Protein AF-0000000070209047 (afdb_homodimer)

Secondary structure (DSSP, 8-state):
-TTHHHHHHHHHHHHHHHHHHIIIIISTTTTS---HHHHH-SHHHHHHHHHT-HHHHHHHHHHHH-SEEEEETTEEEE-SHHHHHHHHSTT-SEEE-GGGGTT-SSTT---TTT---HHHHHHHHHHHHGGG-HHHHHHHHHHHHHHHHHHHHHTT-S-B-TTSBBPPEEHHHHHHHHHHHHHHHHHH------SSSS--GGGGHHHHHHHHHHHHHHHHT-TTHHHHHHHGGGTHHHHHHHHS-HHHHHHHHHHHHHHHHHHHHHHHHHHTTPPPS---HHHHHHH-B-TTT-SBSS-HHHHHHHHHHHHHHHHHHHHHHHHHHHHHHTT-HHHHHHHHHHHHHH-SSGGGTTTSTTHHHHTHHHHHHHHHHHHHS-S--S---EEEPTT-EEETTEEE-TT-EEE--HHHHTT-HHHHSSTTS--GGGGS-SSSS-HHHHHHHHHH--TT--GGG--TTHHHHHHHHHHHHHHHHHHEEEEEPTT--TTB--GGG-TT---TTSB-EEEESEEEE---EEEEEE---/-TTHHHHHHHHHHHHHHHHHHIIIIISTTTTS---HHHHH-SHHHHHHHHHT-HHHHHHHHHHHH-SEEEEETTEEEE-SHHHHHHHHSTT-SEEE-GGGGTT-SSTT---TTT---HHHHHHHHHHHHGGG-HHHHHHHHHHHHHHHHHHHHHTT-S-B-TTSBBPPEEHHHHHHHHHHHHHHHHHH------SSSS--GGGGHHHHHHHHHHHHHHHHT-TTHHHHHHHGGGTHHHHHHHHS-HHHHHHHHHHHHHHHHHHHHHHHHHHTTPPPS---HHHHHHH-B-TTT-SBSS-HHHHHHHHHHHHHHHHHHHHHHHHHHHHHHTT-HHHHHHHHHHHHHH-SSGGGTTTSTTHHHHTHHHHHHHHHHHHHS-S--S---EEEPTT-EEETTEEE-TT-EEE--HHHHTT-HHHHSSTTS--GGGGS-SSSS-HHHHHHHHHH--TT--GGG--TTHHHHHHHHHHHHHHHHHHEEEEEPTT--TTB--GGG-TTS--TTSB-EEEESEEEE---EEEEEE---

Radius of gyration: 34.39 Å; Cα contacts (8 Å, |Δi|>4): 1690; chains: 2; bounding box: 83×115×78 Å

InterPro domains:
  IPR001128 Cytochrome P450 [PF00067] (78-489)
  IPR001128 Cytochrome P450 [PR00385] (313-330)
  IPR001128 Cytochrome P450 [PR00385] (368-379)
  IPR001128 Cytochrome P450 [PR00385] (450-459)
  IPR001128 Cytochrome P450 [PR00385] (459-470)
  IPR002401 Cytochrome P450, E-class, group I [PR00463] (302-319)
  IPR002401 Cytochrome P450, E-class, group I [PR00463] (322-348)
  IPR002401 Cytochrome P450, E-class, group I [PR00463] (367-385)
  IPR002401 Cytochrome P450, E-class, group I [PR00463] (409-433)
  IPR002401 Cytochrome P450, E-class, group I [PR00463] (449-459)
  IPR002401 Cytochrome P450, E-class, group I [PR00463] (459-482)
  IPR036396 Cytochrome P450 superfamily [G3DSA:1.10.630.10] (23-500)
  IPR036396 Cytochrome P450 superfamily [SSF48264] (22-488)
  IPR050121 Cytochrome P450 monooxygenase [PTHR24305] (8-487)

Organism: Alternaria alternata (NCBI:txid5599)

Nearest PDB structures (foldseek):
  6l8h-assembly4_D  TM=8.153E-01  e=2.450E-17  Arabidopsis thaliana
  6n6q-assembly1_A  TM=7.773E-01  e=2.872E-15  Mycobacterium phage Adler
  6n6q-assembly2_B  TM=7.918E-01  e=4.303E-15  Mycobacterium phage Adler
  6n6q-assembly4_D  TM=7.549E-01  e=2.717E-14  Mycobacterium phage Adler
  6n6q-assembly3_C  TM=7.476E-01  e=1.963E-13  Mycobacterium phage Adler

Foldseek 3Di:
DVVPVVVVVVVVVVVLVVQQVCQCPPQPCNPFAADSVQSSALVVLLVQLLVQNSLLVVLVGCVVRNQWHRRHSQEIEGQFLQQQCQCFAQPHQWWFDCLLVLLALDPLLDELLSDGDPVVNLLRVVLLLLLQDPVQLLVLLVLLLVLLVVLLVPQQHDDADPVQKGPWGFLLLSLLQSLLQSCCCQQQVDRQCLNPDDDGPCSCLSVLLVVSLSPRLSQSSDSCVVVSSVCCNVCVSVVCVVPPDPSNVVNLVVLLVSLVVRLVVLVVCVVVVHDDPDDGSNNSSSPDADPPPRHRSDDSSRSSSNSSVCSCVRRQQLSQLLQLLLLLLQVDVVLVVVQLCLLQVLDVALVRQSPDPCNCVSNVLVLLSSVLSCLQGNQFQAFSKIFRAAPFGDGPRDTDHGGRIYGYGSNSNLQPCVLPVPSNDRDSCQCDDDPVHHPVSNVSNVSSHQSQRDHSRGHSCVVSSSSSSSSSVSSSSNFKDKHQDPPFQFQAFPVVVDPPRHGRSGGDFGHSSGTHGTGDTMIIGTDDD/DVVPVVVVVVVVVVVLVVQQVCQCPPQPCNVFAADSVQSSALVVLLVQLLVQNSLLVVLVGCVVRNQWHRRHSFEIEGQFLQQQCQCQAQPHQWWFDCLLVLLALDPLLDELLSDGDPVVNLLRVVLLLLLQDPVQLLVLLVLLLVLLVVLLVPQQHDDADPVQKGPWGFLLLSLLQSLLQSCCCQQQVDRQCLNPDDDGPCSCLSVLLVVSLSPRLSQSSDRCVVVSSVCCNVCVSVVCVVPPDPSNVVNLVVLLVSLVVRLVVLVVCVVVVHDDPDDGSNNSSSPDADPVPRHRSDDSSRSSSNSSVCSCVRRQQLSQLLQLLLLLLQVDVVLVVVQLCLLQVLDVALVRQSPDPCNCVSRVLVLLSSVLSCLQRNQFQAFSKIFRAAPFGDGPRDTDHGGRIYGYGSNSNLQPCVLPVPSNDRDSCQCPDDPVHHPVSNVSNVSSHQSQRDHSRGHSCVVSSSSSSSSSVSSSSNFKDKHQDPPFQFQAAPVVVDPPRHGRSGGDFGHSSGTHGTGDTMIIGTDDD

Solvent-accessible surface area (backbone atoms only — not comparable to full-atom values): 54697 Å² total; per-residue (Å²): 121,74,72,52,50,60,50,49,50,50,52,50,50,50,48,51,50,51,47,32,49,38,31,52,70,65,35,95,54,31,85,54,52,52,55,72,63,16,28,45,31,32,56,60,48,24,51,28,34,64,73,17,46,35,50,52,52,52,36,52,48,33,55,54,60,42,61,42,34,26,51,20,54,60,32,42,37,35,42,45,48,66,43,47,50,46,63,37,34,78,80,32,53,50,35,52,28,72,49,41,51,58,74,37,71,45,94,62,43,52,23,62,84,40,40,44,51,66,68,60,27,54,54,46,45,58,52,53,48,61,30,52,35,72,66,49,45,60,64,42,44,65,58,50,50,53,49,45,52,54,45,59,65,54,66,42,53,91,54,56,50,95,89,43,35,21,53,74,31,53,40,36,62,54,35,41,26,48,30,48,26,44,46,32,34,50,48,65,68,36,83,65,60,42,69,49,90,74,95,52,82,63,57,49,42,67,57,22,51,52,51,46,31,62,57,49,39,29,54,37,53,30,73,54,34,68,58,48,62,63,34,30,88,70,51,43,32,61,50,48,62,67,67,49,51,68,57,43,51,50,43,51,49,49,47,43,49,52,38,49,53,48,50,50,50,51,51,48,31,60,75,65,72,46,78,77,90,61,86,37,34,41,45,41,45,68,62,32,55,29,87,86,77,66,40,63,59,54,51,73,55,35,46,34,28,36,47,48,48,48,52,50,61,57,20,49,37,51,27,37,40,53,27,47,37,53,45,48,37,50,72,30,64,69,60,34,53,53,44,45,49,44,46,52,70,71,30,96,46,52,75,52,58,68,70,47,95,52,44,68,72,62,33,51,66,54,52,22,39,50,52,42,31,39,33,73,43,30,37,48,26,44,30,75,54,26,25,26,31,85,90,22,44,70,45,91,89,37,80,44,58,46,72,36,31,34,31,41,29,40,40,35,39,41,47,28,45,92,78,55,60,46,37,89,56,94,55,34,61,63,66,41,67,52,98,86,31,50,60,68,57,26,51,49,50,60,74,50,51,57,87,52,49,46,56,84,67,35,51,69,54,49,68,51,50,52,51,50,51,49,38,49,53,41,36,44,49,50,50,26,45,70,40,57,24,85,93,56,65,52,31,41,24,34,72,87,69,29,60,90,34,36,52,56,84,40,71,49,63,33,44,32,62,34,44,42,70,47,32,31,36,30,24,33,25,72,52,83,127,120,75,72,51,50,60,49,50,50,50,52,49,50,51,50,50,50,51,46,31,51,37,31,52,69,66,36,94,55,32,85,54,52,52,54,72,62,16,28,44,30,32,56,59,48,24,52,28,34,65,73,17,45,36,50,52,51,52,35,51,47,34,52,56,60,41,61,41,34,24,50,19,54,60,31,43,37,37,43,44,46,66,45,46,50,46,63,36,35,78,81,32,52,50,36,51,28,72,50,39,52,58,74,37,71,46,94,63,44,51,24,61,85,40,41,43,50,66,68,62,27,54,55,45,43,58,51,52,48,60,31,50,34,72,66,47,44,60,64,42,44,65,58,50,48,52,48,42,52,52,45,60,64,54,64,42,53,92,54,58,50,94,88,42,35,21,53,75,33,53,39,36,61,54,35,41,25,47,30,47,25,44,46,32,35,52,48,63,68,35,81,64,57,43,70,47,89,73,92,52,84,63,58,49,43,66,57,24,52,52,50,46,30,61,57,48,39,28,51,37,52,32,75,54,33,69,59,48,61,62,34,31,89,71,50,42,30,60,48,49,62,66,67,47,52,67,58,42,50,50,45,51,49,50,49,42,48,52,40,48,54,48,49,50,51,52,51,50,31,58,75,65,71,45,78,76,90,60,87,38,35,42,46,41,44,68,65,32,54,29,86,88,76,66,40,64,59,53,52,72,55,34,46,34,29,35,47,49,49,48,53,51,60,56,18,50,38,52,28,38,41,54,26,47,39,53,46,47,36,48,73,31,63,70,60,36,52,54,46,44,49,43,44,54,71,71,32,96,45,52,75,52,57,69,71,48,94,50,45,68,73,59,33,51,66,54,52,23,38,48,53,43,31,39,34,71,44,31,35,46,27,45,30,75,54,27,24,26,31,87,90,22,42,67,45,90,89,37,81,43,57,46,72,36,31,35,28,42,29,41,38,36,39,41,47,27,44,92,78,56,60,47,39,87,55,94,56,34,61,64,67,40,67,50,98,87,29,49,60,66,57,27,51,49,49,59,73,47,50,56,87,53,49,45,55,82,67,34,51,70,56,49,68,51,50,51,50,50,50,51,39,48,52,43,36,45,49,51,49,26,44,71,40,56,23,86,94,54,65,51,30,40,26,34,70,88,69,30,59,90,32,36,53,55,83,39,75,49,62,33,42,33,62,34,44,42,69,48,33,31,34,29,23,33,23,73,52,83,128

pLDDT: mean 90.88, std 6.91, range [48.41, 98.62]

Sequence (1058 aa):
MIISIPITIGVAVTYFVCCAVYNLWFHPLAKQPGPFFARISGIPSFYHACIGDRHIWSWRQFQIYGDKFRATPNLLLFQTPEAYNAMFGHKANVKKSPFYEVWRRNKHDLNTLGCTDVETHARRRKALSLAFTDQSVKATVPFVARHVDRWNELLPGEIFGVEGWSGPQNLTEWTDFLLFDMFGDICFGSSNNTKEPGPNNLKRIPYNITRYLRFYNPLAKSPFRSLLLWLKPRGLDNLMKLITPKEIKEYFAFTENLAMSRVESERKNETEKRPAEREDMFHFLCTAKDPETGDFALSTENLIADANLLTVAGSDTTSATVTALFFFLTRNPKVYTKLVHEIRNNFGSAEDIGSGPDLMAKCEYLRAAVYETLRLSPAGPSELERTVLSGGIRIAGEHIPGGITIGVPKWSLGRNEALWGDYNTFRPERWIASDSNTQDEVNHLKRSFHPFSKGVGSCLGQKMAMIQLCMIVGRTLWRYDVRQAPGQCVGEGRPDLGWGRRNRGHFQLRDAYISLREGPIVQFKKRVLMIISIPITIGVAVTYFVCCAVYNLWFHPLAKQPGPFFARISGIPSFYHACIGDRHIWSWRQFQIYGDKFRATPNLLLFQTPEAYNAMFGHKANVKKSPFYEVWRRNKHDLNTLGCTDVETHARRRKALSLAFTDQSVKATVPFVARHVDRWNELLPGEIFGVEGWSGPQNLTEWTDFLLFDMFGDICFGSSNNTKEPGPNNLKRIPYNITRYLRFYNPLAKSPFRSLLLWLKPRGLDNLMKLITPKEIKEYFAFTENLAMSRVESERKNETEKRPAEREDMFHFLCTAKDPETGDFALSTENLIADANLLTVAGSDTTSATVTALFFFLTRNPKVYTKLVHEIRNNFGSAEDIGSGPDLMAKCEYLRAAVYETLRLSPAGPSELERTVLSGGIRIAGEHIPGGITIGVPKWSLGRNEALWGDYNTFRPERWIASDSNTQDEVNHLKRSFHPFSKGVGSCLGQKMAMIQLCMIVGRTLWRYDVRQAPGQCVGEGRPDLGWGRRNRGHFQLRDAYISLREGPIVQFKKRVL

Structure (mmCIF, N/CA/C/O backbone):
data_AF-0000000070209047-model_v1
#
loop_
_entity.id
_entity.type
_entity.pdbx_description
1 polymer 'Benzoate 4-monooxygenase cytochrome P450'
#
loop_
_atom_site.group_PDB
_atom_site.id
_atom_site.type_symbol
_atom_site.label_atom_id
_atom_site.label_alt_id
_atom_site.label_comp_id
_atom_site.label_asym_id
_atom_site.label_entity_id
_atom_site.label_seq_id
_atom_site.pdbx_PDB_ins_code
_atom_site.Cartn_x
_atom_site.Cartn_y
_atom_site.Cartn_z
_atom_site.occupancy
_atom_site.B_iso_or_equiv
_atom_site.auth_seq_id
_atom_site.auth_comp_id
_atom_site.auth_asym_id
_atom_site.auth_atom_id
_atom_site.pdbx_PDB_model_num
ATOM 1 N N . MET A 1 1 ? -47.219 13.898 31.875 1 48.41 1 MET A N 1
ATOM 2 C CA . MET A 1 1 ? -45.75 13.898 31.781 1 48.41 1 MET A CA 1
ATOM 3 C C . MET A 1 1 ? -45.25 12.633 31.094 1 48.41 1 MET A C 1
ATOM 5 O O . MET A 1 1 ? -44.281 12.68 30.328 1 48.41 1 MET A O 1
ATOM 9 N N . ILE A 1 2 ? -45.875 11.531 31.359 1 60.53 2 ILE A N 1
ATOM 10 C CA . ILE A 1 2 ? -45.5 10.164 31.031 1 60.53 2 ILE A CA 1
ATOM 11 C C . ILE A 1 2 ? -45.812 9.875 29.562 1 60.53 2 ILE A C 1
ATOM 13 O O . ILE A 1 2 ? -45.031 9.219 28.875 1 60.53 2 ILE A O 1
ATOM 17 N N . ILE A 1 3 ? -46.875 10.508 29.125 1 65.19 3 ILE A N 1
ATOM 18 C CA . ILE A 1 3 ? -47.375 10.273 27.766 1 65.19 3 ILE A CA 1
ATOM 19 C C . ILE A 1 3 ? -46.469 11.008 26.766 1 65.19 3 ILE A C 1
ATOM 21 O O . ILE A 1 3 ? -46.375 10.617 25.594 1 65.19 3 ILE A O 1
ATOM 25 N N . SER A 1 4 ? -45.625 11.898 27.281 1 78.12 4 SER A N 1
ATOM 26 C CA . SER A 1 4 ? -44.875 12.844 26.469 1 78.12 4 SER A CA 1
ATOM 27 C C . SER A 1 4 ? -43.531 12.242 26.016 1 78.12 4 SER A C 1
ATOM 29 O O . SER A 1 4 ? -43.094 12.508 24.906 1 78.12 4 SER A O 1
ATOM 31 N N . ILE A 1 5 ? -43.156 11.266 26.734 1 82.69 5 ILE A N 1
ATOM 32 C CA . ILE A 1 5 ? -41.844 10.719 26.422 1 82.69 5 ILE A CA 1
ATOM 33 C C . ILE A 1 5 ? -41.938 9.773 25.234 1 82.69 5 ILE A C 1
ATOM 35 O O . ILE A 1 5 ? -41.188 9.898 24.266 1 82.69 5 ILE A O 1
ATOM 39 N N . PRO A 1 6 ? -42.938 8.891 25.328 1 85.38 6 PRO A N 1
ATOM 40 C CA . PRO A 1 6 ? -43.031 7.996 24.172 1 85.38 6 PRO A CA 1
ATOM 41 C C . PRO A 1 6 ? -43.312 8.75 22.875 1 85.38 6 PRO A C 1
ATOM 43 O O . PRO A 1 6 ? -42.781 8.367 21.812 1 85.38 6 PRO A O 1
ATOM 46 N N . ILE A 1 7 ? -44.062 9.688 22.969 1 85.94 7 ILE A N 1
ATOM 47 C CA . ILE A 1 7 ? -44.375 10.477 21.781 1 85.94 7 ILE A CA 1
ATOM 48 C C . ILE A 1 7 ? -43.094 11.18 21.297 1 85.94 7 ILE A C 1
ATOM 50 O O . ILE A 1 7 ? -42.812 11.234 20.094 1 85.94 7 ILE A O 1
ATOM 54 N N . THR A 1 8 ? -42.438 11.727 22.188 1 87.19 8 THR A N 1
ATOM 55 C CA . THR A 1 8 ? -41.188 12.398 21.844 1 87.19 8 THR A CA 1
ATOM 56 C C . THR A 1 8 ? -40.188 11.422 21.203 1 87.19 8 THR A C 1
ATOM 58 O O . THR A 1 8 ? -39.531 11.75 20.219 1 87.19 8 THR A O 1
ATOM 61 N N . ILE A 1 9 ? -40.125 10.32 21.703 1 88.25 9 ILE A N 1
ATOM 62 C CA . ILE A 1 9 ? -39.25 9.297 21.156 1 88.25 9 ILE A CA 1
ATOM 63 C C . ILE A 1 9 ? -39.75 8.891 19.766 1 88.25 9 ILE A C 1
ATOM 65 O O . ILE A 1 9 ? -38.938 8.727 18.844 1 88.25 9 ILE A O 1
ATOM 69 N N . GLY A 1 10 ? -41 8.711 19.641 1 87.44 10 GLY A N 1
ATOM 70 C CA . GLY A 1 10 ? -41.562 8.375 18.344 1 87.44 10 GLY A CA 1
ATOM 71 C C . GLY A 1 10 ? -41.281 9.414 17.281 1 87.44 10 GLY A C 1
ATOM 72 O O . GLY A 1 10 ? -40.938 9.078 16.141 1 87.44 10 GLY A O 1
ATOM 73 N N . VAL A 1 11 ? -41.5 10.586 17.688 1 88.56 11 VAL A N 1
ATOM 74 C CA . VAL A 1 11 ? -41.219 11.688 16.781 1 88.56 11 VAL A CA 1
ATOM 75 C C . VAL A 1 11 ? -39.75 11.719 16.406 1 88.56 11 VAL A C 1
ATOM 77 O O . VAL A 1 11 ? -39.406 11.938 15.25 1 88.56 11 VAL A O 1
ATOM 80 N N . ALA A 1 12 ? -38.906 11.547 17.391 1 87.94 12 ALA A N 1
ATOM 81 C CA . ALA A 1 12 ? -37.469 11.531 17.156 1 87.94 12 ALA A CA 1
ATOM 82 C C . ALA A 1 12 ? -37.094 10.398 16.203 1 87.94 12 ALA A C 1
ATOM 84 O O . ALA A 1 12 ? -36.312 10.594 15.281 1 87.94 12 ALA A O 1
ATOM 85 N N . VAL A 1 13 ? -37.594 9.258 16.391 1 89.62 13 VAL A N 1
ATOM 86 C CA . VAL A 1 13 ? -37.281 8.102 15.555 1 89.62 13 VAL A CA 1
ATOM 87 C C . VAL A 1 13 ? -37.781 8.352 14.125 1 89.62 13 VAL A C 1
ATOM 89 O O . VAL A 1 13 ? -37.062 8.047 13.164 1 89.62 13 VAL A O 1
ATOM 92 N N . THR A 1 14 ? -38.969 8.844 14.039 1 90.25 14 THR A N 1
ATOM 93 C CA . THR A 1 14 ? -39.5 9.148 12.719 1 90.25 14 THR A CA 1
ATOM 94 C C . THR A 1 14 ? -38.625 10.188 12.008 1 90.25 14 THR A C 1
ATOM 96 O O . THR A 1 14 ? -38.375 10.07 10.805 1 90.25 14 THR A O 1
ATOM 99 N N . TYR A 1 15 ? -38.281 11.133 12.742 1 89.75 15 TYR A N 1
ATOM 100 C CA . TYR A 1 15 ? -37.406 12.148 12.172 1 89.75 15 TYR A CA 1
ATOM 101 C C . TYR A 1 15 ? -36.094 11.531 11.664 1 89.75 15 TYR A C 1
ATOM 103 O O . TYR A 1 15 ? -35.656 11.82 10.555 1 89.75 15 TYR A O 1
ATOM 111 N N . PHE A 1 16 ? -35.531 10.672 12.469 1 90.12 16 PHE A N 1
ATOM 112 C CA . PHE A 1 16 ? -34.25 10.047 12.102 1 90.12 16 PHE A CA 1
ATOM 113 C C . PHE A 1 16 ? -34.438 9.164 10.875 1 90.12 16 PHE A C 1
ATOM 115 O O . PHE A 1 16 ? -33.562 9.109 10.008 1 90.12 16 PHE A O 1
ATOM 122 N N . VAL A 1 17 ? -35.438 8.469 10.828 1 92.44 17 VAL A N 1
ATOM 123 C CA . VAL A 1 17 ? -35.719 7.594 9.688 1 92.44 17 VAL A CA 1
ATOM 124 C C . VAL A 1 17 ? -35.906 8.43 8.43 1 92.44 17 VAL A C 1
ATOM 126 O O . VAL A 1 17 ? -35.406 8.094 7.359 1 92.44 17 VAL A O 1
ATOM 129 N N . CYS A 1 18 ? -36.656 9.422 8.562 1 93.38 18 CYS A N 1
ATOM 130 C CA . CYS A 1 18 ? -36.875 10.297 7.422 1 93.38 18 CYS A CA 1
ATOM 131 C C . CYS A 1 18 ? -35.594 10.914 6.938 1 93.38 18 CYS A C 1
ATOM 133 O O . CYS A 1 18 ? -35.344 11.023 5.73 1 93.38 18 CYS A O 1
ATOM 135 N N . CYS A 1 19 ? -34.812 11.328 7.875 1 93.12 19 CYS A N 1
ATOM 136 C CA . CYS A 1 19 ? -33.5 11.883 7.516 1 93.12 19 CYS A CA 1
ATOM 137 C C . CYS A 1 19 ? -32.656 10.844 6.801 1 93.12 19 CYS A C 1
ATOM 139 O O . CYS A 1 19 ? -31.969 11.164 5.828 1 93.12 19 CYS A O 1
ATOM 141 N N . ALA A 1 20 ? -32.688 9.656 7.32 1 94.44 20 ALA A N 1
ATOM 142 C CA . ALA A 1 20 ? -31.906 8.578 6.711 1 94.44 20 ALA A CA 1
ATOM 143 C C . ALA A 1 20 ? -32.375 8.312 5.281 1 94.44 20 ALA A C 1
ATOM 145 O O . ALA A 1 20 ? -31.547 8.156 4.379 1 94.44 20 ALA A O 1
ATOM 146 N N . VAL A 1 21 ? -33.625 8.266 5.074 1 95.12 21 VAL A N 1
ATOM 147 C CA . VAL A 1 21 ? -34.188 8.023 3.748 1 95.12 21 VAL A CA 1
ATOM 148 C C . VAL A 1 21 ? -33.812 9.172 2.812 1 95.12 21 VAL A C 1
ATOM 150 O O . VAL A 1 21 ? -33.406 8.945 1.665 1 95.12 21 VAL A O 1
ATOM 153 N N . TYR A 1 22 ? -33.969 10.312 3.307 1 95.69 22 TYR A N 1
ATOM 154 C CA . TYR A 1 22 ? -33.625 11.461 2.492 1 95.69 22 TYR A CA 1
ATOM 155 C C . TYR A 1 22 ? -32.156 11.414 2.1 1 95.69 22 TYR A C 1
ATOM 157 O O . TYR A 1 22 ? -31.797 11.617 0.932 1 95.69 22 TYR A O 1
ATOM 165 N N . ASN A 1 23 ? -31.281 11.195 3.074 1 96 23 ASN A N 1
ATOM 166 C CA . ASN A 1 23 ? -29.844 11.203 2.842 1 96 23 ASN A CA 1
ATOM 167 C C . ASN A 1 23 ? -29.438 10.102 1.873 1 96 23 ASN A C 1
ATOM 169 O O . ASN A 1 23 ? -28.531 10.297 1.058 1 96 23 ASN A O 1
ATOM 173 N N . LEU A 1 24 ? -30.078 9.008 1.951 1 95.19 24 LEU A N 1
ATOM 174 C CA . LEU A 1 24 ? -29.672 7.863 1.151 1 95.19 24 LEU A CA 1
ATOM 175 C C . LEU A 1 24 ? -30.219 7.961 -0.267 1 95.19 24 LEU A C 1
ATOM 177 O O . LEU A 1 24 ? -29.562 7.562 -1.226 1 95.19 24 LEU A O 1
ATOM 181 N N . TRP A 1 25 ? -31.406 8.633 -0.462 1 95.44 25 TRP A N 1
ATOM 182 C CA . TRP A 1 25 ? -32.031 8.461 -1.764 1 95.44 25 TRP A CA 1
ATOM 183 C C . TRP A 1 25 ? -32.312 9.812 -2.408 1 95.44 25 TRP A C 1
ATOM 185 O O . TRP A 1 25 ? -32.469 9.906 -3.629 1 95.44 25 TRP A O 1
ATOM 195 N N . PHE A 1 26 ? -32.375 10.906 -1.637 1 95.88 26 PHE A N 1
ATOM 196 C CA . PHE A 1 26 ? -32.844 12.164 -2.213 1 95.88 26 PHE A CA 1
ATOM 197 C C . PHE A 1 26 ? -31.797 13.242 -2.117 1 95.88 26 PHE A C 1
ATOM 199 O O . PHE A 1 26 ? -31.859 14.258 -2.818 1 95.88 26 PHE A O 1
ATOM 206 N N . HIS A 1 27 ? -30.875 13.078 -1.275 1 96.06 27 HIS A N 1
ATOM 207 C CA . HIS A 1 27 ? -29.812 14.062 -1.115 1 96.06 27 HIS A CA 1
ATOM 208 C C . HIS A 1 27 ? -29.031 14.258 -2.418 1 96.06 27 HIS A C 1
ATOM 210 O O . HIS A 1 27 ? -28.891 13.32 -3.207 1 96.06 27 HIS A O 1
ATOM 216 N N . PRO A 1 28 ? -28.562 15.422 -2.684 1 95.44 28 PRO A N 1
ATOM 217 C CA . PRO A 1 28 ? -27.797 15.664 -3.91 1 95.44 28 PRO A CA 1
ATOM 218 C C . PRO A 1 28 ? -26.609 14.727 -4.066 1 95.44 28 PRO A C 1
ATOM 220 O O . PRO A 1 28 ? -26.156 14.477 -5.188 1 95.44 28 PRO A O 1
ATOM 223 N N . LEU A 1 29 ? -26.094 14.188 -2.939 1 96.62 29 LEU A N 1
ATOM 224 C CA . LEU A 1 29 ? -24.953 13.289 -2.975 1 96.62 29 LEU A CA 1
ATOM 225 C C . LEU A 1 29 ? -25.391 11.836 -2.898 1 96.62 29 LEU A C 1
ATOM 227 O O . LEU A 1 29 ? -24.594 10.945 -2.613 1 96.62 29 LEU A O 1
ATOM 231 N N . ALA A 1 30 ? -26.578 11.578 -3.186 1 96.06 30 ALA A N 1
ATOM 232 C CA . ALA A 1 30 ? -27.141 10.242 -3.018 1 96.06 30 ALA A CA 1
ATOM 233 C C . ALA A 1 30 ? -26.406 9.234 -3.908 1 96.06 30 ALA A C 1
ATOM 235 O O . ALA A 1 30 ? -26.266 8.062 -3.537 1 96.06 30 ALA A O 1
ATOM 236 N N . LYS A 1 31 ? -25.922 9.586 -5.035 1 94.12 31 LYS A N 1
ATOM 237 C CA . LYS A 1 31 ? -25.297 8.68 -5.996 1 94.12 31 LYS A CA 1
ATOM 238 C C . LYS A 1 31 ? -23.828 8.461 -5.688 1 94.12 31 LYS A C 1
ATOM 240 O O . LYS A 1 31 ? -23.188 7.562 -6.242 1 94.12 31 LYS A O 1
ATOM 245 N N . GLN A 1 32 ? -23.312 9.281 -4.809 1 95.06 32 GLN A N 1
ATOM 246 C CA . GLN A 1 32 ? -21.891 9.18 -4.496 1 95.06 32 GLN A CA 1
ATOM 247 C C . GLN A 1 32 ? -21.609 7.984 -3.586 1 95.06 32 GLN A C 1
ATOM 249 O O . GLN A 1 32 ? -22.406 7.68 -2.697 1 95.06 32 GLN A O 1
ATOM 254 N N . PRO A 1 33 ? -20.5 7.312 -3.814 1 93.19 33 PRO A N 1
ATOM 255 C CA . PRO A 1 33 ? -20.172 6.145 -2.998 1 93.19 33 PRO A CA 1
ATOM 256 C C . PRO A 1 33 ? -19.719 6.52 -1.59 1 93.19 33 PRO A C 1
ATOM 258 O O . PRO A 1 33 ? -19.297 7.652 -1.355 1 93.19 33 PRO A O 1
ATOM 261 N N . GLY A 1 34 ? -19.812 5.594 -0.622 1 93.75 34 GLY A N 1
ATOM 262 C CA . GLY A 1 34 ? -19.344 5.754 0.745 1 93.75 34 GLY A CA 1
ATOM 263 C C . GLY A 1 34 ? -19.906 4.711 1.694 1 93.75 34 GLY A C 1
ATOM 264 O O . GLY A 1 34 ? -20.797 3.949 1.328 1 93.75 34 GLY A O 1
ATOM 265 N N . PRO A 1 35 ? -19.328 4.629 2.822 1 93.94 35 PRO A N 1
ATOM 266 C CA . PRO A 1 35 ? -19.859 3.684 3.807 1 93.94 35 PRO A CA 1
ATOM 267 C C . PRO A 1 35 ? -21.328 3.936 4.141 1 93.94 35 PRO A C 1
ATOM 269 O O . PRO A 1 35 ? -21.734 5.086 4.277 1 93.94 35 PRO A O 1
ATOM 272 N N . PHE A 1 36 ? -22.031 2.91 4.305 1 93.44 36 PHE A N 1
ATOM 273 C CA . PHE A 1 36 ? -23.469 2.965 4.461 1 93.44 36 PHE A CA 1
ATOM 274 C C . PHE A 1 36 ? -23.859 3.867 5.629 1 93.44 36 PHE A C 1
ATOM 276 O O . PHE A 1 36 ? -24.672 4.777 5.473 1 93.44 36 PHE A O 1
ATOM 283 N N . PHE A 1 37 ? -23.234 3.752 6.793 1 94.31 37 PHE A N 1
ATOM 284 C CA . PHE A 1 37 ? -23.625 4.488 7.992 1 94.31 37 PHE A CA 1
ATOM 285 C C . PHE A 1 37 ? -23.125 5.93 7.922 1 94.31 37 PHE A C 1
ATOM 287 O O . PHE A 1 37 ? -23.703 6.816 8.555 1 94.31 37 PHE A O 1
ATOM 294 N N . ALA A 1 38 ? -22.062 6.191 7.176 1 95.94 38 ALA A N 1
ATOM 295 C CA . ALA A 1 38 ? -21.562 7.559 7.004 1 95.94 38 ALA A CA 1
ATOM 296 C C . ALA A 1 38 ? -22.469 8.352 6.062 1 95.94 38 ALA A C 1
ATOM 298 O O . ALA A 1 38 ? -22.609 9.562 6.207 1 95.94 38 ALA A O 1
ATOM 299 N N . ARG A 1 39 ? -23.094 7.609 5.129 1 95.62 39 ARG A N 1
ATOM 300 C CA . ARG A 1 39 ? -24.016 8.25 4.195 1 95.62 39 ARG A CA 1
ATOM 301 C C . ARG A 1 39 ? -25.312 8.633 4.887 1 95.62 39 ARG A C 1
ATOM 303 O O . ARG A 1 39 ? -25.984 9.594 4.492 1 95.62 39 ARG A O 1
ATOM 310 N N . ILE A 1 40 ? -25.609 7.887 5.938 1 95 40 ILE A N 1
ATOM 311 C CA . ILE A 1 40 ? -26.859 8.102 6.668 1 95 40 ILE A CA 1
ATOM 312 C C . ILE A 1 40 ? -26.672 9.227 7.684 1 95 40 ILE A C 1
ATOM 314 O O . ILE A 1 40 ? -27.562 10.062 7.859 1 95 40 ILE A O 1
ATOM 318 N N . SER A 1 41 ? -25.547 9.094 8.359 1 93.75 41 SER A N 1
ATOM 319 C CA . SER A 1 41 ? -25.312 10.078 9.414 1 93.75 41 SER A CA 1
ATOM 320 C C . SER A 1 41 ? -23.828 10.414 9.523 1 93.75 41 SER A C 1
ATOM 322 O O . SER A 1 41 ? -22.984 9.703 8.969 1 93.75 41 SER A O 1
ATOM 324 N N . GLY A 1 42 ? -23.578 11.594 10.172 1 93.31 42 GLY A N 1
ATOM 325 C CA . GLY A 1 42 ? -22.203 12 10.375 1 93.31 42 GLY A CA 1
ATOM 326 C C . GLY A 1 42 ? -21.562 11.344 11.586 1 93.31 42 GLY A C 1
ATOM 327 O O . GLY A 1 42 ? -20.406 11.625 11.914 1 93.31 42 GLY A O 1
ATOM 328 N N . ILE A 1 43 ? -22.156 10.305 12.164 1 94.62 43 ILE A N 1
ATOM 329 C CA . ILE A 1 43 ? -21.75 9.75 13.445 1 94.62 43 ILE A CA 1
ATOM 330 C C . ILE A 1 43 ? -20.469 8.953 13.273 1 94.62 43 ILE A C 1
ATOM 332 O O . ILE A 1 43 ? -19.531 9.07 14.086 1 94.62 43 ILE A O 1
ATOM 336 N N . PRO A 1 44 ? -20.375 8.148 12.188 1 95.62 44 PRO A N 1
ATOM 337 C CA . PRO A 1 44 ? -19.125 7.41 12.039 1 95.62 44 PRO A CA 1
ATOM 338 C C . PRO A 1 44 ? -17.906 8.328 11.883 1 95.62 44 PRO A C 1
ATOM 340 O O . PRO A 1 44 ? -16.859 8.102 12.5 1 95.62 44 PRO A O 1
ATOM 343 N N . SER A 1 45 ? -18.094 9.32 11.07 1 95.75 45 SER A N 1
ATOM 344 C CA . SER A 1 45 ? -17.031 10.289 10.891 1 95.75 45 SER A CA 1
ATOM 345 C C . SER A 1 45 ? -16.703 11 12.195 1 95.75 45 SER A C 1
ATOM 347 O O . SER A 1 45 ? -15.523 11.219 12.516 1 95.75 45 SER A O 1
ATOM 349 N N . PHE A 1 46 ? -17.719 11.344 12.93 1 96.75 46 PHE A N 1
ATOM 350 C CA . PHE A 1 46 ? -17.578 12.023 14.211 1 96.75 46 PHE A CA 1
ATOM 351 C C . PHE A 1 46 ? -16.844 11.141 15.211 1 96.75 46 PHE A C 1
ATOM 353 O O . PHE A 1 46 ? -15.992 11.617 15.961 1 96.75 46 PHE A O 1
ATOM 360 N N . TYR A 1 47 ? -17.188 9.914 15.234 1 97 47 TYR A N 1
ATOM 361 C CA . TYR A 1 47 ? -16.516 8.961 16.109 1 97 47 TYR A CA 1
ATOM 362 C C . TYR A 1 47 ? -15.008 8.977 15.898 1 97 47 TYR A C 1
ATOM 364 O O . TYR A 1 47 ? -14.242 9.039 16.859 1 97 47 TYR A O 1
ATOM 372 N N . HIS A 1 48 ? -14.586 8.953 14.695 1 96.75 48 HIS A N 1
ATOM 373 C CA . HIS A 1 48 ? -13.164 8.922 14.383 1 96.75 48 HIS A CA 1
ATOM 374 C C . HIS A 1 48 ? -12.508 10.266 14.68 1 96.75 48 HIS A C 1
ATOM 376 O O . HIS A 1 48 ? -11.312 10.328 14.984 1 96.75 48 HIS A O 1
ATOM 382 N N . ALA A 1 49 ? -13.258 11.328 14.578 1 96.62 49 ALA A N 1
ATOM 383 C CA . ALA A 1 49 ? -12.734 12.625 15 1 96.62 49 ALA A CA 1
ATOM 384 C C . ALA A 1 49 ? -12.469 12.656 16.5 1 96.62 49 ALA A C 1
ATOM 386 O O . ALA A 1 49 ? -11.492 13.25 16.953 1 96.62 49 ALA A O 1
ATOM 387 N N . CYS A 1 50 ? -13.336 12.016 17.25 1 96.25 50 CYS A N 1
ATOM 388 C CA . CYS A 1 50 ? -13.219 11.992 18.703 1 96.25 50 CYS A CA 1
ATOM 389 C C . CYS A 1 50 ? -11.992 11.195 19.141 1 96.25 50 CYS A C 1
ATOM 391 O O . CYS A 1 50 ? -11.281 11.594 20.062 1 96.25 50 CYS A O 1
ATOM 393 N N . ILE A 1 51 ? -11.789 10.141 18.422 1 95.12 51 ILE A N 1
ATOM 394 C CA . ILE A 1 51 ? -10.688 9.289 18.875 1 95.12 51 ILE A CA 1
ATOM 395 C C . ILE A 1 51 ? -9.383 9.758 18.219 1 95.12 51 ILE A C 1
ATOM 397 O O . ILE A 1 51 ? -8.297 9.344 18.625 1 95.12 51 ILE A O 1
ATOM 401 N N . GLY A 1 52 ? -9.43 10.562 17.219 1 95.94 52 GLY A N 1
ATOM 402 C CA . GLY A 1 52 ? -8.25 11.203 16.672 1 95.94 52 GLY A CA 1
ATOM 403 C C . GLY A 1 52 ? -7.621 10.422 15.531 1 95.94 52 GLY A C 1
ATOM 404 O O . GLY A 1 52 ? -6.465 10.648 15.172 1 95.94 52 GLY A O 1
ATOM 405 N N . ASP A 1 53 ? -8.344 9.43 14.93 1 96.5 53 ASP A N 1
ATOM 406 C CA . ASP A 1 53 ? -7.781 8.633 13.836 1 96.5 53 ASP A CA 1
ATOM 407 C C . ASP A 1 53 ? -8.578 8.828 12.547 1 96.5 53 ASP A C 1
ATOM 409 O O . ASP A 1 53 ? -8.703 7.898 11.75 1 96.5 53 ASP A O 1
ATOM 413 N N . ARG A 1 54 ? -9.141 10 12.422 1 97.12 54 ARG A N 1
ATOM 414 C CA . ARG A 1 54 ? -9.969 10.266 11.25 1 97.12 54 ARG A CA 1
ATOM 415 C C . ARG A 1 54 ? -9.133 10.227 9.969 1 97.12 54 ARG A C 1
ATOM 417 O O . ARG A 1 54 ? -9.633 9.828 8.914 1 97.12 54 ARG A O 1
ATOM 424 N N . HIS A 1 55 ? -7.867 10.648 10.062 1 97.25 55 HIS A N 1
ATOM 425 C CA . HIS A 1 55 ? -6.996 10.602 8.891 1 97.25 55 HIS A CA 1
ATOM 426 C C . HIS A 1 55 ? -6.797 9.164 8.414 1 97.25 55 HIS A C 1
ATOM 428 O O . HIS A 1 55 ? -6.793 8.906 7.207 1 97.25 55 HIS A O 1
ATOM 434 N N . ILE A 1 56 ? -6.746 8.219 9.312 1 96.81 56 ILE A N 1
ATOM 435 C CA . ILE A 1 56 ? -6.602 6.805 8.977 1 96.81 56 ILE A CA 1
ATOM 436 C C . ILE A 1 56 ? -7.91 6.281 8.391 1 96.81 56 ILE A C 1
ATOM 438 O O . ILE A 1 56 ? -7.91 5.57 7.379 1 96.81 56 ILE A O 1
ATOM 442 N N . TRP A 1 57 ? -8.945 6.652 9.055 1 97 57 TRP A N 1
ATOM 443 C CA . TRP A 1 57 ? -10.258 6.223 8.602 1 97 57 TRP A CA 1
ATOM 444 C C . TRP A 1 57 ? -10.516 6.688 7.168 1 97 57 TRP A C 1
ATOM 446 O O . TRP A 1 57 ? -10.977 5.906 6.332 1 97 57 TRP A O 1
ATOM 456 N N . SER A 1 58 ? -10.25 7.973 6.902 1 97.38 58 SER A N 1
ATOM 457 C CA . SER A 1 58 ? -10.445 8.492 5.551 1 97.38 58 SER A CA 1
ATOM 458 C C . SER A 1 58 ? -9.594 7.742 4.539 1 97.38 58 SER A C 1
ATOM 460 O O . SER A 1 58 ? -10.07 7.387 3.457 1 97.38 58 SER A O 1
ATOM 462 N N . TRP A 1 59 ? -8.391 7.551 4.836 1 96.31 59 TRP A N 1
ATOM 463 C CA . TRP A 1 59 ? -7.492 6.82 3.947 1 96.31 59 TRP A CA 1
ATOM 464 C C . TRP A 1 59 ? -8.023 5.418 3.67 1 96.31 59 TRP A C 1
ATOM 466 O O . TRP A 1 59 ? -7.988 4.949 2.529 1 96.31 59 TRP A O 1
ATOM 476 N N . ARG A 1 60 ? -8.508 4.754 4.703 1 94.69 60 ARG A N 1
ATOM 477 C CA . ARG A 1 60 ? -9.07 3.418 4.555 1 94.69 60 ARG A CA 1
ATOM 478 C C . ARG A 1 60 ? -10.25 3.43 3.588 1 94.69 60 ARG A C 1
ATOM 480 O O . ARG A 1 60 ? -10.398 2.525 2.762 1 94.69 60 ARG A O 1
ATOM 487 N N . GLN A 1 61 ? -11.078 4.418 3.766 1 95.94 61 GLN A N 1
ATOM 488 C CA . GLN A 1 61 ? -12.234 4.504 2.883 1 95.94 61 GLN A CA 1
ATOM 489 C C . GLN A 1 61 ? -11.812 4.727 1.435 1 95.94 61 GLN A C 1
ATOM 491 O O . GLN A 1 61 ? -12.414 4.18 0.512 1 95.94 61 GLN A O 1
ATOM 496 N N . PHE A 1 62 ? -10.797 5.488 1.227 1 95.44 62 PHE A N 1
ATOM 497 C CA . PHE A 1 62 ? -10.281 5.691 -0.124 1 95.44 62 PHE A CA 1
ATOM 498 C C . PHE A 1 62 ? -9.75 4.387 -0.703 1 95.44 62 PHE A C 1
ATOM 500 O O . PHE A 1 62 ? -9.844 4.156 -1.91 1 95.44 62 PHE A O 1
ATOM 507 N N . GLN A 1 63 ? -9.172 3.574 0.18 1 90.81 63 GLN A N 1
ATOM 508 C CA . GLN A 1 63 ? -8.711 2.275 -0.297 1 90.81 63 GLN A CA 1
ATOM 509 C C . GLN A 1 63 ? -9.883 1.424 -0.787 1 90.81 63 GLN A C 1
ATOM 511 O O . GLN A 1 63 ? -9.727 0.625 -1.713 1 90.81 63 GLN A O 1
ATOM 516 N N . ILE A 1 64 ? -10.984 1.604 -0.232 1 89.44 64 ILE A N 1
ATOM 517 C CA . ILE A 1 64 ? -12.156 0.788 -0.533 1 89.44 64 ILE A CA 1
ATOM 518 C C . ILE A 1 64 ? -12.922 1.393 -1.71 1 89.44 64 ILE A C 1
ATOM 520 O O . ILE A 1 64 ? -13.281 0.684 -2.65 1 89.44 64 ILE A O 1
ATOM 524 N N . TYR A 1 65 ? -13.094 2.744 -1.704 1 92.38 65 TYR A N 1
ATOM 525 C CA . TYR A 1 65 ? -14.055 3.359 -2.613 1 92.38 65 TYR A CA 1
ATOM 526 C C . TYR A 1 65 ? -13.344 4.074 -3.756 1 92.38 65 TYR A C 1
ATOM 528 O O . TYR A 1 65 ? -13.969 4.438 -4.754 1 92.38 65 TYR A O 1
ATOM 536 N N . GLY A 1 66 ? -12.07 4.277 -3.561 1 91.31 66 GLY A N 1
ATOM 537 C CA . GLY A 1 66 ? -11.336 4.91 -4.645 1 91.31 66 GLY A CA 1
ATOM 538 C C . GLY A 1 66 ? -11.07 6.383 -4.406 1 91.31 66 GLY A C 1
ATOM 539 O O . GLY A 1 66 ? -10.703 6.785 -3.299 1 91.31 66 GLY A O 1
ATOM 540 N N . ASP A 1 67 ? -11.273 7.234 -5.391 1 93.31 67 ASP A N 1
ATOM 541 C CA . ASP A 1 67 ? -10.758 8.602 -5.391 1 93.31 67 ASP A CA 1
ATOM 542 C C . ASP A 1 67 ? -11.695 9.539 -4.648 1 93.31 67 ASP A C 1
ATOM 544 O O . ASP A 1 67 ? -11.344 10.688 -4.359 1 93.31 67 ASP A O 1
ATOM 548 N N . LYS A 1 68 ? -12.867 9.086 -4.398 1 95.88 68 LYS A N 1
ATOM 549 C CA . LYS A 1 68 ? -13.812 9.906 -3.645 1 95.88 68 LYS A CA 1
ATOM 550 C C . LYS A 1 68 ? -14.75 9.039 -2.811 1 95.88 68 LYS A C 1
ATOM 552 O O . LYS A 1 68 ? -14.984 7.871 -3.139 1 95.88 68 LYS A O 1
ATOM 557 N N . PHE A 1 69 ? -15.203 9.555 -1.768 1 96.69 69 PHE A N 1
ATOM 558 C CA . PHE A 1 69 ? -16.25 8.891 -0.997 1 96.69 69 PHE A CA 1
ATOM 559 C C . PHE A 1 69 ? -17.031 9.906 -0.166 1 96.69 69 PHE A C 1
ATOM 561 O O . PHE A 1 69 ? -16.516 10.984 0.152 1 96.69 69 PHE A O 1
ATOM 568 N N . ARG A 1 70 ? -18.266 9.625 0.059 1 98 70 ARG A N 1
ATOM 569 C CA . ARG A 1 70 ? -19.141 10.453 0.878 1 98 70 ARG A CA 1
ATOM 570 C C . ARG A 1 70 ? -18.922 10.188 2.363 1 98 70 ARG A C 1
ATOM 572 O O . ARG A 1 70 ? -19.391 9.172 2.891 1 98 70 ARG A O 1
ATOM 579 N N . ALA A 1 71 ? -18.266 11.117 3.064 1 97.75 71 ALA A N 1
ATOM 580 C CA . ALA A 1 71 ? -17.828 10.914 4.441 1 97.75 71 ALA A CA 1
ATOM 581 C C . ALA A 1 71 ? -18.953 11.195 5.43 1 97.75 71 ALA A C 1
ATOM 583 O O . ALA A 1 71 ? -18.969 10.664 6.539 1 97.75 71 ALA A O 1
ATOM 584 N N . THR A 1 72 ? -19.781 12.094 5.168 1 97.5 72 THR A N 1
ATOM 585 C CA . THR A 1 72 ? -21.016 12.414 5.852 1 97.5 72 THR A CA 1
ATOM 586 C C . THR A 1 72 ? -22.125 12.719 4.844 1 97.5 72 THR A C 1
ATOM 588 O O . THR A 1 72 ? -21.875 12.773 3.637 1 97.5 72 THR A O 1
ATOM 591 N N . PRO A 1 73 ? -23.328 12.859 5.273 1 96.56 73 PRO A N 1
ATOM 592 C CA . PRO A 1 73 ? -24.391 13.102 4.312 1 96.56 73 PRO A CA 1
ATOM 593 C C . PRO A 1 73 ? -24.109 14.289 3.395 1 96.56 73 PRO A C 1
ATOM 595 O O . PRO A 1 73 ? -24.469 14.258 2.213 1 96.56 73 PRO A O 1
ATOM 598 N N . ASN A 1 74 ? -23.391 15.289 3.904 1 96.94 74 ASN A N 1
ATOM 599 C CA . ASN A 1 74 ? -23.188 16.5 3.119 1 96.94 74 ASN A CA 1
ATOM 600 C C . ASN A 1 74 ? -21.703 16.766 2.85 1 96.94 74 ASN A C 1
ATOM 602 O O . ASN A 1 74 ? -21.328 17.875 2.523 1 96.94 74 ASN A O 1
ATOM 606 N N . LEU A 1 75 ? -20.828 15.844 3.051 1 97.75 75 LEU A N 1
ATOM 607 C CA . LEU A 1 75 ? -19.391 16.016 2.873 1 97.75 75 LEU A CA 1
ATOM 608 C C . LEU A 1 75 ? -18.844 14.992 1.888 1 97.75 75 LEU A C 1
ATOM 610 O O . LEU A 1 75 ? -18.922 13.789 2.125 1 97.75 75 LEU A O 1
ATOM 614 N N . LEU A 1 76 ? -18.328 15.461 0.789 1 98.12 76 LEU A N 1
ATOM 615 C CA . LEU A 1 76 ? -17.688 14.625 -0.215 1 98.12 76 LEU A CA 1
ATOM 616 C C . LEU A 1 76 ? -16.172 14.852 -0.209 1 98.12 76 LEU A C 1
ATOM 618 O O . LEU A 1 76 ? -15.711 15.977 -0.404 1 98.12 76 LEU A O 1
ATOM 622 N N . LEU A 1 77 ? -15.375 13.805 0.048 1 98.12 77 LEU A N 1
ATOM 623 C CA . LEU A 1 77 ? -13.922 13.898 0.127 1 98.12 77 LEU A CA 1
ATOM 624 C C . LEU A 1 77 ? -13.266 13.312 -1.118 1 98.12 77 LEU A C 1
ATOM 626 O O . LEU A 1 77 ? -13.773 12.336 -1.685 1 98.12 77 LEU A O 1
ATOM 630 N N . PHE A 1 78 ? -12.219 13.898 -1.519 1 97.56 78 PHE A N 1
ATOM 631 C CA . PHE A 1 78 ? -11.438 13.469 -2.668 1 97.56 78 PHE A CA 1
ATOM 632 C C . PHE A 1 78 ? -9.984 13.203 -2.27 1 97.56 78 PHE A C 1
ATOM 634 O O . PHE A 1 78 ? -9.547 13.633 -1.197 1 97.56 78 PHE A O 1
ATOM 641 N N . GLN A 1 79 ? -9.203 12.492 -3.1 1 96.06 79 GLN A N 1
ATOM 642 C CA . GLN A 1 79 ? -7.793 12.273 -2.795 1 96.06 79 GLN A CA 1
ATOM 643 C C . GLN A 1 79 ? -6.934 12.398 -4.051 1 96.06 79 GLN A C 1
ATOM 645 O O . GLN A 1 79 ? -5.934 11.695 -4.195 1 96.06 79 GLN A O 1
ATOM 650 N N . THR A 1 80 ? -7.32 13.211 -5.016 1 95.69 80 THR A N 1
ATOM 651 C CA . THR A 1 80 ? -6.555 13.375 -6.246 1 95.69 80 THR A CA 1
ATOM 652 C C . THR A 1 80 ? -6.023 14.797 -6.363 1 95.69 80 THR A C 1
ATOM 654 O O . THR A 1 80 ? -6.633 15.742 -5.848 1 95.69 80 THR A O 1
ATOM 657 N N . PRO A 1 81 ? -4.875 14.898 -7.062 1 95.69 81 PRO A N 1
ATOM 658 C CA . PRO A 1 81 ? -4.359 16.25 -7.32 1 95.69 81 PRO A CA 1
ATOM 659 C C . PRO A 1 81 ? -5.328 17.109 -8.133 1 95.69 81 PRO A C 1
ATOM 661 O O . PRO A 1 81 ? -5.402 18.312 -7.922 1 95.69 81 PRO A O 1
ATOM 664 N N . GLU A 1 82 ? -6.062 16.484 -8.992 1 95 82 GLU A N 1
ATOM 665 C CA . GLU A 1 82 ? -7.035 17.203 -9.805 1 95 82 GLU A CA 1
ATOM 666 C C . GLU A 1 82 ? -8.109 17.859 -8.938 1 95 82 GLU A C 1
ATOM 668 O O . GLU A 1 82 ? -8.453 19.016 -9.141 1 95 82 GLU A O 1
ATOM 673 N N . ALA A 1 83 ? -8.562 17.078 -8.07 1 96.31 83 ALA A N 1
ATOM 674 C CA . ALA A 1 83 ? -9.562 17.625 -7.152 1 96.31 83 ALA A CA 1
ATOM 675 C C . ALA A 1 83 ? -8.969 18.734 -6.285 1 96.31 83 ALA A C 1
ATOM 677 O O . ALA A 1 83 ? -9.609 19.766 -6.062 1 96.31 83 ALA A O 1
ATOM 678 N N . TYR A 1 84 ? -7.781 18.516 -5.781 1 96.25 84 TYR A N 1
ATOM 679 C CA . TYR A 1 84 ? -7.121 19.531 -4.949 1 96.25 84 TYR A CA 1
ATOM 680 C C . TYR A 1 84 ? -6.988 20.844 -5.695 1 96.25 84 TYR A C 1
ATOM 682 O O . TYR A 1 84 ? -7.297 21.906 -5.148 1 96.25 84 TYR A O 1
ATOM 690 N N . ASN A 1 85 ? -6.566 20.797 -6.91 1 94.5 85 ASN A N 1
ATOM 691 C CA . ASN A 1 85 ? -6.367 21.984 -7.715 1 94.5 85 ASN A CA 1
ATOM 692 C C . ASN A 1 85 ? -7.684 22.703 -8 1 94.5 85 ASN A C 1
ATOM 694 O O . ASN A 1 85 ? -7.738 23.938 -8.039 1 94.5 85 ASN A O 1
ATOM 698 N N . ALA A 1 86 ? -8.695 21.938 -8.203 1 94.94 86 ALA A N 1
ATOM 699 C CA . ALA A 1 86 ? -10.008 22.516 -8.469 1 94.94 86 ALA A CA 1
ATOM 700 C C . ALA A 1 86 ? -10.539 23.25 -7.242 1 94.94 86 ALA A C 1
ATOM 702 O O . ALA A 1 86 ? -11.18 24.297 -7.371 1 94.94 86 ALA A O 1
ATOM 703 N N . MET A 1 87 ? -10.258 22.734 -6.078 1 94.88 87 MET A N 1
ATOM 704 C CA . MET A 1 87 ? -10.828 23.219 -4.832 1 94.88 87 MET A CA 1
ATOM 705 C C . MET A 1 87 ? -10.039 24.422 -4.305 1 94.88 87 MET A C 1
ATOM 707 O O . MET A 1 87 ? -10.609 25.328 -3.686 1 94.88 87 MET A O 1
ATOM 711 N N . PHE A 1 88 ? -8.758 24.375 -4.492 1 94.38 88 PHE A N 1
ATOM 712 C CA . PHE A 1 88 ? -7.926 25.344 -3.787 1 94.38 88 PHE A CA 1
ATOM 713 C C . PHE A 1 88 ? -7.27 26.312 -4.766 1 94.38 88 PHE A C 1
ATOM 715 O O . PHE A 1 88 ? -6.441 27.141 -4.371 1 94.38 88 PHE A O 1
ATOM 722 N N . GLY A 1 89 ? -7.707 26.234 -5.961 1 90.56 89 GLY A N 1
ATOM 723 C CA . GLY A 1 89 ? -7.246 27.219 -6.934 1 90.56 89 GLY A CA 1
ATOM 724 C C . GLY A 1 89 ? -7.785 28.609 -6.676 1 90.56 89 GLY A C 1
ATOM 725 O O . GLY A 1 89 ? -8.766 28.781 -5.945 1 90.56 89 GLY A O 1
ATOM 726 N N . HIS A 1 90 ? -7.215 29.641 -7.277 1 90.06 90 HIS A N 1
ATOM 727 C CA . HIS A 1 90 ? -7.559 31.031 -7.062 1 90.06 90 HIS A CA 1
ATOM 728 C C . HIS A 1 90 ? -8.969 31.344 -7.547 1 90.06 90 HIS A C 1
ATOM 730 O O . HIS A 1 90 ? -9.648 32.219 -7.004 1 90.06 90 HIS A O 1
ATOM 736 N N . LYS A 1 91 ? -9.383 30.609 -8.5 1 90.12 91 LYS A N 1
ATOM 737 C CA . LYS A 1 91 ? -10.68 30.906 -9.102 1 90.12 91 LYS A CA 1
ATOM 738 C C . LYS A 1 91 ? -11.734 29.906 -8.672 1 90.12 91 LYS A C 1
ATOM 740 O O . LYS A 1 91 ? -12.82 29.844 -9.258 1 90.12 91 LYS A O 1
ATOM 745 N N . ALA A 1 92 ? -11.438 29.156 -7.711 1 94.31 92 ALA A N 1
ATOM 746 C CA . ALA A 1 92 ? -12.367 28.125 -7.277 1 94.31 92 ALA A CA 1
ATOM 747 C C . ALA A 1 92 ? -13.633 28.734 -6.684 1 94.31 92 ALA A C 1
ATOM 749 O O . ALA A 1 92 ? -13.57 29.734 -5.957 1 94.31 92 ALA A O 1
ATOM 750 N N . ASN A 1 93 ? -14.805 28.219 -7.031 1 96.06 93 ASN A N 1
ATOM 751 C CA . ASN A 1 93 ? -16.094 28.703 -6.539 1 96.06 93 ASN A CA 1
ATOM 752 C C . ASN A 1 93 ? -16.453 28.078 -5.195 1 96.06 93 ASN A C 1
ATOM 754 O O . ASN A 1 93 ? -17.5 27.453 -5.062 1 96.06 93 ASN A O 1
ATOM 758 N N . VAL A 1 94 ? -15.625 28.281 -4.242 1 96.88 94 VAL A N 1
ATOM 759 C CA . VAL A 1 94 ? -15.805 27.719 -2.906 1 96.88 94 VAL A CA 1
ATOM 760 C C . VAL A 1 94 ? -15.438 28.766 -1.852 1 96.88 94 VAL A C 1
ATOM 762 O O . VAL A 1 94 ? -14.836 29.797 -2.17 1 96.88 94 VAL A O 1
ATOM 765 N N . LYS A 1 95 ? -15.852 28.562 -0.65 1 95.94 95 LYS A N 1
ATOM 766 C CA . LYS A 1 95 ? -15.406 29.281 0.535 1 95.94 95 LYS A CA 1
ATOM 767 C C . LYS A 1 95 ? -15.078 28.328 1.678 1 95.94 95 LYS A C 1
ATOM 769 O O . LYS A 1 95 ? -15.414 27.141 1.615 1 95.94 95 LYS A O 1
ATOM 774 N N . LYS A 1 96 ? -14.383 28.797 2.652 1 95.31 96 LYS A N 1
ATOM 775 C CA . LYS A 1 96 ? -14.117 27.969 3.826 1 95.31 96 LYS A CA 1
ATOM 776 C C . LYS A 1 96 ? -15.414 27.516 4.484 1 95.31 96 LYS A C 1
ATOM 778 O O . LYS A 1 96 ? -16.375 28.281 4.559 1 95.31 96 LYS A O 1
ATOM 783 N N . SER A 1 97 ? -15.477 26.328 4.953 1 96 97 SER A N 1
ATOM 784 C CA . SER A 1 97 ? -16.703 25.781 5.527 1 96 97 SER A CA 1
ATOM 785 C C . SER A 1 97 ? -16.938 26.297 6.941 1 96 97 SER A C 1
ATOM 787 O O . SER A 1 97 ? -16.031 26.906 7.539 1 96 97 SER A O 1
ATOM 789 N N . PRO A 1 98 ? -18.109 26 7.477 1 94.19 98 PRO A N 1
ATOM 790 C CA . PRO A 1 98 ? -18.422 26.422 8.844 1 94.19 98 PRO A CA 1
ATOM 791 C C . PRO A 1 98 ? -17.578 25.688 9.891 1 94.19 98 PRO A C 1
ATOM 793 O O . PRO A 1 98 ? -17.594 26.062 11.07 1 94.19 98 PRO A O 1
ATOM 796 N N . PHE A 1 99 ? -16.875 24.719 9.438 1 94.31 99 PHE A N 1
ATOM 797 C CA . PHE A 1 99 ? -15.898 24.047 10.289 1 94.31 99 PHE A CA 1
ATOM 798 C C . PHE A 1 99 ? -15.016 25.062 11.016 1 94.31 99 PHE A C 1
ATOM 800 O O . PHE A 1 99 ? -14.789 24.938 12.219 1 94.31 99 PHE A O 1
ATOM 807 N N . TYR A 1 100 ? -14.664 26.062 10.359 1 94 100 TYR A N 1
ATOM 808 C CA . TYR A 1 100 ? -13.695 27.031 10.859 1 94 100 TYR A CA 1
ATOM 809 C C . TYR A 1 100 ? -14.336 27.984 11.852 1 94 100 TYR A C 1
ATOM 811 O O . TYR A 1 100 ? -13.648 28.625 12.656 1 94 100 TYR A O 1
ATOM 819 N N . GLU A 1 101 ? -15.555 28.078 11.82 1 92.56 101 GLU A N 1
ATOM 820 C CA . GLU A 1 101 ? -16.266 29 12.695 1 92.56 101 GLU A CA 1
ATOM 821 C C . GLU A 1 101 ? -16.422 28.438 14.094 1 92.56 101 GLU A C 1
ATOM 823 O O . GLU A 1 101 ? -16.594 29.172 15.062 1 92.56 101 GLU A O 1
ATOM 828 N N . VAL A 1 102 ? -16.344 27.156 14.109 1 90.94 102 VAL A N 1
ATOM 829 C CA . VAL A 1 102 ? -16.547 26.5 15.398 1 90.94 102 VAL A CA 1
ATOM 830 C C . VAL A 1 102 ? -15.375 26.812 16.328 1 90.94 102 VAL A C 1
ATOM 832 O O . VAL A 1 102 ? -15.547 26.859 17.547 1 90.94 102 VAL A O 1
ATOM 835 N N . TRP A 1 103 ? -14.266 27.188 15.773 1 87.94 103 TRP A N 1
ATOM 836 C CA . TRP A 1 103 ? -13.055 27.406 16.562 1 87.94 103 TRP A CA 1
ATOM 837 C C . TRP A 1 103 ? -13.055 28.797 17.188 1 87.94 103 TRP A C 1
ATOM 839 O O . TRP A 1 103 ? -12.273 29.078 18.094 1 87.94 103 TRP A O 1
ATOM 849 N N . ARG A 1 104 ? -14.016 29.578 16.844 1 86.56 104 ARG A N 1
ATOM 850 C CA . ARG A 1 104 ? -14.086 30.938 17.391 1 86.56 104 ARG A CA 1
ATOM 851 C C . ARG A 1 104 ? -14.578 30.922 18.828 1 86.56 104 ARG A C 1
ATOM 853 O O . ARG A 1 104 ? -15.555 30.234 19.156 1 86.56 104 ARG A O 1
ATOM 860 N N . ARG A 1 105 ? -13.938 31.625 19.797 1 85.31 105 ARG A N 1
ATOM 861 C CA . ARG A 1 105 ? -14.336 31.688 21.203 1 85.31 105 ARG A CA 1
ATOM 862 C C . ARG A 1 105 ? -15.562 32.594 21.375 1 85.31 105 ARG A C 1
ATOM 864 O O . ARG A 1 105 ? -16.359 32.375 22.281 1 85.31 105 ARG A O 1
ATOM 871 N N . ASN A 1 106 ? -15.508 33.531 20.469 1 83.31 106 ASN A N 1
ATOM 872 C CA . ASN A 1 106 ? -16.594 34.5 20.469 1 83.31 106 ASN A CA 1
ATOM 873 C C . ASN A 1 106 ? -16.641 35.281 19.172 1 83.31 106 ASN A C 1
ATOM 875 O O . ASN A 1 106 ? -15.852 35.031 18.266 1 83.31 106 ASN A O 1
ATOM 879 N N . LYS A 1 107 ? -17.625 36.219 19.141 1 81.44 107 LYS A N 1
ATOM 880 C CA . LYS A 1 107 ? -17.859 36.969 17.906 1 81.44 107 LYS A CA 1
ATOM 881 C C . LYS A 1 107 ? -16.641 37.844 17.547 1 81.44 107 LYS A C 1
ATOM 883 O O . LYS A 1 107 ? -16.438 38.156 16.375 1 81.44 107 LYS A O 1
ATOM 888 N N . HIS A 1 108 ? -15.836 38.125 18.453 1 80 108 HIS A N 1
ATOM 889 C CA . HIS A 1 108 ? -14.711 39.031 18.234 1 80 108 HIS A CA 1
ATOM 890 C C . HIS A 1 108 ? -13.438 38.25 17.938 1 80 108 HIS A C 1
ATOM 892 O O . HIS A 1 108 ? -12.406 38.844 17.594 1 80 108 HIS A O 1
ATOM 898 N N . ASP A 1 109 ? -13.477 37.031 18.125 1 84.56 109 ASP A N 1
ATOM 899 C CA . ASP A 1 109 ? -12.312 36.156 17.906 1 84.56 109 ASP A CA 1
ATOM 900 C C . ASP A 1 109 ? -12.227 35.719 16.453 1 84.56 109 ASP A C 1
ATOM 902 O O . ASP A 1 109 ? -12.258 34.531 16.156 1 84.56 109 ASP A O 1
ATOM 906 N N . LEU A 1 110 ? -12.094 36.688 15.555 1 87.44 110 LEU A N 1
ATOM 907 C CA . LEU A 1 110 ? -11.984 36.406 14.125 1 87.44 110 LEU A CA 1
ATOM 908 C C . LEU A 1 110 ? -10.531 36.531 13.656 1 87.44 110 LEU A C 1
ATOM 910 O O . LEU A 1 110 ? -9.969 37.625 13.648 1 87.44 110 LEU A O 1
ATOM 914 N N . ASN A 1 111 ? -9.953 35.375 13.414 1 89 111 ASN A N 1
ATOM 915 C CA . ASN A 1 111 ? -8.609 35.375 12.852 1 89 111 ASN A CA 1
ATOM 916 C C . ASN A 1 111 ? -8.625 35.062 11.359 1 89 111 ASN A C 1
ATOM 918 O O . ASN A 1 111 ? -9.68 34.75 10.797 1 89 111 ASN A O 1
ATOM 922 N N . THR A 1 112 ? -7.555 35.156 10.719 1 88.12 112 THR A N 1
ATOM 923 C CA . THR A 1 112 ? -7.473 35 9.266 1 88.12 112 THR A CA 1
ATOM 924 C C . THR A 1 112 ? -7.82 33.562 8.859 1 88.12 112 THR A C 1
ATOM 926 O O . THR A 1 112 ? -8.477 33.375 7.84 1 88.12 112 THR A O 1
ATOM 929 N N . LEU A 1 113 ? -7.422 32.594 9.594 1 88.5 113 LEU A N 1
ATOM 930 C CA . LEU A 1 113 ? -7.688 31.203 9.281 1 88.5 113 LEU A CA 1
ATOM 931 C C . LEU A 1 113 ? -9.172 30.891 9.445 1 88.5 113 LEU A C 1
ATOM 933 O O . LEU A 1 113 ? -9.742 30.141 8.641 1 88.5 113 LEU A O 1
ATOM 937 N N . GLY A 1 114 ? -9.781 31.453 10.43 1 89.62 114 GLY A N 1
ATOM 938 C CA . GLY A 1 114 ? -11.172 31.141 10.742 1 89.62 114 GLY A CA 1
ATOM 939 C C . GLY A 1 114 ? -12.156 32 9.969 1 89.62 114 GLY A C 1
ATOM 940 O O . GLY A 1 114 ? -13.367 31.797 10.07 1 89.62 114 GLY A O 1
ATOM 941 N N . CYS A 1 115 ? -11.656 32.906 9.188 1 91.06 115 CYS A N 1
ATOM 942 C CA . CYS A 1 115 ? -12.531 33.781 8.43 1 91.06 115 CYS A CA 1
ATOM 943 C C . CYS A 1 115 ? -13.102 33.062 7.211 1 91.06 115 CYS A C 1
ATOM 945 O O . CYS A 1 115 ? -12.352 32.625 6.328 1 91.06 115 CYS A O 1
ATOM 947 N N . THR A 1 116 ? -14.453 32.969 7.125 1 93.06 116 THR A N 1
ATOM 948 C CA . THR A 1 116 ? -15.086 32.219 6.062 1 93.06 116 THR A CA 1
ATOM 949 C C . THR A 1 116 ? -15.586 33.125 4.949 1 93.06 116 THR A C 1
ATOM 951 O O . THR A 1 116 ? -15.82 32.656 3.826 1 93.06 116 THR A O 1
ATOM 954 N N . ASP A 1 117 ? -15.711 34.375 5.312 1 92.06 117 ASP A N 1
ATOM 955 C CA . ASP A 1 117 ? -16.109 35.344 4.285 1 92.06 117 ASP A CA 1
ATOM 956 C C . ASP A 1 117 ? -14.953 35.625 3.338 1 92.06 117 ASP A C 1
ATOM 958 O O . ASP A 1 117 ? -13.859 36 3.779 1 92.06 117 ASP A O 1
ATOM 962 N N . VAL A 1 118 ? -15.227 35.562 2.098 1 91.62 118 VAL A N 1
ATOM 963 C CA . VAL A 1 118 ? -14.18 35.625 1.087 1 91.62 118 VAL A CA 1
ATOM 964 C C . VAL A 1 118 ? -13.547 37 1.068 1 91.62 118 VAL A C 1
ATOM 966 O O . VAL A 1 118 ? -12.32 37.125 1.062 1 91.62 118 VAL A O 1
ATOM 969 N N . GLU A 1 119 ? -14.359 38.031 1.056 1 90.25 119 GLU A N 1
ATOM 970 C CA . GLU A 1 119 ? -13.852 39.406 0.966 1 90.25 119 GLU A CA 1
ATOM 971 C C . GLU A 1 119 ? -13.086 39.781 2.229 1 90.25 119 GLU A C 1
ATOM 973 O O . GLU A 1 119 ? -12 40.375 2.148 1 90.25 119 GLU A O 1
ATOM 978 N N . THR A 1 120 ? -13.664 39.469 3.334 1 89.56 120 THR A N 1
ATOM 979 C CA . THR A 1 120 ? -13.008 39.781 4.602 1 89.56 120 THR A CA 1
ATOM 980 C C . THR A 1 120 ? -11.688 39.031 4.719 1 89.56 120 THR A C 1
ATOM 982 O O . THR A 1 120 ? -10.695 39.562 5.195 1 89.56 120 THR A O 1
ATOM 985 N N . HIS A 1 121 ? -11.742 37.812 4.316 1 91.81 121 HIS A N 1
ATOM 986 C CA . HIS A 1 121 ? -10.523 37.031 4.352 1 91.81 121 HIS A CA 1
ATOM 987 C C . HIS A 1 121 ? -9.422 37.656 3.5 1 91.81 121 HIS A C 1
ATOM 989 O O . HIS A 1 121 ? -8.266 37.719 3.92 1 91.81 121 HIS A O 1
ATOM 995 N N . ALA A 1 122 ? -9.781 38.062 2.318 1 90.69 122 ALA A N 1
ATOM 996 C CA . ALA A 1 122 ? -8.805 38.656 1.408 1 90.69 122 ALA A CA 1
ATOM 997 C C . ALA A 1 122 ? -8.164 39.875 2.025 1 90.69 122 ALA A C 1
ATOM 999 O O . ALA A 1 122 ? -6.949 40.094 1.908 1 90.69 122 ALA A O 1
ATOM 1000 N N . ARG A 1 123 ? -8.93 40.688 2.66 1 85.75 123 ARG A N 1
ATOM 1001 C CA . ARG A 1 123 ? -8.43 41.875 3.303 1 85.75 123 ARG A CA 1
ATOM 1002 C C . ARG A 1 123 ? -7.5 41.562 4.461 1 85.75 123 ARG A C 1
ATOM 1004 O O . ARG A 1 123 ? -6.438 42.156 4.605 1 85.75 123 ARG A O 1
ATOM 1011 N N . ARG A 1 124 ? -7.891 40.656 5.215 1 86.38 124 ARG A N 1
ATOM 1012 C CA . ARG A 1 124 ? -7.094 40.281 6.371 1 86.38 124 ARG A CA 1
ATOM 1013 C C . ARG A 1 124 ? -5.781 39.625 5.941 1 86.38 124 ARG A C 1
ATOM 1015 O O . ARG A 1 124 ? -4.734 39.875 6.543 1 86.38 124 ARG A O 1
ATOM 1022 N N . ARG A 1 125 ? -5.883 38.844 4.977 1 89.69 125 ARG A N 1
ATOM 1023 C CA . ARG A 1 125 ? -4.691 38.156 4.473 1 89.69 125 ARG A CA 1
ATOM 1024 C C . ARG A 1 125 ? -3.68 39.188 3.934 1 89.69 125 ARG A C 1
ATOM 1026 O O . ARG A 1 125 ? -2.473 39 4.133 1 89.69 125 ARG A O 1
ATOM 1033 N N . LYS A 1 126 ? -4.18 40.094 3.225 1 87.44 126 LYS A N 1
ATOM 1034 C CA . LYS A 1 126 ? -3.303 41.125 2.709 1 87.44 126 LYS A CA 1
ATOM 1035 C C . LYS A 1 126 ? -2.564 41.844 3.844 1 87.44 126 LYS A C 1
ATOM 1037 O O . LYS A 1 126 ? -1.365 42.094 3.74 1 87.44 126 LYS A O 1
ATOM 1042 N N . ALA A 1 127 ? -3.24 42.094 4.84 1 82.94 127 ALA A N 1
ATOM 1043 C CA . ALA A 1 127 ? -2.629 42.75 6 1 82.94 127 ALA A CA 1
ATOM 1044 C C . ALA A 1 127 ? -1.597 41.844 6.652 1 82.94 127 ALA A C 1
ATOM 1046 O O . ALA A 1 127 ? -0.505 42.281 7.012 1 82.94 127 ALA A O 1
ATOM 1047 N N . LEU A 1 128 ? -1.973 40.656 6.781 1 85.75 128 LEU A N 1
ATOM 1048 C CA . LEU A 1 128 ? -1.098 39.688 7.43 1 85.75 128 LEU A CA 1
ATOM 1049 C C . LEU A 1 128 ? 0.153 39.438 6.598 1 85.75 128 LEU A C 1
ATOM 1051 O O . LEU A 1 128 ? 1.224 39.156 7.141 1 85.75 128 LEU A O 1
ATOM 1055 N N . SER A 1 129 ? 0.029 39.469 5.301 1 87.44 129 SER A N 1
ATOM 1056 C CA . SER A 1 129 ? 1.142 39.188 4.398 1 87.44 129 SER A CA 1
ATOM 1057 C C . SER A 1 129 ? 2.279 40.188 4.594 1 87.44 129 SER A C 1
ATOM 1059 O O . SER A 1 129 ? 3.432 39.906 4.266 1 87.44 129 SER A O 1
ATOM 1061 N N . LEU A 1 130 ? 2.014 41.281 5.188 1 80.06 130 LEU A N 1
ATOM 1062 C CA . LEU A 1 130 ? 3.018 42.312 5.445 1 80.06 130 LEU A CA 1
ATOM 1063 C C . LEU A 1 130 ? 4.008 41.844 6.512 1 80.06 130 LEU A C 1
ATOM 1065 O O . LEU A 1 130 ? 5.125 42.344 6.594 1 80.06 130 LEU A O 1
ATOM 1069 N N . ALA A 1 131 ? 3.547 40.906 7.246 1 80.06 131 ALA A N 1
ATOM 1070 C CA . ALA A 1 131 ? 4.422 40.344 8.281 1 80.06 131 ALA A CA 1
ATOM 1071 C C . ALA A 1 131 ? 5.367 39.281 7.695 1 80.06 131 ALA A C 1
ATOM 1073 O O . ALA A 1 131 ? 6.359 38.938 8.328 1 80.06 131 ALA A O 1
ATOM 1074 N N . PHE A 1 132 ? 5.16 38.906 6.449 1 87.69 132 PHE A N 1
ATOM 1075 C CA . PHE A 1 132 ? 5.922 37.781 5.898 1 87.69 132 PHE A CA 1
ATOM 1076 C C . PHE A 1 132 ? 6.621 38.188 4.605 1 87.69 132 PHE A C 1
ATOM 1078 O O . PHE A 1 132 ? 6.66 37.406 3.645 1 87.69 132 PHE A O 1
ATOM 1085 N N . THR A 1 133 ? 7.156 39.281 4.613 1 84 133 THR A N 1
ATOM 1086 C CA . THR A 1 133 ? 7.953 39.719 3.479 1 84 133 THR A CA 1
ATOM 1087 C C . THR A 1 133 ? 9.336 39.062 3.494 1 84 133 THR A C 1
ATOM 1089 O O . THR A 1 133 ? 9.75 38.5 4.516 1 84 133 THR A O 1
ATOM 1092 N N . ASP A 1 134 ? 10.008 39.125 2.398 1 85.19 134 ASP A N 1
ATOM 1093 C CA . ASP A 1 134 ? 11.352 38.562 2.322 1 85.19 134 ASP A CA 1
ATOM 1094 C C . ASP A 1 134 ? 12.281 39.219 3.34 1 85.19 134 ASP A C 1
ATOM 1096 O O . ASP A 1 134 ? 13.125 38.562 3.939 1 85.19 134 ASP A O 1
ATOM 1100 N N . GLN A 1 135 ? 12.133 40.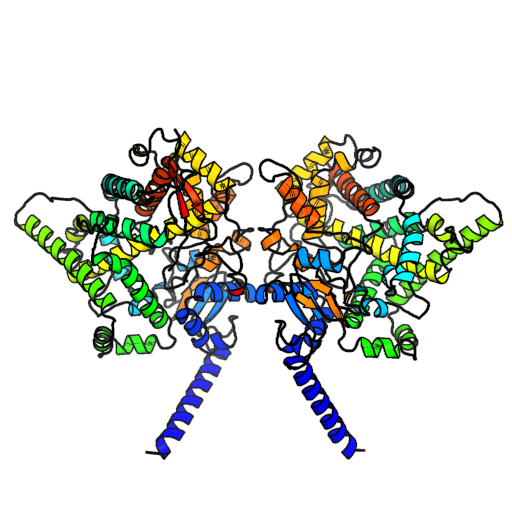406 3.438 1 81.56 135 GLN A N 1
ATOM 1101 C CA . GLN A 1 135 ? 12.953 41.156 4.379 1 81.56 135 GLN A CA 1
ATOM 1102 C C . GLN A 1 135 ? 12.664 40.719 5.82 1 81.56 135 GLN A C 1
ATOM 1104 O O . GLN A 1 135 ? 13.586 40.562 6.621 1 81.56 135 GLN A O 1
ATOM 1109 N N . SER A 1 136 ? 11.398 40.656 6.086 1 80.5 136 SER A N 1
ATOM 1110 C CA . SER A 1 136 ? 11.008 40.25 7.43 1 80.5 136 SER A CA 1
ATOM 1111 C C . SER A 1 136 ? 11.531 38.844 7.754 1 80.5 136 SER A C 1
ATOM 1113 O O . SER A 1 136 ? 11.984 38.594 8.867 1 80.5 136 SER A O 1
ATOM 1115 N N . VAL A 1 137 ? 11.469 37.969 6.848 1 86.12 137 VAL A N 1
ATOM 1116 C CA . VAL A 1 137 ? 11.914 36.594 7.035 1 86.12 137 VAL A CA 1
ATOM 1117 C C . VAL A 1 137 ? 13.422 36.562 7.262 1 86.12 137 VAL A C 1
ATOM 1119 O O . VAL A 1 137 ? 13.906 35.844 8.156 1 86.12 137 VAL A O 1
ATOM 1122 N N . LYS A 1 138 ? 14.117 37.25 6.484 1 85.25 138 LYS A N 1
ATOM 1123 C CA . LYS A 1 138 ? 15.57 37.344 6.633 1 85.25 138 LYS A CA 1
ATOM 1124 C C . LYS A 1 138 ? 15.953 37.875 8 1 85.25 138 LYS A C 1
ATOM 1126 O O . LYS A 1 138 ? 16.953 37.469 8.586 1 85.25 138 LYS A O 1
ATOM 1131 N N . ALA A 1 139 ? 15.164 38.75 8.43 1 82.06 139 ALA A N 1
ATOM 1132 C CA . ALA A 1 139 ? 15.445 39.406 9.703 1 82.06 139 ALA A CA 1
ATOM 1133 C C . ALA A 1 139 ? 15.297 38.438 10.867 1 82.06 139 ALA A C 1
ATOM 1135 O O . ALA A 1 139 ? 15.844 38.656 11.953 1 82.06 139 ALA A O 1
ATOM 1136 N N . THR A 1 140 ? 14.586 37.438 10.695 1 85.75 140 THR A N 1
ATOM 1137 C CA . THR A 1 140 ? 14.336 36.469 11.773 1 85.75 140 THR A CA 1
ATOM 1138 C C . THR A 1 140 ? 15.492 35.469 11.898 1 85.75 140 THR A C 1
ATOM 1140 O O . THR A 1 140 ? 15.625 34.812 12.922 1 85.75 140 THR A O 1
ATOM 1143 N N . VAL A 1 141 ? 16.344 35.344 10.961 1 91.19 141 VAL A N 1
ATOM 1144 C CA . VAL A 1 141 ? 17.344 34.312 10.836 1 91.19 141 VAL A CA 1
ATOM 1145 C C . VAL A 1 141 ? 18.266 34.312 12.055 1 91.19 141 VAL A C 1
ATOM 1147 O O . VAL A 1 141 ? 18.562 33.281 12.633 1 91.19 141 VAL A O 1
ATOM 1150 N N . PRO A 1 142 ? 18.734 35.531 12.469 1 90.38 142 PRO A N 1
ATOM 1151 C CA . PRO A 1 142 ? 19.594 35.531 13.648 1 90.38 142 PRO A CA 1
ATOM 1152 C C . PRO A 1 142 ? 18.906 35 14.906 1 90.38 142 PRO A C 1
ATOM 1154 O O . PRO A 1 142 ? 19.547 34.375 15.758 1 90.38 142 PRO A O 1
ATOM 1157 N N . PHE A 1 143 ? 17.672 35.312 15.008 1 89.31 143 PHE A N 1
ATOM 1158 C CA . PHE A 1 143 ? 16.906 34.812 16.156 1 89.31 143 PHE A CA 1
ATOM 1159 C C . PHE A 1 143 ? 16.812 33.281 16.094 1 89.31 143 PHE A C 1
ATOM 1161 O O . PHE A 1 143 ? 16.969 32.594 17.109 1 89.31 143 PHE A O 1
ATOM 1168 N N . VAL A 1 144 ? 16.562 32.781 14.898 1 93.69 144 VAL A N 1
ATOM 1169 C CA . VAL A 1 144 ? 16.484 31.328 14.703 1 93.69 144 VAL A CA 1
ATOM 1170 C C . VAL A 1 144 ? 17.812 30.672 15.078 1 93.69 144 VAL A C 1
ATOM 1172 O O . VAL A 1 144 ? 17.844 29.672 15.805 1 93.69 144 VAL A O 1
ATOM 1175 N N . ALA A 1 145 ? 18.844 31.25 14.633 1 96.06 145 ALA A N 1
ATOM 1176 C CA . ALA A 1 145 ? 20.172 30.719 14.898 1 96.06 145 ALA A CA 1
ATOM 1177 C C . ALA A 1 145 ? 20.438 30.641 16.406 1 96.06 145 ALA A C 1
ATOM 1179 O O . ALA A 1 145 ? 20.906 29.609 16.906 1 96.06 145 ALA A O 1
ATOM 1180 N N . ARG A 1 146 ? 20.141 31.688 17.047 1 95.12 146 ARG A N 1
ATOM 1181 C CA . ARG A 1 146 ? 20.391 31.75 18.484 1 95.12 146 ARG A CA 1
ATOM 1182 C C . ARG A 1 146 ? 19.594 30.688 19.234 1 95.12 146 ARG A C 1
ATOM 1184 O O . ARG A 1 146 ? 20.125 30.016 20.109 1 95.12 146 ARG A O 1
ATOM 1191 N N . HIS A 1 147 ? 18.375 30.594 18.938 1 95.88 147 HIS A N 1
ATOM 1192 C CA . HIS A 1 147 ? 17.516 29.641 19.609 1 95.88 147 HIS A CA 1
ATOM 1193 C C . HIS A 1 147 ? 17.938 28.203 19.297 1 95.88 147 HIS A C 1
ATOM 1195 O O . HIS A 1 147 ? 17.938 27.344 20.172 1 95.88 147 HIS A O 1
ATOM 1201 N N . VAL A 1 148 ? 18.312 27.906 18.047 1 97.69 148 VAL A N 1
ATOM 1202 C CA . VAL A 1 148 ? 18.703 26.562 17.641 1 97.69 148 VAL A CA 1
ATOM 1203 C C . VAL A 1 148 ? 20.016 26.203 18.328 1 97.69 148 VAL A C 1
ATOM 1205 O O . VAL A 1 148 ? 20.188 25.062 18.781 1 97.69 148 VAL A O 1
ATOM 1208 N N . ASP A 1 149 ? 20.938 27.125 18.375 1 97.56 149 ASP A N 1
ATOM 1209 C CA . ASP A 1 149 ? 22.219 26.859 19.016 1 97.56 149 ASP A CA 1
ATOM 1210 C C . ASP A 1 149 ? 22.047 26.547 20.5 1 97.56 149 ASP A C 1
ATOM 1212 O O . ASP A 1 149 ? 22.641 25.609 21.016 1 97.56 149 ASP A O 1
ATOM 1216 N N . ARG A 1 150 ? 21.266 27.391 21.094 1 96.5 150 ARG A N 1
ATOM 1217 C CA . ARG A 1 150 ? 21 27.141 22.5 1 96.5 150 ARG A CA 1
ATOM 1218 C C . ARG A 1 150 ? 20.297 25.797 22.703 1 96.5 150 ARG A C 1
ATOM 1220 O O . ARG A 1 150 ? 20.594 25.062 23.641 1 96.5 150 ARG A O 1
ATOM 1227 N N . TRP A 1 151 ? 19.375 25.5 21.891 1 97.44 151 TRP A N 1
ATOM 1228 C CA . TRP A 1 151 ? 18.656 24.234 21.922 1 97.44 151 TRP A CA 1
ATOM 1229 C C . TRP A 1 151 ? 19.609 23.047 21.766 1 97.44 151 TRP A C 1
ATOM 1231 O O . TRP A 1 151 ? 19.5 22.047 22.469 1 97.44 151 TRP A O 1
ATOM 1241 N N . ASN A 1 152 ? 20.562 23.141 20.828 1 97.19 152 ASN A N 1
ATOM 1242 C CA . ASN A 1 152 ? 21.562 22.109 20.594 1 97.19 152 ASN A CA 1
ATOM 1243 C C . ASN A 1 152 ? 22.453 21.906 21.828 1 97.19 152 ASN A C 1
ATOM 1245 O O . ASN A 1 152 ? 22.891 20.781 22.094 1 97.19 152 ASN A O 1
ATOM 1249 N N . GLU A 1 153 ? 22.656 22.922 22.531 1 95.94 153 GLU A N 1
ATOM 1250 C CA . GLU A 1 153 ? 23.469 22.812 23.75 1 95.94 153 GLU A CA 1
ATOM 1251 C C . GLU A 1 153 ? 22.719 22.047 24.828 1 95.94 153 GLU A C 1
ATOM 1253 O O . GLU A 1 153 ? 23.344 21.266 25.578 1 95.94 153 GLU A O 1
ATOM 1258 N N . LEU A 1 154 ? 21.453 22.203 24.906 1 95.81 154 LEU A N 1
ATOM 1259 C CA . LEU A 1 154 ? 20.672 21.688 26.016 1 95.81 154 LEU A CA 1
ATOM 1260 C C . LEU A 1 154 ? 20.141 20.297 25.703 1 95.81 154 LEU A C 1
ATOM 1262 O O . LEU A 1 154 ? 19.969 19.469 26.609 1 95.81 154 LEU A O 1
ATOM 1266 N N . LEU A 1 155 ? 19.844 20 24.5 1 92.88 155 LEU A N 1
ATOM 1267 C CA . LEU A 1 155 ? 19.094 18.859 24.016 1 92.88 155 LEU A CA 1
ATOM 1268 C C . LEU A 1 155 ? 19.75 17.547 24.469 1 92.88 155 LEU A C 1
ATOM 1270 O O . LEU A 1 155 ? 19.078 16.656 24.984 1 92.88 155 LEU A O 1
ATOM 1274 N N . PRO A 1 156 ? 21.109 17.328 24.328 1 88.75 156 PRO A N 1
ATOM 1275 C CA . PRO A 1 156 ? 21.719 16.047 24.688 1 88.75 156 PRO A CA 1
ATOM 1276 C C . PRO A 1 156 ? 21.828 15.852 26.203 1 88.75 156 PRO A C 1
ATOM 1278 O O . PRO A 1 156 ? 22.062 14.734 26.672 1 88.75 156 PRO A O 1
ATOM 1281 N N . GLY A 1 157 ? 21.625 16.922 26.922 1 84.62 157 GLY A N 1
ATOM 1282 C CA . GLY A 1 157 ? 21.844 16.812 28.359 1 84.62 157 GLY A CA 1
ATOM 1283 C C . GLY A 1 157 ? 23.297 16.859 28.734 1 84.62 157 GLY A C 1
ATOM 1284 O O . GLY A 1 157 ? 24.172 17.016 27.875 1 84.62 157 GLY A O 1
ATOM 1285 N N . GLU A 1 158 ? 23.516 16.703 29.984 1 78.38 158 GLU A N 1
ATOM 1286 C CA . GLU A 1 158 ? 24.859 16.875 30.5 1 78.38 158 GLU A CA 1
ATOM 1287 C C . GLU A 1 158 ? 25.594 15.531 30.578 1 78.38 158 GLU A C 1
ATOM 1289 O O . GLU A 1 158 ? 26.828 15.5 30.609 1 78.38 158 GLU A O 1
ATOM 1294 N N . ILE A 1 159 ? 24.875 14.5 30.406 1 76.88 159 ILE A N 1
ATOM 1295 C CA . ILE A 1 159 ? 25.484 13.203 30.688 1 76.88 159 ILE A CA 1
ATOM 1296 C C . ILE A 1 159 ? 25.562 12.383 29.406 1 76.88 159 ILE A C 1
ATOM 1298 O O . ILE A 1 159 ? 24.547 12.188 28.734 1 76.88 159 ILE A O 1
ATOM 1302 N N . PHE A 1 160 ? 26.719 11.977 29.094 1 85.19 160 PHE A N 1
ATOM 1303 C CA . PHE A 1 160 ? 26.953 11.086 27.953 1 85.19 160 PHE A CA 1
ATOM 1304 C C . PHE A 1 160 ? 27.484 9.734 28.438 1 85.19 160 PHE A C 1
ATOM 1306 O O . PHE A 1 160 ? 28.312 9.664 29.344 1 85.19 160 PHE A O 1
ATOM 1313 N N . GLY A 1 161 ? 26.922 8.688 27.969 1 82.31 161 GLY A N 1
ATOM 1314 C CA . GLY A 1 161 ? 27.312 7.34 28.344 1 82.31 161 GLY A CA 1
ATOM 1315 C C . GLY A 1 161 ? 28.672 6.93 27.781 1 82.31 161 GLY A C 1
ATOM 1316 O O . GLY A 1 161 ? 29.391 7.758 27.219 1 82.31 161 GLY A O 1
ATOM 1317 N N . VAL A 1 162 ? 28.922 5.656 28.016 1 77.69 162 VAL A N 1
ATOM 1318 C CA . VAL A 1 162 ? 30.219 5.078 27.719 1 77.69 162 VAL A CA 1
ATOM 1319 C C . VAL A 1 162 ? 30.5 5.176 26.219 1 77.69 162 VAL A C 1
ATOM 1321 O O . VAL A 1 162 ? 31.625 5.488 25.812 1 77.69 162 VAL A O 1
ATOM 1324 N N . GLU A 1 163 ? 29.531 5.012 25.391 1 86.12 163 GLU A N 1
ATOM 1325 C CA . GLU A 1 163 ? 29.75 5.066 23.938 1 86.12 163 GLU A CA 1
ATOM 1326 C C . GLU A 1 163 ? 29.562 6.48 23.406 1 86.12 163 GLU A C 1
ATOM 1328 O O . GLU A 1 163 ? 29.594 6.699 22.188 1 86.12 163 GLU A O 1
ATOM 1333 N N . GLY A 1 164 ? 29.406 7.426 24.297 1 91.94 164 GLY A N 1
ATOM 1334 C CA . GLY A 1 164 ? 29.312 8.828 23.906 1 91.94 164 GLY A CA 1
ATOM 1335 C C . GLY A 1 164 ? 27.906 9.258 23.562 1 91.94 164 GLY A C 1
ATOM 1336 O O . GLY A 1 164 ? 27.703 10.375 23.078 1 91.94 164 GLY A O 1
ATOM 1337 N N . TRP A 1 165 ? 26.969 8.383 23.734 1 94.94 165 TRP A N 1
ATOM 1338 C CA . TRP A 1 165 ? 25.578 8.719 23.422 1 94.94 165 TRP A CA 1
ATOM 1339 C C . TRP A 1 165 ? 24.906 9.375 24.625 1 94.94 165 TRP A C 1
ATOM 1341 O O . TRP A 1 165 ? 25.141 8.992 25.766 1 94.94 165 TRP A O 1
ATOM 1351 N N . SER A 1 166 ? 24.125 10.367 24.344 1 95.25 166 SER A N 1
ATOM 1352 C CA . SER A 1 166 ? 23.344 11.039 25.391 1 95.25 166 SER A CA 1
ATOM 1353 C C . SER A 1 166 ? 22.25 10.117 25.938 1 95.25 166 SER A C 1
ATOM 1355 O O . SER A 1 166 ? 22.031 9.023 25.422 1 95.25 166 SER A O 1
ATOM 1357 N N . GLY A 1 167 ? 21.562 10.539 27.047 1 93.75 167 GLY A N 1
ATOM 1358 C CA . GLY A 1 167 ? 20.344 9.859 27.469 1 93.75 167 GLY A CA 1
ATOM 1359 C C . GLY A 1 167 ? 19.219 9.984 26.469 1 93.75 167 GLY A C 1
ATOM 1360 O O . GLY A 1 167 ? 19.266 10.828 25.578 1 93.75 167 GLY A O 1
ATOM 1361 N N . PRO A 1 168 ? 18.203 9.109 26.562 1 95.31 168 PRO A N 1
ATOM 1362 C CA . PRO A 1 168 ? 17.047 9.219 25.672 1 95.31 168 PRO A CA 1
ATOM 1363 C C . PRO A 1 168 ? 16.297 10.539 25.828 1 95.31 168 PRO A C 1
ATOM 1365 O O . PRO A 1 168 ? 16.062 10.984 26.953 1 95.31 168 PRO A O 1
ATOM 1368 N N . GLN A 1 169 ? 16.062 11.164 24.734 1 95.88 169 GLN A N 1
ATOM 1369 C CA . GLN A 1 169 ? 15.359 12.438 24.734 1 95.88 169 GLN A CA 1
ATOM 1370 C C . GLN A 1 169 ? 14.07 12.352 23.922 1 95.88 169 GLN A C 1
ATOM 1372 O O . GLN A 1 169 ? 14.07 11.844 22.797 1 95.88 169 GLN A O 1
ATOM 1377 N N . ASN A 1 170 ? 12.969 12.82 24.516 1 96.44 170 ASN A N 1
ATOM 1378 C CA . ASN A 1 170 ? 11.727 12.945 23.781 1 96.44 170 ASN A CA 1
ATOM 1379 C C . ASN A 1 170 ? 11.734 14.164 22.859 1 96.44 170 ASN A C 1
ATOM 1381 O O . ASN A 1 170 ? 11.523 15.289 23.312 1 96.44 170 ASN A O 1
ATOM 1385 N N . LEU A 1 171 ? 11.867 13.977 21.641 1 97.06 171 LEU A N 1
ATOM 1386 C CA . LEU A 1 171 ? 12.109 15.07 20.719 1 97.06 171 LEU A CA 1
ATOM 1387 C C . LEU A 1 171 ? 10.867 15.945 20.578 1 97.06 171 LEU A C 1
ATOM 1389 O O . LEU A 1 171 ? 10.977 17.141 20.297 1 97.06 171 LEU A O 1
ATOM 1393 N N . THR A 1 172 ? 9.656 15.375 20.688 1 96.5 172 THR A N 1
ATOM 1394 C CA . THR A 1 172 ? 8.445 16.188 20.625 1 96.5 172 THR A CA 1
ATOM 1395 C C . THR A 1 172 ? 8.469 17.281 21.703 1 96.5 172 THR A C 1
ATOM 1397 O O . THR A 1 172 ? 8.203 18.438 21.406 1 96.5 172 THR A O 1
ATOM 1400 N N . GLU A 1 173 ? 8.812 16.922 22.828 1 95.5 173 GLU A N 1
ATOM 1401 C CA . GLU A 1 173 ? 8.867 17.875 23.938 1 95.5 173 GLU A CA 1
ATOM 1402 C C . GLU A 1 173 ? 9.93 18.938 23.672 1 95.5 173 GLU A C 1
ATOM 1404 O O . GLU A 1 173 ? 9.664 20.141 23.812 1 95.5 173 GLU A O 1
ATOM 1409 N N . TRP A 1 174 ? 11.07 18.516 23.281 1 96.56 174 TRP A N 1
ATOM 1410 C CA . TRP A 1 174 ? 12.18 19.438 23.062 1 96.56 174 TRP A CA 1
ATOM 1411 C C . TRP A 1 174 ? 11.906 20.375 21.891 1 96.56 174 TRP A C 1
ATOM 1413 O O . TRP A 1 174 ? 12.242 21.562 21.953 1 96.56 174 TRP A O 1
ATOM 1423 N N . THR A 1 175 ? 11.352 19.859 20.875 1 97.19 175 THR A N 1
ATOM 1424 C CA . THR A 1 175 ? 11.07 20.703 19.719 1 97.19 175 THR A CA 1
ATOM 1425 C C . THR A 1 175 ? 9.938 21.672 20.016 1 97.19 175 THR A C 1
ATOM 1427 O O . THR A 1 175 ? 9.922 22.797 19.516 1 97.19 175 THR A O 1
ATOM 1430 N N . ASP A 1 176 ? 8.977 21.203 20.812 1 95.5 176 ASP A N 1
ATOM 1431 C CA . ASP A 1 176 ? 7.91 22.109 21.234 1 95.5 176 ASP A CA 1
ATOM 1432 C C . ASP A 1 176 ? 8.469 23.297 22.016 1 95.5 176 ASP A C 1
ATOM 1434 O O . ASP A 1 176 ? 8.062 24.438 21.781 1 95.5 176 ASP A O 1
ATOM 1438 N N . PHE A 1 177 ? 9.383 23.016 22.875 1 95.75 177 PHE A N 1
ATOM 1439 C CA . PHE A 1 177 ? 10.008 24.078 23.641 1 95.75 177 PHE A CA 1
ATOM 1440 C C . PHE A 1 177 ? 10.781 25.031 22.734 1 95.75 177 PHE A C 1
ATOM 1442 O O . PHE A 1 177 ? 10.695 26.25 22.891 1 95.75 177 PHE A O 1
ATOM 1449 N N . LEU A 1 178 ? 11.492 24.453 21.828 1 96.75 178 LEU A N 1
ATOM 1450 C CA . LEU A 1 178 ? 12.297 25.266 20.906 1 96.75 178 LEU A CA 1
ATOM 1451 C C . LEU A 1 178 ? 11.414 26.219 20.125 1 96.75 178 LEU A C 1
ATOM 1453 O O . LEU A 1 178 ? 11.672 27.422 20.094 1 96.75 178 LEU A O 1
ATOM 1457 N N . LEU A 1 179 ? 10.414 25.688 19.531 1 94.94 179 LEU A N 1
ATOM 1458 C CA . LEU A 1 179 ? 9.609 26.5 18.609 1 94.94 179 LEU A CA 1
ATOM 1459 C C . LEU A 1 179 ? 8.719 27.469 19.375 1 94.94 179 LEU A C 1
ATOM 1461 O O . LEU A 1 179 ? 8.445 28.578 18.891 1 94.94 179 LEU A O 1
ATOM 1465 N N . PHE A 1 180 ? 8.289 27.031 20.531 1 91.75 180 PHE A N 1
ATOM 1466 C CA . PHE A 1 180 ? 7.523 27.938 21.359 1 91.75 180 PHE A CA 1
ATOM 1467 C C . PHE A 1 180 ? 8.375 29.141 21.766 1 91.75 180 PHE A C 1
ATOM 1469 O O . PHE A 1 180 ? 7.906 30.281 21.719 1 91.75 180 PHE A O 1
ATOM 1476 N N . ASP A 1 181 ? 9.578 28.922 22.172 1 92.94 181 ASP A N 1
ATOM 1477 C CA . ASP A 1 181 ? 10.5 30 22.531 1 92.94 181 ASP A CA 1
ATOM 1478 C C . ASP A 1 181 ? 10.836 30.859 21.312 1 92.94 181 ASP A C 1
ATOM 1480 O O . ASP A 1 181 ? 10.867 32.094 21.406 1 92.94 181 ASP A O 1
ATOM 1484 N N . MET A 1 182 ? 11.125 30.203 20.281 1 91.69 182 MET A N 1
ATOM 1485 C CA . MET A 1 182 ? 11.523 30.891 19.062 1 91.69 182 MET A CA 1
ATOM 1486 C C . MET A 1 182 ? 10.406 31.797 18.562 1 91.69 182 MET A C 1
ATOM 1488 O O . MET A 1 182 ? 10.648 32.969 18.234 1 91.69 182 MET A O 1
ATOM 1492 N N . PHE A 1 183 ? 9.227 31.359 18.547 1 86.06 183 PHE A N 1
ATOM 1493 C CA . PHE A 1 183 ? 8.109 32.156 18.047 1 86.06 183 PHE A CA 1
ATOM 1494 C C . PHE A 1 183 ? 7.785 33.281 19.016 1 86.06 183 PHE A C 1
ATOM 1496 O O . PHE A 1 183 ? 7.398 34.375 18.578 1 86.06 183 PHE A O 1
ATOM 1503 N N . GLY A 1 184 ? 7.828 32.969 20.266 1 84.62 184 GLY A N 1
ATOM 1504 C CA . GLY A 1 184 ? 7.66 34.031 21.234 1 84.62 184 GLY A CA 1
ATOM 1505 C C . GLY A 1 184 ? 8.633 35.188 21.031 1 84.62 184 GLY A C 1
ATOM 1506 O O . GLY A 1 184 ? 8.25 36.344 21.141 1 84.62 184 GLY A O 1
ATOM 1507 N N . ASP A 1 185 ? 9.789 34.781 20.656 1 86.06 185 ASP A N 1
ATOM 1508 C CA . ASP A 1 185 ? 10.836 35.781 20.438 1 86.06 185 ASP A CA 1
ATOM 1509 C C . ASP A 1 185 ? 10.617 36.531 19.125 1 86.06 185 ASP A C 1
ATOM 1511 O O . ASP A 1 185 ? 10.664 37.75 19.078 1 86.06 185 ASP A O 1
ATOM 1515 N N . ILE A 1 186 ? 10.352 35.844 18.109 1 81.94 186 ILE A N 1
ATOM 1516 C CA . ILE A 1 186 ? 10.266 36.406 16.75 1 81.94 186 ILE A CA 1
ATOM 1517 C C . ILE A 1 186 ? 8.984 37.219 16.625 1 81.94 186 ILE A C 1
ATOM 1519 O O . ILE A 1 186 ? 8.977 38.25 15.961 1 81.94 186 ILE A O 1
ATOM 1523 N N . CYS A 1 187 ? 7.926 36.812 17.219 1 78.25 187 CYS A N 1
ATOM 1524 C CA . CYS A 1 187 ? 6.641 37.469 16.984 1 78.25 187 CYS A CA 1
ATOM 1525 C C . CYS A 1 187 ? 6.359 38.5 18.062 1 78.25 187 CYS A C 1
ATOM 1527 O O . CYS A 1 187 ? 5.793 39.562 17.766 1 78.25 187 CYS A O 1
ATOM 1529 N N . PHE A 1 188 ? 6.863 38.219 19.328 1 78.88 188 PHE A N 1
ATOM 1530 C CA . PHE A 1 188 ? 6.406 39.062 20.406 1 78.88 188 PHE A CA 1
ATOM 1531 C C . PHE A 1 188 ? 7.586 39.688 21.156 1 78.88 188 PHE A C 1
ATOM 1533 O O . PHE A 1 188 ? 7.402 40.531 22.047 1 78.88 188 PHE A O 1
ATOM 1540 N N . GLY A 1 189 ? 8.75 39.25 20.781 1 76.25 189 GLY A N 1
ATOM 1541 C CA . GLY A 1 189 ? 9.922 39.75 21.469 1 76.25 189 GLY A CA 1
ATOM 1542 C C . GLY A 1 189 ? 10.023 39.25 22.906 1 76.25 189 GLY A C 1
ATOM 1543 O O . GLY A 1 189 ? 10.664 39.906 23.734 1 76.25 189 GLY A O 1
ATOM 1544 N N . SER A 1 190 ? 9.297 38.281 23.172 1 78.12 190 SER A N 1
ATOM 1545 C CA . SER A 1 190 ? 9.281 37.719 24.516 1 78.12 190 SER A CA 1
ATOM 1546 C C . SER A 1 190 ? 10.133 36.469 24.594 1 78.12 190 SER A C 1
ATOM 1548 O O . SER A 1 190 ? 10.078 35.625 23.688 1 78.12 190 SER A O 1
ATOM 1550 N N . SER A 1 191 ? 10.945 36.438 25.594 1 77 191 SER A N 1
ATOM 1551 C CA . SER A 1 191 ? 11.727 35.25 25.844 1 77 191 SER A CA 1
ATOM 1552 C C . SER A 1 191 ? 11 34.312 26.828 1 77 191 SER A C 1
ATOM 1554 O O . SER A 1 191 ? 11.039 34.531 28.031 1 77 191 SER A O 1
ATOM 1556 N N . ASN A 1 192 ? 10.336 33.281 26.375 1 86.06 192 ASN A N 1
ATOM 1557 C CA . ASN A 1 192 ? 9.57 32.375 27.203 1 86.06 192 ASN A CA 1
ATOM 1558 C C . ASN A 1 192 ? 10.477 31.422 27.969 1 86.06 192 ASN A C 1
ATOM 1560 O O . ASN A 1 192 ? 10.109 30.906 29.031 1 86.06 192 ASN A O 1
ATOM 1564 N N . ASN A 1 193 ? 11.633 31.078 27.484 1 92 193 ASN A N 1
ATOM 1565 C CA . ASN A 1 193 ? 12.695 30.281 28.094 1 92 193 ASN A CA 1
ATOM 1566 C C . ASN A 1 193 ? 12.188 28.906 28.531 1 92 193 ASN A C 1
ATOM 1568 O O . ASN A 1 193 ? 12.531 28.438 29.625 1 92 193 ASN A O 1
ATOM 1572 N N . THR A 1 194 ? 11.312 28.391 27.797 1 93.06 194 THR A N 1
ATOM 1573 C CA . THR A 1 194 ? 10.766 27.094 28.156 1 93.06 194 THR A CA 1
ATOM 1574 C C . THR A 1 194 ? 11.82 26 28 1 93.06 194 THR A C 1
ATOM 1576 O O . THR A 1 194 ? 11.797 25 28.719 1 93.06 194 THR A O 1
ATOM 1579 N N . LYS A 1 195 ? 12.758 26.094 27.141 1 94.19 195 LYS A N 1
ATOM 1580 C CA . LYS A 1 195 ? 13.781 25.062 26.922 1 94.19 195 LYS A CA 1
ATOM 1581 C C . LYS A 1 195 ? 14.82 25.078 28.031 1 94.19 195 LYS A C 1
ATOM 1583 O O . LYS A 1 195 ? 15.508 24.078 28.25 1 94.19 195 LYS A O 1
ATOM 1588 N N . GLU A 1 196 ? 14.914 26.172 28.75 1 94.56 196 GLU A N 1
ATOM 1589 C CA . GLU A 1 196 ? 15.922 26.312 29.797 1 94.56 196 GLU A CA 1
ATOM 1590 C C . GLU A 1 196 ? 15.609 25.406 30.984 1 94.56 196 GLU A C 1
ATOM 1592 O O . GLU A 1 196 ? 14.438 25.109 31.25 1 94.56 196 GLU A O 1
ATOM 1597 N N . PRO A 1 197 ? 16.703 24.984 31.609 1 91.44 197 PRO A N 1
ATOM 1598 C CA . PRO A 1 197 ? 16.469 24.156 32.812 1 91.44 197 PRO A CA 1
ATOM 1599 C C . PRO A 1 197 ? 15.781 24.938 33.938 1 91.44 197 PRO A C 1
ATOM 1601 O O . PRO A 1 197 ? 15.945 26.156 34.031 1 91.44 197 PRO A O 1
ATOM 1604 N N . GLY A 1 198 ? 14.984 24.172 34.781 1 89.69 198 GLY A N 1
ATOM 1605 C CA . GLY A 1 198 ? 14.336 24.797 35.938 1 89.69 198 GLY A CA 1
ATOM 1606 C C . GLY A 1 198 ? 12.828 24.875 35.812 1 89.69 198 GLY A C 1
ATOM 1607 O O . GLY A 1 198 ? 12.273 24.516 34.75 1 89.69 198 GLY A O 1
ATOM 1608 N N . PRO A 1 199 ? 12.203 25.297 36.875 1 90.12 199 PRO A N 1
ATOM 1609 C CA . PRO A 1 199 ? 10.75 25.422 36.844 1 90.12 199 PRO A CA 1
ATOM 1610 C C . PRO A 1 199 ? 10.266 26.609 36 1 90.12 199 PRO A C 1
ATOM 1612 O O . PRO A 1 199 ? 10.844 27.688 36.094 1 90.12 199 PRO A O 1
ATOM 1615 N N . ASN A 1 200 ? 9.43 26.438 35.094 1 90.12 200 ASN A N 1
ATOM 1616 C CA . ASN A 1 200 ? 8.805 27.406 34.219 1 90.12 200 ASN A CA 1
ATOM 1617 C C . ASN A 1 200 ? 7.371 27.031 33.875 1 90.12 200 ASN A C 1
ATOM 1619 O O . ASN A 1 200 ? 7.137 26 33.219 1 90.12 200 ASN A O 1
ATOM 1623 N N . ASN A 1 201 ? 6.449 27.812 34.344 1 85.38 201 ASN A N 1
ATOM 1624 C CA . ASN A 1 201 ? 5.031 27.516 34.156 1 85.38 201 ASN A CA 1
ATOM 1625 C C . ASN A 1 201 ? 4.648 27.516 32.688 1 85.38 201 ASN A C 1
ATOM 1627 O O . ASN A 1 201 ? 3.646 26.906 32.312 1 85.38 201 ASN A O 1
ATOM 1631 N N . LEU A 1 202 ? 5.43 28.156 31.922 1 88.25 202 LEU A N 1
ATOM 1632 C CA . LEU A 1 202 ? 5.117 28.25 30.5 1 88.25 202 LEU A CA 1
ATOM 1633 C C . LEU A 1 202 ? 5.422 26.953 29.781 1 88.25 202 LEU A C 1
ATOM 1635 O O . LEU A 1 202 ? 4.98 26.734 28.656 1 88.25 202 LEU A O 1
ATOM 1639 N N . LYS A 1 203 ? 6.055 26 30.406 1 91.56 203 LYS A N 1
ATOM 1640 C CA . LYS A 1 203 ? 6.387 24.703 29.828 1 91.56 203 LYS A CA 1
ATOM 1641 C C . LYS A 1 203 ? 5.133 23.875 29.562 1 91.56 203 LYS A C 1
ATOM 1643 O O . LYS A 1 203 ? 5.156 22.938 28.766 1 91.56 203 LYS A O 1
ATOM 1648 N N . ARG A 1 204 ? 4.086 24.266 30.141 1 90.38 204 ARG A N 1
ATOM 1649 C CA . ARG A 1 204 ? 2.836 23.531 29.984 1 90.38 204 ARG A CA 1
ATOM 1650 C C . ARG A 1 204 ? 2.057 24.031 28.766 1 90.38 204 ARG A C 1
ATOM 1652 O O . ARG A 1 204 ? 1.131 23.359 28.297 1 90.38 204 ARG A O 1
ATOM 1659 N N . ILE A 1 205 ? 2.428 25.125 28.219 1 86.62 205 ILE A N 1
ATOM 1660 C CA . ILE A 1 205 ? 1.628 25.797 27.203 1 86.62 205 ILE A CA 1
ATOM 1661 C C . ILE A 1 205 ? 1.534 24.906 25.969 1 86.62 205 ILE A C 1
ATOM 1663 O O . ILE A 1 205 ? 0.455 24.734 25.391 1 86.62 205 ILE A O 1
ATOM 1667 N N . PRO A 1 206 ? 2.664 24.312 25.516 1 86.88 206 PRO A N 1
ATOM 1668 C CA . PRO A 1 206 ? 2.527 23.406 24.375 1 86.88 206 PRO A CA 1
ATOM 1669 C C . PRO A 1 206 ? 1.546 22.266 24.641 1 86.88 206 PRO A C 1
ATOM 1671 O O . PRO A 1 206 ? 0.795 21.875 23.75 1 86.88 206 PRO A O 1
ATOM 1674 N N . TYR A 1 207 ? 1.564 21.797 25.781 1 86.56 207 TYR A N 1
ATOM 1675 C CA . TYR A 1 207 ? 0.615 20.766 26.188 1 86.56 207 TYR A CA 1
ATOM 1676 C C . TYR A 1 207 ? -0.812 21.297 26.172 1 86.56 207 TYR A C 1
ATOM 1678 O O . TYR A 1 207 ? -1.741 20.594 25.75 1 86.56 207 TYR A O 1
ATOM 1686 N N . ASN A 1 208 ? -0.954 22.516 26.609 1 86.81 208 ASN A N 1
ATOM 1687 C CA . ASN A 1 208 ? -2.27 23.141 26.625 1 86.81 208 ASN A CA 1
ATOM 1688 C C . ASN A 1 208 ? -2.811 23.344 25.219 1 86.81 208 ASN A C 1
ATOM 1690 O O . ASN A 1 208 ? -4.016 23.219 24.984 1 86.81 208 ASN A O 1
ATOM 1694 N N . ILE A 1 209 ? -1.953 23.641 24.328 1 85.56 209 ILE A N 1
ATOM 1695 C CA . ILE A 1 209 ? -2.338 23.781 22.922 1 85.56 209 ILE A CA 1
ATOM 1696 C C . ILE A 1 209 ? -2.902 22.469 22.406 1 85.56 209 ILE A C 1
ATOM 1698 O O . ILE A 1 209 ? -3.934 22.438 21.734 1 85.56 209 ILE A O 1
ATOM 1702 N N . THR A 1 210 ? -2.252 21.391 22.75 1 88.31 210 THR A N 1
ATOM 1703 C CA . THR A 1 210 ? -2.684 20.062 22.328 1 88.31 210 THR A CA 1
ATOM 1704 C C . THR A 1 210 ? -4.062 19.734 22.891 1 88.31 210 THR A C 1
ATOM 1706 O O . THR A 1 210 ? -4.91 19.172 22.203 1 88.31 210 THR A O 1
ATOM 1709 N N . ARG A 1 211 ? -4.254 20.109 24.078 1 87.44 211 ARG A N 1
ATOM 1710 C CA . ARG A 1 211 ? -5.539 19.859 24.719 1 87.44 211 ARG A CA 1
ATOM 1711 C C . ARG A 1 211 ? -6.648 20.672 24.078 1 87.44 211 ARG A C 1
ATOM 1713 O O . ARG A 1 211 ? -7.77 20.188 23.906 1 87.44 211 ARG A O 1
ATOM 1720 N N . TYR A 1 212 ? -6.281 21.875 23.812 1 87.5 212 TYR A N 1
ATOM 1721 C CA . TYR A 1 212 ? -7.211 22.766 23.125 1 87.5 212 TYR A CA 1
ATOM 1722 C C . TYR A 1 212 ? -7.664 22.172 21.797 1 87.5 212 TYR A C 1
ATOM 1724 O O . TYR A 1 212 ? -8.859 22.094 21.531 1 87.5 212 TYR A O 1
ATOM 1732 N N . LEU A 1 213 ? -6.777 21.688 21.047 1 90.25 213 LEU A N 1
ATOM 1733 C CA . LEU A 1 213 ? -7.074 21.141 19.719 1 90.25 213 LEU A CA 1
ATOM 1734 C C . LEU A 1 213 ? -7.855 19.844 19.828 1 90.25 213 LEU A C 1
ATOM 1736 O O . LEU A 1 213 ? -8.773 19.594 19.047 1 90.25 213 LEU A O 1
ATOM 1740 N N . ARG A 1 214 ? -7.496 19.016 20.781 1 89.81 214 ARG A N 1
ATOM 1741 C CA . ARG A 1 214 ? -8.172 17.734 21 1 89.81 214 ARG A CA 1
ATOM 1742 C C . ARG A 1 214 ? -9.625 17.953 21.391 1 89.81 214 ARG A C 1
ATOM 1744 O O . ARG A 1 214 ? -10.492 17.125 21.078 1 89.81 214 ARG A O 1
ATOM 1751 N N . PHE A 1 215 ? -9.797 19.047 21.984 1 87.81 215 PHE A N 1
ATOM 1752 C CA . PHE A 1 215 ? -11.141 19.344 22.484 1 87.81 215 PHE A CA 1
ATOM 1753 C C . PHE A 1 215 ? -12.016 19.922 21.375 1 87.81 215 PHE A C 1
ATOM 1755 O O . PHE A 1 215 ? -13.156 19.5 21.203 1 87.81 215 PHE A O 1
ATOM 1762 N N . TYR A 1 216 ? -11.523 20.812 20.625 1 89.5 216 TYR A N 1
ATOM 1763 C CA . TYR A 1 216 ? -12.352 21.578 19.719 1 89.5 216 TYR A CA 1
ATOM 1764 C C . TYR A 1 216 ? -12.5 20.875 18.375 1 89.5 216 TYR A C 1
ATOM 1766 O O . TYR A 1 216 ? -13.5 21.062 17.672 1 89.5 216 TYR A O 1
ATOM 1774 N N . ASN A 1 217 ? -11.57 20.062 18 1 93.56 217 ASN A N 1
ATOM 1775 C CA . ASN A 1 217 ? -11.625 19.438 16.688 1 93.56 217 ASN A CA 1
ATOM 1776 C C . ASN A 1 217 ? -12.852 18.547 16.547 1 93.56 217 ASN A C 1
ATOM 1778 O O . ASN A 1 217 ? -13.57 18.625 15.555 1 93.56 217 ASN A O 1
ATOM 1782 N N . PRO A 1 218 ? -13.148 17.688 17.547 1 93.88 218 PRO A N 1
ATOM 1783 C CA . PRO A 1 218 ? -14.359 16.875 17.422 1 93.88 218 PRO A CA 1
ATOM 1784 C C . PRO A 1 218 ? -15.633 17.703 17.359 1 93.88 218 PRO A C 1
ATOM 1786 O O . PRO A 1 218 ? -16.594 17.328 16.688 1 93.88 218 PRO A O 1
ATOM 1789 N N . LEU A 1 219 ? -15.641 18.797 17.984 1 92.69 219 LEU A N 1
ATOM 1790 C CA . LEU A 1 219 ? -16.812 19.672 17.938 1 92.69 219 LEU A CA 1
ATOM 1791 C C . LEU A 1 219 ? -17.016 20.234 16.531 1 92.69 219 LEU A C 1
ATOM 1793 O O . LEU A 1 219 ? -18.156 20.312 16.062 1 92.69 219 LEU A O 1
ATOM 1797 N N . ALA A 1 220 ? -15.922 20.609 15.984 1 94.38 220 ALA A N 1
ATOM 1798 C CA . ALA A 1 220 ? -15.977 21.172 14.633 1 94.38 220 ALA A CA 1
ATOM 1799 C C . ALA A 1 220 ? -16.422 20.125 13.625 1 94.38 220 ALA A C 1
ATOM 1801 O O . ALA A 1 220 ? -17.016 20.453 12.594 1 94.38 220 ALA A O 1
ATOM 1802 N N . LYS A 1 221 ? -16.203 18.859 13.922 1 95.62 221 LYS A N 1
ATOM 1803 C CA . LYS A 1 221 ? -16.531 17.766 13.016 1 95.62 221 LYS A CA 1
ATOM 1804 C C . LYS A 1 221 ? -17.844 17.094 13.414 1 95.62 221 LYS A C 1
ATOM 1806 O O . LYS A 1 221 ? -18.25 16.109 12.805 1 95.62 221 LYS A O 1
ATOM 1811 N N . SER A 1 222 ? -18.531 17.625 14.312 1 94.81 222 SER A N 1
ATOM 1812 C CA . SER A 1 222 ? -19.75 17.031 14.859 1 94.81 222 SER A CA 1
ATOM 1813 C C . SER A 1 222 ? -20.906 17.125 13.867 1 94.81 222 SER A C 1
ATOM 1815 O O . SER A 1 222 ? -21.031 18.125 13.148 1 94.81 222 SER A O 1
ATOM 1817 N N . PRO A 1 223 ? -21.734 16.078 13.883 1 92.44 223 PRO A N 1
ATOM 1818 C CA . PRO A 1 223 ? -22.938 16.172 13.062 1 92.44 223 PRO A CA 1
ATOM 1819 C C . PRO A 1 223 ? -23.875 17.281 13.531 1 92.44 223 PRO A C 1
ATOM 1821 O O . PRO A 1 223 ? -24.781 17.688 12.789 1 92.44 223 PRO A O 1
ATOM 1824 N N . PHE A 1 224 ? -23.656 17.812 14.656 1 91.44 224 PHE A N 1
ATOM 1825 C CA . PHE A 1 224 ? -24.516 18.859 15.211 1 91.44 224 PHE A CA 1
ATOM 1826 C C . PHE A 1 224 ? -23.828 20.219 15.109 1 91.44 224 PHE A C 1
ATOM 1828 O O . PHE A 1 224 ? -24.109 21.125 15.898 1 91.44 224 PHE A O 1
ATOM 1835 N N . ARG A 1 225 ? -22.938 20.281 14.273 1 93.06 225 ARG A N 1
ATOM 1836 C CA . ARG A 1 225 ? -22.141 21.5 14.102 1 93.06 225 ARG A CA 1
ATOM 1837 C C . ARG A 1 225 ? -23.047 22.703 13.859 1 93.06 225 ARG A C 1
ATOM 1839 O O . ARG A 1 225 ? -22.828 23.781 14.422 1 93.06 225 ARG A O 1
ATOM 1846 N N . SER A 1 226 ? -24.078 22.562 13.031 1 91.38 226 SER A N 1
ATOM 1847 C CA . SER A 1 226 ? -24.984 23.672 12.727 1 91.38 226 SER A CA 1
ATOM 1848 C C . SER A 1 226 ? -25.703 24.141 13.977 1 91.38 226 SER A C 1
ATOM 1850 O O . SER A 1 226 ? -25.891 25.359 14.172 1 91.38 226 SER A O 1
ATOM 1852 N N . LEU A 1 227 ? -26.109 23.219 14.742 1 90.81 227 LEU A N 1
ATOM 1853 C CA . LEU A 1 227 ? -26.766 23.578 16 1 90.81 227 LEU A CA 1
ATOM 1854 C C . LEU A 1 227 ? -25.781 24.281 16.938 1 90.81 227 LEU A C 1
ATOM 1856 O O . LEU A 1 227 ? -26.156 25.25 17.609 1 90.81 227 LEU A O 1
ATOM 1860 N N . LEU A 1 228 ? -24.656 23.797 16.953 1 92.31 228 LEU A N 1
ATOM 1861 C CA . LEU A 1 228 ? -23.625 24.391 17.797 1 92.31 228 LEU A CA 1
ATOM 1862 C C . LEU A 1 228 ? -23.375 25.844 17.391 1 92.31 228 LEU A C 1
ATOM 1864 O O . LEU A 1 228 ? -23.281 26.719 18.25 1 92.31 228 LEU A O 1
ATOM 1868 N N . LEU A 1 229 ? -23.25 26.062 16.156 1 92.69 229 LEU A N 1
ATOM 1869 C CA . LEU A 1 229 ? -22.969 27.391 15.648 1 92.69 229 LEU A CA 1
ATOM 1870 C C . LEU A 1 229 ? -24.156 28.328 15.891 1 92.69 229 LEU A C 1
ATOM 1872 O O . LEU A 1 229 ? -23.969 29.531 16.109 1 92.69 229 LEU A O 1
ATOM 1876 N N . TRP A 1 230 ? -25.312 27.75 15.836 1 92.19 230 TRP A N 1
ATOM 1877 C CA . TRP A 1 230 ? -26.5 28.547 16.109 1 92.19 230 TRP A CA 1
ATOM 1878 C C . TRP A 1 230 ? -26.562 28.938 17.594 1 92.19 230 TRP A C 1
ATOM 1880 O O . TRP A 1 230 ? -26.984 30.047 17.922 1 92.19 230 TRP A O 1
ATOM 1890 N N . LEU A 1 231 ? -26.109 28.109 18.422 1 92.06 231 LEU A N 1
ATOM 1891 C CA . LEU A 1 231 ? -26.219 28.297 19.859 1 92.06 231 LEU A CA 1
ATOM 1892 C C . LEU A 1 231 ? -25.078 29.188 20.359 1 92.06 231 LEU A C 1
ATOM 1894 O O . LEU A 1 231 ? -25.203 29.828 21.406 1 92.06 231 LEU A O 1
ATOM 1898 N N . LYS A 1 232 ? -24.031 29.219 19.719 1 91.38 232 LYS A N 1
ATOM 1899 C CA . LYS A 1 232 ? -22.828 29.891 20.188 1 91.38 232 LYS A CA 1
ATOM 1900 C C . LYS A 1 232 ? -23.109 31.359 20.516 1 91.38 232 LYS A C 1
ATOM 1902 O O . LYS A 1 232 ? -22.922 31.781 21.656 1 91.38 232 LYS A O 1
ATOM 1907 N N . PRO A 1 233 ? -23.703 32.156 19.562 1 87.06 233 PRO A N 1
ATOM 1908 C CA . PRO A 1 233 ? -23.969 33.562 19.906 1 87.06 233 PRO A CA 1
ATOM 1909 C C . PRO A 1 233 ? -25.156 33.719 20.875 1 87.06 233 PRO A C 1
ATOM 1911 O O . PRO A 1 233 ? -25.391 34.812 21.391 1 87.06 233 PRO A O 1
ATOM 1914 N N . ARG A 1 234 ? -25.797 32.656 21.219 1 92.31 234 ARG A N 1
ATOM 1915 C CA . ARG A 1 234 ? -27 32.688 22.047 1 92.31 234 ARG A CA 1
ATOM 1916 C C . ARG A 1 234 ? -26.75 32.094 23.422 1 92.31 234 ARG A C 1
ATOM 1918 O O . ARG A 1 234 ? -27.625 31.453 24 1 92.31 234 ARG A O 1
ATOM 1925 N N . GLY A 1 235 ? -25.484 32.125 23.828 1 87.56 235 GLY A N 1
ATOM 1926 C CA . GLY A 1 235 ? -25.203 31.688 25.188 1 87.56 235 GLY A CA 1
ATOM 1927 C C . GLY A 1 235 ? -24.188 30.547 25.25 1 87.56 235 GLY A C 1
ATOM 1928 O O . GLY A 1 235 ? -23.547 30.344 26.281 1 87.56 235 GLY A O 1
ATOM 1929 N N . LEU A 1 236 ? -24.109 29.797 24.266 1 89.5 236 LEU A N 1
ATOM 1930 C CA . LEU A 1 236 ? -23.203 28.656 24.281 1 89.5 236 LEU A CA 1
ATOM 1931 C C . LEU A 1 236 ? -21.75 29.109 24.422 1 89.5 236 LEU A C 1
ATOM 1933 O O . LEU A 1 236 ? -20.938 28.422 25.062 1 89.5 236 LEU A O 1
ATOM 1937 N N . ASP A 1 237 ? -21.391 30.172 23.828 1 89.12 237 ASP A N 1
ATOM 1938 C CA . ASP A 1 237 ? -20.047 30.703 23.984 1 89.12 237 ASP A CA 1
ATOM 1939 C C . ASP A 1 237 ? -19.703 30.922 25.469 1 89.12 237 ASP A C 1
ATOM 1941 O O . ASP A 1 237 ? -18.609 30.594 25.906 1 89.12 237 ASP A O 1
ATOM 1945 N N . ASN A 1 238 ? -20.641 31.438 26.141 1 87.19 238 ASN A N 1
ATOM 1946 C CA . ASN A 1 238 ? -20.438 31.688 27.562 1 87.19 238 ASN A CA 1
ATOM 1947 C C . ASN A 1 238 ? -20.328 30.375 28.344 1 87.19 238 ASN A C 1
ATOM 1949 O O . ASN A 1 238 ? -19.516 30.25 29.266 1 87.19 238 ASN A O 1
ATOM 1953 N N . LEU A 1 239 ? -21.109 29.547 27.938 1 87.5 239 LEU A N 1
ATOM 1954 C CA . LEU A 1 239 ? -21.047 28.234 28.594 1 87.5 239 LEU A CA 1
ATOM 1955 C C . LEU A 1 239 ? -19.734 27.531 28.297 1 87.5 239 LEU A C 1
ATOM 1957 O O . LEU A 1 239 ? -19.141 26.922 29.188 1 87.5 239 LEU A O 1
ATOM 1961 N N . MET A 1 240 ? -19.328 27.562 27.125 1 86.12 240 MET A N 1
ATOM 1962 C CA . MET A 1 240 ? -18.062 26.953 26.719 1 86.12 240 MET A CA 1
ATOM 1963 C C . MET A 1 240 ? -16.891 27.594 27.453 1 86.12 240 MET A C 1
ATOM 1965 O O . MET A 1 240 ? -15.945 26.906 27.828 1 86.12 240 MET A O 1
ATOM 1969 N N . LYS A 1 241 ? -16.969 28.844 27.578 1 85.38 241 LYS A N 1
ATOM 1970 C CA . LYS A 1 241 ? -15.93 29.531 28.344 1 85.38 241 LYS A CA 1
ATOM 1971 C C . LYS A 1 241 ? -15.852 29.016 29.766 1 85.38 241 LYS A C 1
ATOM 1973 O O . LYS A 1 241 ? -14.758 28.859 30.328 1 85.38 241 LYS A O 1
ATOM 1978 N N . LEU A 1 242 ? -16.969 28.703 30.219 1 84.31 242 LEU A N 1
ATOM 1979 C CA . LEU A 1 242 ? -17.047 28.234 31.609 1 84.31 242 LEU A CA 1
ATOM 1980 C C . LEU A 1 242 ? -16.516 26.812 31.734 1 84.31 242 LEU A C 1
ATOM 1982 O O . LEU A 1 242 ? -15.859 26.484 32.719 1 84.31 242 LEU A O 1
ATOM 1986 N N . ILE A 1 243 ? -16.734 26 30.734 1 83.31 243 ILE A N 1
ATOM 1987 C CA . ILE A 1 243 ? -16.406 24.594 30.875 1 83.31 243 ILE A CA 1
ATOM 1988 C C . ILE A 1 243 ? -15.016 24.328 30.312 1 83.31 243 ILE A C 1
ATOM 1990 O O . ILE A 1 243 ? -14.477 23.219 30.469 1 83.31 243 ILE A O 1
ATOM 1994 N N . THR A 1 244 ? -14.5 25.281 29.656 1 84.38 244 THR A N 1
ATOM 1995 C CA . THR A 1 244 ? -13.156 25.125 29.125 1 84.38 244 THR A CA 1
ATOM 1996 C C . THR A 1 244 ? -12.156 24.859 30.234 1 84.38 244 THR A C 1
ATOM 1998 O O . THR A 1 244 ? -12.141 25.562 31.25 1 84.38 244 THR A O 1
ATOM 2001 N N . PRO A 1 245 ? -11.445 23.844 30.078 1 83.5 245 PRO A N 1
ATOM 2002 C CA . PRO A 1 245 ? -10.453 23.5 31.094 1 83.5 245 PRO A CA 1
ATOM 2003 C C . PRO A 1 245 ? -9.5 24.656 31.406 1 83.5 245 PRO A C 1
ATOM 2005 O O . PRO A 1 245 ? -9.242 25.5 30.531 1 83.5 245 PRO A O 1
ATOM 2008 N N . LYS A 1 246 ? -8.977 24.578 32.594 1 86.25 246 LYS A N 1
ATOM 2009 C CA . LYS A 1 246 ? -8.102 25.625 33.125 1 86.25 246 LYS A CA 1
ATOM 2010 C C . LYS A 1 246 ? -6.863 25.781 32.219 1 86.25 246 LYS A C 1
ATOM 2012 O O . LYS A 1 246 ? -6.398 26.891 31.984 1 86.25 246 LYS A O 1
ATOM 2017 N N . GLU A 1 247 ? -6.379 24.688 31.781 1 83.81 247 GLU A N 1
ATOM 2018 C CA . GLU A 1 247 ? -5.172 24.688 30.953 1 83.81 247 GLU A CA 1
ATOM 2019 C C . GLU A 1 247 ? -5.375 25.484 29.672 1 83.81 247 GLU A C 1
ATOM 2021 O O . GLU A 1 247 ? -4.48 26.203 29.234 1 83.81 247 GLU A O 1
ATOM 2026 N N . ILE A 1 248 ? -6.496 25.438 29.156 1 84.75 248 ILE A N 1
ATOM 2027 C CA . ILE A 1 248 ? -6.809 26.141 27.906 1 84.75 248 ILE A CA 1
ATOM 2028 C C . ILE A 1 248 ? -7.012 27.625 28.188 1 84.75 248 ILE A C 1
ATOM 2030 O O . ILE A 1 248 ? -6.586 28.469 27.406 1 84.75 248 ILE A O 1
ATOM 2034 N N . LYS A 1 249 ? -7.625 27.891 29.281 1 86.62 249 LYS A N 1
ATOM 2035 C CA . LYS A 1 249 ? -7.805 29.281 29.672 1 86.62 249 LYS A CA 1
ATOM 2036 C C . LYS A 1 249 ? -6.461 29.969 29.891 1 86.62 249 LYS A C 1
ATOM 2038 O O . LYS A 1 249 ? -6.281 31.141 29.516 1 86.62 249 LYS A O 1
ATOM 2043 N N . GLU A 1 250 ? -5.633 29.266 30.484 1 85 250 GLU A N 1
ATOM 2044 C CA . GLU A 1 250 ? -4.297 29.797 30.719 1 85 250 GLU A CA 1
ATOM 2045 C C . GLU A 1 250 ? -3.564 30.078 29.406 1 85 250 GLU A C 1
ATOM 2047 O O . GLU A 1 250 ? -2.844 31.078 29.297 1 85 250 GLU A O 1
ATOM 2052 N N . TYR A 1 251 ? -3.744 29.281 28.547 1 83.25 251 TYR A N 1
ATOM 2053 C CA . TYR A 1 251 ? -3.146 29.469 27.234 1 83.25 251 TYR A CA 1
ATOM 2054 C C . TYR A 1 251 ? -3.66 30.75 26.578 1 83.25 251 TYR A C 1
ATOM 2056 O O . TYR A 1 251 ? -2.873 31.562 26.094 1 83.25 251 TYR A O 1
ATOM 2064 N N . PHE A 1 252 ? -4.945 30.938 26.594 1 85.44 252 PHE A N 1
ATOM 2065 C CA . PHE A 1 252 ? -5.535 32.125 25.969 1 85.44 252 PHE A CA 1
ATOM 2066 C C . PHE A 1 252 ? -5.109 33.375 26.719 1 85.44 252 PHE A C 1
ATOM 2068 O O . PHE A 1 252 ? -4.828 34.406 26.078 1 85.44 252 PHE A O 1
ATOM 2075 N N . ALA A 1 253 ? -5.098 33.25 27.938 1 85.94 253 ALA A N 1
ATOM 2076 C CA . ALA A 1 253 ? -4.684 34.406 28.734 1 85.94 253 ALA A CA 1
ATOM 2077 C C . ALA A 1 253 ? -3.242 34.812 28.422 1 85.94 253 ALA A C 1
ATOM 2079 O O . ALA A 1 253 ? -2.918 36 28.344 1 85.94 253 ALA A O 1
ATOM 2080 N N . PHE A 1 254 ? -2.479 33.906 28.344 1 83.94 254 PHE A N 1
ATOM 2081 C CA . PHE A 1 254 ? -1.072 34.156 28.047 1 83.94 254 PHE A CA 1
ATOM 2082 C C . PHE A 1 254 ? -0.92 34.844 26.703 1 83.94 254 PHE A C 1
ATOM 2084 O O . PHE A 1 254 ? -0.241 35.875 26.609 1 83.94 254 PHE A O 1
ATOM 2091 N N . THR A 1 255 ? -1.526 34.281 25.688 1 83.81 255 THR A N 1
ATOM 2092 C CA . THR A 1 255 ? -1.385 34.844 24.344 1 83.81 255 THR A CA 1
ATOM 2093 C C . THR A 1 255 ? -1.992 36.25 24.266 1 83.81 255 THR A C 1
ATOM 2095 O O . THR A 1 255 ? -1.443 37.125 23.609 1 83.81 255 THR A O 1
ATOM 2098 N N . GLU A 1 256 ? -3.115 36.344 24.891 1 86.38 256 GLU A N 1
ATOM 2099 C CA . GLU A 1 256 ? -3.779 37.656 24.906 1 86.38 256 GLU A CA 1
ATOM 2100 C C . GLU A 1 256 ? -2.914 38.719 25.594 1 86.38 256 GLU A C 1
ATOM 2102 O O . GLU A 1 256 ? -2.791 39.844 25.109 1 86.38 256 GLU A O 1
ATOM 2107 N N . ASN A 1 257 ? -2.41 38.312 26.672 1 86.44 257 ASN A N 1
ATOM 2108 C CA . ASN A 1 257 ? -1.564 39.25 27.406 1 86.44 257 ASN A CA 1
ATOM 2109 C C . ASN A 1 257 ? -0.321 39.625 26.609 1 86.44 257 ASN A C 1
ATOM 2111 O O . ASN A 1 257 ? 0.101 40.781 26.625 1 86.44 257 ASN A O 1
ATOM 2115 N N . LEU A 1 258 ? 0.223 38.719 26.047 1 82.19 258 LEU A N 1
ATOM 2116 C CA . LEU A 1 258 ? 1.402 38.969 25.234 1 82.19 258 LEU A CA 1
ATOM 2117 C C . LEU A 1 258 ? 1.072 39.906 24.078 1 82.19 258 LEU A C 1
ATOM 2119 O O . LEU A 1 258 ? 1.811 40.844 23.828 1 82.19 258 LEU A O 1
ATOM 2123 N N . ALA A 1 259 ? -0.012 39.656 23.406 1 84.12 259 ALA A N 1
ATOM 2124 C CA . ALA A 1 259 ? -0.431 40.469 22.266 1 84.12 259 ALA A CA 1
ATOM 2125 C C . ALA A 1 259 ? -0.783 41.875 22.719 1 84.12 259 ALA A C 1
ATOM 2127 O O . ALA A 1 259 ? -0.406 42.844 22.062 1 84.12 259 ALA A O 1
ATOM 2128 N N . MET A 1 260 ? -1.473 41.969 23.797 1 85.69 260 MET A N 1
ATOM 2129 C CA . MET A 1 260 ? -1.893 43.281 24.312 1 85.69 260 MET A CA 1
ATOM 2130 C C . MET A 1 260 ? -0.687 44.125 24.719 1 85.69 260 MET A C 1
ATOM 2132 O O . MET A 1 260 ? -0.635 45.312 24.422 1 85.69 260 MET A O 1
ATOM 2136 N N . SER A 1 261 ? 0.137 43.438 25.422 1 83.81 261 SER A N 1
ATOM 2137 C CA . SER A 1 261 ? 1.335 44.156 25.844 1 83.81 261 SER A CA 1
ATOM 2138 C C . SER A 1 261 ? 2.125 44.688 24.656 1 83.81 261 SER A C 1
ATOM 2140 O O . SER A 1 261 ? 2.629 45.812 24.688 1 83.81 261 SER A O 1
ATOM 2142 N N . ARG A 1 262 ? 2.229 43.938 23.688 1 83.38 262 ARG A N 1
ATOM 2143 C CA . ARG A 1 262 ? 2.973 44.344 22.5 1 83.38 262 ARG A CA 1
ATOM 2144 C C . ARG A 1 262 ? 2.256 45.469 21.75 1 83.38 262 ARG A C 1
ATOM 2146 O O . ARG A 1 262 ? 2.896 46.375 21.25 1 83.38 262 ARG A O 1
ATOM 2153 N N . VAL A 1 263 ? 0.994 45.375 21.641 1 82.69 263 VAL A N 1
ATOM 2154 C CA . VAL A 1 263 ? 0.2 46.375 20.953 1 82.69 263 VAL A CA 1
ATOM 2155 C C . VAL A 1 263 ? 0.323 47.719 21.688 1 82.69 263 VAL A C 1
ATOM 2157 O O . VAL A 1 263 ? 0.486 48.75 21.062 1 82.69 263 VAL A O 1
ATOM 2160 N N . GLU A 1 264 ? 0.227 47.594 22.922 1 83.62 264 GLU A N 1
ATOM 2161 C CA . GLU A 1 264 ? 0.325 48.812 23.719 1 83.62 264 GLU A CA 1
ATOM 2162 C C . GLU A 1 264 ? 1.7 49.469 23.578 1 83.62 264 GLU A C 1
ATOM 2164 O O . GLU A 1 264 ? 1.809 50.688 23.469 1 83.62 264 GLU A O 1
ATOM 2169 N N . SER A 1 265 ? 2.637 48.656 23.656 1 83.25 265 SER A N 1
ATOM 2170 C CA . SER A 1 265 ? 3.996 49.156 23.516 1 83.25 265 SER A CA 1
ATOM 2171 C C . SER A 1 265 ? 4.203 49.812 22.156 1 83.25 265 SER A C 1
ATOM 2173 O O . SER A 1 265 ? 4.805 50.875 22.047 1 83.25 265 SER A O 1
ATOM 2175 N N . GLU A 1 266 ? 3.732 49.219 21.109 1 82.31 266 GLU A N 1
ATOM 2176 C CA . GLU A 1 266 ? 3.883 49.719 19.75 1 82.31 266 GLU A CA 1
ATOM 2177 C C . GLU A 1 266 ? 3.105 51.031 19.562 1 82.31 266 GLU A C 1
ATOM 2179 O O . GLU A 1 266 ? 3.58 51.938 18.891 1 82.31 266 GLU A O 1
ATOM 2184 N N . ARG A 1 267 ? 2.004 51.062 20.078 1 78.94 267 ARG A N 1
ATOM 2185 C CA . ARG A 1 267 ? 1.179 52.25 19.938 1 78.94 267 ARG A CA 1
ATOM 2186 C C . ARG A 1 267 ? 1.748 53.406 20.75 1 78.94 267 ARG A C 1
ATOM 2188 O O . ARG A 1 267 ? 1.632 54.562 20.359 1 78.94 267 ARG A O 1
ATOM 2195 N N . LYS A 1 268 ? 2.256 53.062 21.844 1 84.25 268 LYS A N 1
ATOM 2196 C CA . LYS A 1 268 ? 2.938 54.094 22.641 1 84.25 268 LYS A CA 1
ATOM 2197 C C . LYS A 1 268 ? 4.152 54.625 21.906 1 84.25 268 LYS A C 1
ATOM 2199 O O . LYS A 1 268 ? 4.395 55.844 21.906 1 84.25 268 LYS A O 1
ATOM 2204 N N . ASN A 1 269 ? 4.867 53.75 21.391 1 83.5 269 ASN A N 1
ATOM 2205 C CA . ASN A 1 269 ? 6.035 54.188 20.625 1 83.5 269 ASN A CA 1
ATOM 2206 C C . ASN A 1 269 ? 5.637 55.062 19.438 1 83.5 269 ASN A C 1
ATOM 2208 O O . ASN A 1 269 ? 6.344 56.031 19.109 1 83.5 269 ASN A O 1
ATOM 2212 N N . GLU A 1 270 ? 4.625 54.75 18.766 1 78.56 270 GLU A N 1
ATOM 2213 C CA . GLU A 1 270 ? 4.137 55.531 17.641 1 78.56 270 GLU A CA 1
ATOM 2214 C C . GLU A 1 270 ? 3.701 56.938 18.094 1 78.56 270 GLU A C 1
ATOM 2216 O O . GLU A 1 270 ? 3.979 57.938 17.422 1 78.56 270 GLU A O 1
ATOM 2221 N N . THR A 1 271 ? 3.016 57 19.172 1 81.5 271 THR A N 1
ATOM 2222 C CA . THR A 1 271 ? 2.525 58.25 19.703 1 81.5 271 THR A CA 1
ATOM 2223 C C . THR A 1 271 ? 3.686 59.156 20.125 1 81.5 271 THR A C 1
ATOM 2225 O O . THR A 1 271 ? 3.648 60.375 19.938 1 81.5 271 THR A O 1
ATOM 2228 N N . GLU A 1 272 ? 4.633 58.438 20.641 1 85.44 272 GLU A N 1
ATOM 2229 C CA . GLU A 1 272 ? 5.777 59.188 21.141 1 85.44 272 GLU A CA 1
ATOM 2230 C C . GLU A 1 272 ? 6.84 59.375 20.062 1 85.44 272 GLU A C 1
ATOM 2232 O O . GLU A 1 272 ? 7.906 59.938 20.328 1 85.44 272 GLU A O 1
ATOM 2237 N N . LYS A 1 273 ? 6.719 59 18.844 1 82.25 273 LYS A N 1
ATOM 2238 C CA . LYS A 1 273 ? 7.629 59.062 17.719 1 82.25 273 LYS A CA 1
ATOM 2239 C C . LYS A 1 273 ? 8.992 58.469 18.047 1 82.25 273 LYS A C 1
ATOM 2241 O O . LYS A 1 273 ? 10.031 59.062 17.719 1 82.25 273 LYS A O 1
ATOM 2246 N N . ARG A 1 274 ? 8.969 57.469 18.875 1 81.5 274 ARG A N 1
ATOM 2247 C CA . ARG A 1 274 ? 10.188 56.75 19.219 1 81.5 274 ARG A CA 1
ATOM 2248 C C . ARG A 1 274 ? 10.477 55.656 18.172 1 81.5 274 ARG A C 1
ATOM 2250 O O . ARG A 1 274 ? 9.555 55.125 17.578 1 81.5 274 ARG A O 1
ATOM 2257 N N . PRO A 1 275 ? 11.719 55.469 17.891 1 76.62 275 PRO A N 1
ATOM 2258 C CA . PRO A 1 275 ? 12.039 54.406 16.953 1 76.62 275 PRO A CA 1
ATOM 2259 C C . PRO A 1 275 ? 11.625 53.031 17.469 1 76.62 275 PRO A C 1
ATOM 2261 O O . PRO A 1 275 ? 11.656 52.781 18.688 1 76.62 275 PRO A O 1
ATOM 2264 N N . ALA A 1 276 ? 11.062 52.281 16.484 1 70.44 276 ALA A N 1
ATOM 2265 C CA . ALA A 1 276 ? 10.68 50.906 16.859 1 70.44 276 ALA A CA 1
ATOM 2266 C C . ALA A 1 276 ? 11.875 50.156 17.438 1 70.44 276 ALA A C 1
ATOM 2268 O O . ALA A 1 276 ? 12.984 50.219 16.891 1 70.44 276 ALA A O 1
ATOM 2269 N N . GLU A 1 277 ? 11.711 49.625 18.641 1 64.62 277 GLU A N 1
ATOM 2270 C CA . GLU A 1 277 ? 12.781 48.844 19.281 1 64.62 277 GLU A CA 1
ATOM 2271 C C . GLU A 1 277 ? 13.156 47.625 18.453 1 64.62 277 GLU A C 1
ATOM 2273 O O . GLU A 1 277 ? 14.328 47.25 18.375 1 64.62 277 GLU A O 1
ATOM 2278 N N . ARG A 1 278 ? 12.102 46.906 17.906 1 71.69 278 ARG A N 1
ATOM 2279 C CA . ARG A 1 278 ? 12.289 45.719 17.094 1 71.69 278 ARG A CA 1
ATOM 2280 C C . ARG A 1 278 ? 11.328 45.688 15.914 1 71.69 278 ARG A C 1
ATOM 2282 O O . ARG A 1 278 ? 10.164 46.094 16.047 1 71.69 278 ARG A O 1
ATOM 2289 N N . GLU A 1 279 ? 11.867 45.469 14.781 1 71.19 279 GLU A N 1
ATOM 2290 C CA . GLU A 1 279 ? 11.031 45.375 13.594 1 71.19 279 GLU A CA 1
ATOM 2291 C C . GLU A 1 279 ? 10.727 43.906 13.258 1 71.19 279 GLU A C 1
ATOM 2293 O O . GLU A 1 279 ? 11.141 43.406 12.211 1 71.19 279 GLU A O 1
ATOM 2298 N N . ASP A 1 280 ? 9.992 43.406 14.211 1 73.81 280 ASP A N 1
ATOM 2299 C CA . ASP A 1 280 ? 9.617 42.031 14.008 1 73.81 280 ASP A CA 1
ATOM 2300 C C . ASP A 1 280 ? 8.258 41.906 13.32 1 73.81 280 ASP A C 1
ATOM 2302 O O . ASP A 1 280 ? 7.715 42.906 12.844 1 73.81 280 ASP A O 1
ATOM 2306 N N . MET A 1 281 ? 7.742 40.719 13.203 1 74.25 281 MET A N 1
ATOM 2307 C CA . MET A 1 281 ? 6.527 40.438 12.445 1 74.25 281 MET A CA 1
ATOM 2308 C C . MET A 1 281 ? 5.324 41.156 13.047 1 74.25 281 MET A C 1
ATOM 2310 O O . MET A 1 281 ? 4.512 41.719 12.32 1 74.25 281 MET A O 1
ATOM 2314 N N . PHE A 1 282 ? 5.266 41.156 14.336 1 76.69 282 PHE A N 1
ATOM 2315 C CA . PHE A 1 282 ? 4.109 41.781 14.977 1 76.69 282 PHE A CA 1
ATOM 2316 C C . PHE A 1 282 ? 4.152 43.312 14.844 1 76.69 282 PHE A C 1
ATOM 2318 O O . PHE A 1 282 ? 3.109 43.969 14.828 1 76.69 282 PHE A O 1
ATOM 2325 N N . HIS A 1 283 ? 5.352 43.75 14.781 1 77.31 283 HIS A N 1
ATOM 2326 C CA . HIS A 1 283 ? 5.48 45.188 14.547 1 77.31 283 HIS A CA 1
ATOM 2327 C C . HIS A 1 283 ? 4.809 45.594 13.234 1 77.31 283 HIS A C 1
ATOM 2329 O O . HIS A 1 283 ? 4.016 46.531 13.211 1 77.31 283 HIS A O 1
ATOM 2335 N N . PHE A 1 284 ? 5.082 44.781 12.273 1 74.94 284 PHE A N 1
ATOM 2336 C CA . PHE A 1 284 ? 4.516 45.125 10.969 1 74.94 284 PHE A CA 1
ATOM 2337 C C . PHE A 1 284 ? 3.006 44.906 10.977 1 74.94 284 PHE A C 1
ATOM 2339 O O . PHE A 1 284 ? 2.275 45.688 10.328 1 74.94 284 PHE A O 1
ATOM 2346 N N . LEU A 1 285 ? 2.514 44.031 11.711 1 77.94 285 LEU A N 1
ATOM 2347 C CA . LEU A 1 285 ? 1.082 43.75 11.797 1 77.94 285 LEU A CA 1
ATOM 2348 C C . LEU A 1 285 ? 0.372 44.875 12.555 1 77.94 285 LEU A C 1
ATOM 2350 O O . LEU A 1 285 ? -0.737 45.281 12.188 1 77.94 285 LEU A O 1
ATOM 2354 N N . CYS A 1 286 ? 1.037 45.312 13.531 1 78.94 286 CYS A N 1
ATOM 2355 C CA . CYS A 1 286 ? 0.451 46.344 14.406 1 78.94 286 CYS A CA 1
ATOM 2356 C C . CYS A 1 286 ? 0.462 47.719 13.75 1 78.94 286 CYS A C 1
ATOM 2358 O O . CYS A 1 286 ? -0.399 48.531 14.023 1 78.94 286 CYS A O 1
ATOM 2360 N N . THR A 1 287 ? 1.378 47.812 12.836 1 76.62 287 THR A N 1
ATOM 2361 C CA . THR A 1 287 ? 1.543 49.156 12.281 1 76.62 287 THR A CA 1
ATOM 2362 C C . THR A 1 287 ? 0.952 49.25 10.875 1 76.62 287 THR A C 1
ATOM 2364 O O . THR A 1 287 ? 0.913 50.312 10.273 1 76.62 287 THR A O 1
ATOM 2367 N N . ALA A 1 288 ? 0.503 48.094 10.461 1 77.44 288 ALA A N 1
ATOM 2368 C CA . ALA A 1 288 ? -0.09 48.094 9.125 1 77.44 288 ALA A CA 1
ATOM 2369 C C . ALA A 1 288 ? -1.313 49 9.062 1 77.44 288 ALA A C 1
ATOM 2371 O O . ALA A 1 288 ? -2.131 49 9.984 1 77.44 288 ALA A O 1
ATOM 2372 N N . LYS A 1 289 ? -1.328 49.781 7.973 1 79.12 289 LYS A N 1
ATOM 2373 C CA . LYS A 1 289 ? -2.434 50.719 7.809 1 79.12 289 LYS A CA 1
ATOM 2374 C C . LYS A 1 289 ? -3.254 50.375 6.566 1 79.12 289 LYS A C 1
ATOM 2376 O O . LYS A 1 289 ? -2.711 49.906 5.562 1 79.12 289 LYS A O 1
ATOM 2381 N N . ASP A 1 290 ? -4.57 50.469 6.672 1 75.06 290 ASP A N 1
ATOM 2382 C CA . ASP A 1 290 ? -5.445 50.375 5.512 1 75.06 290 ASP A CA 1
ATOM 2383 C C . ASP A 1 290 ? -5.199 51.5 4.52 1 75.06 290 ASP A C 1
ATOM 2385 O O . ASP A 1 290 ? -5.277 52.688 4.883 1 75.06 290 ASP A O 1
ATOM 2389 N N . PRO A 1 291 ? -4.969 51.156 3.361 1 73.69 291 PRO A N 1
ATOM 2390 C CA . PRO A 1 291 ? -4.648 52.188 2.389 1 73.69 291 PRO A CA 1
ATOM 2391 C C . PRO A 1 291 ? -5.828 53.125 2.107 1 73.69 291 PRO A C 1
ATOM 2393 O O . PRO A 1 291 ? -5.633 54.281 1.717 1 73.69 291 PRO A O 1
ATOM 2396 N N . GLU A 1 292 ? -7.02 52.656 2.225 1 74.06 292 GLU A N 1
ATOM 2397 C CA . GLU A 1 292 ? -8.195 53.438 1.883 1 74.06 292 GLU A CA 1
ATOM 2398 C C . GLU A 1 292 ? -8.594 54.344 3.031 1 74.06 292 GLU A C 1
ATOM 2400 O O . GLU A 1 292 ? -8.922 55.531 2.811 1 74.06 292 GLU A O 1
ATOM 2405 N N . THR A 1 293 ? -8.508 53.875 4.281 1 78.94 293 THR A N 1
ATOM 2406 C CA . THR A 1 293 ? -9.047 54.656 5.406 1 78.94 293 THR A CA 1
ATOM 2407 C C . THR A 1 293 ? -7.926 55.281 6.215 1 78.94 293 THR A C 1
ATOM 2409 O O . THR A 1 293 ? -8.164 56.219 6.969 1 78.94 293 THR A O 1
ATOM 2412 N N . GLY A 1 294 ? -6.727 54.812 6.051 1 77.12 294 GLY A N 1
ATOM 2413 C CA . GLY A 1 294 ? -5.602 55.281 6.832 1 77.12 294 GLY A CA 1
ATOM 2414 C C . GLY A 1 294 ? -5.578 54.75 8.25 1 77.12 294 GLY A C 1
ATOM 2415 O O . GLY A 1 294 ? -4.609 54.969 8.984 1 77.12 294 GLY A O 1
ATOM 2416 N N . ASP A 1 295 ? -6.621 54.094 8.586 1 79.69 295 ASP A N 1
ATOM 2417 C CA . ASP A 1 295 ? -6.711 53.469 9.906 1 79.69 295 ASP A CA 1
ATOM 2418 C C . ASP A 1 295 ? -5.887 52.188 9.977 1 79.69 295 ASP A C 1
ATOM 2420 O O . ASP A 1 295 ? -5.418 51.688 8.945 1 79.69 295 ASP A O 1
ATOM 2424 N N . PHE A 1 296 ? -5.699 51.844 11.32 1 79.75 296 PHE A N 1
ATOM 2425 C CA . PHE A 1 296 ? -5.027 50.562 11.477 1 79.75 296 PHE A CA 1
ATOM 2426 C C . PHE A 1 296 ? -5.777 49.469 10.719 1 79.75 296 PHE A C 1
ATOM 2428 O O . PHE A 1 296 ? -7.008 49.406 10.758 1 79.75 296 PHE A O 1
ATOM 2435 N N . ALA A 1 297 ? -5.031 48.688 10 1 75.94 297 ALA A N 1
ATOM 2436 C CA . ALA A 1 297 ? -5.617 47.656 9.148 1 75.94 297 ALA A CA 1
ATOM 2437 C C . ALA A 1 297 ? -6.355 46.625 9.992 1 75.94 297 ALA A C 1
ATOM 2439 O O . ALA A 1 297 ? -7.312 46 9.516 1 75.94 297 ALA A O 1
ATOM 2440 N N . LEU A 1 298 ? -5.898 46.406 11.227 1 81.81 298 LEU A N 1
ATOM 2441 C CA . LEU A 1 298 ? -6.508 45.438 12.125 1 81.81 298 LEU A CA 1
ATOM 2442 C C . LEU A 1 298 ? -6.793 46.031 13.492 1 81.81 298 LEU A C 1
ATOM 2444 O O . LEU A 1 298 ? -5.98 46.812 14.008 1 81.81 298 LEU A O 1
ATOM 2448 N N . SER A 1 299 ? -8.008 45.656 13.898 1 83.06 299 SER A N 1
ATOM 2449 C CA . SER A 1 299 ? -8.344 46.062 15.258 1 83.06 299 SER A CA 1
ATOM 2450 C C . SER A 1 299 ? -7.512 45.344 16.297 1 83.06 299 SER A C 1
ATOM 2452 O O . SER 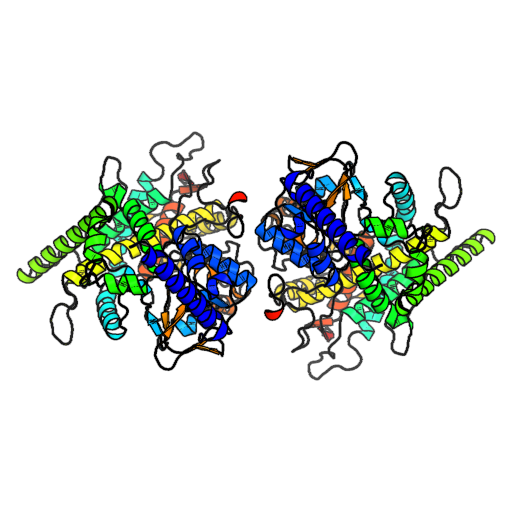A 1 299 ? -6.883 44.312 15.984 1 83.06 299 SER A O 1
ATOM 2454 N N . THR A 1 300 ? -7.508 45.906 17.484 1 83.44 300 THR A N 1
ATOM 2455 C CA . THR A 1 300 ? -6.773 45.25 18.578 1 83.44 300 THR A CA 1
ATOM 2456 C C . THR A 1 300 ? -7.281 43.844 18.797 1 83.44 300 THR A C 1
ATOM 2458 O O . THR A 1 300 ? -6.488 42.906 19.016 1 83.44 300 THR A O 1
ATOM 2461 N N . GLU A 1 301 ? -8.539 43.688 18.688 1 85.25 301 GLU A N 1
ATOM 2462 C CA . GLU A 1 301 ? -9.125 42.344 18.859 1 85.25 301 GLU A CA 1
ATOM 2463 C C . GLU A 1 301 ? -8.68 41.406 17.766 1 85.25 301 GLU A C 1
ATOM 2465 O O . GLU A 1 301 ? -8.383 40.219 18.031 1 85.25 301 GLU A O 1
ATOM 2470 N N . ASN A 1 302 ? -8.664 41.938 16.641 1 85.19 302 ASN A N 1
ATOM 2471 C CA . ASN A 1 302 ? -8.242 41.125 15.516 1 85.19 302 ASN A CA 1
ATOM 2472 C C . ASN A 1 302 ? -6.762 40.75 15.609 1 85.19 302 ASN A C 1
ATOM 2474 O O . ASN A 1 302 ? -6.352 39.688 15.211 1 85.19 302 ASN A O 1
ATOM 2478 N N . LEU A 1 303 ? -6.062 41.656 16.125 1 85 303 LEU A N 1
ATOM 2479 C CA . LEU A 1 303 ? -4.637 41.406 16.312 1 85 303 LEU A CA 1
ATOM 2480 C C . LEU A 1 303 ? -4.395 40.312 17.344 1 85 303 LEU A C 1
ATOM 2482 O O . LEU A 1 303 ? -3.52 39.469 17.156 1 85 303 LEU A O 1
ATOM 2486 N N . ILE A 1 304 ? -5.156 40.406 18.312 1 84.06 304 ILE A N 1
ATOM 2487 C CA . ILE A 1 304 ? -5.035 39.375 19.344 1 84.06 304 ILE A CA 1
ATOM 2488 C C . ILE A 1 304 ? -5.418 38.031 18.781 1 84.06 304 ILE A C 1
ATOM 2490 O O . ILE A 1 304 ? -4.746 37.031 19.062 1 84.06 304 ILE A O 1
ATOM 2494 N N . ALA A 1 305 ? -6.457 37.938 18.047 1 87.69 305 ALA A N 1
ATOM 2495 C CA . ALA A 1 305 ? -6.898 36.688 17.422 1 87.69 305 ALA A CA 1
ATOM 2496 C C . ALA A 1 305 ? -5.836 36.156 16.469 1 87.69 305 ALA A C 1
ATOM 2498 O O . ALA A 1 305 ? -5.578 34.938 16.453 1 87.69 305 ALA A O 1
ATOM 2499 N N . ASP A 1 306 ? -5.301 37 15.766 1 86.88 306 ASP A N 1
ATOM 2500 C CA . ASP A 1 306 ? -4.281 36.562 14.82 1 86.88 306 ASP A CA 1
ATOM 2501 C C . ASP A 1 306 ? -2.996 36.156 15.539 1 86.88 306 ASP A C 1
ATOM 2503 O O . ASP A 1 306 ? -2.27 35.281 15.086 1 86.88 306 ASP A O 1
ATOM 2507 N N . ALA A 1 307 ? -2.734 36.812 16.609 1 82 307 ALA A N 1
ATOM 2508 C CA . ALA A 1 307 ? -1.587 36.438 17.422 1 82 307 ALA A CA 1
ATOM 2509 C C . ALA A 1 307 ? -1.735 35 17.922 1 82 307 ALA A C 1
ATOM 2511 O O . ALA A 1 307 ? -0.765 34.219 17.938 1 82 307 ALA A O 1
ATOM 2512 N N . ASN A 1 308 ? -2.889 34.688 18.328 1 83 308 ASN A N 1
ATOM 2513 C CA . ASN A 1 308 ? -3.172 33.344 18.75 1 83 308 ASN A CA 1
ATOM 2514 C C . ASN A 1 308 ? -2.971 32.344 17.594 1 83 308 ASN A C 1
ATOM 2516 O O . ASN A 1 308 ? -2.4 31.266 17.797 1 83 308 ASN A O 1
ATOM 2520 N N . LEU A 1 309 ? -3.488 32.688 16.531 1 86.19 309 LEU A N 1
ATOM 2521 C CA . LEU A 1 309 ? -3.348 31.844 15.336 1 86.19 309 LEU A CA 1
ATOM 2522 C C . LEU A 1 309 ? -1.876 31.625 14.992 1 86.19 309 LEU A C 1
ATOM 2524 O O . LEU A 1 309 ? -1.453 30.5 14.75 1 86.19 309 LEU A O 1
ATOM 2528 N N . LEU A 1 310 ? -1.147 32.656 15 1 82.56 310 LEU A N 1
ATOM 2529 C CA . LEU A 1 310 ? 0.257 32.594 14.609 1 82.56 310 LEU A CA 1
ATOM 2530 C C . LEU A 1 310 ? 1.051 31.734 15.586 1 82.56 310 LEU A C 1
ATOM 2532 O O . LEU A 1 310 ? 1.974 31.016 15.188 1 82.56 310 LEU A O 1
ATOM 2536 N N . THR A 1 311 ? 0.717 31.844 16.797 1 79.62 311 THR A N 1
ATOM 2537 C CA . THR A 1 311 ? 1.415 31.062 17.812 1 79.62 311 THR A CA 1
ATOM 2538 C C . THR A 1 311 ? 1.229 29.562 17.562 1 79.62 311 THR A C 1
ATOM 2540 O O . THR A 1 311 ? 2.199 28.797 17.562 1 79.62 311 THR A O 1
ATOM 2543 N N . VAL A 1 312 ? 0.049 29.188 17.328 1 83 312 VAL A N 1
ATOM 2544 C CA . VAL A 1 312 ? -0.238 27.781 17.109 1 83 312 VAL A CA 1
ATOM 2545 C C . VAL A 1 312 ? 0.297 27.344 15.742 1 83 312 VAL A C 1
ATOM 2547 O O . VAL A 1 312 ? 0.987 26.328 15.633 1 83 312 VAL A O 1
ATOM 2550 N N . ALA A 1 313 ? -0 28.094 14.75 1 86.38 313 ALA A N 1
ATOM 2551 C CA . ALA A 1 313 ? 0.346 27.766 13.367 1 86.38 313 ALA A CA 1
ATOM 2552 C C . ALA A 1 313 ? 1.859 27.75 13.172 1 86.38 313 ALA A C 1
ATOM 2554 O O . ALA A 1 313 ? 2.385 26.953 12.391 1 86.38 313 ALA A O 1
ATOM 2555 N N . GLY A 1 314 ? 2.508 28.562 13.844 1 85 314 GLY A N 1
ATOM 2556 C CA . GLY A 1 314 ? 3.943 28.688 13.656 1 85 314 GLY A CA 1
ATOM 2557 C C . GLY A 1 314 ? 4.746 27.734 14.523 1 85 314 GLY A C 1
ATOM 2558 O O . GLY A 1 314 ? 5.812 27.266 14.117 1 85 314 GLY A O 1
ATOM 2559 N N . SER A 1 315 ? 4.289 27.469 15.602 1 87.5 315 SER A N 1
ATOM 2560 C CA . SER A 1 315 ? 5.082 26.672 16.531 1 87.5 315 SER A CA 1
ATOM 2561 C C . SER A 1 315 ? 4.805 25.188 16.359 1 87.5 315 SER A C 1
ATOM 2563 O O . SER A 1 315 ? 5.727 24.406 16.141 1 87.5 315 SER A O 1
ATOM 2565 N N . ASP A 1 316 ? 3.643 24.812 16.281 1 90.5 316 ASP A N 1
ATOM 2566 C CA . ASP A 1 316 ? 3.303 23.391 16.344 1 90.5 316 ASP A CA 1
ATOM 2567 C C . ASP A 1 316 ? 3.566 22.719 15.008 1 90.5 316 ASP A C 1
ATOM 2569 O O . ASP A 1 316 ? 4.039 21.578 14.961 1 90.5 316 ASP A O 1
ATOM 2573 N N . THR A 1 317 ? 3.188 23.391 13.922 1 93.38 317 THR A N 1
ATOM 2574 C CA . THR A 1 317 ? 3.328 22.766 12.609 1 93.38 317 THR A CA 1
ATOM 2575 C C . THR A 1 317 ? 4.797 22.484 12.305 1 93.38 317 THR A C 1
ATOM 2577 O O . THR A 1 317 ? 5.137 21.422 11.781 1 93.38 317 THR A O 1
ATOM 2580 N N . THR A 1 318 ? 5.633 23.422 12.609 1 95.44 318 THR A N 1
ATOM 2581 C CA . THR A 1 318 ? 7.062 23.234 12.383 1 95.44 318 THR A CA 1
ATOM 2582 C C . THR A 1 318 ? 7.621 22.172 13.328 1 95.44 318 THR A C 1
ATOM 2584 O O . THR A 1 318 ? 8.445 21.344 12.922 1 95.44 318 THR A O 1
ATOM 2587 N N . SER A 1 319 ? 7.199 22.25 14.578 1 96 319 SER A N 1
ATOM 2588 C CA . SER A 1 319 ? 7.621 21.234 15.547 1 96 319 SER A CA 1
ATOM 2589 C C . SER A 1 319 ? 7.254 19.828 15.07 1 96 319 SER A C 1
ATOM 2591 O O . SER A 1 319 ? 8.062 18.906 15.164 1 96 319 SER A O 1
ATOM 2593 N N . ALA A 1 320 ? 6.035 19.719 14.586 1 96.69 320 ALA A N 1
ATOM 2594 C CA . ALA A 1 320 ? 5.562 18.438 14.102 1 96.69 320 ALA A CA 1
ATOM 2595 C C . ALA A 1 320 ? 6.434 17.922 12.961 1 96.69 320 ALA A C 1
ATOM 2597 O O . ALA A 1 320 ? 6.75 16.734 12.891 1 96.69 320 ALA A O 1
ATOM 2598 N N . THR A 1 321 ? 6.832 18.75 12.109 1 97.75 321 THR A N 1
ATOM 2599 C CA . THR A 1 321 ? 7.633 18.359 10.953 1 97.75 321 THR A CA 1
ATOM 2600 C C . THR A 1 321 ? 9.047 17.969 11.383 1 97.75 321 THR A C 1
ATOM 2602 O O . THR A 1 321 ? 9.602 16.984 10.891 1 97.75 321 THR A O 1
ATOM 2605 N N . VAL A 1 322 ? 9.641 18.703 12.305 1 98.25 322 VAL A N 1
ATOM 2606 C CA . VAL A 1 322 ? 10.984 18.406 12.781 1 98.25 322 VAL A CA 1
ATOM 2607 C C . VAL A 1 322 ? 11 17.031 13.445 1 98.25 322 VAL A C 1
ATOM 2609 O O . VAL A 1 322 ? 11.875 16.203 13.156 1 98.25 322 VAL A O 1
ATOM 2612 N N . THR A 1 323 ? 10.039 16.797 14.273 1 98.19 323 THR A N 1
ATOM 2613 C CA . THR A 1 323 ? 9.992 15.539 15.008 1 98.19 323 THR A CA 1
ATOM 2614 C C . THR A 1 323 ? 9.789 14.367 14.047 1 98.19 323 THR A C 1
ATOM 2616 O O . THR A 1 323 ? 10.43 13.328 14.195 1 98.19 323 THR A O 1
ATOM 2619 N N . ALA A 1 324 ? 8.93 14.602 13.125 1 98.5 324 ALA A N 1
ATOM 2620 C CA . ALA A 1 324 ? 8.703 13.555 12.125 1 98.5 324 ALA A CA 1
ATOM 2621 C C . ALA A 1 324 ? 9.961 13.289 11.312 1 98.5 324 ALA A C 1
ATOM 2623 O O . ALA A 1 324 ? 10.281 12.133 11.016 1 98.5 324 ALA A O 1
ATOM 2624 N N . LEU A 1 325 ? 10.594 14.312 10.914 1 98.62 325 LEU A N 1
ATOM 2625 C CA . LEU A 1 325 ? 11.805 14.164 10.117 1 98.62 325 LEU A CA 1
ATOM 2626 C C . LEU A 1 325 ? 12.852 13.344 10.867 1 98.62 325 LEU A C 1
ATOM 2628 O O . LEU A 1 325 ? 13.453 12.438 10.297 1 98.62 325 LEU A O 1
ATOM 2632 N N . PHE A 1 326 ? 13.062 13.625 12.102 1 98.62 326 PHE A N 1
ATOM 2633 C CA . PHE A 1 326 ? 14.039 12.867 12.883 1 98.62 326 PHE A CA 1
ATOM 2634 C C . PHE A 1 326 ? 13.586 11.422 13.055 1 98.62 326 PHE A C 1
ATOM 2636 O O . PHE A 1 326 ? 14.406 10.508 13.102 1 98.62 326 PHE A O 1
ATOM 2643 N N . PHE A 1 327 ? 12.297 11.242 13.164 1 98.56 327 PHE A N 1
ATOM 2644 C CA . PHE A 1 327 ? 11.773 9.883 13.203 1 98.56 327 PHE A CA 1
ATOM 2645 C C . PHE A 1 327 ? 12.188 9.102 11.961 1 98.56 327 PHE A C 1
ATOM 2647 O O . PHE A 1 327 ? 12.719 7.996 12.062 1 98.56 327 PHE A O 1
ATOM 2654 N N . PHE A 1 328 ? 11.953 9.664 10.844 1 98.31 328 PHE A N 1
ATOM 2655 C CA . PHE A 1 328 ? 12.25 8.992 9.586 1 98.31 328 PHE A CA 1
ATOM 2656 C C . PHE A 1 328 ? 13.758 8.828 9.398 1 98.31 328 PHE A C 1
ATOM 2658 O O . PHE A 1 328 ? 14.219 7.781 8.938 1 98.31 328 PHE A O 1
ATOM 2665 N N . LEU A 1 329 ? 14.516 9.805 9.766 1 98.19 329 LEU A N 1
ATOM 2666 C CA . LEU A 1 329 ? 15.961 9.758 9.578 1 98.19 329 LEU A CA 1
ATOM 2667 C C . LEU A 1 329 ? 16.578 8.641 10.422 1 98.19 329 LEU A C 1
ATOM 2669 O O . LEU A 1 329 ? 17.469 7.93 9.961 1 98.19 329 LEU A O 1
ATOM 2673 N N . THR A 1 330 ? 16.109 8.469 11.609 1 97.5 330 THR A N 1
ATOM 2674 C CA . THR A 1 330 ? 16.703 7.496 12.516 1 97.5 330 THR A CA 1
ATOM 2675 C C . THR A 1 330 ? 16.281 6.078 12.133 1 97.5 330 THR A C 1
ATOM 2677 O O . THR A 1 330 ? 16.828 5.102 12.664 1 97.5 330 THR A O 1
ATOM 2680 N N . ARG A 1 331 ? 15.445 5.945 11.172 1 95 331 ARG A N 1
ATOM 2681 C CA . ARG A 1 331 ? 14.961 4.637 10.758 1 95 331 ARG A CA 1
ATOM 2682 C C . ARG A 1 331 ? 15.344 4.34 9.305 1 95 331 ARG A C 1
ATOM 2684 O O . ARG A 1 331 ? 15.023 3.275 8.781 1 95 331 ARG A O 1
ATOM 2691 N N . ASN A 1 332 ? 15.969 5.262 8.719 1 94.69 332 ASN A N 1
ATOM 2692 C CA . ASN A 1 332 ? 16.484 5.121 7.359 1 94.69 332 ASN A CA 1
ATOM 2693 C C . ASN A 1 332 ? 17.953 5.488 7.273 1 94.69 332 ASN A C 1
ATOM 2695 O O . ASN A 1 332 ? 18.297 6.602 6.871 1 94.69 332 ASN A O 1
ATOM 2699 N N . PRO A 1 333 ? 18.828 4.562 7.496 1 93.94 333 PRO A N 1
ATOM 2700 C CA . PRO A 1 333 ? 20.25 4.836 7.625 1 93.94 333 PRO A CA 1
ATOM 2701 C C . PRO A 1 333 ? 20.875 5.398 6.344 1 93.94 333 PRO A C 1
ATOM 2703 O O . PRO A 1 333 ? 21.766 6.242 6.402 1 93.94 333 PRO A O 1
ATOM 2706 N N . LYS A 1 334 ? 20.438 4.891 5.215 1 91.62 334 LYS A N 1
ATOM 2707 C CA . LYS A 1 334 ? 21 5.379 3.951 1 91.62 334 LYS A CA 1
ATOM 2708 C C . LYS A 1 334 ? 20.656 6.852 3.738 1 91.62 334 LYS A C 1
ATOM 2710 O O . LYS A 1 334 ? 21.516 7.629 3.307 1 91.62 334 LYS A O 1
ATOM 2715 N N . VAL A 1 335 ? 19.453 7.18 4.023 1 96.19 335 VAL A N 1
ATOM 2716 C CA . VAL A 1 335 ? 19.016 8.57 3.91 1 96.19 335 VAL A CA 1
ATOM 2717 C C . VAL A 1 335 ? 19.781 9.43 4.918 1 96.19 335 VAL A C 1
ATOM 2719 O O . VAL A 1 335 ? 20.25 10.523 4.586 1 96.19 335 VAL A O 1
ATOM 2722 N N . TYR A 1 336 ? 19.906 8.875 6.121 1 97.69 336 TYR A N 1
ATOM 2723 C CA . TYR A 1 336 ? 20.609 9.57 7.188 1 97.69 336 TYR A CA 1
ATOM 2724 C C . TYR A 1 336 ? 22.047 9.867 6.773 1 97.69 336 TYR A C 1
ATOM 2726 O O . TYR A 1 336 ? 22.516 11 6.898 1 97.69 336 TYR A O 1
ATOM 2734 N N . THR A 1 337 ? 22.719 8.875 6.254 1 96.5 337 THR A N 1
ATOM 2735 C CA . THR A 1 337 ? 24.125 9.016 5.871 1 96.5 337 THR A CA 1
ATOM 2736 C C . THR A 1 337 ? 24.281 10.039 4.746 1 96.5 337 THR A C 1
ATOM 2738 O O . THR A 1 337 ? 25.172 10.875 4.785 1 96.5 337 THR A O 1
ATOM 2741 N N . LYS A 1 338 ? 23.453 9.969 3.787 1 96.44 338 LYS A N 1
ATOM 2742 C CA . LYS A 1 338 ? 23.5 10.906 2.668 1 96.44 338 LYS A CA 1
ATOM 2743 C C . LYS A 1 338 ? 23.25 12.336 3.139 1 96.44 338 LYS A C 1
ATOM 2745 O O . LYS A 1 338 ? 23.906 13.273 2.678 1 96.44 338 LYS A O 1
ATOM 2750 N N . LEU A 1 339 ? 22.297 12.508 4.023 1 98.25 339 LEU A N 1
ATOM 2751 C CA . LEU A 1 339 ? 21.953 13.828 4.527 1 98.25 339 LEU A CA 1
ATOM 2752 C C . LEU A 1 339 ? 23.094 14.422 5.352 1 98.25 339 LEU A C 1
ATOM 2754 O O . LEU A 1 339 ? 23.438 15.594 5.191 1 98.25 339 LEU A O 1
ATOM 2758 N N . VAL A 1 340 ? 23.641 13.609 6.227 1 97.88 340 VAL A N 1
ATOM 2759 C CA . VAL A 1 340 ? 24.75 14.055 7.055 1 97.88 340 VAL A CA 1
ATOM 2760 C C . VAL A 1 340 ? 25.938 14.445 6.164 1 97.88 340 VAL A C 1
ATOM 2762 O O . VAL A 1 340 ? 26.594 15.461 6.41 1 97.88 340 VAL A O 1
ATOM 2765 N N . HIS A 1 341 ? 26.156 13.641 5.156 1 97.38 341 HIS A N 1
ATOM 2766 C CA . HIS A 1 341 ? 27.234 13.938 4.215 1 97.38 341 HIS A CA 1
ATOM 2767 C C . HIS A 1 341 ? 27 15.281 3.523 1 97.38 341 HIS A C 1
ATOM 2769 O O . HIS A 1 341 ? 27.922 16.094 3.402 1 97.38 341 HIS A O 1
ATOM 2775 N N . GLU A 1 342 ? 25.812 15.562 3.084 1 97.75 342 GLU A N 1
ATOM 2776 C CA . GLU A 1 342 ? 25.5 16.844 2.451 1 97.75 342 GLU A CA 1
ATOM 2777 C C . GLU A 1 342 ? 25.766 18 3.393 1 97.75 342 GLU A C 1
ATOM 2779 O O . GLU A 1 342 ? 26.438 18.969 3.012 1 97.75 342 GLU A O 1
ATOM 2784 N N . ILE A 1 343 ? 25.266 17.906 4.598 1 97.62 343 ILE A N 1
ATOM 2785 C CA . ILE A 1 343 ? 25.344 19 5.562 1 97.62 343 ILE A CA 1
ATOM 2786 C C . ILE A 1 343 ? 26.812 19.234 5.941 1 97.62 343 ILE A C 1
ATOM 2788 O O . ILE A 1 343 ? 27.281 20.375 5.895 1 97.62 343 ILE A O 1
ATOM 2792 N N . ARG A 1 344 ? 27.547 18.25 6.262 1 97.44 344 ARG A N 1
ATOM 2793 C CA . ARG A 1 344 ? 28.891 18.391 6.809 1 97.44 344 ARG A CA 1
ATOM 2794 C C . ARG A 1 344 ? 29.891 18.688 5.703 1 97.44 344 ARG A C 1
ATOM 2796 O O . ARG A 1 344 ? 30.953 19.25 5.961 1 97.44 344 ARG A O 1
ATOM 2803 N N . ASN A 1 345 ? 29.562 18.359 4.461 1 96.81 345 ASN A N 1
ATOM 2804 C CA . ASN A 1 345 ? 30.453 18.672 3.352 1 96.81 345 ASN A CA 1
ATOM 2805 C C . ASN A 1 345 ? 30.203 20.078 2.816 1 96.81 345 ASN A C 1
ATOM 2807 O O . ASN A 1 345 ? 31.125 20.734 2.324 1 96.81 345 ASN A O 1
ATOM 2811 N N . ASN A 1 346 ? 29.016 20.547 2.889 1 96.12 346 ASN A N 1
ATOM 2812 C CA . ASN A 1 346 ? 28.656 21.828 2.287 1 96.12 346 ASN A CA 1
ATOM 2813 C C . ASN A 1 346 ? 28.906 23 3.248 1 96.12 346 ASN A C 1
ATOM 2815 O O . ASN A 1 346 ? 28.984 24.156 2.826 1 96.12 346 ASN A O 1
ATOM 2819 N N . PHE A 1 347 ? 28.984 22.656 4.531 1 96.19 347 PHE A N 1
ATOM 2820 C CA . PHE A 1 347 ? 29.156 23.719 5.516 1 96.19 347 PHE A CA 1
ATOM 2821 C C . PHE A 1 347 ? 30.375 23.469 6.391 1 96.19 347 PHE A C 1
ATOM 2823 O O . PHE A 1 347 ? 30.5 22.391 6.98 1 96.19 347 PHE A O 1
ATOM 2830 N N . GLY A 1 348 ? 31.219 24.438 6.48 1 94.12 348 GLY A N 1
ATOM 2831 C CA . GLY A 1 348 ? 32.438 24.297 7.27 1 94.12 348 GLY A CA 1
ATOM 2832 C C . GLY A 1 348 ? 32.188 24.328 8.766 1 94.12 348 GLY A C 1
ATOM 2833 O O . GLY A 1 348 ? 32.969 23.797 9.547 1 94.12 348 GLY A O 1
ATOM 2834 N N . SER A 1 349 ? 31.141 25.031 9.203 1 95 349 SER A N 1
ATOM 2835 C CA . SER A 1 349 ? 30.734 25.094 10.602 1 95 349 SER A CA 1
ATOM 2836 C C . SER A 1 349 ? 29.219 25.141 10.719 1 95 349 SER A C 1
ATOM 2838 O O . SER A 1 349 ? 28.516 25.438 9.75 1 95 349 SER A O 1
ATOM 2840 N N . ALA A 1 350 ? 28.734 24.828 11.945 1 94.81 350 ALA A N 1
ATOM 2841 C CA . ALA A 1 350 ? 27.297 24.906 12.188 1 94.81 350 ALA A CA 1
ATOM 2842 C C . ALA A 1 350 ? 26.797 26.344 12.008 1 94.81 350 ALA A C 1
ATOM 2844 O O . ALA A 1 350 ? 25.672 26.562 11.555 1 94.81 350 ALA A O 1
ATOM 2845 N N . GLU A 1 351 ? 27.625 27.297 12.281 1 93.12 351 GLU A N 1
ATOM 2846 C CA . GLU A 1 351 ? 27.266 28.719 12.219 1 93.12 351 GLU A CA 1
ATOM 2847 C C . GLU A 1 351 ? 27.109 29.188 10.773 1 93.12 351 GLU A C 1
ATOM 2849 O O . GLU A 1 351 ? 26.406 30.156 10.508 1 93.12 351 GLU A O 1
ATOM 2854 N N . ASP A 1 352 ? 27.656 28.438 9.906 1 94.12 352 ASP A N 1
ATOM 2855 C CA . ASP A 1 352 ? 27.547 28.781 8.492 1 94.12 352 ASP A CA 1
ATOM 2856 C C . ASP A 1 352 ? 26.141 28.484 7.965 1 94.12 352 ASP A C 1
ATOM 2858 O O . ASP A 1 352 ? 25.734 29.031 6.934 1 94.12 352 ASP A O 1
ATOM 2862 N N . ILE A 1 353 ? 25.5 27.656 8.641 1 95.56 353 ILE A N 1
ATOM 2863 C CA . ILE A 1 353 ? 24.156 27.297 8.219 1 95.56 353 ILE A CA 1
ATOM 2864 C C . ILE A 1 353 ? 23.188 28.406 8.586 1 95.56 353 ILE A C 1
ATOM 2866 O O . ILE A 1 353 ? 22.844 28.578 9.758 1 95.56 353 ILE A O 1
ATOM 2870 N N . GLY A 1 354 ? 22.672 29.141 7.617 1 91.56 354 GLY A N 1
ATOM 2871 C CA . GLY A 1 354 ? 21.75 30.25 7.832 1 91.56 354 GLY A CA 1
ATOM 2872 C C . GLY A 1 354 ? 22.422 31.609 7.656 1 91.56 354 GLY A C 1
ATOM 2873 O O . GLY A 1 354 ? 21.734 32.625 7.562 1 91.56 354 GLY A O 1
ATOM 2874 N N . SER A 1 355 ? 23.734 31.688 7.535 1 84.19 355 SER A N 1
ATOM 2875 C CA . SER A 1 355 ? 24.438 32.969 7.434 1 84.19 355 SER A CA 1
ATOM 2876 C C . SER A 1 355 ? 24.594 33.406 5.977 1 84.19 355 SER A C 1
ATOM 2878 O O . SER A 1 355 ? 24.625 34.594 5.684 1 84.19 355 SER A O 1
ATOM 2880 N N . GLY A 1 356 ? 24.562 32.406 5.164 1 79.38 356 GLY A N 1
ATOM 2881 C CA . GLY A 1 356 ? 24.766 32.719 3.762 1 79.38 356 GLY A CA 1
ATOM 2882 C C . GLY A 1 356 ? 23.484 32.719 2.955 1 79.38 356 GLY A C 1
ATOM 2883 O O . GLY A 1 356 ? 22.453 32.188 3.398 1 79.38 356 GLY A O 1
ATOM 2884 N N . PRO A 1 357 ? 23.531 33.469 1.841 1 79.88 357 PRO A N 1
ATOM 2885 C CA . PRO A 1 357 ? 22.344 33.562 0.975 1 79.88 357 PRO A CA 1
ATOM 2886 C C . PRO A 1 357 ? 22.031 32.219 0.275 1 79.88 357 PRO A C 1
ATOM 2888 O O . PRO A 1 357 ? 20.938 32.062 -0.261 1 79.88 357 PRO A O 1
ATOM 2891 N N . ASP A 1 358 ? 22.906 31.297 0.428 1 87.06 358 ASP A N 1
ATOM 2892 C CA . ASP A 1 358 ? 22.766 30.094 -0.386 1 87.06 358 ASP A CA 1
ATOM 2893 C C . ASP A 1 358 ? 22.312 28.906 0.462 1 87.06 358 ASP A C 1
ATOM 2895 O O . ASP A 1 358 ? 22.625 27.75 0.144 1 87.06 358 ASP A O 1
ATOM 2899 N N . LEU A 1 359 ? 21.672 29.172 1.478 1 88.88 359 LEU A N 1
ATOM 2900 C CA . LEU A 1 359 ? 21.281 28.109 2.395 1 88.88 359 LEU A CA 1
ATOM 2901 C C . LEU A 1 359 ? 20.422 27.062 1.679 1 88.88 359 LEU A C 1
ATOM 2903 O O . LEU A 1 359 ? 20.75 25.875 1.705 1 88.88 359 LEU A O 1
ATOM 2907 N N . MET A 1 360 ? 19.469 27.5 0.961 1 90.69 360 MET A N 1
ATOM 2908 C CA . MET A 1 360 ? 18.531 26.594 0.318 1 90.69 360 MET A CA 1
ATOM 2909 C C . MET A 1 360 ? 19.203 25.797 -0.796 1 90.69 360 MET A C 1
ATOM 2911 O O . MET A 1 360 ? 18.891 24.625 -1.005 1 90.69 360 MET A O 1
ATOM 2915 N N . ALA A 1 361 ? 20.094 26.453 -1.44 1 92.38 361 ALA A N 1
ATOM 2916 C CA . ALA A 1 361 ? 20.812 25.781 -2.523 1 92.38 361 ALA A CA 1
ATOM 2917 C C . ALA A 1 361 ? 21.734 24.703 -1.981 1 92.38 361 ALA A C 1
ATOM 2919 O O . ALA A 1 361 ? 21.922 23.656 -2.611 1 92.38 361 ALA A O 1
ATOM 2920 N N . LYS A 1 362 ? 22.281 24.891 -0.875 1 94.25 362 LYS A N 1
ATOM 2921 C CA . LYS A 1 362 ? 23.25 23.984 -0.284 1 94.25 362 LYS A CA 1
ATOM 2922 C C . LYS A 1 362 ? 22.562 22.844 0.455 1 94.25 362 LYS A C 1
ATOM 2924 O O . LYS A 1 362 ? 23.188 21.844 0.791 1 94.25 362 LYS A O 1
ATOM 2929 N N . CYS A 1 363 ? 21.266 22.984 0.678 1 96.19 363 CYS A N 1
ATOM 2930 C CA . CYS A 1 363 ? 20.5 21.984 1.414 1 96.19 363 CYS A CA 1
ATOM 2931 C C . CYS A 1 363 ? 19.5 21.281 0.503 1 96.19 363 CYS A C 1
ATOM 2933 O O . CYS A 1 363 ? 18.328 21.125 0.862 1 96.19 363 CYS A O 1
ATOM 2935 N N . GLU A 1 364 ? 19.969 20.906 -0.641 1 96.62 364 GLU A N 1
ATOM 2936 C CA . GLU A 1 364 ? 19.047 20.328 -1.617 1 96.62 364 GLU A CA 1
ATOM 2937 C C . GLU A 1 364 ? 18.438 19.031 -1.085 1 96.62 364 GLU A C 1
ATOM 2939 O O . GLU A 1 364 ? 17.219 18.859 -1.138 1 96.62 364 GLU A O 1
ATOM 2944 N N . TYR A 1 365 ? 19.266 18.109 -0.635 1 98.06 365 TYR A N 1
ATOM 2945 C CA . TYR A 1 365 ? 18.781 16.828 -0.142 1 98.06 365 TYR A CA 1
ATOM 2946 C C . TYR A 1 365 ? 17.953 17.016 1.128 1 98.06 365 TYR A C 1
ATOM 2948 O O . TYR A 1 365 ? 16.969 16.297 1.349 1 98.06 365 TYR A O 1
ATOM 2956 N N . LEU A 1 366 ? 18.375 17.953 1.959 1 98.44 366 LEU A N 1
ATOM 2957 C CA . LEU A 1 366 ? 17.609 18.234 3.166 1 98.44 366 LEU A CA 1
ATOM 2958 C C . LEU A 1 366 ? 16.203 18.734 2.816 1 98.44 366 LEU A C 1
ATOM 2960 O O . LEU A 1 366 ? 15.219 18.328 3.432 1 98.44 366 LEU A O 1
ATOM 2964 N N . ARG A 1 367 ? 16.125 19.656 1.902 1 97.81 367 ARG A N 1
ATOM 2965 C CA . ARG A 1 367 ? 14.82 20.141 1.464 1 97.81 367 ARG A CA 1
ATOM 2966 C C . ARG A 1 367 ? 13.953 19 0.938 1 97.81 367 ARG A C 1
ATOM 2968 O O . ARG A 1 367 ? 12.75 18.969 1.203 1 97.81 367 ARG A O 1
ATOM 2975 N N . ALA A 1 368 ? 14.586 18.109 0.197 1 98.12 368 ALA A N 1
ATOM 2976 C CA . ALA A 1 368 ? 13.875 16.938 -0.307 1 98.12 368 ALA A CA 1
ATOM 2977 C C . ALA A 1 368 ? 13.359 16.078 0.84 1 98.12 368 ALA A C 1
ATOM 2979 O O . ALA A 1 368 ? 12.227 15.578 0.795 1 98.12 368 ALA A O 1
ATOM 2980 N N . ALA A 1 369 ? 14.203 15.906 1.83 1 98.62 369 ALA A N 1
ATOM 2981 C CA . ALA A 1 369 ? 13.805 15.133 3.002 1 98.62 369 ALA A CA 1
ATOM 2982 C C . ALA A 1 369 ? 12.648 15.797 3.736 1 98.62 369 ALA A C 1
ATOM 2984 O O . ALA A 1 369 ? 11.758 15.109 4.246 1 98.62 369 ALA A O 1
ATOM 2985 N N . VAL A 1 370 ? 12.664 17.094 3.795 1 98.31 370 VAL A N 1
ATOM 2986 C CA . VAL A 1 370 ? 11.586 17.844 4.434 1 98.31 370 VAL A CA 1
ATOM 2987 C C . VAL A 1 370 ? 10.289 17.625 3.666 1 98.31 370 VAL A C 1
ATOM 2989 O O . VAL A 1 370 ? 9.25 17.328 4.262 1 98.31 370 VAL A O 1
ATOM 2992 N N . TYR A 1 371 ? 10.328 17.734 2.389 1 97.75 371 TYR A N 1
ATOM 2993 C CA . TYR A 1 371 ? 9.133 17.547 1.574 1 97.75 371 TYR A CA 1
ATOM 2994 C C . TYR A 1 371 ? 8.578 16.125 1.732 1 97.75 371 TYR A C 1
ATOM 2996 O O . TYR A 1 371 ? 7.367 15.938 1.82 1 97.75 371 TYR A O 1
ATOM 3004 N N . GLU A 1 372 ? 9.508 15.203 1.713 1 98.19 372 GLU A N 1
ATOM 3005 C CA . GLU A 1 372 ? 9.086 13.82 1.901 1 98.19 372 GLU A CA 1
ATOM 3006 C C . GLU A 1 372 ? 8.453 13.617 3.271 1 98.19 372 GLU A C 1
ATOM 3008 O O . GLU A 1 372 ? 7.496 12.844 3.412 1 98.19 372 GLU A O 1
ATOM 3013 N N . THR A 1 373 ? 8.984 14.297 4.254 1 98.44 373 THR A N 1
ATOM 3014 C CA . THR A 1 373 ? 8.43 14.242 5.602 1 98.44 373 THR A CA 1
ATOM 3015 C C . THR A 1 373 ? 7.023 14.836 5.629 1 98.44 373 THR A C 1
ATOM 3017 O O . THR A 1 373 ? 6.105 14.258 6.207 1 98.44 373 THR A O 1
ATOM 3020 N N . LEU A 1 374 ? 6.879 15.961 4.988 1 97.81 374 LEU A N 1
ATOM 3021 C CA . LEU A 1 374 ? 5.586 16.641 4.938 1 97.81 374 LEU A CA 1
ATOM 3022 C C . LEU A 1 374 ? 4.562 15.797 4.188 1 97.81 374 LEU A C 1
ATOM 3024 O O . LEU A 1 374 ? 3.361 15.875 4.465 1 97.81 374 LEU A O 1
ATOM 3028 N N . ARG A 1 375 ? 5.027 15.008 3.283 1 97.62 375 ARG A N 1
ATOM 3029 C CA . ARG A 1 375 ? 4.137 14.102 2.57 1 97.62 375 ARG A CA 1
ATOM 3030 C C . ARG A 1 375 ? 3.658 12.977 3.482 1 97.62 375 ARG A C 1
ATOM 3032 O O . ARG A 1 375 ? 2.457 12.719 3.578 1 97.62 375 ARG A O 1
ATOM 3039 N N . LEU A 1 376 ? 4.57 12.328 4.176 1 97.5 376 LEU A N 1
ATOM 3040 C CA . LEU A 1 376 ? 4.285 11.125 4.961 1 97.5 376 LEU A CA 1
ATOM 3041 C C . LEU A 1 376 ? 3.668 11.492 6.305 1 97.5 376 LEU A C 1
ATOM 3043 O O . LEU A 1 376 ? 2.906 10.703 6.875 1 97.5 376 LEU A O 1
ATOM 3047 N N . SER A 1 377 ? 4.062 12.609 6.832 1 97.5 377 SER A N 1
ATOM 3048 C CA . SER A 1 377 ? 3.574 13.109 8.109 1 97.5 377 SER A CA 1
ATOM 3049 C C . SER A 1 377 ? 3.236 14.602 8.023 1 97.5 377 SER A C 1
ATOM 3051 O O . SER A 1 377 ? 3.928 15.43 8.617 1 97.5 377 SER A O 1
ATOM 3053 N N . PRO A 1 378 ? 2.094 14.82 7.395 1 96.75 378 PRO A N 1
ATOM 3054 C CA . PRO A 1 378 ? 1.721 16.234 7.254 1 96.75 378 PRO A CA 1
ATOM 3055 C C . PRO A 1 378 ? 1.442 16.906 8.594 1 96.75 378 PRO A C 1
ATOM 3057 O O . PRO A 1 378 ? 0.911 16.266 9.508 1 96.75 378 PRO A O 1
ATOM 3060 N N . ALA A 1 379 ? 1.759 18.188 8.656 1 94.06 379 ALA A N 1
ATOM 3061 C CA . ALA A 1 379 ? 1.465 18.953 9.859 1 94.06 379 ALA A CA 1
ATOM 3062 C C . ALA A 1 379 ? -0.04 19.125 10.055 1 94.06 379 ALA A C 1
ATOM 3064 O O . ALA A 1 379 ? -0.521 19.219 11.188 1 94.06 379 ALA A O 1
ATOM 3065 N N . GLY A 1 380 ? -0.716 19.203 9.047 1 94.31 380 GLY A N 1
ATOM 3066 C CA . GLY A 1 380 ? -2.17 19.219 9.008 1 94.31 380 GLY A CA 1
ATOM 3067 C C . GLY A 1 380 ? -2.756 18.094 8.18 1 94.31 380 GLY A C 1
ATOM 3068 O O . GLY A 1 380 ? -2.947 18.234 6.973 1 94.31 380 GLY A O 1
ATOM 3069 N N . PRO A 1 381 ? -3.186 17 8.781 1 94.94 381 PRO A N 1
ATOM 3070 C CA . PRO A 1 381 ? -3.588 15.797 8.062 1 94.94 381 PRO A CA 1
ATOM 3071 C C . PRO A 1 381 ? -5.027 15.859 7.559 1 94.94 381 PRO A C 1
ATOM 3073 O O . PRO A 1 381 ? -5.441 15.023 6.75 1 94.94 381 PRO A O 1
ATOM 3076 N N . SER A 1 382 ? -5.781 16.844 7.871 1 93.69 382 SER A N 1
ATOM 3077 C CA . SER A 1 382 ? -7.219 16.906 7.641 1 93.69 382 SER A CA 1
ATOM 3078 C C . SER A 1 382 ? -7.535 17.391 6.23 1 93.69 382 SER A C 1
ATOM 3080 O O . SER A 1 382 ? -6.629 17.609 5.426 1 93.69 382 SER A O 1
ATOM 3082 N N . GLU A 1 383 ? -8.812 17.438 5.773 1 93.94 383 GLU A N 1
ATOM 3083 C CA . GLU A 1 383 ? -9.258 17.703 4.41 1 93.94 383 GLU A CA 1
ATOM 3084 C C . GLU A 1 383 ? -9.469 19.188 4.18 1 93.94 383 GLU A C 1
ATOM 3086 O O . GLU A 1 383 ? -9.875 19.609 3.09 1 93.94 383 GLU A O 1
ATOM 3091 N N . LEU A 1 384 ? -9.141 20.141 4.902 1 92.12 384 LEU A N 1
ATOM 3092 C CA . LEU A 1 384 ? -9.352 21.578 4.703 1 92.12 384 LEU A CA 1
ATOM 3093 C C . LEU A 1 384 ? -10.711 21.844 4.059 1 92.12 384 LEU A C 1
ATOM 3095 O O . LEU A 1 384 ? -10.781 22.266 2.906 1 92.12 384 LEU A O 1
ATOM 3099 N N . GLU A 1 385 ? -11.727 21.797 4.727 1 96.25 385 GLU A N 1
ATOM 3100 C CA . GLU A 1 385 ? -13.102 21.766 4.238 1 96.25 385 GLU A CA 1
ATOM 3101 C C . GLU A 1 385 ? -13.453 23.078 3.539 1 96.25 385 GLU A C 1
ATOM 3103 O O . GLU A 1 385 ? -13.117 24.156 4.027 1 96.25 385 GLU A O 1
ATOM 3108 N N . ARG A 1 386 ? -14.133 22.906 2.4 1 97.25 386 ARG A N 1
ATOM 3109 C CA . ARG A 1 386 ? -14.703 24.016 1.651 1 97.25 386 ARG A CA 1
ATOM 3110 C C . ARG A 1 386 ? -16.188 23.781 1.384 1 97.25 386 ARG A C 1
ATOM 3112 O O . ARG A 1 386 ? -16.641 22.641 1.266 1 97.25 386 ARG A O 1
ATOM 3119 N N . THR A 1 387 ? -16.922 24.891 1.371 1 97.81 387 THR A N 1
ATOM 3120 C CA . THR A 1 387 ? -18.312 24.859 0.948 1 97.81 387 THR A CA 1
ATOM 3121 C C . THR A 1 387 ? -18.469 25.359 -0.483 1 97.81 387 THR A C 1
ATOM 3123 O O . THR A 1 387 ? -17.969 26.438 -0.819 1 97.81 387 THR A O 1
ATOM 3126 N N . VAL A 1 388 ? -19.109 24.531 -1.258 1 98.38 388 VAL A N 1
ATOM 3127 C CA . VAL A 1 388 ? -19.359 24.922 -2.643 1 98.38 388 VAL A CA 1
ATOM 3128 C C . VAL A 1 388 ? -20.375 26.062 -2.686 1 98.38 388 VAL A C 1
ATOM 3130 O O . VAL A 1 388 ? -21.422 26 -2.025 1 98.38 388 VAL A O 1
ATOM 3133 N N . LEU A 1 389 ? -20.062 27.094 -3.418 1 97.5 389 LEU A N 1
ATOM 3134 C CA . LEU A 1 389 ? -20.938 28.266 -3.521 1 97.5 389 LEU A CA 1
ATOM 3135 C C . LEU A 1 389 ? -21.984 28.047 -4.605 1 97.5 389 LEU A C 1
ATOM 3137 O O . LEU A 1 389 ? -21.984 27.031 -5.301 1 97.5 389 LEU A O 1
ATOM 3141 N N . SER A 1 390 ? -22.922 29.031 -4.648 1 96.81 390 SER A N 1
ATOM 3142 C CA . SER A 1 390 ? -24 28.969 -5.645 1 96.81 390 SER A CA 1
ATOM 3143 C C . SER A 1 390 ? -23.422 28.828 -7.051 1 96.81 390 SER A C 1
ATOM 3145 O O . SER A 1 390 ? -22.438 29.484 -7.398 1 96.81 390 SER A O 1
ATOM 3147 N N . GLY A 1 391 ? -23.984 28 -7.91 1 96 391 GLY A N 1
ATOM 3148 C CA . GLY A 1 391 ? -23.516 27.719 -9.25 1 96 391 GLY A CA 1
ATOM 3149 C C . GLY A 1 391 ? -22.781 26.406 -9.367 1 96 391 GLY A C 1
ATOM 3150 O O . GLY A 1 391 ? -22.672 25.828 -10.453 1 96 391 GLY A O 1
ATOM 3151 N N . GLY A 1 392 ? -22.25 26.047 -8.227 1 97.31 392 GLY A N 1
ATOM 3152 C CA . GLY A 1 392 ? -21.594 24.75 -8.203 1 97.31 392 GLY A CA 1
ATOM 3153 C C . GLY A 1 392 ? -20.141 24.797 -8.648 1 97.31 392 GLY A C 1
ATOM 3154 O O . GLY A 1 392 ? -19.609 25.891 -8.891 1 97.31 392 GLY A O 1
ATOM 3155 N N . ILE A 1 393 ? -19.484 23.688 -8.609 1 97.25 393 ILE A N 1
ATOM 3156 C CA . ILE A 1 393 ? -18.109 23.547 -9.039 1 97.25 393 ILE A CA 1
ATOM 3157 C C . ILE A 1 393 ? -17.922 22.234 -9.797 1 97.25 393 ILE A C 1
ATOM 3159 O O . ILE A 1 393 ? -18.703 21.297 -9.617 1 97.25 393 ILE A O 1
ATOM 3163 N N . ARG A 1 394 ? -17.062 22.188 -10.734 1 96.25 394 ARG A N 1
ATOM 3164 C CA . ARG A 1 394 ? -16.75 20.969 -11.469 1 96.25 394 ARG A CA 1
ATOM 3165 C C . ARG A 1 394 ? -15.453 20.344 -10.969 1 96.25 394 ARG A C 1
ATOM 3167 O O . ARG A 1 394 ? -14.414 21 -10.93 1 96.25 394 ARG A O 1
ATOM 3174 N N . ILE A 1 395 ? -15.523 19.141 -10.523 1 95.12 395 ILE A N 1
ATOM 3175 C CA . ILE A 1 395 ? -14.359 18.375 -10.078 1 95.12 395 ILE A CA 1
ATOM 3176 C C . ILE A 1 395 ? -14.297 17.047 -10.82 1 95.12 395 ILE A C 1
ATOM 3178 O O . ILE A 1 395 ? -15.242 16.25 -10.766 1 95.12 395 ILE A O 1
ATOM 3182 N N . ALA A 1 396 ? -13.18 16.781 -11.469 1 87.06 396 ALA A N 1
ATOM 3183 C CA . ALA A 1 396 ? -12.953 15.539 -12.203 1 87.06 396 ALA A CA 1
ATOM 3184 C C . ALA A 1 396 ? -14.141 15.219 -13.109 1 87.06 396 ALA A C 1
ATOM 3186 O O . ALA A 1 396 ? -14.656 14.094 -13.086 1 87.06 396 ALA A O 1
ATOM 3187 N N . GLY A 1 397 ? -14.703 16.172 -13.727 1 87.56 397 GLY A N 1
ATOM 3188 C CA . GLY A 1 397 ? -15.75 15.992 -14.719 1 87.56 397 GLY A CA 1
ATOM 3189 C C . GLY A 1 397 ? -17.141 15.922 -14.117 1 87.56 397 GLY A C 1
ATOM 3190 O O . GLY A 1 397 ? -18.125 15.781 -14.844 1 87.56 397 GLY A O 1
ATOM 3191 N N . GLU A 1 398 ? -17.219 16.031 -12.891 1 93.69 398 GLU A N 1
ATOM 3192 C CA . GLU A 1 398 ? -18.516 15.953 -12.227 1 93.69 398 GLU A CA 1
ATOM 3193 C C . GLU A 1 398 ? -18.922 17.297 -11.633 1 93.69 398 GLU A C 1
ATOM 3195 O O . GLU A 1 398 ? -18.078 18 -11.07 1 93.69 398 GLU A O 1
ATOM 3200 N N . HIS A 1 399 ? -20.188 17.594 -11.789 1 96.44 399 HIS A N 1
ATOM 3201 C CA . HIS A 1 399 ? -20.719 18.812 -11.195 1 96.44 399 HIS A CA 1
ATOM 3202 C C . HIS A 1 399 ? -21.172 18.594 -9.758 1 96.44 399 HIS A C 1
ATOM 3204 O O . HIS A 1 399 ? -21.969 17.688 -9.492 1 96.44 399 HIS A O 1
ATOM 3210 N N . ILE A 1 400 ? -20.688 19.375 -8.859 1 97.69 400 ILE A N 1
ATOM 3211 C CA . ILE A 1 400 ? -21.094 19.359 -7.457 1 97.69 400 ILE A CA 1
ATOM 3212 C C . ILE A 1 400 ? -21.906 20.609 -7.145 1 97.69 400 ILE A C 1
ATOM 3214 O O . ILE A 1 400 ? -21.422 21.734 -7.309 1 97.69 400 ILE A O 1
ATOM 3218 N N . PRO A 1 401 ? -23.094 20.469 -6.734 1 97 401 PRO A N 1
ATOM 3219 C CA . PRO A 1 401 ? -23.969 21.641 -6.551 1 97 401 PRO A CA 1
ATOM 3220 C C . PRO A 1 401 ? -23.578 22.484 -5.336 1 97 401 PRO A C 1
ATOM 3222 O O . PRO A 1 401 ? -22.844 22 -4.465 1 97 401 PRO A O 1
ATOM 3225 N N . GLY A 1 402 ? -24.109 23.75 -5.32 1 97.62 402 GLY A N 1
ATOM 3226 C CA . GLY A 1 402 ? -23.922 24.641 -4.184 1 97.62 402 GLY A CA 1
ATOM 3227 C C . GLY A 1 402 ? -24.469 24.078 -2.889 1 97.62 402 GLY A C 1
ATOM 3228 O O . GLY A 1 402 ? -25.516 23.422 -2.883 1 97.62 402 GLY A O 1
ATOM 3229 N N . GLY A 1 403 ? -23.641 24.438 -1.83 1 97.12 403 GLY A N 1
ATOM 3230 C CA . GLY A 1 403 ? -24.094 24.016 -0.514 1 97.12 403 GLY A CA 1
ATOM 3231 C C . GLY A 1 403 ? -23.406 22.766 -0.01 1 97.12 403 GLY A C 1
ATOM 3232 O O . GLY A 1 403 ? -23.406 22.484 1.191 1 97.12 403 GLY A O 1
ATOM 3233 N N . ILE A 1 404 ? -22.797 22.031 -0.923 1 97.81 404 ILE A N 1
ATOM 3234 C CA . ILE A 1 404 ? -22.094 20.797 -0.556 1 97.81 404 ILE A CA 1
ATOM 3235 C C . ILE A 1 404 ? -20.719 21.141 0.016 1 97.81 404 ILE A C 1
ATOM 3237 O O . ILE A 1 404 ? -20.047 22.047 -0.481 1 97.81 404 ILE A O 1
ATOM 3241 N N . THR A 1 405 ? -20.344 20.469 1.103 1 97.88 405 THR A N 1
ATOM 3242 C CA . THR A 1 405 ? -18.984 20.578 1.64 1 97.88 405 THR A CA 1
ATOM 3243 C C . THR A 1 405 ? -18.062 19.578 0.964 1 97.88 405 THR A C 1
ATOM 3245 O O . THR A 1 405 ? -18.438 18.422 0.743 1 97.88 405 THR A O 1
ATOM 3248 N N . ILE A 1 406 ? -16.906 20.031 0.562 1 98.19 406 ILE A N 1
ATOM 3249 C CA . ILE A 1 406 ? -15.914 19.188 -0.1 1 98.19 406 ILE A CA 1
ATOM 3250 C C . ILE A 1 406 ? -14.555 19.344 0.581 1 98.19 406 ILE A C 1
ATOM 3252 O O . ILE A 1 406 ? -14.352 20.297 1.34 1 98.19 406 ILE A O 1
ATOM 3256 N N . GLY A 1 407 ? -13.656 18.422 0.416 1 97.62 407 GLY A N 1
ATOM 3257 C CA . GLY A 1 407 ? -12.328 18.5 1.004 1 97.62 407 GLY A CA 1
ATOM 3258 C C . GLY A 1 407 ? -11.375 17.438 0.466 1 97.62 407 GLY A C 1
ATOM 3259 O O . GLY A 1 407 ? -11.797 16.531 -0.25 1 97.62 407 GLY A O 1
ATOM 3260 N N . VAL A 1 408 ? -10.125 17.625 0.68 1 97.44 408 VAL A N 1
ATOM 3261 C CA . VAL A 1 408 ? -9.062 16.688 0.336 1 97.44 408 VAL A CA 1
ATOM 3262 C C . VAL A 1 408 ? -8.156 16.469 1.546 1 97.44 408 VAL A C 1
ATOM 3264 O O . VAL A 1 408 ? -7.301 17.297 1.852 1 97.44 408 VAL A O 1
ATOM 3267 N N . PRO A 1 409 ? -8.336 15.32 2.234 1 97.38 409 PRO A N 1
ATOM 3268 C CA . PRO A 1 409 ? -7.41 15.062 3.336 1 97.38 409 PRO A CA 1
ATOM 3269 C C . PRO A 1 409 ? -5.961 14.922 2.867 1 97.38 409 PRO A C 1
ATOM 3271 O O . PRO A 1 409 ? -5.645 14.039 2.072 1 97.38 409 PRO A O 1
ATOM 3274 N N . LYS A 1 410 ? -5.109 15.742 3.41 1 96.12 410 LYS A N 1
ATOM 3275 C CA . LYS A 1 410 ? -3.715 15.789 2.979 1 96.12 410 LYS A CA 1
ATOM 3276 C C . LYS A 1 410 ? -3.004 14.469 3.281 1 96.12 410 LYS A C 1
ATOM 3278 O O . LYS A 1 410 ? -2.146 14.031 2.51 1 96.12 410 LYS A O 1
ATOM 3283 N N . TRP A 1 411 ? -3.301 13.883 4.391 1 97.25 411 TRP A N 1
ATOM 3284 C CA . TRP A 1 411 ? -2.684 12.617 4.773 1 97.25 411 TRP A CA 1
ATOM 3285 C C . TRP A 1 411 ? -2.943 11.539 3.721 1 97.25 411 TRP A C 1
ATOM 3287 O O . TRP A 1 411 ? -2.029 10.812 3.328 1 97.25 411 TRP A O 1
ATOM 3297 N N . SER A 1 412 ? -4.188 11.461 3.26 1 97.12 412 SER A N 1
ATOM 3298 C CA . SER A 1 412 ? -4.559 10.477 2.25 1 97.12 412 SER A CA 1
ATOM 3299 C C . SER A 1 412 ? -3.951 10.812 0.894 1 97.12 412 SER A C 1
ATOM 3301 O O . SER A 1 412 ? -3.525 9.922 0.157 1 97.12 412 SER A O 1
ATOM 3303 N N . LEU A 1 413 ? -3.963 12.109 0.573 1 97.19 413 LEU A N 1
ATOM 3304 C CA . LEU A 1 413 ? -3.381 12.531 -0.697 1 97.19 413 LEU A CA 1
ATOM 3305 C C . LEU A 1 413 ? -1.904 12.148 -0.769 1 97.19 413 LEU A C 1
ATOM 3307 O O . LEU A 1 413 ? -1.415 11.742 -1.823 1 97.19 413 LEU A O 1
ATOM 3311 N N . GLY A 1 414 ? -1.217 12.32 0.332 1 96.81 414 GLY A N 1
ATOM 3312 C CA . GLY A 1 414 ? 0.194 11.977 0.405 1 96.81 414 GLY A CA 1
ATOM 3313 C C . GLY A 1 414 ? 0.45 10.484 0.293 1 96.81 414 GLY A C 1
ATOM 3314 O O . GLY A 1 414 ? 1.595 10.055 0.129 1 96.81 414 GLY A O 1
ATOM 3315 N N . ARG A 1 415 ? -0.621 9.719 0.278 1 95.25 415 ARG A N 1
ATOM 3316 C CA . ARG A 1 415 ? -0.508 8.266 0.215 1 95.25 415 ARG A CA 1
ATOM 3317 C C . ARG A 1 415 ? -1.261 7.711 -0.989 1 95.25 415 ARG A C 1
ATOM 3319 O O . ARG A 1 415 ? -1.577 6.52 -1.034 1 95.25 415 ARG A O 1
ATOM 3326 N N . ASN A 1 416 ? -1.564 8.594 -1.894 1 94.62 416 ASN A N 1
ATOM 3327 C CA . ASN A 1 416 ? -2.191 8.164 -3.139 1 94.62 416 ASN A CA 1
ATOM 3328 C C . ASN A 1 416 ? -1.23 7.352 -4 1 94.62 416 ASN A C 1
ATOM 3330 O O . ASN A 1 416 ? -0.287 7.902 -4.57 1 94.62 416 ASN A O 1
ATOM 3334 N N . GLU A 1 417 ? -1.491 6.109 -4.125 1 91 417 GLU A N 1
ATOM 3335 C CA . GLU A 1 417 ? -0.579 5.199 -4.809 1 91 417 GLU A CA 1
ATOM 3336 C C . GLU A 1 417 ? -0.398 5.59 -6.273 1 91 417 GLU A C 1
ATOM 3338 O O . GLU A 1 417 ? 0.688 5.43 -6.832 1 91 417 GLU A O 1
ATOM 3343 N N . ALA A 1 418 ? -1.437 6.027 -6.891 1 88.5 418 ALA A N 1
ATOM 3344 C CA . ALA A 1 418 ? -1.375 6.402 -8.297 1 88.5 418 ALA A CA 1
ATOM 3345 C C . ALA A 1 418 ? -0.4 7.555 -8.516 1 88.5 418 ALA A C 1
ATOM 3347 O O . ALA A 1 418 ? 0.197 7.68 -9.594 1 88.5 418 ALA A O 1
ATOM 3348 N N . LEU A 1 419 ? -0.236 8.273 -7.508 1 92.06 419 LEU A N 1
ATOM 3349 C CA . LEU A 1 419 ? 0.621 9.453 -7.613 1 92.06 419 LEU A CA 1
ATOM 3350 C C . LEU A 1 419 ? 2.053 9.117 -7.207 1 92.06 419 LEU A C 1
ATOM 3352 O O . LEU A 1 419 ? 3.004 9.516 -7.887 1 92.06 419 LEU A O 1
ATOM 3356 N N . TRP A 1 420 ? 2.158 8.344 -6.168 1 93.75 420 TRP A N 1
ATOM 3357 C CA . TRP A 1 420 ? 3.467 8.242 -5.527 1 93.75 420 TRP A CA 1
ATOM 3358 C C . TRP A 1 420 ? 4.121 6.898 -5.82 1 93.75 420 TRP A C 1
ATOM 3360 O O . TRP A 1 420 ? 5.332 6.742 -5.66 1 93.75 420 TRP A O 1
ATOM 3370 N N . GLY A 1 421 ? 3.375 5.91 -6.219 1 89 421 GLY A N 1
ATOM 3371 C CA . GLY A 1 421 ? 3.898 4.562 -6.355 1 89 421 GLY A CA 1
ATOM 3372 C C . GLY A 1 421 ? 4.18 3.895 -5.023 1 89 421 GLY A C 1
ATOM 3373 O O . GLY A 1 421 ? 3.273 3.35 -4.391 1 89 421 GLY A O 1
ATOM 3374 N N . ASP A 1 422 ? 5.453 4.062 -4.582 1 90.38 422 ASP A N 1
ATOM 3375 C CA . ASP A 1 422 ? 5.836 3.562 -3.264 1 90.38 422 ASP A CA 1
ATOM 3376 C C . ASP A 1 422 ? 5.484 4.57 -2.172 1 90.38 422 ASP A C 1
ATOM 3378 O O . ASP A 1 422 ? 6.367 5.051 -1.458 1 90.38 422 ASP A O 1
ATOM 3382 N N . TYR A 1 423 ? 4.18 4.68 -1.901 1 93 423 TYR A N 1
ATOM 3383 C CA . TYR A 1 423 ? 3.668 5.801 -1.123 1 93 423 TYR A CA 1
ATOM 3384 C C . TYR A 1 423 ? 4.027 5.652 0.35 1 93 423 TYR A C 1
ATOM 3386 O O . TYR A 1 423 ? 4.043 6.637 1.094 1 93 423 TYR A O 1
ATOM 3394 N N . ASN A 1 424 ? 4.418 4.449 0.821 1 92.81 424 ASN A N 1
ATOM 3395 C CA . ASN A 1 424 ? 4.715 4.238 2.234 1 92.81 424 ASN A CA 1
ATOM 3396 C C . ASN A 1 424 ? 6.211 4.324 2.512 1 92.81 424 ASN A C 1
ATOM 3398 O O . ASN A 1 424 ? 6.641 4.234 3.664 1 92.81 424 ASN A O 1
ATOM 3402 N N . THR A 1 425 ? 6.965 4.551 1.485 1 92.56 425 THR A N 1
ATOM 3403 C CA . THR A 1 425 ? 8.422 4.543 1.625 1 92.56 425 THR A CA 1
ATOM 3404 C C . THR A 1 425 ? 8.953 5.961 1.782 1 92.56 425 THR A C 1
ATOM 3406 O O . THR A 1 425 ? 8.539 6.871 1.06 1 92.56 425 THR A O 1
ATOM 3409 N N . PHE A 1 426 ? 9.852 6.102 2.795 1 96.5 426 PHE A N 1
ATOM 3410 C CA . PHE A 1 426 ? 10.555 7.375 2.941 1 96.5 426 PHE A CA 1
ATOM 3411 C C . PHE A 1 426 ? 11.703 7.48 1.945 1 96.5 426 PHE A C 1
ATOM 3413 O O . PHE A 1 426 ? 12.773 6.922 2.168 1 96.5 426 PHE A O 1
ATOM 3420 N N . ARG A 1 427 ? 11.422 8.312 0.852 1 94.81 427 ARG A N 1
ATOM 3421 C CA . ARG A 1 427 ? 12.367 8.422 -0.251 1 94.81 427 ARG A CA 1
ATOM 3422 C C . ARG A 1 427 ? 12.508 9.867 -0.715 1 94.81 427 ARG A C 1
ATOM 3424 O O . ARG A 1 427 ? 11.906 10.266 -1.714 1 94.81 427 ARG A O 1
ATOM 3431 N N . PRO A 1 428 ? 13.438 10.602 -0.092 1 97.12 428 PRO A N 1
ATOM 3432 C CA . PRO A 1 428 ? 13.656 12 -0.472 1 97.12 428 PRO A CA 1
ATOM 3433 C C . PRO A 1 428 ? 14.078 12.156 -1.933 1 97.12 428 PRO A C 1
ATOM 3435 O O . PRO A 1 428 ? 13.797 13.188 -2.553 1 97.12 428 PRO A O 1
ATOM 3438 N N . GLU A 1 429 ? 14.633 11.164 -2.533 1 94.69 429 GLU A N 1
ATOM 3439 C CA . GLU A 1 429 ? 15.195 11.219 -3.881 1 94.69 429 GLU A CA 1
ATOM 3440 C C . GLU A 1 429 ? 14.117 11.562 -4.91 1 94.69 429 GLU A C 1
ATOM 3442 O O . GLU A 1 429 ? 14.422 12.094 -5.98 1 94.69 429 GLU A O 1
ATOM 3447 N N . ARG A 1 430 ? 12.906 11.328 -4.645 1 95.06 430 ARG A N 1
ATOM 3448 C CA . ARG A 1 430 ? 11.859 11.523 -5.637 1 95.06 430 ARG A CA 1
ATOM 3449 C C . ARG A 1 430 ? 11.656 13 -5.945 1 95.06 430 ARG A C 1
ATOM 3451 O O . ARG A 1 430 ? 11.062 13.352 -6.961 1 95.06 430 ARG A O 1
ATOM 3458 N N . TRP A 1 431 ? 12.172 13.82 -5.047 1 96.81 431 TRP A N 1
ATOM 3459 C CA . TRP A 1 431 ? 12 15.266 -5.207 1 96.81 431 TRP A CA 1
ATOM 3460 C C . TRP A 1 431 ? 13.18 15.875 -5.953 1 96.81 431 TRP A C 1
ATOM 3462 O O . TRP A 1 431 ? 13.25 17.094 -6.125 1 96.81 431 TRP A O 1
ATOM 3472 N N . ILE A 1 432 ? 14.109 15.086 -6.324 1 96.56 432 ILE A N 1
ATOM 3473 C CA . ILE A 1 432 ? 15.328 15.578 -6.953 1 96.56 432 ILE A CA 1
ATOM 3474 C C . ILE A 1 432 ? 15.508 14.914 -8.32 1 96.56 432 ILE A C 1
ATOM 3476 O O . ILE A 1 432 ? 15.438 13.695 -8.438 1 96.56 432 ILE A O 1
ATOM 3480 N N . ALA A 1 433 ? 15.766 15.742 -9.344 1 94.06 433 ALA A N 1
ATOM 3481 C CA . ALA A 1 433 ? 16.062 15.188 -10.664 1 94.06 433 ALA A CA 1
ATOM 3482 C C . ALA A 1 433 ? 17.375 14.406 -10.656 1 94.06 433 ALA A C 1
ATOM 3484 O O . ALA A 1 433 ? 18.344 14.836 -10.047 1 94.06 433 ALA A O 1
ATOM 3485 N N . SER A 1 434 ? 17.344 13.203 -11.133 1 88.12 434 SER A N 1
ATOM 3486 C CA . SER A 1 434 ? 18.5 12.312 -11.203 1 88.12 434 SER A CA 1
ATOM 3487 C C . SER A 1 434 ? 18.344 11.289 -12.328 1 88.12 434 SER A C 1
ATOM 3489 O O . SER A 1 434 ? 17.5 11.461 -13.211 1 88.12 434 SER A O 1
ATOM 3491 N N . ASP A 1 435 ? 19.188 10.273 -12.352 1 76.75 435 ASP A N 1
ATOM 3492 C CA . ASP A 1 435 ? 19.109 9.203 -13.336 1 76.75 435 ASP A CA 1
ATOM 3493 C C . ASP A 1 435 ? 17.828 8.375 -13.141 1 76.75 435 ASP A C 1
ATOM 3495 O O . ASP A 1 435 ? 17.312 7.801 -14.094 1 76.75 435 ASP A O 1
ATOM 3499 N N . SER A 1 436 ? 17.391 8.492 -11.977 1 75.69 436 SER A N 1
ATOM 3500 C CA . SER A 1 436 ? 16.219 7.68 -11.656 1 75.69 436 SER A CA 1
ATOM 3501 C C . SER A 1 436 ? 14.93 8.484 -11.781 1 75.69 436 SER A C 1
ATOM 3503 O O . SER A 1 436 ? 13.852 7.914 -11.969 1 75.69 436 SER A O 1
ATOM 3505 N N . ASN A 1 437 ? 15 9.789 -11.625 1 86 437 ASN A N 1
ATOM 3506 C CA . ASN A 1 437 ? 13.852 10.688 -11.695 1 86 437 ASN A CA 1
ATOM 3507 C C . ASN A 1 437 ? 14.086 11.82 -12.688 1 86 437 ASN A C 1
ATOM 3509 O O . ASN A 1 437 ? 14.891 12.711 -12.445 1 86 437 ASN A O 1
ATOM 3513 N N . THR A 1 438 ? 13.273 11.875 -13.719 1 90.38 438 THR A N 1
ATOM 3514 C CA . THR A 1 438 ? 13.406 12.953 -14.695 1 90.38 438 THR A CA 1
ATOM 3515 C C . THR A 1 438 ? 12.914 14.273 -14.109 1 90.38 438 THR A C 1
ATOM 3517 O O . THR A 1 438 ? 12.148 14.289 -13.141 1 90.38 438 THR A O 1
ATOM 3520 N N . GLN A 1 439 ? 13.336 15.328 -14.641 1 94.06 439 GLN A N 1
ATOM 3521 C CA . GLN A 1 439 ? 12.891 16.641 -14.211 1 94.06 439 GLN A CA 1
ATOM 3522 C C . GLN A 1 439 ? 11.375 16.797 -14.352 1 94.06 439 GLN A C 1
ATOM 3524 O O . GLN A 1 439 ? 10.727 17.406 -13.5 1 94.06 439 GLN A O 1
ATOM 3529 N N . ASP A 1 440 ? 10.875 16.219 -15.383 1 93.19 440 ASP A N 1
ATOM 3530 C CA . ASP A 1 440 ? 9.438 16.297 -15.617 1 93.19 440 ASP A CA 1
ATOM 3531 C C . ASP A 1 440 ? 8.664 15.562 -14.523 1 93.19 440 ASP A C 1
ATOM 3533 O O . ASP A 1 440 ? 7.594 16.016 -14.102 1 93.19 440 ASP A O 1
ATOM 3537 N N . GLU A 1 441 ? 9.156 14.461 -14.109 1 91.56 441 GLU A N 1
ATOM 3538 C CA . GLU A 1 441 ? 8.523 13.703 -13.031 1 91.56 441 GLU A CA 1
ATOM 3539 C C . GLU A 1 441 ? 8.555 14.484 -11.719 1 91.56 441 GLU A C 1
ATOM 3541 O O . GLU A 1 441 ? 7.57 14.508 -10.984 1 91.56 441 GLU A O 1
ATOM 3546 N N . VAL A 1 442 ? 9.664 15.109 -11.469 1 95.69 442 VAL A N 1
ATOM 3547 C CA . VAL A 1 442 ? 9.82 15.906 -10.258 1 95.69 442 VAL A CA 1
ATOM 3548 C C . VAL A 1 442 ? 8.844 17.078 -10.297 1 95.69 442 VAL A C 1
ATOM 3550 O O . VAL A 1 442 ? 8.172 17.375 -9.297 1 95.69 442 VAL A O 1
ATOM 3553 N N . ASN A 1 443 ? 8.773 17.719 -11.414 1 95.44 443 ASN A N 1
ATOM 3554 C CA . ASN A 1 443 ? 7.852 18.844 -11.562 1 95.44 443 ASN A CA 1
ATOM 3555 C C . ASN A 1 443 ? 6.402 18.406 -11.391 1 95.44 443 ASN A C 1
ATOM 3557 O O . ASN A 1 443 ? 5.59 19.141 -10.828 1 95.44 443 ASN A O 1
ATOM 3561 N N . HIS A 1 444 ? 6.137 17.266 -11.906 1 94.44 444 HIS A N 1
ATOM 3562 C CA . HIS A 1 444 ? 4.789 16.719 -11.758 1 94.44 444 HIS A CA 1
ATOM 3563 C C . HIS A 1 444 ? 4.434 16.531 -10.281 1 94.44 444 HIS A C 1
ATOM 3565 O O . HIS A 1 444 ? 3.324 16.859 -9.859 1 94.44 444 HIS A O 1
ATOM 3571 N N . LEU A 1 445 ? 5.324 15.969 -9.57 1 94.69 445 LEU A N 1
ATOM 3572 C CA . LEU A 1 445 ? 5.09 15.766 -8.148 1 94.69 445 LEU A CA 1
ATOM 3573 C C . LEU A 1 445 ? 4.895 17.094 -7.434 1 94.69 445 LEU A C 1
ATOM 3575 O O . LEU A 1 445 ? 3.984 17.25 -6.617 1 94.69 445 LEU A O 1
ATOM 3579 N N . LYS A 1 446 ? 5.668 18.094 -7.738 1 94.38 446 LYS A N 1
ATOM 3580 C CA . LYS A 1 446 ? 5.602 19.391 -7.102 1 94.38 446 LYS A CA 1
ATOM 3581 C C . LYS A 1 446 ? 4.281 20.094 -7.41 1 94.38 446 LYS A C 1
ATOM 3583 O O . LYS A 1 446 ? 3.752 20.828 -6.574 1 94.38 446 LYS A O 1
ATOM 3588 N N . ARG A 1 447 ? 3.725 19.812 -8.539 1 93.44 447 ARG A N 1
ATOM 3589 C CA . ARG A 1 447 ? 2.457 20.422 -8.93 1 93.44 447 ARG A CA 1
ATOM 3590 C C . ARG A 1 447 ? 1.278 19.672 -8.312 1 93.44 447 ARG A C 1
ATOM 3592 O O . ARG A 1 447 ? 0.168 20.203 -8.242 1 93.44 447 ARG A O 1
ATOM 3599 N N . SER A 1 448 ? 1.562 18.453 -7.906 1 94.75 448 SER A N 1
ATOM 3600 C CA . SER A 1 448 ? 0.477 17.562 -7.48 1 94.75 448 SER A CA 1
ATOM 3601 C C . SER A 1 448 ? 0.338 17.562 -5.961 1 94.75 448 SER A C 1
ATOM 3603 O O . SER A 1 448 ? -0.685 17.125 -5.43 1 94.75 448 SER A O 1
ATOM 3605 N N . PHE A 1 449 ? 1.256 18.047 -5.305 1 93.75 449 PHE A N 1
ATOM 3606 C CA . PHE A 1 449 ? 1.233 17.969 -3.85 1 93.75 449 PHE A CA 1
ATOM 3607 C C . PHE A 1 449 ? 1.719 19.266 -3.232 1 93.75 449 PHE A C 1
ATOM 3609 O O . PHE A 1 449 ? 2.852 19.703 -3.473 1 93.75 449 PHE A O 1
ATOM 3616 N N . HIS A 1 450 ? 0.854 19.875 -2.395 1 94.12 450 HIS A N 1
ATOM 3617 C CA . HIS A 1 450 ? 1.101 21.188 -1.816 1 94.12 450 HIS A CA 1
ATOM 3618 C C . HIS A 1 450 ? 1.071 21.141 -0.292 1 94.12 450 HIS A C 1
ATOM 3620 O O . HIS A 1 450 ? 0.046 21.438 0.324 1 94.12 450 HIS A O 1
ATOM 3626 N N . PRO A 1 451 ? 2.229 20.828 0.262 1 93.75 451 PRO A N 1
ATOM 3627 C CA . PRO A 1 451 ? 2.24 20.719 1.722 1 93.75 451 PRO A CA 1
ATOM 3628 C C . PRO A 1 451 ? 1.831 22 2.426 1 93.75 451 PRO A C 1
ATOM 3630 O O . PRO A 1 451 ? 1.295 21.969 3.537 1 93.75 451 PRO A O 1
ATOM 3633 N N . PHE A 1 452 ? 2.031 23.156 1.811 1 95.06 452 PHE A N 1
ATOM 3634 C CA . PHE A 1 452 ? 1.726 24.453 2.41 1 95.06 452 PHE A CA 1
ATOM 3635 C C . PHE A 1 452 ? 0.502 25.078 1.752 1 95.06 452 PHE A C 1
ATOM 3637 O O . PHE A 1 452 ? 0.386 26.312 1.685 1 95.06 452 PHE A O 1
ATOM 3644 N N . SER A 1 453 ? -0.338 24.203 1.266 1 92.88 453 SER A N 1
ATOM 3645 C CA . SER A 1 453 ? -1.555 24.609 0.568 1 92.88 453 SER A CA 1
ATOM 3646 C C . SER A 1 453 ? -1.232 25.438 -0.669 1 92.88 453 SER A C 1
ATOM 3648 O O . SER A 1 453 ? -0.069 25.547 -1.06 1 92.88 453 SER A O 1
ATOM 3650 N N . LYS A 1 454 ? -2.262 25.875 -1.365 1 92.31 454 LYS A N 1
ATOM 3651 C CA . LYS A 1 454 ? -2.096 26.625 -2.607 1 92.31 454 LYS A CA 1
ATOM 3652 C C . LYS A 1 454 ? -3.209 27.656 -2.779 1 92.31 454 LYS A C 1
ATOM 3654 O O . LYS A 1 454 ? -4.203 27.641 -2.049 1 92.31 454 LYS A O 1
ATOM 3659 N N . GLY A 1 455 ? -2.938 28.641 -3.633 1 91.06 455 GLY A N 1
ATOM 3660 C CA . GLY A 1 455 ? -3.961 29.625 -3.959 1 91.06 455 GLY A CA 1
ATOM 3661 C C . GLY A 1 455 ? -4.203 30.625 -2.848 1 91.06 455 GLY A C 1
ATOM 3662 O O . GLY A 1 455 ? -3.258 31.094 -2.211 1 91.06 455 GLY A O 1
ATOM 3663 N N . VAL A 1 456 ? -5.477 30.891 -2.59 1 88.69 456 VAL A N 1
ATOM 3664 C CA . VAL A 1 456 ? -5.871 31.953 -1.68 1 88.69 456 VAL A CA 1
ATOM 3665 C C . VAL A 1 456 ? -5.551 31.547 -0.241 1 88.69 456 VAL A C 1
ATOM 3667 O O . VAL A 1 456 ? -5.359 32.406 0.622 1 88.69 456 VAL A O 1
ATOM 3670 N N . GLY A 1 457 ? -5.457 30.281 -0.099 1 88.88 457 GLY A N 1
ATOM 3671 C CA . GLY A 1 457 ? -5.211 29.812 1.256 1 88.88 457 GLY A CA 1
ATOM 3672 C C . GLY A 1 457 ? -3.793 29.328 1.469 1 88.88 457 GLY A C 1
ATOM 3673 O O . GLY A 1 457 ? -3.512 28.641 2.455 1 88.88 457 GLY A O 1
ATOM 3674 N N . SER A 1 458 ? -2.869 29.703 0.598 1 93.06 458 SER A N 1
ATOM 3675 C CA . SER A 1 458 ? -1.484 29.25 0.707 1 93.06 458 SER A CA 1
ATOM 3676 C C . SER A 1 458 ? -0.822 29.812 1.965 1 93.06 458 SER A C 1
ATOM 3678 O O . SER A 1 458 ? -1.093 30.938 2.373 1 93.06 458 SER A O 1
ATOM 3680 N N . CYS A 1 459 ? -0.013 29.031 2.543 1 93.56 459 CYS A N 1
ATOM 3681 C CA . CYS A 1 459 ? 0.639 29.391 3.797 1 93.56 459 CYS A CA 1
ATOM 3682 C C . CYS A 1 459 ? 1.568 30.594 3.604 1 93.56 459 CYS A C 1
ATOM 3684 O O . CYS A 1 459 ? 2.523 30.516 2.828 1 93.56 459 CYS A O 1
ATOM 3686 N N . LEU A 1 460 ? 1.366 31.609 4.324 1 90.88 460 LEU A N 1
ATOM 3687 C CA . LEU A 1 460 ? 2.176 32.812 4.246 1 90.88 460 LEU A CA 1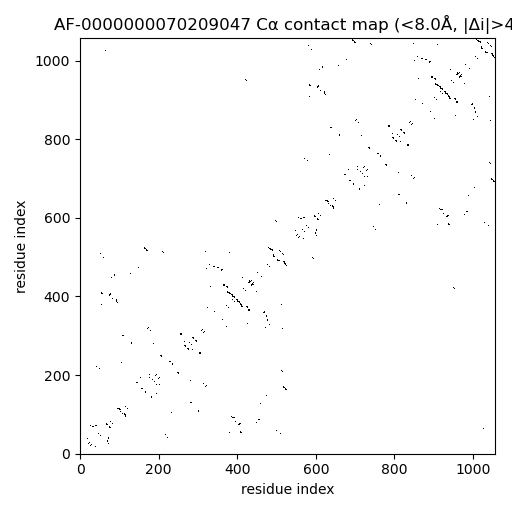
ATOM 3688 C C . LEU A 1 460 ? 3.557 32.594 4.852 1 90.88 460 LEU A C 1
ATOM 3690 O O . LEU A 1 460 ? 4.535 33.219 4.434 1 90.88 460 LEU A O 1
ATOM 3694 N N . GLY A 1 461 ? 3.637 31.719 5.793 1 91.31 461 GLY A N 1
ATOM 3695 C CA . GLY A 1 461 ? 4.875 31.5 6.527 1 91.31 461 GLY A CA 1
ATOM 3696 C C . GLY A 1 461 ? 5.738 30.406 5.934 1 91.31 461 GLY A C 1
ATOM 3697 O O . GLY A 1 461 ? 6.703 29.969 6.559 1 91.31 461 GLY A O 1
ATOM 3698 N N . GLN A 1 462 ? 5.473 29.938 4.758 1 94.38 462 GLN A N 1
ATOM 3699 C CA . GLN A 1 462 ? 6.137 28.781 4.168 1 94.38 462 GLN A CA 1
ATOM 3700 C C . GLN A 1 462 ? 7.641 29 4.051 1 94.38 462 GLN A C 1
ATOM 3702 O O . GLN A 1 462 ? 8.438 28.125 4.375 1 94.38 462 GLN A O 1
ATOM 3707 N N . LYS A 1 463 ? 8.078 30.188 3.59 1 92.75 463 LYS A N 1
ATOM 3708 C CA . LYS A 1 463 ? 9.5 30.469 3.434 1 92.75 463 LYS A CA 1
ATOM 3709 C C . LYS A 1 463 ? 10.219 30.453 4.781 1 92.75 463 LYS A C 1
ATOM 3711 O O . LYS A 1 463 ? 11.32 29.906 4.902 1 92.75 463 LYS A O 1
ATOM 3716 N N . MET A 1 464 ? 9.586 31.062 5.711 1 91.81 464 MET A N 1
ATOM 3717 C CA . MET A 1 464 ? 10.148 31.078 7.055 1 91.81 464 MET A CA 1
ATOM 3718 C C . MET A 1 464 ? 10.242 29.672 7.625 1 91.81 464 MET A C 1
ATOM 3720 O O . MET A 1 464 ? 11.25 29.312 8.234 1 91.81 464 MET A O 1
ATOM 3724 N N . ALA A 1 465 ? 9.188 28.938 7.434 1 94.88 465 ALA A N 1
ATOM 3725 C CA . ALA A 1 465 ? 9.164 27.562 7.922 1 94.88 465 ALA A CA 1
ATOM 3726 C C . ALA A 1 465 ? 10.305 26.734 7.328 1 94.88 465 ALA A C 1
ATOM 3728 O O . ALA A 1 465 ? 10.969 25.984 8.039 1 94.88 465 ALA A O 1
ATOM 3729 N N . MET A 1 466 ? 10.562 26.906 6.078 1 95.5 466 MET A N 1
ATOM 3730 C CA . MET A 1 466 ? 11.602 26.141 5.398 1 95.5 466 MET A CA 1
ATOM 3731 C C . MET A 1 466 ? 12.984 26.516 5.918 1 95.5 466 MET A C 1
ATOM 3733 O O . MET A 1 466 ? 13.844 25.656 6.098 1 95.5 466 MET A O 1
ATOM 3737 N N . ILE A 1 467 ? 13.18 27.75 6.148 1 94.81 467 ILE A N 1
ATOM 3738 C CA . ILE A 1 467 ? 14.453 28.219 6.695 1 94.81 467 ILE A CA 1
ATOM 3739 C C . ILE A 1 467 ? 14.656 27.641 8.094 1 94.81 467 ILE A C 1
ATOM 3741 O O . ILE A 1 467 ? 15.734 27.141 8.422 1 94.81 467 ILE A O 1
ATOM 3745 N N . GLN A 1 468 ? 13.617 27.75 8.844 1 96 468 GLN A N 1
ATOM 3746 C CA . GLN A 1 468 ? 13.688 27.219 10.203 1 96 468 GLN A CA 1
ATOM 3747 C C . GLN A 1 468 ? 14.016 25.719 10.188 1 96 468 GLN A C 1
AT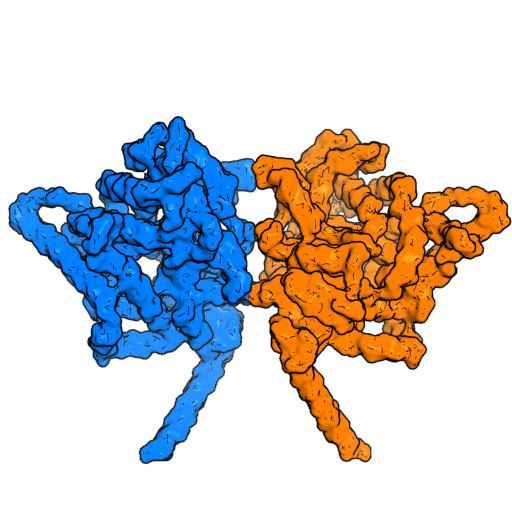OM 3749 O O . GLN A 1 468 ? 14.883 25.266 10.938 1 96 468 GLN A O 1
ATOM 3754 N N . LEU A 1 469 ? 13.344 25 9.352 1 97.44 469 LEU A N 1
ATOM 3755 C CA . LEU A 1 469 ? 13.539 23.562 9.273 1 97.44 469 LEU A CA 1
ATOM 3756 C C . LEU A 1 469 ? 14.977 23.234 8.875 1 97.44 469 LEU A C 1
ATOM 3758 O O . LEU A 1 469 ? 15.609 22.375 9.484 1 97.44 469 LEU A O 1
ATOM 3762 N N . CYS A 1 470 ? 15.477 23.906 7.891 1 97.06 470 CYS A N 1
ATOM 3763 C CA . CYS A 1 470 ? 16.828 23.641 7.414 1 97.06 470 CYS A CA 1
ATOM 3764 C C . CYS A 1 470 ? 17.859 23.984 8.484 1 97.06 470 CYS A C 1
ATOM 3766 O O . CYS A 1 470 ? 18.844 23.266 8.664 1 97.06 470 CYS A O 1
ATOM 3768 N N . MET A 1 471 ? 17.594 25.016 9.164 1 97.62 471 MET A N 1
ATOM 3769 C CA . MET A 1 471 ? 18.562 25.438 10.18 1 97.62 471 MET A CA 1
ATOM 3770 C C . MET A 1 471 ? 18.516 24.531 11.391 1 97.62 471 MET A C 1
ATOM 3772 O O . MET A 1 471 ? 19.547 24.156 11.945 1 97.62 471 MET A O 1
ATOM 3776 N N . ILE A 1 472 ? 17.359 24.156 11.828 1 98.19 472 ILE A N 1
ATOM 3777 C CA . ILE A 1 472 ? 17.203 23.281 12.992 1 98.19 472 ILE A CA 1
ATOM 3778 C C . ILE A 1 472 ? 17.875 21.938 12.711 1 98.19 472 ILE A C 1
ATOM 3780 O O . ILE A 1 472 ? 18.734 21.5 13.484 1 98.19 472 ILE A O 1
ATOM 3784 N N . VAL A 1 473 ? 17.516 21.359 11.633 1 98.38 473 VAL A N 1
ATOM 3785 C CA . VAL A 1 473 ? 18 20.031 11.297 1 98.38 473 VAL A CA 1
ATOM 3786 C C . VAL A 1 473 ? 19.469 20.109 10.891 1 98.38 473 VAL A C 1
ATOM 3788 O O . VAL A 1 473 ? 20.281 19.281 11.32 1 98.38 473 VAL A O 1
ATOM 3791 N N . GLY A 1 474 ? 19.797 21.078 10.078 1 98.06 474 GLY A N 1
ATOM 3792 C CA . GLY A 1 474 ? 21.156 21.234 9.602 1 98.06 474 GLY A CA 1
ATOM 3793 C C . GLY A 1 474 ? 22.156 21.438 10.719 1 98.06 474 GLY A C 1
ATOM 3794 O O . GLY A 1 474 ? 23.172 20.734 10.781 1 98.06 474 GLY A O 1
ATOM 3795 N N . ARG A 1 475 ? 21.891 22.406 11.578 1 98 475 ARG A N 1
ATOM 3796 C CA . ARG A 1 475 ? 22.828 22.703 12.656 1 98 475 ARG A CA 1
ATOM 3797 C C . ARG A 1 475 ? 22.906 21.547 13.648 1 98 475 ARG A C 1
ATOM 3799 O O . ARG A 1 475 ? 23.984 21.266 14.188 1 98 475 ARG A O 1
ATOM 3806 N N . THR A 1 476 ? 21.844 20.891 13.891 1 98.25 476 THR A N 1
ATOM 3807 C CA . THR A 1 476 ? 21.828 19.75 14.805 1 98.25 476 THR A CA 1
ATOM 3808 C C . THR A 1 476 ? 22.672 18.609 14.25 1 98.25 476 THR A C 1
ATOM 3810 O O . THR A 1 476 ? 23.516 18.047 14.961 1 98.25 476 THR A O 1
ATOM 3813 N N . LEU A 1 477 ? 22.5 18.266 12.977 1 98.12 477 LEU A N 1
ATOM 3814 C CA . LEU A 1 477 ? 23.203 17.141 12.383 1 98.12 477 LEU A CA 1
ATOM 3815 C C . LEU A 1 477 ? 24.656 17.484 12.086 1 98.12 477 LEU A C 1
ATOM 3817 O O . LEU A 1 477 ? 25.484 16.594 11.93 1 98.12 477 LEU A O 1
ATOM 3821 N N . TRP A 1 478 ? 24.906 18.781 11.914 1 97.94 478 TRP A N 1
ATOM 3822 C CA . TRP A 1 478 ? 26.312 19.172 11.805 1 97.94 478 TRP A CA 1
ATOM 3823 C C . TRP A 1 478 ? 27.062 18.891 13.102 1 97.94 478 TRP A C 1
ATOM 3825 O O . TRP A 1 478 ? 28.219 18.469 13.078 1 97.94 478 TRP A O 1
ATOM 3835 N N . ARG A 1 479 ? 26.438 19.078 14.234 1 97.12 479 ARG A N 1
ATOM 3836 C CA . ARG A 1 479 ? 27.078 19 15.539 1 97.12 479 ARG A CA 1
ATOM 3837 C C . ARG A 1 479 ? 27.031 17.594 16.094 1 97.12 479 ARG A C 1
ATOM 3839 O O . ARG A 1 479 ? 27.906 17.172 16.859 1 97.12 479 ARG A O 1
ATOM 3846 N N . TYR A 1 480 ? 25.922 16.859 15.727 1 97.38 480 TYR A N 1
ATOM 3847 C CA . TYR A 1 480 ? 25.688 15.617 16.453 1 97.38 480 TYR A CA 1
ATOM 3848 C C . TYR A 1 480 ? 25.328 14.492 15.484 1 97.38 480 TYR A C 1
ATOM 3850 O O . TYR A 1 480 ? 24.781 14.734 14.406 1 97.38 480 TYR A O 1
ATOM 3858 N N . ASP A 1 481 ? 25.672 13.273 15.883 1 96.88 481 ASP A N 1
ATOM 3859 C CA . ASP A 1 481 ? 25.016 12.078 15.359 1 96.88 481 ASP A CA 1
ATOM 3860 C C . ASP A 1 481 ? 23.734 11.766 16.141 1 96.88 481 ASP A C 1
ATOM 3862 O O . ASP A 1 481 ? 23.641 12.078 17.328 1 96.88 481 ASP A O 1
ATOM 3866 N N . VAL A 1 482 ? 22.797 11.258 15.461 1 97.38 482 VAL A N 1
ATOM 3867 C CA . VAL A 1 482 ? 21.516 10.992 16.094 1 97.38 482 VAL A CA 1
ATOM 3868 C C . VAL A 1 482 ? 21.078 9.562 15.797 1 97.38 482 VAL A C 1
ATOM 3870 O O . VAL A 1 482 ? 21.266 9.07 14.68 1 97.38 482 VAL A O 1
ATOM 3873 N N . ARG A 1 483 ? 20.562 8.844 16.766 1 96.88 483 ARG A N 1
ATOM 3874 C CA . ARG A 1 483 ? 19.984 7.516 16.578 1 96.88 483 ARG A CA 1
ATOM 3875 C C . ARG A 1 483 ? 18.734 7.328 17.406 1 96.88 483 ARG A C 1
ATOM 3877 O O . ARG A 1 483 ? 18.469 8.102 18.344 1 96.88 483 ARG A O 1
ATOM 3884 N N . GLN A 1 484 ? 17.891 6.41 17 1 97.06 484 GLN A N 1
ATOM 3885 C CA . GLN A 1 484 ? 16.797 5.98 17.844 1 97.06 484 GLN A CA 1
ATOM 3886 C C . GLN A 1 484 ? 17.312 5.398 19.156 1 97.06 484 GLN A C 1
ATOM 3888 O O . GLN A 1 484 ? 18.25 4.598 19.156 1 97.06 484 GLN A O 1
ATOM 3893 N N . ALA A 1 485 ? 16.781 5.859 20.25 1 96.06 485 ALA A N 1
ATOM 3894 C CA . ALA A 1 485 ? 17.172 5.277 21.531 1 96.06 485 ALA A CA 1
ATOM 3895 C C . ALA A 1 485 ? 16.828 3.787 21.578 1 96.06 485 ALA A C 1
ATOM 3897 O O . ALA A 1 485 ? 15.695 3.389 21.297 1 96.06 485 ALA A O 1
ATOM 3898 N N . PRO A 1 486 ? 17.797 3.006 21.922 1 93.88 486 PRO A N 1
ATOM 3899 C CA . PRO A 1 486 ? 17.547 1.562 21.953 1 93.88 486 PRO A CA 1
ATOM 3900 C C . PRO A 1 486 ? 16.344 1.178 22.812 1 93.88 486 PRO A C 1
ATOM 3902 O O . PRO A 1 486 ? 16.188 1.688 23.922 1 93.88 486 PRO A O 1
ATOM 3905 N N . GLY A 1 487 ? 15.531 0.355 22.281 1 92.19 487 GLY A N 1
ATOM 3906 C CA . GLY A 1 487 ? 14.391 -0.177 23 1 92.19 487 GLY A CA 1
ATOM 3907 C C . GLY A 1 487 ? 13.203 0.767 23.031 1 92.19 487 GLY A C 1
ATOM 3908 O O . GLY A 1 487 ? 12.141 0.42 23.547 1 92.19 487 GLY A O 1
ATOM 3909 N N . GLN A 1 488 ? 13.375 1.968 22.5 1 91.25 488 GLN A N 1
ATOM 3910 C CA . GLN A 1 488 ? 12.297 2.955 22.5 1 91.25 488 GLN A CA 1
ATOM 3911 C C . GLN A 1 488 ? 11.516 2.926 21.188 1 91.25 488 GLN A C 1
ATOM 3913 O O . GLN A 1 488 ? 12.109 3.012 20.109 1 91.25 488 GLN A O 1
ATOM 3918 N N . CYS A 1 489 ? 10.156 2.809 21.328 1 92.5 489 CYS A N 1
ATOM 3919 C CA . CYS A 1 489 ? 9.352 2.676 20.109 1 92.5 489 CYS A CA 1
ATOM 3920 C C . CYS A 1 489 ? 8.219 3.693 20.109 1 92.5 489 CYS A C 1
ATOM 3922 O O . CYS A 1 489 ? 7.195 3.486 19.438 1 92.5 489 CYS A O 1
ATOM 3924 N N . VAL A 1 490 ? 8.445 4.773 20.797 1 95.25 490 VAL A N 1
ATOM 3925 C CA . VAL A 1 490 ? 7.387 5.77 20.891 1 95.25 490 VAL A CA 1
ATOM 3926 C C . VAL A 1 490 ? 7.164 6.422 19.531 1 95.25 490 VAL A C 1
ATOM 3928 O O . VAL A 1 490 ? 8.117 6.859 18.891 1 95.25 490 VAL A O 1
ATOM 3931 N N . GLY A 1 491 ? 5.941 6.465 19.141 1 95.44 491 GLY A N 1
ATOM 3932 C CA . GLY A 1 491 ? 5.57 7.145 17.906 1 95.44 491 GLY A CA 1
ATOM 3933 C C . GLY A 1 491 ? 5.531 6.227 16.703 1 95.44 491 GLY A C 1
ATOM 3934 O O . GLY A 1 491 ? 5.055 6.609 15.641 1 95.44 491 GLY A O 1
ATOM 3935 N N . GLU A 1 492 ? 6.004 5.027 16.812 1 96.19 492 GLU A N 1
ATOM 3936 C CA . GLU A 1 492 ? 6.051 4.137 15.656 1 96.19 492 GLU A CA 1
ATOM 3937 C C . GLU A 1 492 ? 4.758 3.338 15.516 1 96.19 492 GLU A C 1
ATOM 3939 O O . GLU A 1 492 ? 3.988 3.225 16.469 1 96.19 492 GLU A O 1
ATOM 3944 N N . GLY A 1 493 ? 4.488 2.859 14.32 1 93.62 493 GLY A N 1
ATOM 3945 C CA . GLY A 1 493 ? 3.395 1.92 14.125 1 93.62 493 GLY A CA 1
ATOM 3946 C C . GLY A 1 493 ? 3.613 0.595 14.828 1 93.62 493 GLY A C 1
ATOM 3947 O O . GLY A 1 493 ? 4.738 0.273 15.219 1 93.62 493 GLY A O 1
ATOM 3948 N N . ARG A 1 494 ? 2.486 -0.068 15.016 1 90.88 494 ARG A N 1
ATOM 3949 C CA . ARG A 1 494 ? 2.514 -1.369 15.68 1 90.88 494 ARG A CA 1
ATOM 3950 C C . ARG A 1 494 ? 1.411 -2.277 15.148 1 90.88 494 ARG A C 1
ATOM 3952 O O . ARG A 1 494 ? 0.327 -1.807 14.797 1 90.88 494 ARG A O 1
ATOM 3959 N N . PRO A 1 495 ? 1.683 -3.523 15.148 1 81.5 495 PRO A N 1
ATOM 3960 C CA . PRO A 1 495 ? 0.681 -4.469 14.648 1 81.5 495 PRO A CA 1
ATOM 3961 C C . PRO A 1 495 ? -0.658 -4.348 15.367 1 81.5 495 PRO A C 1
ATOM 3963 O O . PRO A 1 495 ? -1.714 -4.52 14.758 1 81.5 495 PRO A O 1
ATOM 3966 N N . ASP A 1 496 ? -0.644 -3.996 16.609 1 84.25 496 ASP A N 1
ATOM 3967 C CA . ASP A 1 496 ? -1.859 -3.984 17.422 1 84.25 496 ASP A CA 1
ATOM 3968 C C . ASP A 1 496 ? -2.697 -2.738 17.141 1 84.25 496 ASP A C 1
ATOM 3970 O O . ASP A 1 496 ? -3.871 -2.676 17.5 1 84.25 496 ASP A O 1
ATOM 3974 N N . LEU A 1 497 ? -2.143 -1.765 16.5 1 88.69 497 LEU A N 1
ATOM 3975 C CA . LEU A 1 497 ? -2.867 -0.53 16.219 1 88.69 497 LEU A CA 1
ATOM 3976 C C . LEU A 1 497 ? -3.838 -0.721 15.062 1 88.69 497 LEU A C 1
ATOM 3978 O O . LEU A 1 497 ? -4.758 0.078 14.875 1 88.69 497 LEU A O 1
ATOM 3982 N N . GLY A 1 498 ? -3.609 -1.812 14.273 1 86.94 498 GLY A N 1
ATOM 3983 C CA . GLY A 1 498 ? -4.598 -2.162 13.266 1 86.94 498 GLY A CA 1
ATOM 3984 C C . GLY A 1 498 ? -4.273 -1.603 11.898 1 86.94 498 GLY A C 1
ATOM 3985 O O . GLY A 1 498 ? -3.158 -1.143 11.656 1 86.94 498 GLY A O 1
ATOM 3986 N N . TRP A 1 499 ? -5.332 -1.646 10.977 1 88.12 499 TRP A N 1
ATOM 3987 C CA . TRP A 1 499 ? -5.191 -1.315 9.555 1 88.12 499 TRP A CA 1
ATOM 3988 C C . TRP A 1 499 ? -4.789 0.144 9.375 1 88.12 499 TRP A C 1
ATOM 3990 O O . TRP A 1 499 ? -5.438 1.045 9.914 1 88.12 499 TRP A O 1
ATOM 4000 N N . GLY A 1 500 ? -3.707 0.337 8.719 1 90.06 500 GLY A N 1
ATOM 4001 C CA . GLY A 1 500 ? -3.219 1.675 8.422 1 90.06 500 GLY A CA 1
ATOM 4002 C C . GLY A 1 500 ? -2.182 2.164 9.414 1 90.06 500 GLY A C 1
ATOM 4003 O O . GLY A 1 500 ? -1.563 3.211 9.211 1 90.06 500 GLY A O 1
ATOM 4004 N N . ARG A 1 501 ? -1.914 1.404 10.5 1 93.88 501 ARG A N 1
ATOM 4005 C CA . ARG A 1 501 ? -1.015 1.894 11.539 1 93.88 501 ARG A CA 1
ATOM 4006 C C . ARG A 1 501 ? -0.036 0.806 11.977 1 93.88 501 ARG A C 1
ATOM 4008 O O . ARG A 1 501 ? 0.581 0.907 13.039 1 93.88 501 ARG A O 1
ATOM 4015 N N . ARG A 1 502 ? 0.123 -0.167 11.188 1 90.81 502 ARG A N 1
ATOM 4016 C CA . ARG A 1 502 ? 0.898 -1.333 11.602 1 90.81 502 ARG A CA 1
ATOM 4017 C C . ARG A 1 502 ? 2.377 -1.15 11.281 1 90.81 502 ARG A C 1
ATOM 4019 O O . ARG A 1 502 ? 3.238 -1.759 11.914 1 90.81 502 ARG A O 1
ATOM 4026 N N . ASN A 1 503 ? 2.67 -0.332 10.297 1 91.12 503 ASN A N 1
ATOM 4027 C CA . ASN A 1 503 ? 4.035 -0.17 9.805 1 91.12 503 ASN A CA 1
ATOM 4028 C C . ASN A 1 503 ? 4.914 0.558 10.82 1 91.12 503 ASN A C 1
ATOM 4030 O O . ASN A 1 503 ? 4.691 1.735 11.109 1 91.12 503 ASN A O 1
ATOM 4034 N N . ARG A 1 504 ? 5.922 -0.045 11.32 1 91.06 504 ARG A N 1
ATOM 4035 C CA . ARG A 1 504 ? 6.805 0.509 12.344 1 91.06 504 ARG A CA 1
ATOM 4036 C C . ARG A 1 504 ? 7.621 1.672 11.789 1 91.06 504 ARG A C 1
ATOM 4038 O O . ARG A 1 504 ? 8.109 2.51 12.555 1 91.06 504 ARG A O 1
ATOM 4045 N N . GLY A 1 505 ? 7.734 1.749 10.539 1 92.88 505 GLY A N 1
ATOM 4046 C CA . GLY A 1 505 ? 8.492 2.816 9.906 1 92.88 505 GLY A CA 1
ATOM 4047 C C . GLY A 1 505 ? 7.684 4.078 9.688 1 92.88 505 GLY A C 1
ATOM 4048 O O . GLY A 1 505 ? 8.203 5.078 9.188 1 92.88 505 GLY A O 1
ATOM 4049 N N . HIS A 1 506 ? 6.453 4.043 10.086 1 95 506 HIS A N 1
ATOM 4050 C CA . HIS A 1 506 ? 5.594 5.207 9.922 1 95 506 HIS A CA 1
ATOM 4051 C C . HIS A 1 506 ? 5.383 5.93 11.242 1 95 506 HIS A C 1
ATOM 4053 O O . HIS A 1 506 ? 5.215 5.293 12.289 1 95 506 HIS A O 1
ATOM 4059 N N . PHE A 1 507 ? 5.484 7.234 11.172 1 97.5 507 PHE A N 1
ATOM 4060 C CA . PHE A 1 507 ? 5.266 8.055 12.359 1 97.5 507 PHE A CA 1
ATOM 4061 C C . PHE A 1 507 ? 3.775 8.219 12.641 1 97.5 507 PHE A C 1
ATOM 4063 O O . PHE A 1 507 ? 3.033 8.719 11.797 1 97.5 507 PHE A O 1
ATOM 4070 N N . GLN A 1 508 ? 3.33 7.758 13.812 1 97.12 508 GLN A N 1
ATOM 4071 C CA . GLN A 1 508 ? 1.91 7.805 14.148 1 97.12 508 GLN A CA 1
ATOM 4072 C C . GLN A 1 508 ? 1.518 9.18 14.688 1 97.12 508 GLN A C 1
ATOM 4074 O O . GLN A 1 508 ? 2.248 9.766 15.484 1 97.12 508 GLN A O 1
ATOM 4079 N N . LEU A 1 509 ? 0.407 9.711 14.133 1 96.5 509 LEU A N 1
ATOM 4080 C CA . LEU A 1 509 ? -0.104 11 14.586 1 96.5 509 LEU A CA 1
ATOM 4081 C C . LEU A 1 509 ? -1.576 10.898 14.969 1 96.5 509 LEU A C 1
ATOM 4083 O O . LEU A 1 509 ? -2.236 9.906 14.656 1 96.5 509 LEU A O 1
ATOM 4087 N N . ARG A 1 510 ? -2.008 11.828 15.75 1 96 510 ARG A N 1
ATOM 4088 C CA . ARG A 1 510 ? -3.422 12.023 16.047 1 96 510 ARG A CA 1
ATOM 4089 C C . ARG A 1 510 ? -3.969 13.25 15.328 1 96 510 ARG A C 1
ATOM 4091 O O . ARG A 1 510 ? -3.402 14.344 15.438 1 96 510 ARG A O 1
ATOM 4098 N N . ASP A 1 511 ? -5.031 13.031 14.664 1 96.25 511 ASP A N 1
ATOM 4099 C CA . ASP A 1 511 ? -5.629 14.109 13.875 1 96.25 511 ASP A CA 1
ATOM 4100 C C . ASP A 1 511 ? -6.461 15.039 14.758 1 96.25 511 ASP A C 1
ATOM 4102 O O . ASP A 1 511 ? -7.484 14.633 15.305 1 96.25 511 ASP A O 1
ATOM 4106 N N . ALA A 1 512 ? -6.051 16.203 14.93 1 95.44 512 ALA A N 1
ATOM 4107 C CA . ALA A 1 512 ? -6.766 17.297 15.594 1 95.44 512 ALA A CA 1
ATOM 4108 C C . ALA A 1 512 ? -6.668 18.578 14.789 1 95.44 512 ALA A C 1
ATOM 4110 O O . ALA A 1 512 ? -6.34 19.641 15.336 1 95.44 512 ALA A O 1
ATOM 4111 N N . TYR A 1 513 ? -6.914 18.406 13.5 1 92.69 513 TYR A N 1
ATOM 4112 C CA . TYR A 1 513 ? -6.691 19.469 12.531 1 92.69 513 TYR A CA 1
ATOM 4113 C C . TYR A 1 513 ? -5.203 19.672 12.281 1 92.69 513 TYR A C 1
ATOM 4115 O O . TYR A 1 513 ? -4.77 19.781 11.125 1 92.69 513 TYR A O 1
ATOM 4123 N N . ILE A 1 514 ? -4.469 19.672 13.266 1 93.75 514 ILE A N 1
ATOM 4124 C CA . ILE A 1 514 ? -3.018 19.562 13.18 1 93.75 514 ILE A CA 1
ATOM 4125 C C . ILE A 1 514 ? -2.57 18.203 13.719 1 93.75 514 ILE A C 1
ATOM 4127 O O . ILE A 1 514 ? -3.363 17.469 14.312 1 93.75 514 ILE A O 1
ATOM 4131 N N . SER A 1 515 ? -1.326 17.906 13.477 1 95.88 515 SER A N 1
ATOM 4132 C CA . SER A 1 515 ? -0.815 16.594 13.836 1 95.88 515 SER A CA 1
ATOM 4133 C C . SER A 1 515 ? -0.278 16.578 15.266 1 95.88 515 SER A C 1
ATOM 4135 O O . SER A 1 515 ? 0.766 17.172 15.547 1 95.88 515 SER A O 1
ATOM 4137 N N . LEU A 1 516 ? -1.021 15.953 16.125 1 96 516 LEU A N 1
ATOM 4138 C CA . LEU A 1 516 ? -0.487 15.68 17.453 1 96 516 LEU A CA 1
ATOM 4139 C C . LEU A 1 516 ? 0.393 14.438 17.453 1 96 516 LEU A C 1
ATOM 4141 O O . LEU A 1 516 ? 0.122 13.484 16.719 1 96 516 LEU A O 1
ATOM 4145 N N . ARG A 1 517 ? 1.392 14.492 18.219 1 95.69 517 ARG A N 1
ATOM 4146 C CA . ARG A 1 517 ? 2.355 13.398 18.141 1 95.69 517 ARG A CA 1
ATOM 4147 C C . ARG A 1 517 ? 3.088 13.211 19.453 1 95.69 517 ARG A C 1
ATOM 4149 O O . ARG A 1 517 ? 3.059 14.094 20.312 1 95.69 517 ARG A O 1
ATOM 4156 N N . GLU A 1 518 ? 3.596 12.062 19.547 1 94.44 518 GLU A N 1
ATOM 4157 C CA . GLU A 1 518 ? 4.488 11.695 20.641 1 94.44 518 GLU A CA 1
ATOM 4158 C C . GLU A 1 518 ? 5.77 11.055 20.125 1 94.44 518 GLU A C 1
ATOM 4160 O O . GLU A 1 518 ? 5.734 10.273 19.172 1 94.44 518 GLU A O 1
ATOM 4165 N N . GLY A 1 519 ? 6.883 11.453 20.797 1 94.69 519 GLY A N 1
ATOM 4166 C CA . GLY A 1 519 ? 8.156 10.953 20.312 1 94.69 519 GLY A CA 1
ATOM 4167 C C . GLY A 1 519 ? 8.609 11.609 19.031 1 94.69 519 GLY A C 1
ATOM 4168 O O . GLY A 1 519 ? 8.086 12.648 18.641 1 94.69 519 GLY A O 1
ATOM 4169 N N . PRO A 1 520 ? 9.625 11.055 18.516 1 97.12 520 PRO A N 1
ATOM 4170 C CA . PRO A 1 520 ? 10.398 9.867 18.891 1 97.12 520 PRO A CA 1
ATOM 4171 C C . PRO A 1 520 ? 11.344 10.109 20.047 1 97.12 520 PRO A C 1
ATOM 4173 O O . PRO A 1 520 ? 11.516 11.258 20.484 1 97.12 520 PRO A O 1
ATOM 4176 N N . ILE A 1 521 ? 11.75 9.023 20.594 1 98 521 ILE A N 1
ATOM 4177 C CA . ILE A 1 521 ? 12.789 9.07 21.625 1 98 521 ILE A CA 1
ATOM 4178 C C . ILE A 1 521 ? 14.148 8.773 20.984 1 98 521 ILE A C 1
ATOM 4180 O O . ILE A 1 521 ? 14.367 7.688 20.453 1 98 521 ILE A O 1
ATOM 4184 N N . VAL A 1 522 ? 15.086 9.773 21.047 1 97.38 522 VAL A N 1
ATOM 4185 C CA . VAL A 1 522 ? 16.344 9.656 20.312 1 97.38 522 VAL A CA 1
ATOM 4186 C C . VAL A 1 522 ? 17.516 9.953 21.25 1 97.38 522 VAL A C 1
ATOM 4188 O O . VAL A 1 522 ? 17.312 10.406 22.391 1 97.38 522 VAL A O 1
ATOM 4191 N N . GLN A 1 523 ? 18.688 9.555 20.812 1 97.25 523 GLN A N 1
ATOM 4192 C CA . GLN A 1 523 ? 19.953 9.852 21.484 1 97.25 523 GLN A CA 1
ATOM 4193 C C . GLN A 1 523 ? 20.906 10.602 20.562 1 97.25 523 GLN A C 1
ATOM 4195 O O . GLN A 1 523 ? 20.812 10.477 19.328 1 97.25 523 GLN A O 1
ATOM 4200 N N . PHE A 1 524 ? 21.734 11.391 21.156 1 97 524 PHE A N 1
ATOM 4201 C CA . PHE A 1 524 ? 22.688 12.211 20.406 1 97 524 PHE A CA 1
ATOM 4202 C C . PHE A 1 524 ? 24.109 11.883 20.812 1 97 524 PHE A C 1
ATOM 4204 O O . PHE A 1 524 ? 24.375 11.523 21.969 1 97 524 PHE A O 1
ATOM 4211 N N . LYS A 1 525 ? 25.016 11.953 19.891 1 96.75 525 LYS A N 1
ATOM 4212 C CA . LYS A 1 525 ? 26.453 11.82 20.094 1 96.75 525 LYS A CA 1
ATOM 4213 C C . LYS A 1 525 ? 27.203 12.945 19.391 1 96.75 525 LYS A C 1
ATOM 4215 O O . LYS A 1 525 ? 26.953 13.234 18.219 1 96.75 525 LYS A O 1
ATOM 4220 N N . LYS A 1 526 ? 28.078 13.594 20.141 1 94.5 526 LYS A N 1
ATOM 4221 C CA . LYS A 1 526 ? 28.828 14.703 19.578 1 94.5 526 LYS A CA 1
ATOM 4222 C C . LYS A 1 526 ? 29.672 14.25 18.391 1 94.5 526 LYS A C 1
ATOM 4224 O O . LYS A 1 526 ? 30.281 13.172 18.422 1 94.5 526 LYS A O 1
ATOM 4229 N N . ARG A 1 527 ? 29.578 15.031 17.375 1 91.44 527 ARG A N 1
ATOM 4230 C CA . ARG A 1 527 ? 30.375 14.75 16.188 1 91.44 527 ARG A CA 1
ATOM 4231 C C . ARG A 1 527 ? 31.875 14.766 16.531 1 91.44 527 ARG A C 1
ATOM 4233 O O . ARG A 1 527 ? 32.344 15.641 17.266 1 91.44 527 ARG A O 1
ATOM 4240 N N . VAL A 1 528 ? 32.594 13.641 16.094 1 79 528 VAL A N 1
ATOM 4241 C CA . VAL A 1 528 ? 34.062 13.641 16.281 1 79 528 VAL A CA 1
ATOM 4242 C C . VAL A 1 528 ? 34.719 14.281 15.07 1 79 528 VAL A C 1
ATOM 4244 O O . VAL A 1 528 ? 34.531 13.844 13.938 1 79 528 VAL A O 1
ATOM 4247 N N . LEU A 1 529 ? 35.125 15.531 15.211 1 64.81 529 LEU A N 1
ATOM 4248 C CA . LEU A 1 529 ? 35.844 16.219 14.133 1 64.81 529 LEU A CA 1
ATOM 4249 C C . LEU A 1 529 ? 37.156 15.508 13.82 1 64.81 529 LEU A C 1
ATOM 4251 O O . LEU A 1 529 ? 37.812 14.984 14.719 1 64.81 529 LEU A O 1
ATOM 4255 N N . MET B 1 1 ? -46.531 -35.531 4.598 1 49.47 1 MET B N 1
ATOM 4256 C CA . MET B 1 1 ? -45.5 -34.969 3.715 1 49.47 1 MET B CA 1
ATOM 4257 C C . MET B 1 1 ? -45.219 -33.531 4.078 1 49.47 1 MET B C 1
ATOM 4259 O O . MET B 1 1 ? -44.062 -33.094 4.043 1 49.47 1 MET B O 1
ATOM 4263 N N . ILE B 1 2 ? -46.219 -32.812 4.449 1 61.78 2 ILE B N 1
ATOM 4264 C CA . ILE B 1 2 ? -46.281 -31.359 4.648 1 61.78 2 ILE B CA 1
ATOM 4265 C C . ILE B 1 2 ? -45.656 -31.016 5.996 1 61.78 2 ILE B C 1
ATOM 4267 O O . ILE B 1 2 ? -44.938 -30.016 6.113 1 61.78 2 ILE B O 1
ATOM 4271 N N . ILE B 1 3 ? -45.844 -31.938 6.906 1 65.69 3 ILE B N 1
ATOM 4272 C CA . ILE B 1 3 ? -45.375 -31.703 8.266 1 65.69 3 ILE B CA 1
ATOM 4273 C C . ILE B 1 3 ? -43.844 -31.906 8.32 1 65.69 3 ILE B C 1
ATOM 4275 O O . ILE B 1 3 ? -43.188 -31.359 9.203 1 65.69 3 ILE B O 1
ATOM 4279 N N . SER B 1 4 ? -43.281 -32.469 7.277 1 78.19 4 SER B N 1
ATOM 4280 C CA . SER B 1 4 ? -41.906 -32.938 7.258 1 78.19 4 SER B CA 1
ATOM 4281 C C . SER B 1 4 ? -40.969 -31.828 6.832 1 78.19 4 SER B C 1
ATOM 4283 O O . SER B 1 4 ? -39.844 -31.734 7.324 1 78.19 4 SER B O 1
ATOM 4285 N N . ILE B 1 5 ? -41.531 -30.891 6.188 1 82.56 5 ILE B N 1
ATOM 4286 C CA . ILE B 1 5 ? -40.656 -29.844 5.648 1 82.56 5 ILE B CA 1
ATOM 4287 C C . ILE B 1 5 ? -40.312 -28.844 6.746 1 82.56 5 ILE B C 1
ATOM 4289 O O . ILE B 1 5 ? -39.125 -28.531 6.969 1 82.56 5 ILE B O 1
ATOM 4293 N N . PRO B 1 6 ? -41.344 -28.438 7.438 1 85.44 6 PRO B N 1
ATOM 4294 C CA . PRO B 1 6 ? -41 -27.484 8.508 1 85.44 6 PRO B CA 1
ATOM 4295 C C . PRO B 1 6 ? -40.062 -28.094 9.547 1 85.44 6 PRO B C 1
ATOM 4297 O O . PRO B 1 6 ? -39.188 -27.391 10.07 1 85.44 6 PRO B O 1
ATOM 4300 N N . ILE B 1 7 ? -40.281 -29.25 9.828 1 85.94 7 ILE B N 1
ATOM 4301 C CA . ILE B 1 7 ? -39.438 -29.922 10.797 1 85.94 7 ILE B CA 1
ATOM 4302 C C . ILE B 1 7 ? -38 -30.016 10.234 1 85.94 7 ILE B C 1
ATOM 4304 O O . ILE B 1 7 ? -37.031 -29.781 10.961 1 85.94 7 ILE B O 1
ATOM 4308 N N . THR B 1 8 ? -37.938 -30.375 9.055 1 87.19 8 THR B N 1
ATOM 4309 C CA . THR B 1 8 ? -36.625 -30.469 8.414 1 87.19 8 THR B CA 1
ATOM 4310 C C . THR B 1 8 ? -35.938 -29.109 8.414 1 87.19 8 THR B C 1
ATOM 4312 O O . THR B 1 8 ? -34.719 -29.016 8.672 1 87.19 8 THR B O 1
ATOM 4315 N N . ILE B 1 9 ? -36.625 -28.141 8.156 1 88.12 9 ILE B N 1
ATOM 4316 C CA . ILE B 1 9 ? -36.094 -26.797 8.156 1 88.12 9 ILE B CA 1
ATOM 4317 C C . ILE B 1 9 ? -35.656 -26.406 9.57 1 88.12 9 ILE B C 1
ATOM 4319 O O . ILE B 1 9 ? -34.594 -25.812 9.773 1 88.12 9 ILE B O 1
ATOM 4323 N N . GLY B 1 10 ? -36.469 -26.703 10.492 1 87.25 10 GLY B N 1
ATOM 4324 C CA . GLY B 1 10 ? -36.156 -26.422 11.883 1 87.25 10 GLY B CA 1
ATOM 4325 C C . GLY B 1 10 ? -34.875 -27.109 12.344 1 87.25 10 GLY B C 1
ATOM 4326 O O . GLY B 1 10 ? -34.062 -26.5 13.023 1 87.25 10 GLY B O 1
ATOM 4327 N N . VAL B 1 11 ? -34.875 -28.328 12 1 88.62 11 VAL B N 1
ATOM 4328 C CA . VAL B 1 11 ? -33.688 -29.109 12.367 1 88.62 11 VAL B CA 1
ATOM 4329 C C . VAL B 1 11 ? -32.438 -28.516 11.68 1 88.62 11 VAL B C 1
ATOM 4331 O O . VAL B 1 11 ? -31.375 -28.406 12.297 1 88.62 11 VAL B O 1
ATOM 4334 N N . ALA B 1 12 ? -32.594 -28.188 10.445 1 88 12 ALA B N 1
ATOM 4335 C CA . ALA B 1 12 ? -31.484 -27.594 9.703 1 88 12 ALA B CA 1
ATOM 4336 C C . ALA B 1 12 ? -31.047 -26.266 10.328 1 88 12 ALA B C 1
ATOM 4338 O O . ALA B 1 12 ? -29.844 -26.016 10.492 1 88 12 ALA B O 1
ATOM 4339 N N . VAL B 1 13 ? -31.922 -25.453 10.68 1 89.44 13 VAL B N 1
ATOM 4340 C CA . VAL B 1 13 ? -31.625 -24.156 11.289 1 89.44 13 VAL B CA 1
ATOM 4341 C C . VAL B 1 13 ? -30.922 -24.359 12.633 1 89.44 13 VAL B C 1
ATOM 4343 O O . VAL B 1 13 ? -29.938 -23.688 12.938 1 89.44 13 VAL B O 1
ATOM 4346 N N . THR B 1 14 ? -31.469 -25.25 13.383 1 90.19 14 THR B N 1
ATOM 4347 C CA . THR B 1 14 ? -30.859 -25.547 14.672 1 90.19 14 THR B CA 1
ATOM 4348 C C . THR B 1 14 ? -29.422 -26.062 14.492 1 90.19 14 THR B C 1
ATOM 4350 O O . THR B 1 14 ? -28.531 -25.688 15.25 1 90.19 14 THR B O 1
ATOM 4353 N N . TYR B 1 15 ? -29.312 -26.906 13.578 1 89.75 15 TYR B N 1
ATOM 4354 C CA . TYR B 1 15 ? -27.969 -27.422 13.289 1 89.75 15 TYR B CA 1
ATOM 4355 C C . TYR B 1 15 ? -27.016 -26.281 12.93 1 89.75 15 TYR B C 1
ATOM 4357 O O . TYR B 1 15 ? -25.906 -26.219 13.445 1 89.75 15 TYR B O 1
ATOM 4365 N N . PHE B 1 16 ? -27.484 -25.391 12.086 1 89.94 16 PHE B N 1
ATOM 4366 C CA . PHE B 1 16 ? -26.625 -24.297 11.641 1 89.94 16 PHE B CA 1
ATOM 4367 C C . PHE B 1 16 ? -26.297 -23.359 12.805 1 89.94 16 PHE B C 1
ATOM 4369 O O . PHE B 1 16 ? -25.188 -22.859 12.898 1 89.94 16 PHE B O 1
ATOM 4376 N N . VAL B 1 17 ? -27.203 -23.109 13.594 1 92.19 17 VAL B N 1
ATOM 4377 C CA . VAL B 1 17 ? -26.969 -22.25 14.742 1 92.19 17 VAL B CA 1
ATOM 4378 C C . VAL B 1 17 ? -25.984 -22.906 15.703 1 92.19 17 VAL B C 1
ATOM 4380 O O . VAL B 1 17 ? -25.078 -22.25 16.219 1 92.19 17 VAL B O 1
ATOM 4383 N N . CYS B 1 18 ? -26.188 -24.125 15.945 1 93.25 18 CYS B N 1
ATOM 4384 C CA . CYS B 1 18 ? -25.281 -24.844 16.812 1 93.25 18 CYS B CA 1
ATOM 4385 C C . CYS B 1 18 ? -23.859 -24.844 16.25 1 93.25 18 CYS B C 1
ATOM 4387 O O . CYS B 1 18 ? -22.891 -24.672 17 1 93.25 18 CYS B O 1
ATOM 4389 N N . CYS B 1 19 ? -23.797 -25.062 15 1 93 19 CYS B N 1
ATOM 4390 C CA . CYS B 1 19 ? -22.5 -25.031 14.352 1 93 19 CYS B CA 1
ATOM 4391 C C . CYS B 1 19 ? -21.859 -23.641 14.492 1 93 19 CYS B C 1
ATOM 4393 O O . CYS B 1 19 ? -20.656 -23.531 14.75 1 93 19 CYS B O 1
ATOM 4395 N N . ALA B 1 20 ? -22.656 -22.641 14.289 1 94.19 20 ALA B N 1
ATOM 4396 C CA . ALA B 1 20 ? -22.156 -21.281 14.414 1 94.19 20 ALA B CA 1
ATOM 4397 C C . ALA B 1 20 ? -21.641 -21 15.82 1 94.19 20 ALA B C 1
ATOM 4399 O O . ALA B 1 20 ? -20.578 -20.422 16 1 94.19 20 ALA B O 1
ATOM 4400 N N . VAL B 1 21 ? -22.359 -21.406 16.781 1 94.94 21 VAL B N 1
ATOM 4401 C CA . VAL B 1 21 ? -21.969 -21.203 18.172 1 94.94 21 VAL B CA 1
ATOM 4402 C C . VAL B 1 21 ? -20.688 -21.984 18.469 1 94.94 21 VAL B C 1
ATOM 4404 O O . VAL B 1 21 ? -19.781 -21.453 19.109 1 94.94 21 VAL B O 1
ATOM 4407 N N . TYR B 1 22 ? -20.688 -23.156 18.047 1 95.56 22 TYR B N 1
ATOM 4408 C CA . TYR B 1 22 ? -19.484 -23.953 18.25 1 95.56 22 TYR B CA 1
ATOM 4409 C C . TYR B 1 22 ? -18.281 -23.297 17.609 1 95.56 22 TYR B C 1
ATOM 4411 O O . TYR B 1 22 ? -17.219 -23.172 18.25 1 95.56 22 TYR B O 1
ATOM 4419 N N . ASN B 1 23 ? -18.406 -22.906 16.359 1 95.88 23 ASN B N 1
ATOM 4420 C CA . ASN B 1 23 ? -17.297 -22.344 15.609 1 95.88 23 ASN B CA 1
ATOM 4421 C C . ASN B 1 23 ? -16.812 -21.031 16.234 1 95.88 23 ASN B C 1
ATOM 4423 O O . ASN B 1 23 ? -15.617 -20.75 16.25 1 95.88 23 ASN B O 1
ATOM 4427 N N . LEU B 1 24 ? -17.719 -20.297 16.75 1 95 24 LEU B N 1
ATOM 4428 C CA . LEU B 1 24 ? -17.359 -18.969 17.266 1 95 24 LEU B CA 1
ATOM 4429 C C . LEU B 1 24 ? -16.781 -19.062 18.672 1 95 24 LEU B C 1
ATOM 4431 O O . LEU B 1 24 ? -15.867 -18.297 19.016 1 95 24 LEU B O 1
ATOM 4435 N N . TRP B 1 25 ? -17.188 -20.094 19.469 1 95.44 25 TRP B N 1
ATOM 4436 C CA . TRP B 1 25 ? -16.828 -20 20.891 1 95.44 25 TRP B CA 1
ATOM 4437 C C . TRP B 1 25 ? -16.094 -21.25 21.359 1 95.44 25 TRP B C 1
ATOM 4439 O O . TRP B 1 25 ? -15.375 -21.203 22.359 1 95.44 25 TRP B O 1
ATOM 4449 N N . PHE B 1 26 ? -16.203 -22.391 20.641 1 95.81 26 PHE B N 1
ATOM 4450 C CA . PHE B 1 26 ? -15.68 -23.625 21.203 1 95.81 26 PHE B CA 1
ATOM 4451 C C . PHE B 1 26 ? -14.625 -24.219 20.281 1 95.81 26 PHE B C 1
ATOM 4453 O O . PHE B 1 26 ? -13.836 -25.062 20.703 1 95.81 26 PHE B O 1
ATOM 4460 N N . HIS B 1 27 ? -14.625 -23.844 19.094 1 95.94 27 HIS B N 1
ATOM 4461 C CA . HIS B 1 27 ? -13.648 -24.359 18.125 1 95.94 27 HIS B CA 1
ATOM 4462 C C . HIS B 1 27 ? -12.219 -24.062 18.578 1 95.94 27 HIS B C 1
ATOM 4464 O O . HIS B 1 27 ? -11.977 -23.031 19.219 1 95.94 27 HIS B O 1
ATOM 4470 N N . PRO B 1 28 ? -11.297 -24.891 18.297 1 95.25 28 PRO B N 1
ATOM 4471 C CA . PRO B 1 28 ? -9.906 -24.656 18.703 1 95.25 28 PRO B CA 1
ATOM 4472 C C . PRO B 1 28 ? -9.375 -23.312 18.188 1 95.25 28 PRO B C 1
ATOM 4474 O O . PRO B 1 28 ? -8.445 -22.75 18.766 1 95.25 28 PRO B O 1
ATOM 4477 N N . LEU B 1 29 ? -9.969 -22.797 17.094 1 96.56 29 LEU B N 1
ATOM 4478 C CA . LEU B 1 29 ? -9.523 -21.531 16.516 1 96.56 29 LEU B CA 1
ATOM 4479 C C . LEU B 1 29 ? -10.422 -20.391 16.953 1 96.56 29 LEU B C 1
ATOM 4481 O O . LEU B 1 29 ? -10.406 -19.312 16.344 1 96.56 29 LEU B O 1
ATOM 4485 N N . ALA B 1 30 ? -11.125 -20.562 17.969 1 95.94 30 ALA B N 1
ATOM 4486 C CA . ALA B 1 30 ? -12.109 -19.578 18.391 1 95.94 30 ALA B CA 1
ATOM 4487 C C . ALA B 1 30 ? -11.438 -18.25 18.75 1 95.94 30 ALA B C 1
ATOM 4489 O O . ALA B 1 30 ? -12.008 -17.188 18.547 1 95.94 30 ALA B O 1
ATOM 4490 N N . LYS B 1 31 ? -10.242 -18.234 19.219 1 94.06 31 LYS B N 1
ATOM 4491 C CA . LYS B 1 31 ? -9.562 -17.031 19.672 1 94.06 31 LYS B CA 1
ATOM 4492 C C . LYS B 1 31 ? -8.867 -16.312 18.516 1 94.06 31 LYS B C 1
ATOM 4494 O O . LYS B 1 31 ? -8.43 -15.172 18.656 1 94.06 31 LYS B O 1
ATOM 4499 N N . GLN B 1 32 ? -8.766 -16.984 17.406 1 95 32 GLN B N 1
ATOM 4500 C CA . GLN B 1 32 ? -8.07 -16.406 16.266 1 95 32 GLN B CA 1
ATOM 4501 C C . GLN B 1 32 ? -8.922 -15.344 15.586 1 95 32 GLN B C 1
ATOM 4503 O O . GLN B 1 32 ? -10.141 -15.5 15.477 1 95 32 GLN B O 1
ATOM 4508 N N . PRO B 1 33 ? -8.312 -14.266 15.148 1 93.06 33 PRO B N 1
ATOM 4509 C CA . PRO B 1 33 ? -9.062 -13.195 14.5 1 93.06 33 PRO B CA 1
ATOM 4510 C C . PRO B 1 33 ? -9.523 -13.562 13.094 1 93.06 33 PRO B C 1
ATOM 4512 O O . PRO B 1 33 ? -8.961 -14.477 12.477 1 93.06 33 PRO B O 1
ATOM 4515 N N . GLY B 1 34 ? -10.562 -12.906 12.555 1 93.75 34 GLY B N 1
ATOM 4516 C CA . GLY B 1 34 ? -11.07 -13.078 11.203 1 93.75 34 GLY B CA 1
ATOM 4517 C C . GLY B 1 34 ? -12.453 -12.477 11.008 1 93.75 34 GLY B C 1
ATOM 4518 O O . GLY B 1 34 ? -13.102 -12.062 11.969 1 93.75 34 GLY B O 1
ATOM 4519 N N . PRO B 1 35 ? -12.82 -12.344 9.805 1 93.88 35 PRO B N 1
ATOM 4520 C CA . PRO B 1 35 ? -14.164 -11.828 9.539 1 93.88 35 PRO B CA 1
ATOM 4521 C C . PRO B 1 35 ? -15.258 -12.664 10.195 1 93.88 35 PRO B C 1
ATOM 4523 O O . PRO B 1 35 ? -15.188 -13.898 10.188 1 93.88 35 PRO B O 1
ATOM 4526 N N . PHE B 1 36 ? -16.219 -12.008 10.68 1 93.25 36 PHE B N 1
ATOM 4527 C CA . PHE B 1 36 ? -17.266 -12.633 11.484 1 93.25 36 PHE B CA 1
ATOM 4528 C C . PHE B 1 36 ? -17.938 -13.773 10.727 1 93.25 36 PHE B C 1
ATOM 4530 O O . PHE B 1 36 ? -18.031 -14.891 11.234 1 93.25 36 PHE B O 1
ATOM 4537 N N . PHE B 1 37 ? -18.312 -13.609 9.469 1 94.12 37 PHE B N 1
ATOM 4538 C CA . PHE B 1 37 ? -19.062 -14.602 8.703 1 94.12 37 PHE B CA 1
ATOM 4539 C C . PHE B 1 37 ? -18.141 -15.719 8.227 1 94.12 37 PHE B C 1
ATOM 4541 O O . PHE B 1 37 ? -18.594 -16.844 7.984 1 94.12 37 PHE B O 1
ATOM 4548 N N . ALA B 1 38 ? -16.859 -15.445 8.055 1 95.81 38 ALA B N 1
ATOM 4549 C CA . ALA B 1 38 ? -15.906 -16.484 7.668 1 95.81 38 ALA B CA 1
ATOM 4550 C C . ALA B 1 38 ? -15.602 -17.406 8.836 1 95.81 38 ALA B C 1
ATOM 4552 O O . ALA B 1 38 ? -15.344 -18.594 8.641 1 95.81 38 ALA B O 1
ATOM 4553 N N . ARG B 1 39 ? -15.672 -16.828 10.047 1 95.38 39 ARG B N 1
ATOM 4554 C CA . ARG B 1 39 ? -15.438 -17.625 11.25 1 95.38 39 ARG B CA 1
ATOM 4555 C C . ARG B 1 39 ? -16.609 -18.562 11.516 1 95.38 39 ARG B C 1
ATOM 4557 O O . ARG B 1 39 ? -16.422 -19.641 12.086 1 95.38 39 ARG B O 1
ATOM 4564 N N . ILE B 1 40 ? -17.766 -18.125 11.039 1 94.69 40 ILE B N 1
ATOM 4565 C CA . ILE B 1 40 ? -18.984 -18.906 11.266 1 94.69 40 ILE B CA 1
ATOM 4566 C C . ILE B 1 40 ? -19.094 -20.016 10.219 1 94.69 40 ILE B C 1
ATOM 4568 O O . ILE B 1 40 ? -19.469 -21.141 10.539 1 94.69 40 ILE B O 1
ATOM 4572 N N . SER B 1 41 ? -18.812 -19.562 9.031 1 93.12 41 SER B N 1
ATOM 4573 C CA . SER B 1 41 ? -18.953 -20.516 7.938 1 93.12 41 SER B CA 1
ATOM 4574 C C . SER B 1 41 ? -17.891 -20.297 6.859 1 93.12 41 SER B C 1
ATOM 4576 O O . SER B 1 41 ? -17.219 -19.266 6.855 1 93.12 41 SER B O 1
ATOM 4578 N N . GLY B 1 42 ? -17.734 -21.391 6.004 1 92.31 42 GLY B N 1
ATOM 4579 C CA . GLY B 1 42 ? -16.797 -21.266 4.902 1 92.31 42 GLY B CA 1
ATOM 4580 C C . GLY B 1 42 ? -17.391 -20.609 3.674 1 92.31 42 GLY B C 1
ATOM 4581 O O . GLY B 1 42 ? -16.734 -20.484 2.645 1 92.31 42 GLY B O 1
ATOM 4582 N N . ILE B 1 43 ? -18.547 -19.922 3.807 1 94.38 43 ILE B N 1
ATOM 4583 C CA . ILE B 1 43 ? -19.312 -19.453 2.66 1 94.38 43 ILE B CA 1
ATOM 4584 C C . ILE B 1 43 ? -18.641 -18.203 2.07 1 94.38 43 ILE B C 1
ATOM 4586 O O . ILE B 1 43 ? -18.5 -18.094 0.85 1 94.38 43 ILE B O 1
ATOM 4590 N N . PRO B 1 44 ? -18.188 -17.266 2.939 1 95.56 44 PRO B N 1
ATOM 4591 C CA . PRO B 1 44 ? -17.531 -16.109 2.342 1 95.56 44 PRO B CA 1
ATOM 4592 C C . PRO B 1 44 ? -16.281 -16.469 1.552 1 95.56 44 PRO B C 1
ATOM 4594 O O . PRO B 1 44 ? -16.062 -15.969 0.446 1 95.56 44 PRO B O 1
ATOM 4597 N N . SER B 1 45 ? -15.516 -17.328 2.143 1 95.69 45 SER B N 1
ATOM 4598 C CA . SER B 1 45 ? -14.32 -17.781 1.448 1 95.69 45 SER B CA 1
ATOM 4599 C C . SER B 1 45 ? -14.672 -18.516 0.154 1 95.69 45 SER B C 1
ATOM 4601 O O . SER B 1 45 ? -14.016 -18.312 -0.873 1 95.69 45 SER B O 1
ATOM 4603 N N . PHE B 1 46 ? -15.703 -19.328 0.219 1 96.69 46 PHE B N 1
ATOM 4604 C CA . PHE B 1 46 ? -16.172 -20.078 -0.934 1 96.69 46 PHE B CA 1
ATOM 4605 C C . PHE B 1 46 ? -16.672 -19.141 -2.029 1 96.69 46 PHE B C 1
ATOM 4607 O O . PHE B 1 46 ? -16.406 -19.359 -3.211 1 96.69 46 PHE B O 1
ATOM 4614 N N . TYR B 1 47 ? -17.375 -18.156 -1.65 1 96.94 47 TYR B N 1
ATOM 4615 C CA . TYR B 1 47 ? -17.875 -17.156 -2.6 1 96.94 47 TYR B CA 1
ATOM 4616 C C . TYR B 1 47 ? -16.719 -16.562 -3.416 1 96.94 47 TYR B C 1
ATOM 4618 O O . TYR B 1 47 ? -16.812 -16.484 -4.645 1 96.94 47 TYR B O 1
ATOM 4626 N N . HIS B 1 48 ? -15.672 -16.219 -2.777 1 96.75 48 HIS B N 1
ATOM 4627 C CA . HIS B 1 48 ? -14.539 -15.594 -3.459 1 96.75 48 HIS B CA 1
ATOM 4628 C C . HIS B 1 48 ? -13.781 -16.609 -4.301 1 96.75 48 HIS B C 1
ATOM 4630 O O . HIS B 1 48 ? -13.164 -16.266 -5.309 1 96.75 48 HIS B O 1
ATOM 4636 N N . ALA B 1 49 ? -13.82 -17.859 -3.904 1 96.62 49 ALA B N 1
ATOM 4637 C CA . ALA B 1 49 ? -13.25 -18.906 -4.746 1 96.62 49 ALA B CA 1
ATOM 4638 C C . ALA B 1 49 ? -14.031 -19.047 -6.047 1 96.62 49 ALA B C 1
ATOM 4640 O O . ALA B 1 49 ? -13.453 -19.281 -7.109 1 96.62 49 ALA B O 1
ATOM 4641 N N . CYS B 1 50 ? -15.336 -18.906 -5.953 1 96.19 50 CYS B N 1
ATOM 4642 C CA . CYS B 1 50 ? -16.203 -19.047 -7.117 1 96.19 50 CYS B CA 1
ATOM 4643 C C . CYS B 1 50 ? -15.977 -17.922 -8.117 1 96.19 50 CYS B C 1
ATOM 4645 O O . CYS B 1 50 ? -15.961 -18.156 -9.328 1 96.19 50 CYS B O 1
ATOM 4647 N N . ILE B 1 51 ? -15.781 -16.781 -7.555 1 95.06 51 ILE B N 1
ATOM 4648 C CA . ILE B 1 51 ? -15.656 -15.648 -8.469 1 95.06 51 ILE B CA 1
ATOM 4649 C C . ILE B 1 51 ? -14.203 -15.492 -8.898 1 95.06 51 ILE B C 1
ATOM 4651 O O . ILE B 1 51 ? -13.898 -14.758 -9.844 1 95.06 51 ILE B O 1
ATOM 4655 N N . GLY B 1 52 ? -13.273 -16.094 -8.242 1 95.94 52 GLY B N 1
ATOM 4656 C CA . GLY B 1 52 ? -11.891 -16.141 -8.68 1 95.94 52 GLY B CA 1
ATOM 4657 C C . GLY B 1 52 ? -11.031 -15.031 -8.117 1 95.94 52 GLY B C 1
ATOM 4658 O O . GLY B 1 52 ? -9.953 -14.75 -8.633 1 95.94 52 GLY B O 1
ATOM 4659 N N . ASP B 1 53 ? -11.5 -14.32 -7.066 1 96.5 53 ASP B N 1
ATOM 4660 C CA . ASP B 1 53 ? -10.727 -13.219 -6.496 1 96.5 53 ASP B CA 1
ATOM 4661 C C . ASP B 1 53 ? -10.352 -13.508 -5.043 1 96.5 53 ASP B C 1
ATOM 4663 O O . ASP B 1 53 ? -10.258 -12.594 -4.227 1 96.5 53 ASP B O 1
ATOM 4667 N N . ARG B 1 54 ? -10.203 -14.766 -4.746 1 97.12 54 ARG B N 1
ATOM 4668 C CA . ARG B 1 54 ? -9.891 -15.148 -3.373 1 97.12 54 ARG B CA 1
ATOM 4669 C C . ARG B 1 54 ? -8.531 -14.609 -2.947 1 97.12 54 ARG B C 1
ATOM 4671 O O . ARG B 1 54 ? -8.328 -14.281 -1.776 1 97.12 54 ARG B O 1
ATOM 4678 N N . HIS B 1 55 ? -7.59 -14.523 -3.891 1 97.25 55 HIS B N 1
ATOM 4679 C CA . HIS B 1 55 ? -6.277 -13.977 -3.57 1 97.25 55 HIS B CA 1
ATOM 4680 C C . HIS B 1 55 ? -6.383 -12.523 -3.125 1 97.25 55 HIS B C 1
ATOM 4682 O O . HIS B 1 55 ? -5.695 -12.109 -2.188 1 97.25 55 HIS B O 1
ATOM 4688 N N . ILE B 1 56 ? -7.293 -11.773 -3.689 1 96.81 56 ILE B N 1
ATOM 4689 C CA . ILE B 1 56 ? -7.516 -10.383 -3.314 1 96.81 56 ILE B CA 1
ATOM 4690 C C . ILE B 1 56 ? -8.203 -10.32 -1.954 1 96.81 56 ILE B C 1
ATOM 4692 O O . ILE B 1 56 ? -7.82 -9.523 -1.095 1 96.81 56 ILE B O 1
ATOM 4696 N N . TRP B 1 57 ? -9.172 -11.156 -1.841 1 96.94 57 TRP B N 1
ATOM 4697 C CA . TRP B 1 57 ? -9.914 -11.203 -0.584 1 96.94 57 TRP B CA 1
ATOM 4698 C C . TRP B 1 57 ? -8.984 -11.508 0.585 1 96.94 57 TRP B C 1
ATOM 4700 O O . TRP B 1 57 ? -9.039 -10.852 1.625 1 96.94 57 TRP B O 1
ATOM 4710 N N . SER B 1 58 ? -8.141 -12.539 0.413 1 97.31 58 SER B N 1
ATOM 4711 C CA . SER B 1 58 ? -7.203 -12.898 1.477 1 97.31 58 SER B CA 1
ATOM 4712 C C . SER B 1 58 ? -6.27 -11.734 1.798 1 97.31 58 SER B C 1
ATOM 4714 O O . SER B 1 58 ? -6.02 -11.438 2.969 1 97.31 58 SER B O 1
ATOM 4716 N N . TRP B 1 59 ? -5.738 -11.133 0.823 1 96.31 59 TRP B N 1
ATOM 4717 C CA . TRP B 1 59 ? -4.848 -10 1.021 1 96.31 59 TRP B CA 1
ATOM 4718 C C . TRP B 1 59 ? -5.555 -8.883 1.779 1 96.31 59 TRP B C 1
ATOM 4720 O O . TRP B 1 59 ? -4.977 -8.273 2.684 1 96.31 59 TRP B O 1
ATOM 4730 N N . ARG B 1 60 ? -6.793 -8.609 1.426 1 94.5 60 ARG B N 1
ATOM 4731 C CA . ARG B 1 60 ? -7.582 -7.59 2.102 1 94.5 60 ARG B CA 1
ATOM 4732 C C . ARG B 1 60 ? -7.742 -7.906 3.584 1 94.5 60 ARG B C 1
ATOM 4734 O O . ARG B 1 60 ? -7.645 -7.016 4.43 1 94.5 60 ARG B O 1
ATOM 4741 N N . GLN B 1 61 ? -8.023 -9.141 3.834 1 95.88 61 GLN B N 1
ATOM 4742 C CA . GLN B 1 61 ? -8.195 -9.539 5.227 1 95.88 61 GLN B CA 1
ATOM 4743 C C . GLN B 1 61 ? -6.891 -9.367 6.008 1 95.88 61 GLN B C 1
ATOM 4745 O O . GLN B 1 61 ? -6.906 -8.969 7.172 1 95.88 61 GLN B O 1
ATOM 4750 N N . PHE B 1 62 ? -5.789 -9.648 5.391 1 95.38 62 PHE B N 1
ATOM 4751 C CA . PHE B 1 62 ? -4.504 -9.445 6.043 1 95.38 62 PHE B CA 1
ATOM 4752 C C . PHE B 1 62 ? -4.27 -7.965 6.332 1 95.38 62 PHE B C 1
ATOM 4754 O O . PHE B 1 62 ? -3.645 -7.609 7.332 1 95.38 62 PHE B O 1
ATOM 4761 N N . GLN B 1 63 ? -4.766 -7.129 5.418 1 90.69 63 GLN B N 1
ATOM 4762 C CA . GLN B 1 63 ? -4.648 -5.699 5.676 1 90.69 63 GLN B CA 1
ATOM 4763 C C . GLN B 1 63 ? -5.434 -5.297 6.922 1 90.69 63 GLN B C 1
ATOM 4765 O O . GLN B 1 63 ? -5.031 -4.379 7.641 1 90.69 63 GLN B O 1
ATOM 4770 N N . ILE B 1 64 ? -6.457 -5.965 7.184 1 89.44 64 ILE B N 1
ATOM 4771 C CA . ILE B 1 64 ? -7.352 -5.621 8.281 1 89.44 64 ILE B CA 1
ATOM 4772 C C . ILE B 1 64 ? -6.871 -6.293 9.57 1 89.44 64 ILE B C 1
ATOM 4774 O O . ILE B 1 64 ? -6.777 -5.645 10.617 1 89.44 64 ILE B O 1
ATOM 4778 N N . TYR B 1 65 ? -6.473 -7.59 9.477 1 92.38 65 TYR B N 1
ATOM 4779 C CA . TYR B 1 65 ? -6.289 -8.383 10.688 1 92.38 65 TYR B CA 1
ATOM 4780 C C . TYR B 1 65 ? -4.812 -8.602 10.984 1 92.38 65 TYR B C 1
ATOM 4782 O O . TYR B 1 65 ? -4.445 -9.016 12.086 1 92.38 65 TYR B O 1
ATOM 4790 N N . GLY B 1 66 ? -4.016 -8.328 9.984 1 91.31 66 GLY B N 1
ATOM 4791 C CA . GLY B 1 66 ? -2.588 -8.469 10.234 1 91.31 66 GLY B CA 1
ATOM 4792 C C . GLY B 1 66 ? -2.004 -9.742 9.664 1 91.31 66 GLY B C 1
ATOM 4793 O O . GLY B 1 66 ? -2.322 -10.133 8.539 1 91.31 66 GLY B O 1
ATOM 4794 N N . ASP B 1 67 ? -1.175 -10.445 10.398 1 93.31 67 ASP B N 1
ATOM 4795 C CA . ASP B 1 67 ? -0.315 -11.5 9.867 1 93.31 67 ASP B CA 1
ATOM 4796 C C . ASP B 1 67 ? -1.065 -12.82 9.773 1 93.31 67 ASP B C 1
ATOM 4798 O O . ASP B 1 67 ? -0.578 -13.773 9.164 1 93.31 67 ASP B O 1
ATOM 4802 N N . LYS B 1 68 ? -2.176 -12.891 10.406 1 95.88 68 LYS B N 1
ATOM 4803 C CA . LYS B 1 68 ? -2.977 -14.109 10.328 1 95.88 68 LYS B CA 1
ATOM 4804 C C . LYS B 1 68 ? -4.465 -13.789 10.438 1 95.88 68 LYS B C 1
ATOM 4806 O O . LYS B 1 68 ? -4.852 -12.766 11 1 95.88 68 LYS B O 1
ATOM 4811 N N . PHE B 1 69 ? -5.246 -14.594 9.875 1 96.62 69 PHE B N 1
ATOM 4812 C CA . PHE B 1 69 ? -6.688 -14.508 10.07 1 96.62 69 PHE B CA 1
ATOM 4813 C C . PHE B 1 69 ? -7.355 -15.852 9.797 1 96.62 69 PHE B C 1
ATOM 4815 O O . PHE B 1 69 ? -6.809 -16.688 9.07 1 96.62 69 PHE B O 1
ATOM 4822 N N . ARG B 1 70 ? -8.43 -16.094 10.461 1 97.94 70 ARG B N 1
ATOM 4823 C CA . ARG B 1 70 ? -9.227 -17.312 10.289 1 97.94 70 ARG B CA 1
ATOM 4824 C C . ARG B 1 70 ? -10.141 -17.203 9.07 1 97.94 70 ARG B C 1
ATOM 4826 O O . ARG B 1 70 ? -11.164 -16.516 9.125 1 97.94 70 ARG B O 1
ATOM 4833 N N . ALA B 1 71 ? -9.812 -17.906 7.988 1 97.69 71 ALA B N 1
ATOM 4834 C CA . ALA B 1 71 ? -10.484 -17.75 6.699 1 97.69 71 ALA B CA 1
ATOM 4835 C C . ALA B 1 71 ? -11.766 -18.578 6.645 1 97.69 71 ALA B C 1
ATOM 4837 O O . ALA B 1 71 ? -12.688 -18.266 5.891 1 97.69 71 ALA B O 1
ATOM 4838 N N . THR B 1 72 ? -11.789 -19.672 7.23 1 97.44 72 THR B N 1
ATOM 4839 C CA . THR B 1 72 ? -12.938 -20.531 7.477 1 97.44 72 THR B CA 1
ATOM 4840 C C . THR B 1 72 ? -12.906 -21.078 8.898 1 97.44 72 THR B C 1
ATOM 4842 O O . THR B 1 72 ? -11.938 -20.875 9.633 1 97.44 72 THR B O 1
ATOM 4845 N N . PRO B 1 73 ? -13.93 -21.734 9.328 1 96.44 73 PRO B N 1
ATOM 4846 C CA . PRO B 1 73 ? -13.93 -22.219 10.703 1 96.44 73 PRO B CA 1
ATOM 4847 C C . PRO B 1 73 ? -12.703 -23.062 11.039 1 96.44 73 PRO B C 1
ATOM 4849 O O . PRO B 1 73 ? -12.18 -23 12.156 1 96.44 73 PRO B O 1
ATOM 4852 N N . ASN B 1 74 ? -12.164 -23.781 10.039 1 96.88 74 ASN B N 1
ATOM 4853 C CA . ASN B 1 74 ? -11.062 -24.703 10.32 1 96.88 74 ASN B CA 1
ATOM 4854 C C . ASN B 1 74 ? -9.805 -24.328 9.539 1 96.88 74 ASN B C 1
ATOM 4856 O O . ASN B 1 74 ? -8.906 -25.156 9.383 1 96.88 74 ASN B O 1
ATOM 4860 N N . LEU B 1 75 ? -9.695 -23.188 8.961 1 97.69 75 LEU B N 1
ATOM 4861 C CA . LEU B 1 75 ? -8.562 -22.781 8.141 1 97.69 75 LEU B CA 1
ATOM 4862 C C . LEU B 1 75 ? -7.949 -21.484 8.68 1 97.69 75 LEU B C 1
ATOM 4864 O O . LEU B 1 75 ? -8.625 -20.453 8.742 1 97.69 75 LEU B O 1
ATOM 4868 N N . LEU B 1 76 ? -6.734 -21.562 9.109 1 98.12 76 LEU B N 1
ATOM 4869 C CA . LEU B 1 76 ? -5.969 -20.406 9.562 1 98.12 76 LEU B CA 1
ATOM 4870 C C . LEU B 1 76 ? -4.887 -20.047 8.555 1 98.12 76 LEU B C 1
ATOM 4872 O O . LEU B 1 76 ? -4.027 -20.875 8.234 1 98.12 76 LEU B O 1
ATOM 4876 N N . LEU B 1 77 ? -4.922 -18.828 8 1 98.12 77 LEU B N 1
ATOM 4877 C CA . LEU B 1 77 ? -3.973 -18.359 6.992 1 98.12 77 LEU B CA 1
ATOM 4878 C C . LEU B 1 77 ? -2.961 -17.391 7.594 1 98.12 77 LEU B C 1
ATOM 4880 O O . LEU B 1 77 ? -3.297 -16.625 8.492 1 98.12 77 LEU B O 1
ATOM 4884 N N . PHE B 1 78 ? -1.781 -17.484 7.125 1 97.56 78 PHE B N 1
ATOM 4885 C CA . PHE B 1 78 ? -0.684 -16.609 7.547 1 97.56 78 PHE B CA 1
ATOM 4886 C C . PHE B 1 78 ? -0.082 -15.883 6.355 1 97.56 78 PHE B C 1
ATOM 4888 O O . PHE B 1 78 ? -0.323 -16.25 5.203 1 97.56 78 PHE B O 1
ATOM 4895 N N . GLN B 1 79 ? 0.702 -14.805 6.586 1 96.06 79 GLN B N 1
ATOM 4896 C CA . GLN B 1 79 ? 1.363 -14.117 5.484 1 96.06 79 GLN B CA 1
ATOM 4897 C C . GLN B 1 79 ? 2.787 -13.719 5.863 1 96.06 79 GLN B C 1
ATOM 4899 O O . GLN B 1 79 ? 3.275 -12.664 5.441 1 96.06 79 GLN B O 1
ATOM 4904 N N . THR B 1 80 ? 3.463 -14.469 6.703 1 95.69 80 THR B N 1
ATOM 4905 C CA . THR B 1 80 ? 4.828 -14.148 7.109 1 95.69 80 THR B CA 1
ATOM 4906 C C . THR B 1 80 ? 5.797 -15.234 6.641 1 95.69 80 THR B C 1
ATOM 4908 O O . THR B 1 80 ? 5.414 -16.406 6.508 1 95.69 80 THR B O 1
ATOM 4911 N N . PRO B 1 81 ? 7.047 -14.797 6.406 1 95.62 81 PRO B N 1
ATOM 4912 C CA . PRO B 1 81 ? 8.062 -15.797 6.066 1 95.62 81 PRO B CA 1
ATOM 4913 C C . PRO B 1 81 ? 8.266 -16.828 7.168 1 95.62 81 PRO B C 1
ATOM 4915 O O . PRO B 1 81 ? 8.547 -18 6.883 1 95.62 81 PRO B O 1
ATOM 4918 N N . GLU B 1 82 ? 8.109 -16.406 8.375 1 94.94 82 GLU B N 1
ATOM 4919 C CA . GLU B 1 82 ? 8.266 -17.312 9.508 1 94.94 82 GLU B CA 1
ATOM 4920 C C . GLU B 1 82 ? 7.238 -18.438 9.453 1 94.94 82 GLU B C 1
ATOM 4922 O O . GLU B 1 82 ? 7.578 -19.609 9.656 1 94.94 82 GLU B O 1
ATOM 4927 N N . ALA B 1 83 ? 6.082 -18.047 9.211 1 96.31 83 ALA B N 1
ATOM 4928 C CA . ALA B 1 83 ? 5.031 -19.062 9.094 1 96.31 83 ALA B CA 1
ATOM 4929 C C . ALA B 1 83 ? 5.285 -19.969 7.898 1 96.31 83 ALA B C 1
ATOM 4931 O O . ALA B 1 83 ? 5.113 -21.188 7.992 1 96.31 83 ALA B O 1
ATOM 4932 N N . TYR B 1 84 ? 5.66 -19.391 6.773 1 96.31 84 TYR B N 1
ATOM 4933 C CA . TYR B 1 84 ? 5.941 -20.188 5.578 1 96.31 84 TYR B CA 1
ATOM 4934 C C . TYR B 1 84 ? 7.012 -21.234 5.855 1 96.31 84 TYR B C 1
ATOM 4936 O O . TYR B 1 84 ? 6.855 -22.406 5.496 1 96.31 84 TYR B O 1
ATOM 4944 N N . ASN B 1 85 ? 8.062 -20.844 6.496 1 94.56 85 ASN B N 1
ATOM 4945 C CA . ASN B 1 85 ? 9.18 -21.734 6.789 1 94.56 85 ASN B CA 1
ATOM 4946 C C . ASN B 1 85 ? 8.766 -22.844 7.758 1 94.56 85 ASN B C 1
ATOM 4948 O O . ASN B 1 85 ? 9.219 -23.984 7.641 1 94.56 85 ASN B O 1
ATOM 4952 N N . ALA B 1 86 ? 7.93 -22.5 8.672 1 94.94 86 ALA B N 1
ATOM 4953 C CA . ALA B 1 86 ? 7.453 -23.484 9.641 1 94.94 86 ALA B CA 1
ATOM 4954 C C . ALA B 1 86 ? 6.59 -24.547 8.953 1 94.94 86 ALA B C 1
ATOM 4956 O O . ALA B 1 86 ? 6.648 -25.719 9.305 1 94.94 86 ALA B O 1
ATOM 4957 N N . MET B 1 87 ? 5.816 -24.125 7.973 1 94.94 87 MET B N 1
ATOM 4958 C CA . MET B 1 87 ? 4.82 -24.984 7.34 1 94.94 87 MET B CA 1
ATOM 4959 C C . MET B 1 87 ? 5.457 -25.859 6.262 1 94.94 87 MET B C 1
ATOM 4961 O O . MET B 1 87 ? 5.027 -26.984 6.035 1 94.94 87 MET B O 1
ATOM 4965 N N . PHE B 1 88 ? 6.414 -25.312 5.574 1 94.44 88 PHE B N 1
ATOM 4966 C CA . PHE B 1 88 ? 6.871 -25.984 4.367 1 94.44 88 PHE B CA 1
ATOM 4967 C C . PHE B 1 88 ? 8.305 -26.484 4.539 1 94.44 88 PHE B C 1
ATOM 4969 O O . PHE B 1 88 ? 8.906 -26.984 3.59 1 94.44 88 PHE B O 1
ATOM 4976 N N . GLY B 1 89 ? 8.766 -26.391 5.738 1 90.88 89 GLY B N 1
ATOM 4977 C CA . GLY B 1 89 ? 10.07 -26.969 6.02 1 90.88 89 GLY B CA 1
ATOM 4978 C C . GLY B 1 89 ? 10.078 -28.484 5.973 1 90.88 89 GLY B C 1
ATOM 4979 O O . GLY B 1 89 ? 9.016 -29.109 6.031 1 90.88 89 GLY B O 1
ATOM 4980 N N . HIS B 1 90 ? 11.227 -29.109 5.895 1 90.25 90 HIS B N 1
ATOM 4981 C CA . HIS B 1 90 ? 11.391 -30.562 5.746 1 90.25 90 HIS B CA 1
ATOM 4982 C C . HIS B 1 90 ? 10.883 -31.297 6.977 1 90.25 90 HIS B C 1
ATOM 4984 O O . HIS B 1 90 ? 10.422 -32.438 6.875 1 90.25 90 HIS B O 1
ATOM 4990 N N . LYS B 1 91 ? 10.938 -30.641 8.07 1 90.31 91 LYS B N 1
ATOM 4991 C CA . LYS B 1 91 ? 10.586 -31.328 9.312 1 90.31 91 LYS B CA 1
ATOM 4992 C C . LYS B 1 91 ? 9.219 -30.859 9.82 1 90.31 91 LYS B C 1
ATOM 4994 O O . LYS B 1 91 ? 8.859 -31.125 10.969 1 90.31 91 LYS B O 1
ATOM 4999 N N . ALA B 1 92 ? 8.523 -30.219 9.016 1 94.44 92 ALA B N 1
ATOM 5000 C CA . ALA B 1 92 ? 7.234 -29.688 9.445 1 94.44 92 ALA B CA 1
ATOM 5001 C C . ALA B 1 92 ? 6.246 -30.812 9.727 1 94.44 92 ALA B C 1
ATOM 5003 O O . ALA B 1 92 ? 6.195 -31.797 8.992 1 94.44 92 ALA B O 1
ATOM 5004 N N . ASN B 1 93 ? 5.492 -30.734 10.812 1 96.12 93 ASN B N 1
ATOM 5005 C CA . ASN B 1 93 ? 4.5 -31.734 11.203 1 96.12 93 ASN B CA 1
ATOM 5006 C C . ASN B 1 93 ? 3.158 -31.484 10.523 1 96.12 93 ASN B C 1
ATOM 5008 O O . ASN B 1 93 ? 2.139 -31.312 11.195 1 96.12 93 ASN B O 1
ATOM 5012 N N . VAL B 1 94 ? 3.164 -31.516 9.25 1 97 94 VAL B N 1
ATOM 5013 C CA . VAL B 1 94 ? 1.971 -31.266 8.453 1 97 94 VAL B CA 1
ATOM 5014 C C . VAL B 1 94 ? 1.931 -32.219 7.266 1 97 94 VAL B C 1
ATOM 5016 O O . VAL B 1 94 ? 2.926 -32.875 6.965 1 97 94 VAL B O 1
ATOM 5019 N N . LYS B 1 95 ? 0.8 -32.375 6.66 1 96.06 95 LYS B N 1
ATOM 5020 C CA . LYS B 1 95 ? 0.609 -33.062 5.375 1 96.06 95 LYS B CA 1
ATOM 5021 C C . LYS B 1 95 ? -0.276 -32.219 4.449 1 96.06 95 LYS B C 1
ATOM 5023 O O . LYS B 1 95 ? -0.907 -31.25 4.883 1 96.06 95 LYS B O 1
ATOM 5028 N N . LYS B 1 96 ? -0.265 -32.531 3.193 1 95.38 96 LYS B N 1
ATOM 5029 C CA . LYS B 1 96 ? -1.16 -31.844 2.266 1 95.38 96 LYS B CA 1
ATOM 5030 C C . LYS B 1 96 ? -2.619 -32.031 2.676 1 95.38 96 LYS B C 1
ATOM 5032 O O . LYS B 1 96 ? -3.014 -33.094 3.129 1 95.38 96 LYS B O 1
ATOM 5037 N N . SER B 1 97 ? -3.414 -31.031 2.541 1 96.12 97 SER B N 1
ATOM 5038 C CA . SER B 1 97 ? -4.805 -31.062 2.98 1 96.12 97 SER B CA 1
ATOM 5039 C C . SER B 1 97 ? -5.676 -31.844 1.994 1 96.12 97 SER B C 1
ATOM 5041 O O . SER B 1 97 ? -5.242 -32.125 0.88 1 96.12 97 SER B O 1
ATOM 5043 N N . PRO B 1 98 ? -6.91 -32.062 2.391 1 94.25 98 PRO B N 1
ATOM 5044 C CA . PRO B 1 98 ? -7.844 -32.781 1.505 1 94.25 98 PRO B CA 1
ATOM 5045 C C . PRO B 1 98 ? -8.234 -31.938 0.285 1 94.25 98 PRO B C 1
ATOM 5047 O O . PRO B 1 98 ? -8.859 -32.469 -0.645 1 94.25 98 PRO B O 1
ATOM 5050 N N . PHE B 1 99 ? -7.82 -30.734 0.305 1 94.44 99 PHE B N 1
ATOM 5051 C CA . PHE B 1 99 ? -7.984 -29.875 -0.861 1 94.44 99 PHE B CA 1
ATOM 5052 C C . PHE B 1 99 ? -7.488 -30.562 -2.123 1 94.44 99 PHE B C 1
ATOM 5054 O O . PHE B 1 99 ? -8.156 -30.531 -3.158 1 94.44 99 PHE B O 1
ATOM 5061 N N . TYR B 1 100 ? -6.449 -31.266 -2.012 1 94 100 TYR B N 1
ATOM 5062 C CA . TYR B 1 100 ? -5.762 -31.859 -3.154 1 94 100 TYR B CA 1
ATOM 5063 C C . TYR B 1 100 ? -6.473 -33.125 -3.619 1 94 100 TYR B C 1
ATOM 5065 O O . TYR B 1 100 ? -6.285 -33.562 -4.754 1 94 100 TYR B O 1
ATOM 5073 N N . GLU B 1 101 ? -7.227 -33.656 -2.822 1 92.56 101 GLU B N 1
ATOM 5074 C CA . GLU B 1 101 ? -7.914 -34.906 -3.15 1 92.56 101 GLU B CA 1
ATOM 5075 C C . GLU B 1 101 ? -9.141 -34.625 -4.016 1 92.56 101 GLU B C 1
ATOM 5077 O O . GLU B 1 101 ? -9.602 -35.531 -4.734 1 92.56 101 GLU B O 1
ATOM 5082 N N . VAL B 1 102 ? -9.578 -33.438 -3.904 1 90.75 102 VAL B N 1
ATOM 5083 C CA . VAL B 1 102 ? -10.789 -33.094 -4.637 1 90.75 102 VAL B CA 1
ATOM 5084 C C . VAL B 1 102 ? -10.508 -33.094 -6.137 1 90.75 102 VAL B C 1
ATOM 5086 O O . VAL B 1 102 ? -11.398 -33.375 -6.941 1 90.75 102 VAL B O 1
ATOM 5089 N N . TRP B 1 103 ? -9.266 -32.906 -6.488 1 87.75 103 TRP B N 1
ATOM 5090 C CA . TRP B 1 103 ? -8.891 -32.781 -7.891 1 87.75 103 TRP B CA 1
ATOM 5091 C C . TRP B 1 103 ? -8.781 -34.156 -8.562 1 87.75 103 TRP B C 1
ATOM 5093 O O . TRP B 1 103 ? -8.742 -34.219 -9.797 1 87.75 103 TRP B O 1
ATOM 5103 N N . ARG B 1 104 ? -8.875 -35.188 -7.82 1 86.44 104 ARG B N 1
ATOM 5104 C CA . ARG B 1 104 ? -8.758 -36.531 -8.383 1 86.44 104 ARG B CA 1
ATOM 5105 C C . ARG B 1 104 ? -10.016 -36.906 -9.148 1 86.44 104 ARG B C 1
ATOM 5107 O O . ARG B 1 104 ? -11.133 -36.719 -8.664 1 86.44 104 ARG B O 1
ATOM 5114 N N . ARG B 1 105 ? -9.961 -37.469 -10.375 1 84.94 105 ARG B N 1
ATOM 5115 C CA . ARG B 1 105 ? -11.094 -37.906 -11.18 1 84.94 105 ARG B CA 1
ATOM 5116 C C . ARG B 1 105 ? -11.688 -39.188 -10.648 1 84.94 105 ARG B C 1
ATOM 5118 O O . ARG B 1 105 ? -12.891 -39.438 -10.773 1 84.94 105 ARG B O 1
ATOM 5125 N N . ASN B 1 106 ? -10.703 -39.906 -10.141 1 83.25 106 ASN B N 1
ATOM 5126 C CA . ASN B 1 106 ? -11.055 -41.219 -9.57 1 83.25 106 ASN B CA 1
ATOM 5127 C C . ASN B 1 106 ? -9.945 -41.75 -8.672 1 83.25 106 ASN B C 1
ATOM 5129 O O . ASN B 1 106 ? -8.93 -41.094 -8.469 1 83.25 106 ASN B O 1
ATOM 5133 N N . LYS B 1 107 ? -10.227 -42.969 -8.141 1 81.31 107 LYS B N 1
ATOM 5134 C CA . LYS B 1 107 ? -9.305 -43.531 -7.176 1 81.31 107 LYS B CA 1
ATOM 5135 C C . LYS B 1 107 ? -7.941 -43.812 -7.809 1 81.31 107 LYS B C 1
ATOM 5137 O O . LYS B 1 107 ? -6.926 -43.844 -7.109 1 81.31 107 LYS B O 1
ATOM 5142 N N . HIS B 1 108 ? -7.887 -43.938 -9.055 1 79.69 108 HIS B N 1
ATOM 5143 C CA . HIS B 1 108 ? -6.656 -44.281 -9.75 1 79.69 108 HIS B CA 1
ATOM 5144 C C . HIS B 1 108 ? -5.914 -43.062 -10.25 1 79.69 108 HIS B C 1
ATOM 5146 O O . HIS B 1 108 ? -4.781 -43.156 -10.719 1 79.69 108 HIS B O 1
ATOM 5152 N N . ASP B 1 109 ? -6.527 -41.969 -10.195 1 84.38 109 ASP B N 1
ATOM 5153 C CA . ASP B 1 109 ? -5.938 -40.719 -10.664 1 84.38 109 ASP B CA 1
ATOM 5154 C C . ASP B 1 109 ? -5.105 -40.062 -9.562 1 84.38 109 ASP B C 1
ATOM 5156 O O . ASP B 1 109 ? -5.398 -38.938 -9.141 1 84.38 109 ASP B O 1
ATOM 5160 N N . LEU B 1 110 ? -4.062 -40.781 -9.125 1 87.25 110 LEU B N 1
ATOM 5161 C CA . LEU B 1 110 ? -3.178 -40.281 -8.086 1 87.25 110 LEU B CA 1
ATOM 5162 C C . LEU B 1 110 ? -1.874 -39.75 -8.688 1 87.25 110 LEU B C 1
ATOM 5164 O O . LEU B 1 110 ? -1.078 -40.531 -9.211 1 87.25 110 LEU B O 1
ATOM 5168 N N . ASN B 1 111 ? -1.75 -38.469 -8.711 1 88.94 111 ASN B N 1
ATOM 5169 C CA . ASN B 1 111 ? -0.492 -37.875 -9.156 1 88.94 111 ASN B CA 1
ATOM 5170 C C . ASN B 1 111 ? 0.329 -37.344 -7.98 1 88.94 111 ASN B C 1
ATOM 5172 O O . ASN B 1 111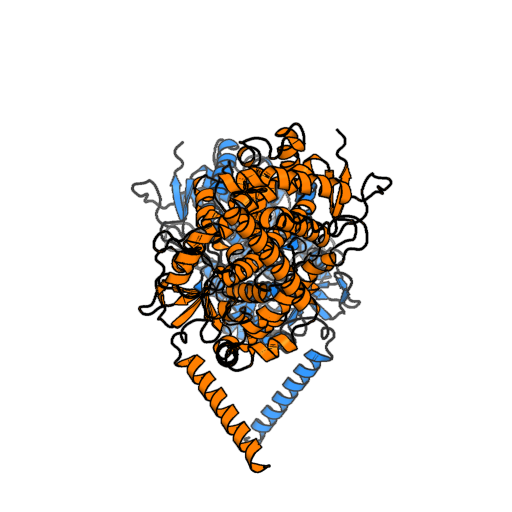 ? -0.132 -37.375 -6.836 1 88.94 111 ASN B O 1
ATOM 5176 N N . THR B 1 112 ? 1.496 -36.938 -8.203 1 88.12 112 THR B N 1
ATOM 5177 C CA . THR B 1 112 ? 2.424 -36.562 -7.148 1 88.12 112 THR B CA 1
ATOM 5178 C C . THR B 1 112 ? 1.913 -35.312 -6.414 1 88.12 112 THR B C 1
ATOM 5180 O O . THR B 1 112 ? 2.053 -35.219 -5.191 1 88.12 112 THR B O 1
ATOM 5183 N N . LEU B 1 113 ? 1.332 -34.406 -7.078 1 88.5 113 LEU B N 1
ATOM 5184 C CA . LEU B 1 113 ? 0.83 -33.188 -6.465 1 88.5 113 LEU B CA 1
ATOM 5185 C C . LEU B 1 113 ? -0.381 -33.469 -5.582 1 88.5 113 LEU B C 1
ATOM 5187 O O . LEU B 1 113 ? -0.526 -32.875 -4.508 1 88.5 113 LEU B O 1
ATOM 5191 N N . GLY B 1 114 ? -1.209 -34.375 -5.996 1 89.5 114 GLY B N 1
ATOM 5192 C CA . GLY B 1 114 ? -2.449 -34.656 -5.293 1 89.5 114 GLY B CA 1
ATOM 5193 C C . GLY B 1 114 ? -2.291 -35.688 -4.199 1 89.5 114 GLY B C 1
ATOM 5194 O O . GLY B 1 114 ? -3.238 -36 -3.471 1 89.5 114 GLY B O 1
ATOM 5195 N N . CYS B 1 115 ? -1.121 -36.219 -4.074 1 91.19 115 CYS B N 1
ATOM 5196 C CA . CYS B 1 115 ? -0.878 -37.219 -3.066 1 91.19 115 CYS B CA 1
ATOM 5197 C C . CYS B 1 115 ? -0.741 -36.594 -1.681 1 91.19 115 CYS B C 1
ATOM 5199 O O . CYS B 1 115 ? 0.159 -35.812 -1.445 1 91.19 115 CYS B O 1
ATOM 5201 N N . THR B 1 116 ? -1.606 -37.031 -0.724 1 93.06 116 THR B N 1
ATOM 5202 C CA . THR B 1 116 ? -1.632 -36.406 0.593 1 93.06 116 THR B CA 1
ATOM 5203 C C . THR B 1 116 ? -0.894 -37.281 1.615 1 93.06 116 THR B C 1
ATOM 5205 O O . THR B 1 116 ? -0.492 -36.781 2.672 1 93.06 116 THR B O 1
ATOM 5208 N N . ASP B 1 117 ? -0.742 -38.531 1.242 1 92.25 117 ASP B N 1
ATOM 5209 C CA . ASP B 1 117 ? 0.021 -39.406 2.131 1 92.25 117 ASP B CA 1
ATOM 5210 C C . ASP B 1 117 ? 1.515 -39.094 2.049 1 92.25 117 ASP B C 1
ATOM 5212 O O . ASP B 1 117 ? 2.092 -39.094 0.96 1 92.25 117 ASP B O 1
ATOM 5216 N N . VAL B 1 118 ? 2.109 -38.969 3.168 1 91.88 118 VAL B N 1
ATOM 5217 C CA . VAL B 1 118 ? 3.477 -38.438 3.238 1 91.88 118 VAL B CA 1
ATOM 5218 C C . VAL B 1 118 ? 4.438 -39.469 2.641 1 91.88 118 VAL B C 1
ATOM 5220 O O . VAL B 1 118 ? 5.297 -39.125 1.828 1 91.88 118 VAL B O 1
ATOM 5223 N N . GLU B 1 119 ? 4.293 -40.719 3.02 1 90.5 119 GLU B N 1
ATOM 5224 C CA . GLU B 1 119 ? 5.207 -41.75 2.559 1 90.5 119 GLU B CA 1
ATOM 5225 C C . GLU B 1 119 ? 5.047 -42 1.062 1 90.5 119 GLU B C 1
ATOM 5227 O O . GLU B 1 119 ? 6.035 -42.125 0.336 1 90.5 119 GLU B O 1
ATOM 5232 N N . THR B 1 120 ? 3.824 -42.125 0.659 1 89.56 120 THR B N 1
ATOM 5233 C CA . THR B 1 120 ? 3.559 -42.344 -0.759 1 89.56 120 THR B CA 1
ATOM 5234 C C . THR B 1 120 ? 4.07 -41.188 -1.589 1 89.56 120 THR B C 1
ATOM 5236 O O . THR B 1 120 ? 4.629 -41.375 -2.67 1 89.56 120 THR B O 1
ATOM 5239 N N . HIS B 1 121 ? 3.838 -40.031 -1.082 1 91.88 121 HIS B N 1
ATOM 5240 C CA . HIS B 1 121 ? 4.316 -38.844 -1.777 1 91.88 121 HIS B CA 1
ATOM 5241 C C . HIS B 1 121 ? 5.832 -38.875 -1.942 1 91.88 121 HIS B C 1
ATOM 5243 O O . HIS B 1 121 ? 6.352 -38.562 -3.016 1 91.88 121 HIS B O 1
ATOM 5249 N N . ALA B 1 122 ? 6.516 -39.188 -0.886 1 90.88 122 ALA B N 1
ATOM 5250 C CA . ALA B 1 122 ? 7.977 -39.219 -0.921 1 90.88 122 ALA B CA 1
ATOM 5251 C C . ALA B 1 122 ? 8.477 -40.219 -1.979 1 90.88 122 ALA B C 1
ATOM 5253 O O . ALA B 1 122 ? 9.43 -39.906 -2.705 1 90.88 122 ALA B O 1
ATOM 5254 N N . ARG B 1 123 ? 7.852 -41.312 -2.082 1 85.75 123 ARG B N 1
ATOM 5255 C CA . ARG B 1 123 ? 8.227 -42.344 -3.059 1 85.75 123 ARG B CA 1
ATOM 5256 C C . ARG B 1 123 ? 7.969 -41.844 -4.48 1 85.75 123 ARG B C 1
ATOM 5258 O O . ARG B 1 123 ? 8.812 -42.031 -5.367 1 85.75 123 ARG B O 1
ATOM 5265 N N . ARG B 1 124 ? 6.883 -41.281 -4.656 1 86.25 124 ARG B N 1
ATOM 5266 C CA . ARG B 1 124 ? 6.516 -40.812 -5.984 1 86.25 124 ARG B CA 1
ATOM 5267 C C . ARG B 1 124 ? 7.414 -39.656 -6.414 1 86.25 124 ARG B C 1
ATOM 5269 O O . ARG B 1 124 ? 7.812 -39.562 -7.578 1 86.25 124 ARG B O 1
ATOM 5276 N N . ARG B 1 125 ? 7.684 -38.844 -5.508 1 89.69 125 ARG B N 1
ATOM 5277 C CA . ARG B 1 125 ? 8.539 -37.688 -5.805 1 89.69 125 ARG B CA 1
ATOM 5278 C C . ARG B 1 125 ? 9.938 -38.156 -6.203 1 89.69 125 ARG B C 1
ATOM 5280 O O . ARG B 1 125 ? 10.547 -37.562 -7.105 1 89.69 125 ARG B O 1
ATOM 5287 N N . LYS B 1 126 ? 10.406 -39.062 -5.48 1 87.31 126 LYS B N 1
ATOM 5288 C CA . LYS B 1 126 ? 11.719 -39.625 -5.816 1 87.31 126 LYS B CA 1
ATOM 5289 C C . LYS B 1 126 ? 11.742 -40.156 -7.246 1 87.31 126 LYS B C 1
ATOM 5291 O O . LYS B 1 126 ? 12.703 -39.938 -7.98 1 87.31 126 LYS B O 1
ATOM 5296 N N . ALA B 1 127 ? 10.758 -40.812 -7.598 1 82.69 127 ALA B N 1
ATOM 5297 C CA . ALA B 1 127 ? 10.656 -41.312 -8.953 1 82.69 127 ALA B CA 1
ATOM 5298 C C . ALA B 1 127 ? 10.57 -40.188 -9.977 1 82.69 127 ALA B C 1
ATOM 5300 O O . ALA B 1 127 ? 11.234 -40.25 -11.016 1 82.69 127 ALA B O 1
ATOM 5301 N N . LEU B 1 128 ? 9.789 -39.281 -9.656 1 85.81 128 LEU B N 1
ATOM 5302 C CA . LEU B 1 128 ? 9.578 -38.156 -10.57 1 85.81 128 LEU B CA 1
ATOM 5303 C C . LEU B 1 128 ? 10.852 -37.344 -10.719 1 85.81 128 LEU B C 1
ATOM 5305 O O . LEU B 1 128 ? 11.102 -36.75 -11.781 1 85.81 128 LEU B O 1
ATOM 5309 N N . SER B 1 129 ? 11.633 -37.219 -9.672 1 87.38 129 SER B N 1
ATOM 5310 C CA . SER B 1 129 ? 12.844 -36.406 -9.68 1 87.38 129 SER B CA 1
ATOM 5311 C C . SER B 1 129 ? 13.844 -36.938 -10.703 1 87.38 129 SER B C 1
ATOM 5313 O O . SER B 1 129 ? 14.711 -36.188 -11.156 1 87.38 129 SER B O 1
ATOM 5315 N N . LEU B 1 130 ? 13.688 -38.094 -11.141 1 79.94 130 LEU B N 1
ATOM 5316 C CA . LEU B 1 130 ? 14.57 -38.688 -12.133 1 79.94 130 LEU B CA 1
ATOM 5317 C C . LEU B 1 130 ? 14.367 -38.062 -13.5 1 79.94 130 LEU B C 1
ATOM 5319 O O . LEU B 1 130 ? 15.242 -38.125 -14.367 1 79.94 130 LEU B O 1
ATOM 5323 N N . ALA B 1 131 ? 13.227 -37.469 -13.617 1 79.94 131 ALA B N 1
ATOM 5324 C CA . ALA B 1 131 ? 12.93 -36.781 -14.875 1 79.94 131 ALA B CA 1
ATOM 5325 C C . ALA B 1 131 ? 13.547 -35.406 -14.898 1 79.94 131 ALA B C 1
ATOM 5327 O O . ALA B 1 131 ? 13.656 -34.781 -15.953 1 79.94 131 ALA B O 1
ATOM 5328 N N . PHE B 1 132 ? 14.062 -34.938 -13.766 1 87.62 132 PHE B N 1
ATOM 5329 C CA . PHE B 1 132 ? 14.5 -33.531 -13.68 1 8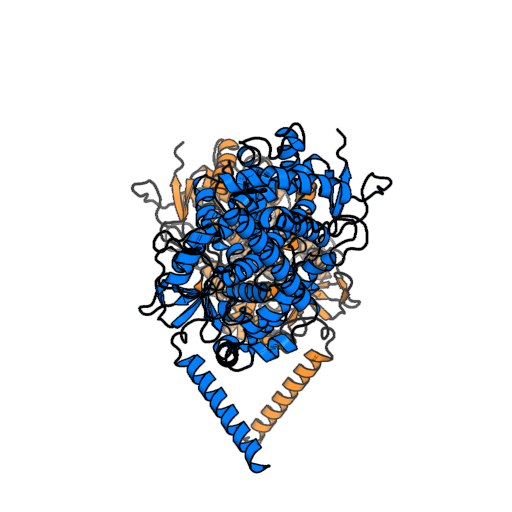7.62 132 PHE B CA 1
ATOM 5330 C C . PHE B 1 132 ? 15.953 -33.469 -13.227 1 87.62 132 PHE B C 1
ATOM 5332 O O . PHE B 1 132 ? 16.312 -32.594 -12.438 1 87.62 132 PHE B O 1
ATOM 5339 N N . THR B 1 133 ? 16.719 -34.25 -13.727 1 83.88 133 THR B N 1
ATOM 5340 C CA . THR B 1 133 ? 18.141 -34.188 -13.453 1 83.88 133 THR B CA 1
ATOM 5341 C C . THR B 1 133 ? 18.797 -33.094 -14.258 1 83.88 133 THR B C 1
ATOM 5343 O O . THR B 1 133 ? 18.219 -32.562 -15.211 1 83.88 133 THR B O 1
ATOM 5346 N N . ASP B 1 134 ? 19.984 -32.719 -13.883 1 85.25 134 ASP B N 1
ATOM 5347 C CA . ASP B 1 134 ? 20.719 -31.688 -14.609 1 85.25 134 ASP B CA 1
ATOM 5348 C C . ASP B 1 134 ? 20.922 -32.094 -16.062 1 85.25 134 ASP B C 1
ATOM 5350 O O . ASP B 1 134 ? 20.844 -31.25 -16.969 1 85.25 134 ASP B O 1
ATOM 5354 N N . GLN B 1 135 ? 21.203 -33.25 -16.219 1 81.62 135 GLN B N 1
ATOM 5355 C CA . GLN B 1 135 ? 21.422 -33.75 -17.578 1 81.62 135 GLN B CA 1
ATOM 5356 C C . GLN B 1 135 ? 20.141 -33.688 -18.406 1 81.62 135 GLN B C 1
ATOM 5358 O O . GLN B 1 135 ? 20.172 -33.312 -19.562 1 81.62 135 GLN B O 1
ATOM 5363 N N . SER B 1 136 ? 19.094 -34.125 -17.766 1 80.44 136 SER B N 1
ATOM 5364 C CA . SER B 1 136 ? 17.812 -34.094 -18.469 1 80.44 136 SER B CA 1
ATOM 5365 C C . SER B 1 136 ? 17.438 -32.656 -18.844 1 80.44 136 SER B C 1
ATOM 5367 O O . SER B 1 136 ? 16.922 -32.438 -19.938 1 80.44 136 SER B O 1
ATOM 5369 N N . VAL B 1 137 ? 17.641 -31.75 -18 1 86.06 137 VAL B N 1
ATOM 5370 C CA . VAL B 1 137 ? 17.297 -30.359 -18.219 1 86.06 137 VAL B CA 1
ATOM 5371 C C . VAL B 1 137 ? 18.141 -29.797 -19.359 1 86.06 137 VAL B C 1
ATOM 5373 O O . VAL B 1 137 ? 17.625 -29.094 -20.25 1 86.06 137 VAL B O 1
ATOM 5376 N N . LYS B 1 138 ? 19.375 -30.062 -19.344 1 85.38 138 LYS B N 1
ATOM 5377 C CA . LYS B 1 138 ? 20.266 -29.609 -20.406 1 85.38 138 LYS B CA 1
ATOM 5378 C C . LYS B 1 138 ? 19.844 -30.156 -21.75 1 85.38 138 LYS B C 1
ATOM 5380 O O . LYS B 1 138 ? 19.969 -29.484 -22.781 1 85.38 138 LYS B O 1
ATOM 5385 N N . ALA B 1 139 ? 19.375 -31.328 -21.688 1 81.88 139 ALA B N 1
ATOM 5386 C CA . ALA B 1 139 ? 18.984 -32 -22.922 1 81.88 139 ALA B CA 1
ATOM 5387 C C . ALA B 1 139 ? 17.766 -31.344 -23.547 1 81.88 139 ALA B C 1
ATOM 5389 O O . ALA B 1 139 ? 17.516 -31.5 -24.75 1 81.88 139 ALA B O 1
ATOM 5390 N N . THR B 1 140 ? 17.031 -30.656 -22.797 1 85.62 140 THR B N 1
ATOM 5391 C CA . THR B 1 140 ? 15.805 -30.047 -23.312 1 85.62 140 THR B CA 1
ATOM 5392 C C . THR B 1 140 ? 16.109 -28.719 -24 1 85.62 140 THR B C 1
ATOM 5394 O O . THR B 1 140 ? 15.281 -28.203 -24.75 1 85.62 140 THR B O 1
ATOM 5397 N N . VAL B 1 141 ? 17.234 -28.141 -23.844 1 91.19 141 VAL B N 1
ATOM 5398 C CA . VAL B 1 141 ? 17.578 -26.781 -24.234 1 91.19 141 VAL B CA 1
ATOM 5399 C C . VAL B 1 141 ? 17.422 -26.625 -25.75 1 91.19 141 VAL B C 1
ATOM 5401 O O . VAL B 1 141 ? 16.844 -25.641 -26.219 1 91.19 141 VAL B O 1
ATOM 5404 N N . PRO B 1 142 ? 17.906 -27.609 -26.531 1 90.38 142 PRO B N 1
ATOM 5405 C CA . PRO B 1 142 ? 17.734 -27.469 -27.984 1 90.38 142 PRO B CA 1
ATOM 5406 C C . PRO B 1 142 ? 16.25 -27.422 -28.391 1 90.38 142 PRO B C 1
ATOM 5408 O O . PRO B 1 142 ? 15.891 -26.734 -29.344 1 90.38 142 PRO B O 1
ATOM 5411 N N . PHE B 1 143 ? 15.484 -28.188 -27.719 1 89.31 143 PHE B N 1
ATOM 5412 C CA . PHE B 1 143 ? 14.055 -28.172 -28.016 1 89.31 143 PHE B CA 1
ATOM 5413 C C . PHE B 1 143 ? 13.445 -26.812 -27.672 1 89.31 143 PHE B C 1
ATOM 5415 O O . PHE B 1 143 ? 12.648 -26.281 -28.438 1 89.31 143 PHE B O 1
ATOM 5422 N N . VAL B 1 144 ? 13.875 -26.266 -26.547 1 93.75 144 VAL B N 1
ATOM 5423 C CA . VAL B 1 144 ? 13.398 -24.938 -26.141 1 93.75 144 VAL B CA 1
ATOM 5424 C C . VAL B 1 144 ? 13.797 -23.906 -27.188 1 93.75 144 VAL B C 1
ATOM 5426 O O . VAL B 1 144 ? 12.969 -23.078 -27.594 1 93.75 144 VAL B O 1
ATOM 5429 N N . ALA B 1 145 ? 14.977 -23.969 -27.609 1 96.06 145 ALA B N 1
ATOM 5430 C CA . ALA B 1 145 ? 15.492 -23.031 -28.594 1 96.06 145 ALA B CA 1
ATOM 5431 C C . ALA B 1 145 ? 14.664 -23.078 -29.875 1 96.06 145 ALA B C 1
ATOM 5433 O O . ALA B 1 145 ? 14.258 -22.031 -30.391 1 96.06 145 ALA B O 1
ATOM 5434 N N . ARG B 1 146 ? 14.445 -24.25 -30.312 1 95.12 146 ARG B N 1
ATOM 5435 C CA . ARG B 1 146 ? 13.711 -24.406 -31.562 1 95.12 146 ARG B CA 1
ATOM 5436 C C . ARG B 1 146 ? 12.297 -23.859 -31.453 1 95.12 146 ARG B C 1
ATOM 5438 O O . ARG B 1 146 ? 11.82 -23.172 -32.344 1 95.12 146 ARG B O 1
ATOM 5445 N N . HIS B 1 147 ? 11.641 -24.188 -30.422 1 95.75 147 HIS B N 1
ATOM 5446 C CA . HIS B 1 147 ? 10.266 -23.734 -30.234 1 95.75 147 HIS B CA 1
ATOM 5447 C C . HIS B 1 147 ? 10.211 -22.219 -30.062 1 95.75 147 HIS B C 1
ATOM 5449 O O . HIS B 1 147 ? 9.312 -21.562 -30.594 1 95.75 147 HIS B O 1
ATOM 5455 N N . VAL B 1 148 ? 11.148 -21.625 -29.328 1 97.81 148 VAL B N 1
ATOM 5456 C CA . VAL B 1 148 ? 11.172 -20.188 -29.078 1 97.81 148 VAL B CA 1
ATOM 5457 C C . VAL B 1 148 ? 11.469 -19.453 -30.375 1 97.81 148 VAL B C 1
ATOM 5459 O O . VAL B 1 148 ? 10.852 -18.422 -30.672 1 97.81 148 VAL B O 1
ATOM 5462 N N . ASP B 1 149 ? 12.383 -19.969 -31.141 1 97.62 149 ASP B N 1
ATOM 5463 C CA . ASP B 1 149 ? 12.734 -19.344 -32.406 1 97.62 149 ASP B CA 1
ATOM 5464 C C . ASP B 1 149 ? 11.539 -19.328 -33.375 1 97.62 149 ASP B C 1
ATOM 5466 O O . ASP B 1 149 ? 11.242 -18.312 -34 1 97.62 149 ASP B O 1
ATOM 5470 N N . ARG B 1 150 ? 10.945 -20.469 -33.438 1 96.62 150 ARG B N 1
ATOM 5471 C CA . ARG B 1 150 ? 9.758 -20.547 -34.281 1 96.62 150 ARG B CA 1
ATOM 5472 C C . ARG B 1 150 ? 8.664 -19.609 -33.781 1 96.62 150 ARG B C 1
ATOM 5474 O O . ARG B 1 150 ? 7.977 -18.969 -34.562 1 96.62 150 ARG B O 1
ATOM 5481 N N . TRP B 1 151 ? 8.469 -19.562 -32.531 1 97.5 151 TRP B N 1
ATOM 5482 C CA . TRP B 1 151 ? 7.492 -18.688 -31.906 1 97.5 151 TRP B CA 1
ATOM 5483 C C . TRP B 1 151 ? 7.785 -17.234 -32.25 1 97.5 151 TRP B C 1
ATOM 5485 O O . TRP B 1 151 ? 6.867 -16.453 -32.531 1 97.5 151 TRP B O 1
ATOM 5495 N N . ASN B 1 152 ? 9.062 -16.828 -32.156 1 97.19 152 ASN B N 1
ATOM 5496 C CA . ASN B 1 152 ? 9.477 -15.461 -32.5 1 97.19 152 ASN B CA 1
ATOM 5497 C C . ASN B 1 152 ? 9.195 -15.117 -33.938 1 97.19 152 ASN B C 1
ATOM 5499 O O . ASN B 1 152 ? 8.898 -13.969 -34.281 1 97.19 152 ASN B O 1
ATOM 5503 N N . GLU B 1 153 ? 9.266 -16.062 -34.75 1 96.06 153 GLU B N 1
ATOM 5504 C CA . GLU B 1 153 ? 8.984 -15.852 -36.188 1 96.06 153 GLU B CA 1
ATOM 5505 C C . GLU B 1 153 ? 7.496 -15.578 -36.406 1 96.06 153 GLU B C 1
ATOM 5507 O O . GLU B 1 153 ? 7.137 -14.742 -37.25 1 96.06 153 GLU B O 1
ATOM 5512 N N . LEU B 1 154 ? 6.668 -16.219 -35.656 1 95.94 154 LEU B N 1
ATOM 5513 C CA . LEU B 1 154 ? 5.234 -16.188 -35.906 1 95.94 154 LEU B CA 1
ATOM 5514 C C . LEU B 1 154 ? 4.562 -15.062 -35.125 1 95.94 154 LEU B C 1
ATOM 5516 O O . LEU B 1 154 ? 3.559 -14.508 -35.594 1 95.94 154 LEU B O 1
ATOM 5520 N N . LEU B 1 155 ? 5.043 -14.742 -34 1 93.25 155 LEU B N 1
ATOM 5521 C CA . LEU B 1 155 ? 4.422 -13.898 -33 1 93.25 155 LEU B CA 1
ATOM 5522 C C . LEU B 1 155 ? 4.086 -12.523 -33.562 1 93.25 155 LEU B C 1
ATOM 5524 O O . LEU B 1 155 ? 2.963 -12.039 -33.406 1 93.25 155 LEU B O 1
ATOM 5528 N N . PRO B 1 156 ? 4.992 -11.797 -34.312 1 89.69 156 PRO B N 1
ATOM 5529 C CA . PRO B 1 156 ? 4.691 -10.453 -34.781 1 89.69 156 PRO B CA 1
ATOM 5530 C C . PRO B 1 156 ? 3.725 -10.445 -35.969 1 89.69 156 PRO B C 1
ATOM 5532 O O . PRO B 1 156 ? 3.17 -9.398 -36.312 1 89.69 156 PRO B O 1
ATOM 5535 N N . GLY B 1 157 ? 3.531 -11.617 -36.531 1 85.31 157 GLY B N 1
ATOM 5536 C CA . GLY B 1 157 ? 2.719 -11.648 -37.719 1 85.31 157 GLY B CA 1
ATOM 5537 C C . GLY B 1 157 ? 3.475 -11.203 -38.969 1 85.31 157 GLY B C 1
ATOM 5538 O O . GLY B 1 157 ? 4.668 -10.891 -38.906 1 85.31 157 GLY B O 1
ATOM 5539 N N . GLU B 1 158 ? 2.758 -11.133 -40 1 79 158 GLU B N 1
ATOM 5540 C CA . GLU B 1 158 ? 3.398 -10.859 -41.312 1 79 158 GLU B CA 1
ATOM 5541 C C . GLU B 1 158 ? 3.334 -9.375 -41.656 1 79 158 GLU B C 1
ATOM 5543 O O . GLU B 1 158 ? 4.117 -8.891 -42.469 1 79 158 GLU B O 1
ATOM 5548 N N . ILE B 1 159 ? 2.564 -8.68 -40.906 1 78.19 159 ILE B N 1
ATOM 5549 C CA . ILE B 1 159 ? 2.307 -7.305 -41.312 1 78.19 159 ILE B CA 1
ATOM 5550 C C . ILE B 1 159 ? 2.844 -6.336 -40.281 1 78.19 159 ILE B C 1
ATOM 5552 O O . ILE B 1 159 ? 2.5 -6.438 -39.094 1 78.19 159 ILE B O 1
ATOM 5556 N N . PHE B 1 160 ? 3.668 -5.477 -40.719 1 85.75 160 PHE B N 1
ATOM 5557 C CA . PHE B 1 160 ? 4.199 -4.41 -39.875 1 85.75 160 PHE B CA 1
ATOM 5558 C C . PHE B 1 160 ? 3.727 -3.045 -40.344 1 85.75 160 PHE B C 1
ATOM 5560 O O . PHE B 1 160 ? 3.678 -2.799 -41.562 1 85.75 160 PHE B O 1
ATOM 5567 N N . GLY B 1 161 ? 3.238 -2.23 -39.5 1 83.44 161 GLY B N 1
ATOM 5568 C CA . GLY B 1 161 ? 2.746 -0.905 -39.844 1 83.44 161 GLY B CA 1
ATOM 5569 C C . GLY B 1 161 ? 3.852 0.062 -40.219 1 83.44 161 GLY B C 1
ATOM 5570 O O . GLY B 1 161 ? 5.004 -0.339 -40.375 1 83.44 161 GLY B O 1
ATOM 5571 N N . VAL B 1 162 ? 3.373 1.29 -40.375 1 78.31 162 VAL B N 1
ATOM 5572 C CA . VAL B 1 162 ? 4.219 2.354 -40.906 1 78.31 162 VAL B CA 1
ATOM 5573 C C . VAL B 1 162 ? 5.402 2.59 -39.969 1 78.31 162 VAL B C 1
ATOM 5575 O O . VAL B 1 162 ? 6.531 2.789 -40.438 1 78.31 162 VAL B O 1
ATOM 5578 N N . GLU B 1 163 ? 5.223 2.498 -38.688 1 86.75 163 GLU B N 1
ATOM 5579 C CA . GLU B 1 163 ? 6.316 2.746 -37.75 1 86.75 163 GLU B CA 1
ATOM 5580 C C . GLU B 1 163 ? 7.07 1.46 -37.438 1 86.75 163 GLU B C 1
ATOM 5582 O O . GLU B 1 163 ? 7.953 1.449 -36.594 1 86.75 163 GLU B O 1
ATOM 5587 N N . GLY B 1 164 ? 6.742 0.406 -38.125 1 92.19 164 GLY B N 1
ATOM 5588 C CA . GLY B 1 164 ? 7.461 -0.852 -38 1 92.19 164 GLY B CA 1
ATOM 5589 C C . GLY B 1 164 ? 6.918 -1.732 -36.875 1 92.19 164 GLY B C 1
ATOM 5590 O O . GLY B 1 164 ? 7.52 -2.752 -36.562 1 92.19 164 GLY B O 1
ATOM 5591 N N . TRP B 1 165 ? 5.859 -1.312 -36.281 1 95.12 165 TRP B N 1
ATOM 5592 C CA . TRP B 1 165 ? 5.262 -2.102 -35.219 1 95.12 165 TRP B CA 1
ATOM 5593 C C . TRP B 1 165 ? 4.293 -3.137 -35.781 1 95.12 165 TRP B C 1
ATOM 5595 O O . TRP B 1 165 ? 3.564 -2.863 -36.719 1 95.12 165 TRP B O 1
ATOM 5605 N N . SER B 1 166 ? 4.328 -4.301 -35.219 1 95.38 166 SER B N 1
ATOM 5606 C CA . SER B 1 166 ? 3.393 -5.355 -35.594 1 95.38 166 SER B CA 1
ATOM 5607 C C . SER B 1 166 ? 1.969 -5.008 -35.156 1 95.38 166 SER B C 1
ATOM 5609 O O . SER B 1 166 ? 1.746 -4.012 -34.469 1 95.38 166 SER B O 1
ATOM 5611 N N . GLY B 1 167 ? 0.957 -5.828 -35.625 1 93.88 167 GLY B N 1
ATOM 5612 C CA . GLY B 1 167 ? -0.379 -5.727 -35.031 1 93.88 167 GLY B CA 1
ATOM 5613 C C . GLY B 1 167 ? -0.438 -6.125 -33.594 1 93.88 167 GLY B C 1
ATOM 5614 O O . GLY B 1 167 ? 0.495 -6.738 -33.062 1 93.88 167 GLY B O 1
ATOM 5615 N N . PRO B 1 168 ? -1.514 -5.723 -32.875 1 95.38 168 PRO B N 1
ATOM 5616 C CA . PRO B 1 168 ? -1.661 -6.125 -31.484 1 95.38 168 PRO B CA 1
ATOM 5617 C C . PRO B 1 168 ? -1.759 -7.637 -31.312 1 95.38 168 PRO B C 1
ATOM 5619 O O . PRO B 1 168 ? -2.465 -8.305 -32.062 1 95.38 168 PRO B O 1
ATOM 5622 N N . GLN B 1 169 ? -0.98 -8.133 -30.422 1 95.94 169 GLN B N 1
ATOM 5623 C CA . GLN B 1 169 ? -0.961 -9.562 -30.156 1 95.94 169 GLN B CA 1
ATOM 5624 C C . GLN B 1 169 ? -1.329 -9.844 -28.703 1 95.94 169 GLN B C 1
ATOM 5626 O O . GLN B 1 169 ? -0.797 -9.219 -27.781 1 95.94 169 GLN B O 1
ATOM 5631 N N . ASN B 1 170 ? -2.268 -10.789 -28.516 1 96.44 170 ASN B N 1
ATOM 5632 C CA . ASN B 1 170 ? -2.566 -11.266 -27.172 1 96.44 170 ASN B CA 1
ATOM 5633 C C . ASN B 1 170 ? -1.504 -12.234 -26.672 1 96.44 170 ASN B C 1
ATOM 5635 O O . ASN B 1 170 ? -1.516 -13.414 -27.031 1 96.44 170 ASN B O 1
ATOM 5639 N N . LEU B 1 171 ? -0.706 -11.828 -25.812 1 97.12 171 LEU B N 1
ATOM 5640 C CA . LEU B 1 171 ? 0.474 -12.594 -25.438 1 97.12 171 LEU B CA 1
ATOM 5641 C C . LEU B 1 171 ? 0.079 -13.852 -24.656 1 97.12 171 LEU B C 1
ATOM 5643 O O . LEU B 1 171 ? 0.782 -14.867 -24.703 1 97.12 171 LEU B O 1
ATOM 5647 N N . THR B 1 172 ? -1.015 -13.812 -23.891 1 96.5 172 THR B N 1
ATOM 5648 C CA . THR B 1 172 ? -1.471 -15 -23.172 1 96.5 172 THR B CA 1
ATOM 5649 C C . THR B 1 172 ? -1.739 -16.141 -24.156 1 96.5 172 THR B C 1
ATOM 5651 O O . THR B 1 172 ? -1.286 -17.266 -23.938 1 96.5 172 THR B O 1
ATOM 5654 N N . GLU B 1 173 ? -2.391 -15.852 -25.156 1 95.5 173 GLU B N 1
ATOM 5655 C CA . GLU B 1 173 ? -2.695 -16.875 -26.156 1 95.5 173 GLU B CA 1
ATOM 5656 C C . GLU B 1 173 ? -1.422 -17.406 -26.812 1 95.5 173 GLU B C 1
ATOM 5658 O O . GLU B 1 173 ? -1.237 -18.625 -26.922 1 95.5 173 GLU B O 1
ATOM 5663 N N . TRP B 1 174 ? -0.572 -16.531 -27.188 1 96.56 174 TRP B N 1
ATOM 5664 C CA . TRP B 1 174 ? 0.649 -16.922 -27.891 1 96.56 174 TRP B CA 1
ATOM 5665 C C . TRP B 1 174 ? 1.571 -17.719 -26.969 1 96.56 174 TRP B C 1
ATOM 5667 O O . TRP B 1 174 ? 2.205 -18.672 -27.391 1 96.56 174 TRP B O 1
ATOM 5677 N N . THR B 1 175 ? 1.677 -17.297 -25.766 1 97.25 175 THR B N 1
ATOM 5678 C CA . THR B 1 175 ? 2.555 -18 -24.844 1 97.25 175 THR B CA 1
ATOM 5679 C C . THR B 1 175 ? 1.968 -19.359 -24.484 1 97.25 175 THR B C 1
ATOM 5681 O O . THR B 1 175 ? 2.707 -20.328 -24.25 1 97.25 175 THR B O 1
ATOM 5684 N N . ASP B 1 176 ? 0.64 -19.422 -24.375 1 95.38 176 ASP B N 1
ATOM 5685 C CA . ASP B 1 176 ? 0.002 -20.719 -24.141 1 95.38 176 ASP B CA 1
ATOM 5686 C C . ASP B 1 176 ? 0.319 -21.703 -25.25 1 95.38 176 ASP B C 1
ATOM 5688 O O . ASP B 1 176 ? 0.624 -22.875 -24.984 1 95.38 176 ASP B O 1
ATOM 5692 N N . PHE B 1 177 ? 0.27 -21.219 -26.438 1 95.62 177 PHE B N 1
ATOM 5693 C CA . PHE B 1 177 ? 0.584 -22.078 -27.578 1 95.62 177 PHE B CA 1
ATOM 5694 C C . PHE B 1 177 ? 2.043 -22.516 -27.547 1 95.62 177 PHE B C 1
ATOM 5696 O O . PHE B 1 177 ? 2.352 -23.688 -27.781 1 95.62 177 PHE B O 1
ATOM 5703 N N . LEU B 1 178 ? 2.887 -21.578 -27.25 1 96.75 178 LEU B N 1
ATOM 5704 C CA . LEU B 1 178 ? 4.312 -21.891 -27.203 1 96.75 178 LEU B CA 1
ATOM 5705 C C . LEU B 1 178 ? 4.605 -22.984 -26.172 1 96.75 178 LEU B C 1
ATOM 5707 O O . LEU B 1 178 ? 5.246 -23.984 -26.5 1 96.75 178 LEU B O 1
ATOM 5711 N N . LEU B 1 179 ? 4.121 -22.797 -25 1 94.88 179 LEU B N 1
ATOM 5712 C CA . LEU B 1 179 ? 4.488 -23.703 -23.922 1 94.88 179 LEU B CA 1
ATOM 5713 C C . LEU B 1 179 ? 3.775 -25.031 -24.047 1 94.88 179 LEU B C 1
ATOM 5715 O O . LEU B 1 179 ? 4.32 -26.078 -23.672 1 94.88 179 LEU B O 1
ATOM 5719 N N . PHE B 1 180 ? 2.57 -24.969 -24.578 1 91.38 180 PHE B N 1
ATOM 5720 C CA . PHE B 1 180 ? 1.874 -26.219 -24.828 1 91.38 180 PHE B CA 1
ATOM 5721 C C . PHE B 1 180 ? 2.625 -27.047 -25.859 1 91.38 180 PHE B C 1
ATOM 5723 O O . PHE B 1 180 ? 2.785 -28.266 -25.688 1 91.38 180 PHE B O 1
ATOM 5730 N N . ASP B 1 181 ? 3.084 -26.438 -26.922 1 92.62 181 ASP B N 1
ATOM 5731 C CA . ASP B 1 181 ? 3.869 -27.125 -27.938 1 92.62 181 ASP B CA 1
ATOM 5732 C C . ASP B 1 181 ? 5.203 -27.609 -27.375 1 92.62 181 ASP B C 1
ATOM 5734 O O . ASP B 1 181 ? 5.621 -28.75 -27.641 1 92.62 181 ASP B O 1
ATOM 5738 N N . MET B 1 182 ? 5.812 -26.766 -26.688 1 91.5 182 MET B N 1
ATOM 5739 C CA . MET B 1 182 ? 7.129 -27.062 -26.141 1 91.5 182 MET B CA 1
ATOM 5740 C C . MET B 1 182 ? 7.059 -28.234 -25.172 1 91.5 182 MET B C 1
ATOM 5742 O O . MET B 1 182 ? 7.867 -29.156 -25.266 1 91.5 182 MET B O 1
ATOM 5746 N N . PHE B 1 183 ? 6.109 -28.281 -24.312 1 86 183 PHE B N 1
ATOM 5747 C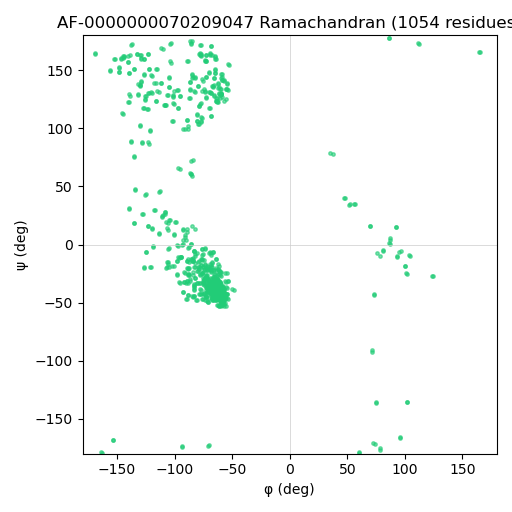 CA . PHE B 1 183 ? 5.992 -29.359 -23.344 1 86 183 PHE B CA 1
ATOM 5748 C C . PHE B 1 183 ? 5.57 -30.656 -24.016 1 86 183 PHE B C 1
ATOM 5750 O O . PHE B 1 183 ? 5.992 -31.75 -23.609 1 86 183 PHE B O 1
ATOM 5757 N N . GLY B 1 184 ? 4.68 -30.516 -24.953 1 84.19 184 GLY B N 1
ATOM 5758 C CA . GLY B 1 184 ? 4.344 -31.703 -25.719 1 84.19 184 GLY B CA 1
ATOM 5759 C C . GLY B 1 184 ? 5.551 -32.375 -26.375 1 84.19 184 GLY B C 1
ATOM 5760 O O . GLY B 1 184 ? 5.668 -33.594 -26.375 1 84.19 184 GLY B O 1
ATOM 5761 N N . ASP B 1 185 ? 6.418 -31.5 -26.781 1 85.56 185 ASP B N 1
ATOM 5762 C CA . ASP B 1 185 ? 7.625 -31.984 -27.438 1 85.56 185 ASP B CA 1
ATOM 5763 C C . ASP B 1 185 ? 8.617 -32.562 -26.422 1 85.56 185 ASP B C 1
ATOM 5765 O O . ASP B 1 185 ? 9.133 -33.656 -26.609 1 85.56 185 ASP B O 1
ATOM 5769 N N . ILE B 1 186 ? 8.844 -31.891 -25.391 1 81.56 186 ILE B N 1
ATOM 5770 C CA . ILE B 1 186 ? 9.859 -32.219 -24.406 1 81.56 186 ILE B CA 1
ATOM 5771 C C . ILE B 1 186 ? 9.406 -33.438 -23.594 1 81.56 186 ILE B C 1
ATOM 5773 O O . ILE B 1 186 ? 10.227 -34.312 -23.266 1 81.56 186 ILE B O 1
ATOM 5777 N N . CYS B 1 187 ? 8.156 -33.562 -23.312 1 78.12 187 CYS B N 1
ATOM 5778 C CA . CYS B 1 187 ? 7.691 -34.625 -22.422 1 78.12 187 CYS B CA 1
ATOM 5779 C C . CYS B 1 187 ? 7.219 -35.844 -23.203 1 78.12 187 CYS B C 1
ATOM 5781 O O . CYS B 1 187 ? 7.43 -36.969 -22.781 1 78.12 187 CYS B O 1
ATOM 5783 N N . PHE B 1 188 ? 6.625 -35.562 -24.438 1 78.69 188 PHE B N 1
ATOM 5784 C CA . PHE B 1 188 ? 5.953 -36.688 -25.094 1 78.69 188 PHE B CA 1
ATOM 5785 C C . PHE B 1 188 ? 6.492 -36.906 -26.5 1 78.69 188 PHE B C 1
ATOM 5787 O O . PHE B 1 188 ? 6.102 -37.844 -27.188 1 78.69 188 PHE B O 1
ATOM 5794 N N . GLY B 1 189 ? 7.332 -36 -26.906 1 76.06 189 GLY B N 1
ATOM 5795 C CA . GLY B 1 189 ? 7.859 -36.094 -28.25 1 76.06 189 GLY B CA 1
ATOM 5796 C C . GLY B 1 189 ? 6.824 -35.812 -29.328 1 76.06 189 GLY B C 1
ATOM 5797 O O . GLY B 1 189 ? 6.949 -36.25 -30.469 1 76.06 189 GLY B O 1
ATOM 5798 N N . SER B 1 190 ? 5.801 -35.25 -28.922 1 77.31 190 SER B N 1
ATOM 5799 C CA . SER B 1 190 ? 4.715 -34.906 -29.844 1 77.31 190 SER B CA 1
ATOM 5800 C C . SER B 1 190 ? 4.742 -33.438 -30.203 1 77.31 190 SER B C 1
ATOM 5802 O O . SER B 1 190 ? 4.898 -32.562 -29.328 1 77.31 190 SER B O 1
ATOM 5804 N N . SER B 1 191 ? 4.703 -33.219 -31.5 1 76.38 191 SER B N 1
ATOM 5805 C CA . SER B 1 191 ? 4.59 -31.828 -31.938 1 76.38 191 SER B CA 1
ATOM 5806 C C . SER B 1 191 ? 3.129 -31.422 -32.094 1 76.38 191 SER B C 1
ATOM 5808 O O . SER B 1 191 ? 2.477 -31.781 -33.062 1 76.38 191 SER B O 1
ATOM 5810 N N . ASN B 1 192 ? 2.545 -30.75 -31.156 1 85.25 192 ASN B N 1
ATOM 5811 C CA . ASN B 1 192 ? 1.145 -30.344 -31.172 1 85.25 192 ASN B CA 1
ATOM 5812 C C . ASN B 1 192 ? 0.891 -29.234 -32.188 1 85.25 192 ASN B C 1
ATOM 5814 O O . ASN B 1 192 ? -0.232 -29.062 -32.656 1 85.25 192 ASN B O 1
ATOM 5818 N N . ASN B 1 193 ? 1.835 -28.422 -32.531 1 91.75 193 ASN B N 1
ATOM 5819 C CA . ASN B 1 193 ? 1.844 -27.375 -33.562 1 91.75 193 ASN B CA 1
ATOM 5820 C C . ASN B 1 193 ? 0.703 -26.391 -33.344 1 91.75 193 ASN B C 1
ATOM 5822 O O . ASN B 1 193 ? 0.05 -25.984 -34.312 1 91.75 193 ASN B O 1
ATOM 5826 N N . THR B 1 194 ? 0.404 -26.141 -32.156 1 92.69 194 THR B N 1
ATOM 5827 C CA . THR B 1 194 ? -0.679 -25.203 -31.891 1 92.69 194 THR B CA 1
ATOM 5828 C C . THR B 1 194 ? -0.289 -23.781 -32.281 1 92.69 194 THR B C 1
ATOM 5830 O O . THR B 1 194 ? -1.148 -22.969 -32.656 1 92.69 194 THR B O 1
ATOM 5833 N N . LYS B 1 195 ? 0.919 -23.391 -32.25 1 94.06 195 LYS B N 1
ATOM 5834 C CA . LYS B 1 195 ? 1.35 -22.031 -32.594 1 94.06 195 LYS B CA 1
ATOM 5835 C C . LYS B 1 195 ? 1.329 -21.812 -34.125 1 94.06 195 LYS B C 1
ATOM 5837 O O . LYS B 1 195 ? 1.273 -20.672 -34.594 1 94.06 195 LYS B O 1
ATOM 5842 N N . GLU B 1 196 ? 1.338 -22.891 -34.875 1 94.56 196 GLU B N 1
ATOM 5843 C CA . GLU B 1 196 ? 1.385 -22.797 -36.344 1 94.56 196 GLU B CA 1
ATOM 5844 C C . GLU B 1 196 ? 0.07 -22.266 -36.906 1 94.56 196 GLU B C 1
ATOM 5846 O O . GLU B 1 196 ? -0.992 -22.469 -36.312 1 94.56 196 GLU B O 1
ATOM 5851 N N . PRO B 1 197 ? 0.238 -21.547 -38 1 91.44 197 PRO B N 1
ATOM 5852 C CA . PRO B 1 197 ? -0.995 -21.062 -38.625 1 91.44 197 PRO B CA 1
ATOM 5853 C C . PRO B 1 197 ? -1.876 -22.203 -39.156 1 91.44 197 PRO B C 1
ATOM 5855 O O . PRO B 1 197 ? -1.369 -23.266 -39.5 1 91.44 197 PRO B O 1
ATOM 5858 N N . GLY B 1 198 ? -3.248 -21.938 -39.156 1 89.75 198 GLY B N 1
ATOM 5859 C CA . GLY B 1 198 ? -4.172 -22.922 -39.688 1 89.75 198 GLY B CA 1
ATOM 5860 C C . GLY B 1 198 ? -5.059 -23.547 -38.625 1 89.75 198 GLY B C 1
ATOM 5861 O O . GLY B 1 198 ? -4.898 -23.266 -37.438 1 89.75 198 GLY B O 1
ATOM 5862 N N . PRO B 1 199 ? -6.008 -24.328 -39.094 1 90 199 PRO B N 1
ATOM 5863 C CA . PRO B 1 199 ? -6.918 -24.984 -38.156 1 90 199 PRO B CA 1
ATOM 5864 C C . PRO B 1 199 ? -6.258 -26.125 -37.375 1 90 199 PRO B C 1
ATOM 5866 O O . PRO B 1 199 ? -5.508 -26.906 -37.969 1 90 199 PRO B O 1
ATOM 5869 N N . ASN B 1 200 ? -6.289 -26.141 -36.156 1 89.5 200 ASN B N 1
ATOM 5870 C CA . ASN B 1 200 ? -5.77 -27.141 -35.219 1 89.5 200 ASN B CA 1
ATOM 5871 C C . ASN B 1 200 ? -6.652 -27.281 -34 1 89.5 200 ASN B C 1
ATOM 5873 O O . ASN B 1 200 ? -6.773 -26.344 -33.188 1 89.5 200 ASN B O 1
ATOM 5877 N N . ASN B 1 201 ? -7.277 -28.406 -33.875 1 84.62 201 ASN B N 1
ATOM 5878 C CA . ASN B 1 201 ? -8.211 -28.656 -32.781 1 84.62 201 ASN B CA 1
ATOM 5879 C C . ASN B 1 201 ? -7.523 -28.578 -31.406 1 84.62 201 ASN B C 1
ATOM 5881 O O . ASN B 1 201 ? -8.172 -28.344 -30.391 1 84.62 201 ASN B O 1
ATOM 5885 N N . LEU B 1 202 ? -6.266 -28.75 -31.422 1 87.56 202 LEU B N 1
ATOM 5886 C CA . LEU B 1 202 ? -5.523 -28.75 -30.172 1 87.56 202 LEU B CA 1
ATOM 5887 C C . LEU B 1 202 ? -5.352 -27.328 -29.641 1 87.56 202 LEU B C 1
ATOM 5889 O O . LEU B 1 202 ? -4.996 -27.141 -28.469 1 87.56 202 LEU B O 1
ATOM 5893 N N . LYS B 1 203 ? -5.684 -26.312 -30.375 1 91 203 LYS B N 1
ATOM 5894 C CA . LYS B 1 203 ? -5.578 -24.906 -29.969 1 91 203 LYS B CA 1
ATOM 5895 C C . LYS B 1 203 ? -6.555 -24.578 -28.844 1 91 203 LYS B C 1
ATOM 5897 O O . LYS B 1 203 ? -6.387 -23.594 -28.141 1 91 203 LYS B O 1
ATOM 5902 N N . ARG B 1 204 ? -7.469 -25.422 -28.641 1 89.44 204 ARG B N 1
ATOM 5903 C CA . ARG B 1 204 ? -8.477 -25.188 -27.609 1 89.44 204 ARG B CA 1
ATOM 5904 C C . ARG B 1 204 ? -8.023 -25.75 -26.266 1 89.44 204 ARG B C 1
ATOM 5906 O O . ARG B 1 204 ? -8.602 -25.422 -25.219 1 89.44 204 ARG B O 1
ATOM 5913 N N . ILE B 1 205 ? -7.023 -26.562 -26.266 1 85.31 205 ILE B N 1
ATOM 5914 C CA . ILE B 1 205 ? -6.641 -27.312 -25.078 1 85.31 205 ILE B CA 1
ATOM 5915 C C . ILE B 1 205 ? -6.246 -26.344 -23.953 1 85.31 205 ILE B C 1
ATOM 5917 O O . ILE B 1 205 ? -6.664 -26.5 -22.812 1 85.31 205 ILE B O 1
ATOM 5921 N N . PRO B 1 206 ? -5.43 -25.312 -24.281 1 86 206 PRO B N 1
ATOM 5922 C CA . PRO B 1 206 ? -5.129 -24.359 -23.203 1 86 206 PRO B CA 1
ATOM 5923 C C . PRO B 1 206 ? -6.383 -23.719 -22.609 1 86 206 PRO B C 1
ATOM 5925 O O . PRO B 1 206 ? -6.453 -23.516 -21.391 1 86 206 PRO B O 1
ATOM 5928 N N . TYR B 1 207 ? -7.289 -23.469 -23.391 1 85.56 207 TYR B N 1
ATOM 5929 C CA . TYR B 1 207 ? -8.57 -22.938 -22.938 1 85.56 207 TYR B CA 1
ATOM 5930 C C . TYR B 1 207 ? -9.305 -23.953 -22.078 1 85.56 207 TYR B C 1
ATOM 5932 O O . TYR B 1 207 ? -9.93 -23.594 -21.078 1 85.56 207 TYR B O 1
ATOM 5940 N N . ASN B 1 208 ? -9.219 -25.188 -22.484 1 85.62 208 ASN B N 1
ATOM 5941 C CA . ASN B 1 208 ? -9.867 -26.266 -21.734 1 85.62 208 ASN B CA 1
ATOM 5942 C C . ASN B 1 208 ? -9.242 -26.438 -20.359 1 85.62 208 ASN B C 1
ATOM 5944 O O . ASN B 1 208 ? -9.938 -26.75 -19.391 1 85.62 208 ASN B O 1
ATOM 5948 N N . ILE B 1 209 ? -7.98 -26.266 -20.297 1 84.75 209 ILE B N 1
ATOM 5949 C CA . ILE B 1 209 ? -7.281 -26.328 -19.016 1 84.75 209 ILE B CA 1
ATOM 5950 C C . ILE B 1 209 ? -7.824 -25.266 -18.078 1 84.75 209 ILE B C 1
ATOM 5952 O O . ILE B 1 209 ? -8.094 -25.531 -16.891 1 84.75 209 ILE B O 1
ATOM 5956 N N . THR B 1 210 ? -8.023 -24.078 -18.594 1 87.69 210 THR B N 1
ATOM 5957 C CA . THR B 1 210 ? -8.539 -22.953 -17.812 1 87.69 210 THR B CA 1
ATOM 5958 C C . THR B 1 210 ? -9.945 -23.266 -17.297 1 87.69 210 THR B C 1
ATOM 5960 O O . THR B 1 210 ? -10.266 -22.969 -16.141 1 87.69 210 THR B O 1
ATOM 5963 N N . ARG B 1 211 ? -10.688 -23.859 -18.125 1 86.62 211 ARG B N 1
ATOM 5964 C CA . ARG B 1 211 ? -12.055 -24.188 -17.734 1 86.62 211 ARG B CA 1
ATOM 5965 C C . ARG B 1 211 ? -12.062 -25.266 -16.641 1 86.62 211 ARG B C 1
ATOM 5967 O O . ARG B 1 211 ? -12.891 -25.219 -15.734 1 86.62 211 ARG B O 1
ATOM 5974 N N . TYR B 1 212 ? -11.203 -26.188 -16.859 1 86.62 212 TYR B N 1
ATOM 5975 C CA . TYR B 1 212 ? -11.055 -27.25 -15.875 1 86.62 212 TYR B CA 1
ATOM 5976 C C . TYR B 1 212 ? -10.719 -26.688 -14.5 1 86.62 212 TYR B C 1
ATOM 5978 O O . TYR B 1 212 ? -11.367 -27.031 -13.508 1 86.62 212 TYR B O 1
ATOM 5986 N N . LEU B 1 213 ? -9.82 -25.812 -14.445 1 89.62 213 LEU B N 1
ATOM 5987 C CA . LEU B 1 213 ? -9.367 -25.25 -13.18 1 89.62 213 LEU B CA 1
ATOM 5988 C C . LEU B 1 213 ? -10.445 -24.359 -12.562 1 89.62 213 LEU B C 1
ATOM 5990 O O . LEU B 1 213 ? -10.641 -24.359 -11.344 1 89.62 213 LEU B O 1
ATOM 5994 N N . ARG B 1 214 ? -11.133 -23.609 -13.398 1 89.06 214 ARG B N 1
ATOM 5995 C CA . ARG B 1 214 ? -12.195 -22.719 -12.93 1 89.06 214 ARG B CA 1
ATOM 5996 C C . ARG B 1 214 ? -13.344 -23.516 -12.312 1 89.06 214 ARG B C 1
ATOM 5998 O O . ARG B 1 214 ? -14.016 -23.031 -11.398 1 89.06 214 ARG B O 1
ATOM 6005 N N . PHE B 1 215 ? -13.414 -24.672 -12.789 1 87.25 215 PHE B N 1
ATOM 6006 C CA . PHE B 1 215 ? -14.516 -25.516 -12.328 1 87.25 215 PHE B CA 1
ATOM 6007 C C . PHE B 1 215 ? -14.156 -26.219 -11.031 1 87.25 215 PHE B C 1
ATOM 6009 O O . PHE B 1 215 ? -14.953 -26.234 -10.086 1 87.25 215 PHE B O 1
ATOM 6016 N N . TYR B 1 216 ? -13.023 -26.75 -10.922 1 89.12 216 TYR B N 1
ATOM 6017 C CA . TYR B 1 216 ? -12.68 -27.641 -9.828 1 89.12 216 TYR B CA 1
ATOM 6018 C C . TYR B 1 216 ? -12.164 -26.859 -8.625 1 89.12 216 TYR B C 1
ATOM 6020 O O . TYR B 1 216 ? -12.305 -27.297 -7.48 1 89.12 216 TYR B O 1
ATOM 6028 N N . ASN B 1 217 ? -11.609 -25.703 -8.836 1 93.44 217 ASN B N 1
ATOM 6029 C CA . ASN B 1 217 ? -11.031 -24.953 -7.723 1 93.44 217 ASN B CA 1
ATOM 6030 C C . ASN B 1 217 ? -12.086 -24.578 -6.688 1 93.44 217 ASN B C 1
ATOM 6032 O O . ASN B 1 217 ? -11.891 -24.797 -5.488 1 93.44 217 ASN B O 1
ATOM 6036 N N . PRO B 1 218 ? -13.258 -24.062 -7.121 1 93.69 218 PRO B N 1
ATOM 6037 C CA . PRO B 1 218 ? -14.297 -23.75 -6.129 1 93.69 218 PRO B CA 1
ATOM 6038 C C . PRO B 1 218 ? -14.781 -25 -5.383 1 93.69 218 PRO B C 1
ATOM 6040 O O . PRO B 1 218 ? -15.117 -24.922 -4.199 1 93.69 218 PRO B O 1
ATOM 6043 N N . LEU B 1 219 ? -14.781 -26.078 -6.004 1 92.5 219 LEU B N 1
ATOM 6044 C CA . LEU B 1 219 ? -15.195 -27.312 -5.348 1 92.5 219 LEU B CA 1
ATOM 6045 C C . LEU B 1 219 ? -14.219 -27.703 -4.246 1 92.5 219 LEU B C 1
ATOM 6047 O O . LEU B 1 219 ? -14.625 -28.125 -3.166 1 92.5 219 LEU B O 1
ATOM 6051 N N . ALA B 1 220 ? -12.992 -27.562 -4.598 1 94.38 220 ALA B N 1
ATOM 6052 C CA . ALA B 1 220 ? -11.945 -27.906 -3.633 1 94.38 220 ALA B CA 1
ATOM 6053 C C . ALA B 1 220 ? -11.984 -26.969 -2.43 1 94.38 220 ALA B C 1
ATOM 6055 O O . ALA B 1 220 ? -11.578 -27.344 -1.329 1 94.38 220 ALA B O 1
AT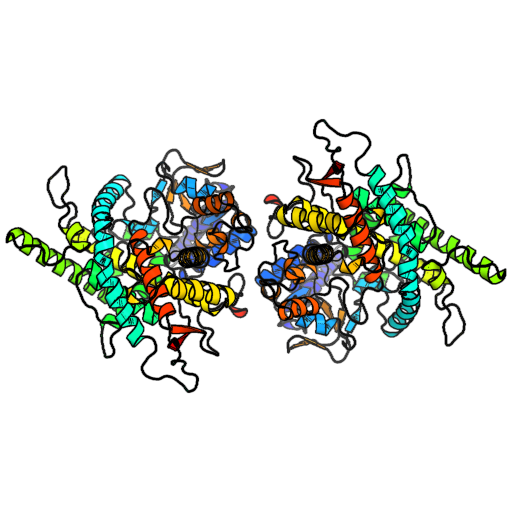OM 6056 N N . LYS B 1 221 ? -12.508 -25.766 -2.611 1 95.62 221 LYS B N 1
ATOM 6057 C CA . LYS B 1 221 ? -12.555 -24.766 -1.553 1 95.62 221 LYS B CA 1
ATOM 6058 C C . LYS B 1 221 ? -13.938 -24.703 -0.907 1 95.62 221 LYS B C 1
ATOM 6060 O O . LYS B 1 221 ? -14.18 -23.859 -0.037 1 95.62 221 LYS B O 1
ATOM 6065 N N . SER B 1 222 ? -14.766 -25.578 -1.213 1 94.75 222 SER B N 1
ATOM 6066 C CA . SER B 1 222 ? -16.141 -25.578 -0.752 1 94.75 222 SER B CA 1
ATOM 6067 C C . SER B 1 222 ? -16.25 -25.953 0.721 1 94.75 222 SER B C 1
ATOM 6069 O O . SER B 1 222 ? -15.492 -26.797 1.197 1 94.75 222 SER B O 1
ATOM 6071 N N . PRO B 1 223 ? -17.203 -25.312 1.395 1 92.31 223 PRO B N 1
ATOM 6072 C CA . PRO B 1 223 ? -17.438 -25.734 2.775 1 92.31 223 PRO B CA 1
ATOM 6073 C C . PRO B 1 223 ? -17.953 -27.172 2.871 1 92.31 223 PRO B C 1
ATOM 6075 O O . PRO B 1 223 ? -17.906 -27.766 3.947 1 92.31 223 PRO B O 1
ATOM 6078 N N . PHE B 1 224 ? -18.344 -27.734 1.803 1 91.31 224 PHE B N 1
ATOM 6079 C CA . PHE B 1 224 ? -18.859 -29.094 1.783 1 91.31 224 PHE B CA 1
ATOM 6080 C C . PHE B 1 224 ? -17.828 -30.062 1.217 1 91.31 224 PHE B C 1
ATOM 6082 O O . PHE B 1 224 ? -18.172 -31.109 0.672 1 91.31 224 PHE B O 1
ATOM 6089 N N . ARG B 1 225 ? -16.656 -29.672 1.259 1 93 225 ARG B N 1
ATOM 6090 C CA . ARG B 1 225 ? -15.57 -30.469 0.701 1 93 225 ARG B CA 1
ATOM 6091 C C . ARG B 1 225 ? -15.555 -31.875 1.284 1 93 225 ARG B C 1
ATOM 6093 O O . ARG B 1 225 ? -15.359 -32.844 0.558 1 93 225 ARG B O 1
ATOM 6100 N N . SER B 1 226 ? -15.758 -32 2.596 1 91.44 226 SER B N 1
ATOM 6101 C CA . SER B 1 226 ? -15.75 -33.312 3.24 1 91.44 226 SER B CA 1
ATOM 6102 C C . SER B 1 226 ? -16.859 -34.219 2.693 1 91.44 226 SER B C 1
ATOM 6104 O O . SER B 1 226 ? -16.656 -35.406 2.488 1 91.44 226 SER B O 1
ATOM 6106 N N . LEU B 1 227 ? -17.969 -33.625 2.504 1 90.81 227 LEU B N 1
ATOM 6107 C CA . LEU B 1 227 ? -19.078 -34.375 1.929 1 90.81 227 LEU B CA 1
ATOM 6108 C C . LEU B 1 227 ? -18.766 -34.781 0.493 1 90.81 227 LEU B C 1
ATOM 6110 O O . LEU B 1 227 ? -19.078 -35.906 0.086 1 90.81 227 LEU B O 1
ATOM 6114 N N . LEU B 1 228 ? -18.203 -33.906 -0.178 1 92.31 228 LEU B N 1
ATOM 6115 C CA . LEU B 1 228 ? -17.828 -34.219 -1.561 1 92.31 228 LEU B CA 1
ATOM 6116 C C . LEU B 1 228 ? -16.844 -35.375 -1.632 1 92.31 228 LEU B C 1
ATOM 6118 O O . LEU B 1 228 ? -17.016 -36.281 -2.453 1 92.31 228 LEU B O 1
ATOM 6122 N N . LEU B 1 229 ? -15.891 -35.344 -0.814 1 92.75 229 LEU B N 1
ATOM 6123 C CA . LEU B 1 229 ? -14.875 -36.406 -0.803 1 92.75 229 LEU B CA 1
ATOM 6124 C C . LEU B 1 229 ? -15.469 -37.719 -0.359 1 92.75 229 LEU B C 1
ATOM 6126 O O . LEU B 1 229 ? -15.023 -38.781 -0.81 1 92.75 229 LEU B O 1
ATOM 6130 N N . TRP B 1 230 ? -16.422 -37.625 0.509 1 92.25 230 TRP B N 1
ATOM 6131 C CA . TRP B 1 230 ? -17.109 -38.844 0.951 1 92.25 230 TRP B CA 1
ATOM 6132 C C . TRP B 1 230 ? -17.938 -39.438 -0.175 1 92.25 230 TRP B C 1
ATOM 6134 O O . TRP B 1 230 ? -18.016 -40.656 -0.323 1 92.25 230 TRP B O 1
ATOM 6144 N N . LEU B 1 231 ? -18.484 -38.625 -0.967 1 92.06 231 LEU B N 1
ATOM 6145 C CA . LEU B 1 231 ? -19.391 -39.062 -2.02 1 92.06 231 LEU B CA 1
ATOM 6146 C C . LEU B 1 231 ? -18.625 -39.5 -3.258 1 92.06 231 LEU B C 1
ATOM 6148 O O . LEU B 1 231 ? -19.141 -40.312 -4.055 1 92.06 231 LEU B O 1
ATOM 6152 N N . LYS B 1 232 ? -17.5 -39.062 -3.449 1 91.38 232 LYS B N 1
ATOM 6153 C CA . LYS B 1 232 ? -16.75 -39.281 -4.676 1 91.38 232 LYS B CA 1
ATOM 6154 C C . LYS B 1 232 ? -16.594 -40.781 -4.957 1 91.38 232 LYS B C 1
ATOM 6156 O O . LYS B 1 232 ? -17.047 -41.281 -5.996 1 91.38 232 LYS B O 1
ATOM 6161 N N . PRO B 1 233 ? -16.078 -41.594 -3.977 1 87.19 233 PRO B N 1
ATOM 6162 C CA . PRO B 1 233 ? -15.953 -43.031 -4.258 1 87.19 233 PRO B CA 1
ATOM 6163 C C . PRO B 1 233 ? -17.297 -43.75 -4.246 1 87.19 233 PRO B C 1
ATOM 6165 O O . PRO B 1 233 ? -17.375 -44.906 -4.633 1 87.19 233 PRO B O 1
ATOM 6168 N N . ARG B 1 234 ? -18.344 -43.094 -3.932 1 92.25 234 ARG B N 1
ATOM 6169 C CA . ARG B 1 234 ? -19.656 -43.688 -3.777 1 92.25 234 ARG B CA 1
ATOM 6170 C C . ARG B 1 234 ? -20.609 -43.25 -4.891 1 92.25 234 ARG B C 1
ATOM 6172 O O . ARG B 1 234 ? -21.812 -43.094 -4.664 1 92.25 234 ARG B O 1
ATOM 6179 N N . GLY B 1 235 ? -20.031 -42.844 -6.023 1 87.44 235 GLY B N 1
ATOM 6180 C CA . GLY B 1 235 ? -20.891 -42.531 -7.16 1 87.44 235 GLY B CA 1
ATOM 6181 C C . GLY B 1 235 ? -20.688 -41.125 -7.699 1 87.44 235 GLY B C 1
ATOM 6182 O O . GLY B 1 235 ? -21 -40.844 -8.852 1 87.44 235 GLY B O 1
ATOM 6183 N N . LEU B 1 236 ? -20.266 -40.25 -6.898 1 89.44 236 LEU B N 1
ATOM 6184 C CA . LEU B 1 236 ? -20.094 -38.875 -7.328 1 89.44 236 LEU B CA 1
ATOM 6185 C C . LEU B 1 236 ? -19.062 -38.781 -8.445 1 89.44 236 LEU B C 1
ATOM 6187 O O . LEU B 1 236 ? -19.203 -37.938 -9.352 1 89.44 236 LEU B O 1
ATOM 6191 N N . ASP B 1 237 ? -18.047 -39.531 -8.391 1 89 237 ASP B N 1
ATOM 6192 C CA . ASP B 1 237 ? -17.047 -39.531 -9.453 1 89 237 ASP B CA 1
ATOM 6193 C C . ASP B 1 237 ? -17.688 -39.812 -10.805 1 89 237 ASP B C 1
ATOM 6195 O O . ASP B 1 237 ? -17.375 -39.156 -11.805 1 89 237 ASP B O 1
ATOM 6199 N N . ASN B 1 238 ? -18.562 -40.75 -10.789 1 86.81 238 ASN B N 1
ATOM 6200 C CA . ASN B 1 238 ? -19.25 -41.094 -12.023 1 86.81 238 ASN B CA 1
ATOM 6201 C C . ASN B 1 238 ? -20.172 -39.969 -12.484 1 86.81 238 ASN B C 1
ATOM 6203 O O . ASN B 1 238 ? -20.266 -39.688 -13.688 1 86.81 238 ASN B O 1
ATOM 6207 N N . LEU B 1 239 ? -20.734 -39.438 -11.555 1 87.25 239 LEU B N 1
ATOM 6208 C CA . LEU B 1 239 ? -21.609 -38.312 -11.891 1 87.25 239 LEU B CA 1
ATOM 6209 C C . LEU B 1 239 ? -20.812 -37.156 -12.422 1 87.25 239 LEU B C 1
ATOM 6211 O O . LEU B 1 239 ? -21.219 -36.5 -13.391 1 87.25 239 LEU B O 1
ATOM 6215 N N . MET B 1 240 ? -19.781 -36.844 -11.812 1 85.81 240 MET B N 1
ATOM 6216 C CA . MET B 1 240 ? -18.906 -35.75 -12.234 1 85.81 240 MET B CA 1
ATOM 6217 C C . MET B 1 240 ? -18.359 -36 -13.633 1 85.81 240 MET B C 1
ATOM 6219 O O . MET B 1 240 ? -18.234 -35.062 -14.438 1 85.81 240 MET B O 1
ATOM 6223 N N . LYS B 1 241 ? -18.031 -37.219 -13.867 1 84.94 241 LYS B N 1
ATOM 6224 C CA . LYS B 1 241 ? -17.562 -37.562 -15.203 1 84.94 241 LYS B CA 1
ATOM 6225 C C . LYS B 1 241 ? -18.641 -37.281 -16.25 1 84.94 241 LYS B C 1
ATOM 6227 O O . LYS B 1 241 ? -18.328 -36.812 -17.344 1 84.94 241 LYS B O 1
ATOM 6232 N N . LEU B 1 242 ? -19.797 -37.469 -15.828 1 83.69 242 LEU B N 1
ATOM 6233 C CA . LEU B 1 242 ? -20.906 -37.281 -16.75 1 83.69 242 LEU B CA 1
ATOM 6234 C C . LEU B 1 242 ? -21.172 -35.812 -16.984 1 83.69 242 LEU B C 1
ATOM 6236 O O . LEU B 1 242 ? -21.5 -35.406 -18.109 1 83.69 242 LEU B O 1
ATOM 6240 N N . ILE B 1 243 ? -20.969 -35 -15.977 1 82.38 243 ILE B N 1
ATOM 6241 C CA . ILE B 1 243 ? -21.359 -33.594 -16.094 1 82.38 243 ILE B CA 1
ATOM 6242 C C . ILE B 1 243 ? -20.172 -32.75 -16.547 1 82.38 243 ILE B C 1
ATOM 6244 O O . ILE B 1 243 ? -20.328 -31.562 -16.844 1 82.38 243 ILE B O 1
ATOM 6248 N N . THR B 1 244 ? -19.047 -33.375 -16.531 1 83.06 244 THR B N 1
ATOM 6249 C CA . THR B 1 244 ? -17.859 -32.656 -16.984 1 83.06 244 THR B CA 1
ATOM 6250 C C . THR B 1 244 ? -18.016 -32.219 -18.422 1 83.06 244 THR B C 1
ATOM 6252 O O . THR B 1 244 ? -18.406 -33 -19.281 1 83.06 244 THR B O 1
ATOM 6255 N N . PRO B 1 245 ? -17.828 -30.969 -18.609 1 82.12 245 PRO B N 1
ATOM 6256 C CA . PRO B 1 245 ? -17.953 -30.438 -19.969 1 82.12 245 PRO B CA 1
ATOM 6257 C C . PRO B 1 245 ? -17.094 -31.203 -20.984 1 82.12 245 PRO B C 1
ATOM 6259 O O . PRO B 1 245 ? -16.047 -31.734 -20.609 1 82.12 245 PRO B O 1
ATOM 6262 N N . LYS B 1 246 ? -17.562 -31.125 -22.203 1 84.56 246 LYS B N 1
ATOM 6263 C CA . LYS B 1 246 ? -16.906 -31.844 -23.297 1 84.56 246 LYS B CA 1
ATOM 6264 C C . LYS B 1 246 ? -15.461 -31.391 -23.469 1 84.56 246 LYS B C 1
ATOM 6266 O O . LYS B 1 246 ? -14.578 -32.188 -23.75 1 84.56 246 LYS B O 1
ATOM 6271 N N . GLU B 1 247 ? -15.258 -30.141 -23.297 1 81.69 247 GLU B N 1
ATOM 6272 C CA . GLU B 1 247 ? -13.93 -29.562 -23.484 1 81.69 247 GLU B CA 1
ATOM 6273 C C . GLU B 1 247 ? -12.93 -30.156 -22.5 1 81.69 247 GLU B C 1
ATOM 6275 O O . GLU B 1 247 ? -11.781 -30.422 -22.844 1 81.69 247 GLU B O 1
ATOM 6280 N N . ILE B 1 248 ? -13.352 -30.453 -21.375 1 82.75 248 ILE B N 1
ATOM 6281 C CA . ILE B 1 248 ? -12.492 -31.016 -20.344 1 82.75 248 ILE B CA 1
ATOM 6282 C C . ILE B 1 248 ? -12.242 -32.5 -20.625 1 82.75 248 ILE B C 1
ATOM 6284 O O . ILE B 1 248 ? -11.125 -33 -20.438 1 82.75 248 ILE B O 1
ATOM 6288 N N . LYS B 1 249 ? -13.242 -33.125 -21.062 1 85.69 249 LYS B N 1
ATOM 6289 C CA . LYS B 1 249 ? -13.086 -34.531 -21.438 1 85.69 249 LYS B CA 1
ATOM 6290 C C . LYS B 1 249 ? -12.07 -34.688 -22.562 1 85.69 249 LYS B C 1
ATOM 6292 O O . LYS B 1 249 ? -11.273 -35.656 -22.562 1 85.69 249 LYS B O 1
ATOM 6297 N N . GLU B 1 250 ? -12.188 -33.844 -23.438 1 83.06 250 GLU B N 1
ATOM 6298 C CA . GLU B 1 250 ? -11.258 -33.875 -24.562 1 83.06 250 GLU B CA 1
ATOM 6299 C C . GLU B 1 250 ? -9.82 -33.656 -24.094 1 83.06 250 GLU B C 1
ATOM 6301 O O . GLU B 1 250 ? -8.891 -34.281 -24.625 1 83.06 250 GLU B O 1
ATOM 6306 N N . TYR B 1 251 ? -9.688 -32.844 -23.234 1 81.56 251 TYR B N 1
ATOM 6307 C CA . TYR B 1 251 ? -8.367 -32.594 -22.656 1 81.56 251 TYR B CA 1
ATOM 6308 C C . TYR B 1 251 ? -7.801 -33.875 -22.016 1 81.56 251 TYR B C 1
ATOM 6310 O O . TYR B 1 251 ? -6.652 -34.25 -22.281 1 81.56 251 TYR B O 1
ATOM 6318 N N . PHE B 1 252 ? -8.586 -34.5 -21.234 1 83.88 252 PHE B N 1
ATOM 6319 C CA . PHE B 1 252 ? -8.125 -35.719 -20.547 1 83.88 252 PHE B CA 1
ATOM 6320 C C . PHE B 1 252 ? -7.836 -36.844 -21.547 1 83.88 252 PHE B C 1
ATOM 6322 O O . PHE B 1 252 ? -6.859 -37.562 -21.406 1 83.88 252 PHE B O 1
ATOM 6329 N N . ALA B 1 253 ? -8.672 -36.906 -22.453 1 84.62 253 ALA B N 1
ATOM 6330 C CA . ALA B 1 253 ? -8.477 -37.906 -23.484 1 84.62 253 ALA B CA 1
ATOM 6331 C C . ALA B 1 253 ? -7.172 -37.688 -24.234 1 84.62 253 ALA B C 1
ATOM 6333 O O . ALA B 1 253 ? -6.453 -38.625 -24.562 1 84.62 253 ALA B O 1
ATOM 6334 N N . PHE B 1 254 ? -6.961 -36.562 -24.562 1 82.81 254 PHE B N 1
ATOM 6335 C CA . PHE B 1 254 ? -5.746 -36.219 -25.281 1 82.81 254 PHE B CA 1
ATOM 6336 C C . PHE B 1 254 ? -4.508 -36.594 -24.484 1 82.81 254 PHE B C 1
ATOM 6338 O O . PHE B 1 254 ? -3.609 -37.25 -25 1 82.81 254 PHE B O 1
ATOM 6345 N N . THR B 1 255 ? -4.465 -36.156 -23.25 1 82.88 255 THR B N 1
ATOM 6346 C CA . THR B 1 255 ? -3.291 -36.375 -22.422 1 82.88 255 THR B CA 1
ATOM 6347 C C . THR B 1 255 ? -3.109 -37.875 -22.156 1 82.88 255 THR B C 1
ATOM 6349 O O . THR B 1 255 ? -1.983 -38.375 -22.141 1 82.88 255 THR B O 1
ATOM 6352 N N . GLU B 1 256 ? -4.219 -38.5 -21.906 1 85.5 256 GLU B N 1
ATOM 6353 C CA . GLU B 1 256 ? -4.176 -39.938 -21.672 1 85.5 256 GLU B CA 1
ATOM 6354 C C . GLU B 1 256 ? -3.641 -40.688 -22.906 1 85.5 256 GLU B C 1
ATOM 6356 O O . GLU B 1 256 ? -2.812 -41.594 -22.766 1 85.5 256 GLU B O 1
ATOM 6361 N N . ASN B 1 257 ? -4.137 -40.281 -23.984 1 85.44 257 ASN B N 1
ATOM 6362 C CA . ASN B 1 257 ? -3.697 -40.938 -25.203 1 85.44 257 ASN B CA 1
ATOM 6363 C C . ASN B 1 257 ? -2.215 -40.688 -25.469 1 85.44 257 ASN B C 1
ATOM 6365 O O . ASN B 1 257 ? -1.504 -41.594 -25.922 1 85.44 257 ASN B O 1
ATOM 6369 N N . LEU B 1 258 ? -1.846 -39.562 -25.281 1 81.19 258 LEU B N 1
ATOM 6370 C CA . LEU B 1 258 ? -0.439 -39.219 -25.453 1 81.19 258 LEU B CA 1
ATOM 6371 C C . LEU B 1 258 ? 0.444 -40.031 -24.516 1 81.19 258 LEU B C 1
ATOM 6373 O O . LEU B 1 258 ? 1.466 -40.594 -24.938 1 81.19 258 LEU B O 1
ATOM 6377 N N . ALA B 1 259 ? 0.05 -40.125 -23.266 1 83.69 259 ALA B N 1
ATOM 6378 C CA . ALA B 1 259 ? 0.814 -40.844 -22.266 1 83.69 259 ALA B CA 1
ATOM 6379 C C . ALA B 1 259 ? 0.832 -42.344 -22.594 1 83.69 259 ALA B C 1
ATOM 6381 O O . ALA B 1 259 ? 1.874 -43 -22.484 1 83.69 259 ALA B O 1
ATOM 6382 N N . MET B 1 260 ? -0.282 -42.844 -22.969 1 85.12 260 MET B N 1
ATOM 6383 C CA . MET B 1 260 ? -0.389 -44.281 -23.266 1 85.12 260 MET B CA 1
ATOM 6384 C C . MET B 1 260 ? 0.471 -44.625 -24.469 1 85.12 260 MET B C 1
ATOM 6386 O O . MET B 1 260 ? 1.145 -45.656 -24.469 1 85.12 260 MET B O 1
ATOM 6390 N N . SER B 1 261 ? 0.31 -43.812 -25.438 1 83.56 261 SER B N 1
ATOM 6391 C CA . SER B 1 261 ? 1.099 -44.062 -26.641 1 83.56 261 SER B CA 1
ATOM 6392 C C . SER B 1 261 ? 2.592 -44.062 -26.328 1 83.56 261 SER B C 1
ATOM 6394 O O . SER B 1 261 ? 3.336 -44.906 -26.844 1 83.56 261 SER B O 1
ATOM 6396 N N . ARG B 1 262 ? 2.998 -43.219 -25.562 1 82.81 262 ARG B N 1
ATOM 6397 C CA . ARG B 1 262 ? 4.406 -43.125 -25.203 1 82.81 262 ARG B CA 1
ATOM 6398 C C . ARG B 1 262 ? 4.844 -44.312 -24.359 1 82.81 262 ARG B C 1
ATOM 6400 O O . ARG B 1 262 ? 5.941 -44.844 -24.531 1 82.81 262 ARG B O 1
ATOM 6407 N N . VAL B 1 263 ? 4.035 -44.688 -23.453 1 82.19 263 VAL B N 1
ATOM 6408 C CA . VAL B 1 263 ? 4.336 -45.812 -22.578 1 82.19 263 VAL B CA 1
ATOM 6409 C C . VAL B 1 263 ? 4.453 -47.094 -23.406 1 82.19 263 VAL B C 1
ATOM 6411 O O . VAL B 1 263 ? 5.367 -47.906 -23.203 1 82.19 263 VAL B O 1
ATOM 6414 N N . GLU B 1 264 ? 3.562 -47.219 -24.266 1 83.44 264 GLU B N 1
ATOM 6415 C CA . GLU B 1 264 ? 3.576 -48.406 -25.109 1 83.44 264 GLU B CA 1
ATOM 6416 C C . GLU B 1 264 ? 4.828 -48.438 -25.984 1 83.44 264 GLU B C 1
ATOM 6418 O O . GLU B 1 264 ? 5.438 -49.5 -26.156 1 83.44 264 GLU B O 1
ATOM 6423 N N . SER B 1 265 ? 5.078 -47.344 -26.516 1 83 265 SER B N 1
ATOM 6424 C CA . SER B 1 265 ? 6.266 -47.281 -27.359 1 83 265 SER B CA 1
ATOM 6425 C C . SER B 1 265 ? 7.531 -47.594 -26.562 1 83 265 SER B C 1
ATOM 6427 O O . SER B 1 265 ? 8.406 -48.312 -27.047 1 83 265 SER B O 1
ATOM 6429 N N . GLU B 1 266 ? 7.66 -47.062 -25.391 1 82 266 GLU B N 1
ATOM 6430 C CA . GLU B 1 266 ? 8.828 -47.281 -24.547 1 82 266 GLU B CA 1
ATOM 6431 C C . GLU B 1 266 ? 8.93 -48.719 -24.109 1 82 266 GLU B C 1
ATOM 6433 O O . GLU B 1 266 ? 10.023 -49.312 -24.062 1 82 266 GLU B O 1
ATOM 6438 N N . ARG B 1 267 ? 7.867 -49.281 -23.797 1 78.94 267 ARG B N 1
ATOM 6439 C CA . ARG B 1 267 ? 7.867 -50.656 -23.344 1 78.94 267 ARG B CA 1
ATOM 6440 C C . ARG B 1 267 ? 8.172 -51.594 -24.5 1 78.94 267 ARG B C 1
ATOM 6442 O O . ARG B 1 267 ? 8.797 -52.656 -24.297 1 78.94 267 ARG B O 1
ATOM 6449 N N . LYS B 1 268 ? 7.684 -51.281 -25.594 1 84.31 268 LYS B N 1
ATOM 6450 C CA . LYS B 1 268 ? 8.016 -52.031 -26.781 1 84.31 268 LYS B CA 1
ATOM 6451 C C . LYS B 1 268 ? 9.508 -51.969 -27.094 1 84.31 268 LYS B C 1
ATOM 6453 O O . LYS B 1 268 ? 10.125 -52.969 -27.422 1 84.31 268 LYS B O 1
ATOM 6458 N N . ASN B 1 269 ? 9.977 -50.812 -27.031 1 83.31 269 ASN B N 1
ATOM 6459 C CA . ASN B 1 269 ? 11.406 -50.625 -27.266 1 83.31 269 ASN B CA 1
ATOM 6460 C C . ASN B 1 269 ? 12.234 -51.406 -26.266 1 83.31 269 ASN B C 1
ATOM 6462 O O . ASN B 1 269 ? 13.281 -51.969 -26.609 1 83.31 269 ASN B O 1
ATOM 6466 N N . GLU B 1 270 ? 11.883 -51.406 -25.047 1 78.69 270 GLU B N 1
ATOM 6467 C CA . GLU B 1 270 ? 12.586 -52.188 -24.016 1 78.69 270 GLU B CA 1
ATOM 6468 C C . GLU B 1 270 ? 12.539 -53.656 -24.297 1 78.69 270 GLU B C 1
ATOM 6470 O O . GLU B 1 270 ? 13.539 -54.375 -24.125 1 78.69 270 GLU B O 1
ATOM 6475 N N . THR B 1 271 ? 11.398 -54.156 -24.688 1 81.62 271 THR B N 1
ATOM 6476 C CA . THR B 1 271 ? 11.227 -55.562 -24.969 1 81.62 271 THR B CA 1
ATOM 6477 C C . THR B 1 271 ? 12.062 -56 -26.172 1 81.62 271 THR B C 1
ATOM 6479 O O . THR B 1 271 ? 12.625 -57.094 -26.188 1 81.62 271 THR B O 1
ATOM 6482 N N . GLU B 1 272 ? 12.125 -55.062 -27.047 1 85.81 272 GLU B N 1
ATOM 6483 C CA . GLU B 1 272 ? 12.844 -55.375 -28.281 1 85.81 272 GLU B CA 1
ATOM 6484 C C . GLU B 1 272 ? 14.312 -54.969 -28.172 1 85.81 272 GLU B C 1
ATOM 6486 O O . GLU B 1 272 ? 15.062 -55.094 -29.141 1 85.81 272 GLU B O 1
ATOM 6491 N N . LYS B 1 273 ? 14.82 -54.5 -27.094 1 83.81 273 LYS B N 1
ATOM 6492 C CA . LYS B 1 273 ? 16.188 -54.062 -26.828 1 83.81 273 LYS B CA 1
ATOM 6493 C C . LYS B 1 273 ? 16.641 -53.062 -27.875 1 83.81 273 LYS B C 1
ATOM 6495 O O . LYS B 1 273 ? 17.766 -53.125 -28.375 1 83.81 273 LYS B O 1
ATOM 6500 N N . ARG B 1 274 ? 15.734 -52.25 -28.344 1 81.69 274 ARG B N 1
ATOM 6501 C CA . ARG B 1 274 ? 16.047 -51.156 -29.25 1 81.69 274 ARG B CA 1
ATOM 6502 C C . ARG B 1 274 ? 16.5 -49.938 -28.5 1 81.69 274 ARG B C 1
ATOM 6504 O O . ARG B 1 274 ? 16.062 -49.688 -27.359 1 81.69 274 ARG B O 1
ATOM 6511 N N . PRO B 1 275 ? 17.422 -49.219 -29.047 1 76.75 275 PRO B N 1
ATOM 6512 C CA . PRO B 1 275 ? 17.828 -47.969 -28.375 1 76.75 275 PRO B CA 1
ATOM 6513 C C . PRO B 1 275 ? 16.688 -46.969 -28.281 1 76.75 275 PRO B C 1
ATOM 6515 O O . PRO B 1 275 ? 15.836 -46.906 -29.188 1 76.75 275 PRO B O 1
ATOM 6518 N N . ALA B 1 276 ? 16.672 -46.344 -27.078 1 70.81 276 ALA B N 1
ATOM 6519 C CA . ALA B 1 276 ? 15.656 -45.312 -26.906 1 70.81 276 ALA B CA 1
ATOM 6520 C C . ALA B 1 276 ? 15.773 -44.219 -27.984 1 70.81 276 ALA B C 1
ATOM 6522 O O . ALA B 1 276 ? 16.891 -43.781 -28.312 1 70.81 276 ALA B O 1
ATOM 6523 N N . GLU B 1 277 ? 14.688 -44 -28.703 1 64.69 277 GLU B N 1
ATOM 6524 C CA . GLU B 1 277 ? 14.688 -42.969 -29.766 1 64.69 277 GLU B CA 1
ATOM 6525 C C . GLU B 1 277 ? 15 -41.594 -29.203 1 64.69 277 GLU B C 1
ATOM 6527 O O . GLU B 1 277 ? 15.68 -40.781 -29.844 1 64.69 277 GLU B O 1
ATOM 6532 N N . ARG B 1 278 ? 14.367 -41.281 -28.016 1 71.56 278 ARG B N 1
ATOM 6533 C CA . ARG B 1 278 ? 14.547 -40 -27.344 1 71.56 278 ARG B CA 1
ATOM 6534 C C . ARG B 1 278 ? 14.68 -40.156 -25.844 1 71.56 278 ARG B C 1
ATOM 6536 O O . ARG B 1 278 ? 13.984 -41 -25.234 1 71.56 278 ARG B O 1
ATOM 6543 N N . GLU B 1 279 ? 15.688 -39.594 -25.312 1 71.06 279 GLU B N 1
ATOM 6544 C CA . GLU B 1 279 ? 15.875 -39.625 -23.859 1 71.06 279 GLU B CA 1
ATOM 6545 C C . GLU B 1 279 ? 15.328 -38.375 -23.188 1 71.06 279 GLU B C 1
ATOM 6547 O O . GLU B 1 279 ? 16.078 -37.594 -22.609 1 71.06 279 GLU B O 1
ATOM 6552 N N . ASP B 1 280 ? 14.039 -38.344 -23.359 1 73.44 280 ASP B N 1
ATOM 6553 C CA . ASP B 1 280 ? 13.383 -37.188 -22.766 1 73.44 280 ASP B CA 1
ATOM 6554 C C . ASP B 1 280 ? 12.875 -37.531 -21.359 1 73.44 280 ASP B C 1
ATOM 6556 O O . ASP B 1 280 ? 13.195 -38.562 -20.797 1 73.44 280 ASP B O 1
ATOM 6560 N N . MET B 1 281 ? 12.156 -36.625 -20.75 1 74.06 281 MET B N 1
ATOM 6561 C CA . MET B 1 281 ? 11.727 -36.719 -19.359 1 74.06 281 MET B CA 1
ATOM 6562 C C . MET B 1 281 ? 10.805 -37.906 -19.141 1 74.06 281 MET B C 1
ATOM 6564 O O . MET B 1 281 ? 10.953 -38.625 -18.172 1 74.06 281 MET B O 1
ATOM 6568 N N . PHE B 1 282 ? 9.953 -38.156 -20.078 1 76.31 282 PHE B N 1
ATOM 6569 C CA . PHE B 1 282 ? 9 -39.25 -19.922 1 76.31 282 PHE B CA 1
ATOM 6570 C C . PHE B 1 282 ? 9.695 -40.594 -20.062 1 76.31 282 PHE B C 1
ATOM 6572 O O . PHE B 1 282 ? 9.266 -41.594 -19.484 1 76.31 282 PHE B O 1
ATOM 6579 N N . HIS B 1 283 ? 10.711 -40.531 -20.859 1 76.94 283 HIS B N 1
ATOM 6580 C CA . HIS B 1 283 ? 11.492 -41.75 -20.969 1 76.94 283 HIS B CA 1
ATOM 6581 C C . HIS B 1 283 ? 12.039 -42.188 -19.625 1 76.94 283 HIS B C 1
ATOM 6583 O O . HIS B 1 283 ? 11.883 -43.344 -19.234 1 76.94 283 HIS B O 1
ATOM 6589 N N . PHE B 1 284 ? 12.547 -41.219 -18.953 1 74.5 284 PHE B N 1
ATOM 6590 C CA . PHE B 1 284 ? 13.125 -41.531 -17.656 1 74.5 284 PHE B CA 1
ATOM 6591 C C . PHE B 1 284 ? 12.047 -41.938 -16.656 1 74.5 284 PHE B C 1
ATOM 6593 O O . PHE B 1 284 ? 12.258 -42.812 -15.82 1 74.5 284 PHE B O 1
ATOM 6600 N N . LEU B 1 285 ? 10.906 -41.406 -16.766 1 77.81 285 LEU B N 1
ATOM 6601 C CA . LEU B 1 285 ? 9.797 -41.719 -15.867 1 77.81 285 LEU B CA 1
ATOM 6602 C C . LEU B 1 285 ? 9.258 -43.125 -16.141 1 77.81 285 LEU B C 1
ATOM 6604 O O . LEU B 1 285 ? 8.906 -43.844 -15.219 1 77.81 285 LEU B O 1
ATOM 6608 N N . CYS B 1 286 ? 9.242 -43.438 -17.375 1 78.69 286 CYS B N 1
ATOM 6609 C CA . CYS B 1 286 ? 8.664 -44.688 -17.812 1 78.69 286 CYS B CA 1
ATOM 6610 C C . CYS B 1 286 ? 9.617 -45.844 -17.516 1 78.69 286 CYS B C 1
ATOM 6612 O O . CYS B 1 286 ? 9.18 -46.969 -17.297 1 78.69 286 CYS B O 1
ATOM 6614 N N . THR B 1 287 ? 10.859 -45.469 -17.453 1 76.38 287 THR B N 1
ATOM 6615 C CA . THR B 1 287 ? 11.828 -46.562 -17.328 1 76.38 287 THR B CA 1
ATOM 6616 C C . THR B 1 287 ? 12.367 -46.656 -15.906 1 76.38 287 THR B C 1
ATOM 6618 O O . THR B 1 287 ? 13.125 -47.562 -15.586 1 76.38 287 THR B O 1
ATOM 6621 N N . ALA B 1 288 ? 11.914 -45.719 -15.125 1 77.31 288 ALA B N 1
ATOM 6622 C CA . ALA B 1 288 ? 12.367 -45.75 -13.742 1 77.31 288 ALA B CA 1
ATOM 6623 C C . ALA B 1 288 ? 11.93 -47.031 -13.039 1 77.31 288 ALA B C 1
ATOM 6625 O O . ALA B 1 288 ? 10.789 -47.469 -13.203 1 77.31 288 ALA B O 1
ATOM 6626 N N . LYS B 1 289 ? 12.906 -47.562 -12.32 1 79.06 289 LYS B N 1
ATOM 6627 C CA . LYS B 1 289 ? 12.625 -48.844 -11.625 1 79.06 289 LYS B CA 1
ATOM 6628 C C . LYS B 1 289 ? 12.758 -48.656 -10.117 1 79.06 289 LYS B C 1
ATOM 6630 O O . LYS B 1 289 ? 13.594 -47.875 -9.641 1 79.06 289 LYS B O 1
ATOM 6635 N N . ASP B 1 290 ? 11.844 -49.25 -9.359 1 75.06 290 ASP B N 1
ATOM 6636 C CA . ASP B 1 290 ? 11.961 -49.312 -7.906 1 75.06 290 ASP B CA 1
ATOM 6637 C C . ASP B 1 290 ? 13.188 -50.125 -7.488 1 75.06 290 ASP B C 1
ATOM 6639 O O . ASP B 1 290 ? 13.344 -51.281 -7.879 1 75.06 290 ASP B O 1
ATOM 6643 N N . PRO B 1 291 ? 13.969 -49.531 -6.707 1 73.5 291 PRO B N 1
ATOM 6644 C CA . PRO B 1 291 ? 15.203 -50.25 -6.336 1 73.5 291 PRO B CA 1
ATOM 6645 C C . PRO B 1 291 ? 14.945 -51.5 -5.504 1 73.5 291 PRO B C 1
ATOM 6647 O O . PRO B 1 291 ? 15.758 -52.438 -5.512 1 73.5 291 PRO B O 1
ATOM 6650 N N . GLU B 1 292 ? 13.891 -51.531 -4.758 1 73.62 292 GLU B N 1
ATOM 6651 C CA . GLU B 1 292 ? 13.625 -52.656 -3.859 1 73.62 292 GLU B CA 1
ATOM 6652 C C . GLU B 1 292 ? 12.961 -53.812 -4.602 1 73.62 292 GLU B C 1
ATOM 6654 O O . GLU B 1 292 ? 13.328 -54.969 -4.398 1 73.62 292 GLU B O 1
ATOM 6659 N N . THR B 1 293 ? 12.047 -53.531 -5.539 1 78.81 293 THR B N 1
ATOM 6660 C CA . THR B 1 293 ? 11.242 -54.562 -6.145 1 78.81 293 THR B CA 1
ATOM 6661 C C . THR B 1 293 ? 11.711 -54.875 -7.566 1 78.81 293 THR B C 1
ATOM 6663 O O . THR B 1 293 ? 11.422 -55.938 -8.117 1 78.81 293 THR B O 1
ATOM 6666 N N . GLY B 1 294 ? 12.445 -53.938 -8.141 1 77.06 294 GLY B N 1
ATOM 6667 C CA . GLY B 1 294 ? 12.875 -54.094 -9.523 1 77.06 294 GLY B CA 1
ATOM 6668 C C . GLY B 1 294 ? 11.773 -53.781 -10.523 1 77.06 294 GLY B C 1
ATOM 6669 O O . GLY B 1 294 ? 12.023 -53.719 -11.727 1 77.06 294 GLY B O 1
ATOM 6670 N N . ASP B 1 295 ? 10.602 -53.625 -10.008 1 79.56 295 ASP B N 1
ATOM 6671 C CA . ASP B 1 295 ? 9.461 -53.281 -10.852 1 79.56 295 ASP B CA 1
ATOM 6672 C C . ASP B 1 295 ? 9.492 -51.781 -11.242 1 79.56 295 ASP B C 1
ATOM 6674 O O . ASP B 1 295 ? 10.281 -51.031 -10.703 1 79.56 295 ASP B O 1
ATOM 6678 N N . PHE B 1 296 ? 8.617 -51.594 -12.32 1 79.81 296 PHE B N 1
ATOM 6679 C CA . PHE B 1 296 ? 8.484 -50.188 -12.68 1 79.81 296 PHE B CA 1
ATOM 6680 C C . PHE B 1 296 ? 8.062 -49.375 -11.477 1 79.81 296 PHE B C 1
ATOM 6682 O O . PHE B 1 296 ? 7.203 -49.781 -10.695 1 79.81 296 PHE B O 1
ATOM 6689 N N . ALA B 1 297 ? 8.734 -48.281 -11.297 1 75.75 297 ALA B N 1
ATOM 6690 C CA . ALA B 1 297 ? 8.508 -47.438 -10.141 1 75.75 297 ALA B CA 1
ATOM 6691 C C . ALA B 1 297 ? 7.082 -46.875 -10.141 1 75.75 297 ALA B C 1
ATOM 6693 O O . ALA B 1 297 ? 6.523 -46.594 -9.078 1 75.75 297 ALA B O 1
ATOM 6694 N N . LEU B 1 298 ? 6.5 -46.688 -11.336 1 81.56 298 LEU B N 1
ATOM 6695 C CA . LEU B 1 298 ? 5.148 -46.156 -11.469 1 81.56 298 LEU B CA 1
ATOM 6696 C C . LEU B 1 298 ? 4.312 -47.031 -12.398 1 81.56 298 LEU B C 1
ATOM 6698 O O . LEU B 1 298 ? 4.809 -47.5 -13.43 1 81.56 298 LEU B O 1
ATOM 6702 N N . SER B 1 299 ? 3.09 -47.188 -11.859 1 82.75 299 SER B N 1
ATOM 6703 C CA . SER B 1 299 ? 2.15 -47.906 -12.719 1 82.75 299 SER B CA 1
ATOM 6704 C C . SER B 1 299 ? 1.76 -47.062 -13.93 1 82.75 299 SER B C 1
ATOM 6706 O O . SER B 1 299 ? 1.992 -45.875 -13.961 1 82.75 299 SER B O 1
ATOM 6708 N N . THR B 1 300 ? 1.205 -47.75 -14.906 1 82.75 300 THR B N 1
ATOM 6709 C CA . THR B 1 300 ? 0.754 -47.062 -16.109 1 82.75 300 THR B CA 1
ATOM 6710 C C . THR B 1 300 ? -0.266 -45.969 -15.75 1 82.75 300 THR B C 1
ATOM 6712 O O . THR B 1 300 ? -0.226 -44.875 -16.297 1 82.75 300 THR B O 1
ATOM 6715 N N . GLU B 1 301 ? -1.093 -46.281 -14.82 1 84.44 301 GLU B N 1
ATOM 6716 C CA . GLU B 1 301 ? -2.102 -45.312 -14.391 1 84.44 301 GLU B CA 1
ATOM 6717 C C . GLU B 1 301 ? -1.457 -44.125 -13.703 1 84.44 301 GLU B C 1
ATOM 6719 O O . GLU B 1 301 ? -1.87 -42.969 -13.922 1 84.44 301 GLU B O 1
ATOM 6724 N N . ASN B 1 302 ? -0.517 -44.438 -12.945 1 84.69 302 ASN B N 1
ATOM 6725 C CA . ASN B 1 302 ? 0.182 -43.375 -12.25 1 84.69 302 ASN B CA 1
ATOM 6726 C C . ASN B 1 302 ? 0.981 -42.5 -13.219 1 84.69 302 ASN B C 1
ATOM 6728 O O . ASN B 1 302 ? 1.102 -41.281 -13.023 1 84.69 302 ASN B O 1
ATOM 6732 N N . LEU B 1 303 ? 1.451 -43.125 -14.188 1 84.44 303 LEU B N 1
ATOM 6733 C CA . LEU B 1 303 ? 2.197 -42.375 -15.203 1 84.44 303 LEU B CA 1
ATOM 6734 C C . LEU B 1 303 ? 1.281 -41.438 -15.977 1 84.44 303 LEU B C 1
ATOM 6736 O O . LEU B 1 303 ? 1.663 -40.312 -16.281 1 84.44 303 LEU B O 1
ATOM 6740 N N . ILE B 1 304 ? 0.186 -41.938 -16.234 1 83.69 304 ILE B N 1
ATOM 6741 C CA . ILE B 1 304 ? -0.784 -41.125 -16.953 1 83.69 304 ILE B CA 1
ATOM 6742 C C . ILE B 1 304 ? -1.191 -39.938 -16.078 1 83.69 304 ILE B C 1
ATOM 6744 O O . ILE B 1 304 ? -1.291 -38.812 -16.562 1 83.69 304 ILE B O 1
ATOM 6748 N N . ALA B 1 305 ? -1.438 -40.156 -14.844 1 87.19 305 ALA B N 1
ATOM 6749 C CA . ALA B 1 305 ? -1.805 -39.094 -13.906 1 87.19 305 ALA B CA 1
ATOM 6750 C C . ALA B 1 305 ? -0.695 -38.062 -13.805 1 87.19 305 ALA B C 1
ATOM 6752 O O . ALA B 1 305 ? -0.965 -36.844 -13.781 1 87.19 305 ALA B O 1
ATOM 6753 N N . ASP B 1 306 ? 0.439 -38.5 -13.727 1 86.44 306 ASP B N 1
ATOM 6754 C CA . ASP B 1 306 ? 1.56 -37.594 -13.602 1 86.44 306 ASP B CA 1
ATOM 6755 C C . ASP B 1 306 ? 1.808 -36.844 -14.922 1 86.44 306 ASP B C 1
ATOM 6757 O O . ASP B 1 306 ? 2.238 -35.688 -14.914 1 86.44 306 ASP B O 1
ATOM 6761 N N . ALA B 1 307 ? 1.555 -37.531 -15.992 1 81.12 307 ALA B N 1
ATOM 6762 C CA . ALA B 1 307 ? 1.651 -36.844 -17.281 1 81.12 307 ALA B CA 1
ATOM 6763 C C . ALA B 1 307 ? 0.688 -35.656 -17.359 1 81.12 307 ALA B C 1
ATOM 6765 O O . ALA B 1 307 ? 1.034 -34.594 -17.891 1 81.12 307 ALA B O 1
ATOM 6766 N N . ASN B 1 308 ? -0.451 -35.906 -16.891 1 81.88 308 ASN B N 1
ATOM 6767 C CA . ASN B 1 308 ? -1.43 -34.812 -16.828 1 81.88 308 ASN B CA 1
ATOM 6768 C C . ASN B 1 308 ? -0.944 -33.656 -15.945 1 81.88 308 ASN B C 1
ATOM 6770 O O . ASN B 1 308 ? -1.099 -32.5 -16.312 1 81.88 308 ASN B O 1
ATOM 6774 N N . LEU B 1 309 ? -0.481 -34 -14.852 1 85.56 309 LEU B N 1
ATOM 6775 C CA . LEU B 1 309 ? 0.057 -33.031 -13.922 1 85.56 309 LEU B CA 1
ATOM 6776 C C . LEU B 1 309 ? 1.173 -32.219 -14.578 1 85.56 309 LEU B C 1
ATOM 6778 O O . LEU B 1 309 ? 1.183 -30.984 -14.492 1 85.56 309 LEU B O 1
ATOM 6782 N N . LEU B 1 310 ? 2.041 -32.875 -15.211 1 81.88 310 LEU B N 1
ATOM 6783 C CA . LEU B 1 310 ? 3.201 -32.219 -15.805 1 81.88 310 LEU B CA 1
ATOM 6784 C C . LEU B 1 310 ? 2.777 -31.266 -16.922 1 81.88 310 LEU B C 1
ATOM 6786 O O . LEU B 1 310 ? 3.379 -30.203 -17.109 1 81.88 310 LEU B O 1
ATOM 6790 N N . THR B 1 311 ? 1.828 -31.672 -17.625 1 78.81 311 THR B N 1
ATOM 6791 C CA . THR B 1 311 ? 1.346 -30.828 -18.734 1 78.81 311 THR B CA 1
ATOM 6792 C C . THR B 1 311 ? 0.803 -29.516 -18.203 1 78.81 311 THR B C 1
ATOM 6794 O O . THR B 1 311 ? 1.152 -28.438 -18.719 1 78.81 311 THR B O 1
ATOM 6797 N N . VAL B 1 312 ? 0.021 -29.578 -17.203 1 82.12 312 VAL B N 1
ATOM 6798 C CA . VAL B 1 312 ? -0.577 -28.375 -16.656 1 82.12 312 VAL B CA 1
ATOM 6799 C C . VAL B 1 312 ? 0.483 -27.578 -15.898 1 82.12 312 VAL B C 1
ATOM 6801 O O . VAL B 1 312 ? 0.616 -26.359 -16.109 1 82.12 312 VAL B O 1
ATOM 6804 N N . ALA B 1 313 ? 1.219 -28.219 -15.07 1 86.25 313 ALA B N 1
ATOM 6805 C CA . ALA B 1 313 ? 2.199 -27.578 -14.203 1 86.25 313 ALA B CA 1
ATOM 6806 C C . ALA B 1 313 ? 3.332 -26.969 -15.016 1 86.25 313 ALA B C 1
ATOM 6808 O O . ALA B 1 313 ? 3.875 -25.922 -14.633 1 86.25 313 ALA B O 1
ATOM 6809 N N . GLY B 1 314 ? 3.646 -27.547 -16.062 1 85 314 GLY B N 1
ATOM 6810 C CA . GLY B 1 314 ? 4.773 -27.078 -16.844 1 85 314 GLY B CA 1
ATOM 6811 C C . GLY B 1 314 ? 4.383 -26.047 -17.875 1 85 314 GLY B C 1
ATOM 6812 O O . GLY B 1 314 ? 5.156 -25.125 -18.172 1 85 314 GLY B O 1
ATOM 6813 N N . SER B 1 315 ? 3.291 -26.141 -18.375 1 87.5 315 SER B N 1
ATOM 6814 C CA . SER B 1 315 ? 2.916 -25.25 -19.469 1 87.5 315 SER B CA 1
ATOM 6815 C C . SER B 1 315 ? 2.275 -23.969 -18.938 1 87.5 315 SER B C 1
ATOM 6817 O O . SER B 1 315 ? 2.727 -22.875 -19.25 1 87.5 315 SER B O 1
ATOM 6819 N N . ASP B 1 316 ? 1.4 -24.062 -18.078 1 90.5 316 ASP B N 1
ATOM 6820 C CA . ASP B 1 316 ? 0.602 -22.891 -17.688 1 90.5 316 ASP B CA 1
ATOM 6821 C C . ASP B 1 316 ? 1.383 -21.984 -16.75 1 90.5 316 ASP B C 1
ATOM 6823 O O . ASP B 1 316 ? 1.294 -20.75 -16.859 1 90.5 316 ASP B O 1
ATOM 6827 N N . THR B 1 317 ? 2.072 -22.578 -15.797 1 93.31 317 THR B N 1
ATOM 6828 C CA . THR B 1 317 ? 2.779 -21.766 -14.812 1 93.31 317 THR B CA 1
ATOM 6829 C C . THR B 1 317 ? 3.852 -20.906 -15.484 1 93.31 317 THR B C 1
ATOM 6831 O O . THR B 1 317 ? 4.008 -19.734 -15.156 1 93.31 317 THR B O 1
ATOM 6834 N N . THR B 1 318 ? 4.559 -21.5 -16.406 1 95.56 318 THR B N 1
ATOM 6835 C CA . THR B 1 318 ? 5.582 -20.75 -17.125 1 95.56 318 THR B CA 1
ATOM 6836 C C . THR B 1 318 ? 4.945 -19.703 -18.047 1 95.56 318 THR B C 1
ATOM 6838 O O . THR B 1 318 ? 5.438 -18.578 -18.141 1 95.56 318 THR B O 1
ATOM 6841 N N . SER B 1 319 ? 3.885 -20.125 -18.719 1 96.06 319 SER B N 1
ATOM 6842 C CA . SER B 1 319 ? 3.16 -19.188 -19.562 1 96.06 319 SER B CA 1
ATOM 6843 C C . SER B 1 319 ? 2.689 -17.969 -18.781 1 96.06 319 SER B C 1
ATOM 6845 O O . SER B 1 319 ? 2.818 -16.828 -19.234 1 96.06 319 SER B O 1
ATOM 6847 N N . ALA B 1 320 ? 2.158 -18.25 -17.609 1 96.69 320 ALA B N 1
ATOM 6848 C CA . ALA B 1 320 ? 1.665 -17.188 -16.75 1 96.69 320 ALA B CA 1
ATOM 6849 C C . ALA B 1 320 ? 2.789 -16.219 -16.375 1 96.69 320 ALA B C 1
ATOM 6851 O O . ALA B 1 320 ? 2.588 -15 -16.359 1 96.69 320 ALA B O 1
ATOM 6852 N N . THR B 1 321 ? 3.916 -16.703 -16.125 1 97.75 321 THR B N 1
ATOM 6853 C CA . THR B 1 321 ? 5.043 -15.875 -15.711 1 97.75 321 THR B CA 1
ATOM 6854 C C . THR B 1 321 ? 5.559 -15.047 -16.891 1 97.75 321 THR B C 1
ATOM 6856 O O . THR B 1 321 ? 5.875 -13.867 -16.734 1 97.75 321 THR B O 1
ATOM 6859 N N . VAL B 1 322 ? 5.629 -15.625 -18.062 1 98.25 322 VAL B N 1
ATOM 6860 C CA . VAL B 1 322 ? 6.098 -14.914 -19.25 1 98.25 322 VAL B CA 1
ATOM 6861 C C . VAL B 1 322 ? 5.164 -13.742 -19.547 1 98.25 322 VAL B C 1
ATOM 6863 O O . VAL B 1 322 ? 5.621 -12.617 -19.781 1 98.25 322 VAL B O 1
ATOM 6866 N N . THR B 1 323 ? 3.906 -14.023 -19.516 1 98.19 323 THR B N 1
ATOM 6867 C CA . THR B 1 323 ? 2.932 -12.984 -19.859 1 98.19 323 THR B CA 1
ATOM 6868 C C . THR B 1 323 ? 2.971 -11.859 -18.828 1 98.19 323 THR B C 1
ATOM 6870 O O . THR B 1 323 ? 2.912 -10.68 -19.188 1 98.19 323 THR B O 1
ATOM 6873 N N . ALA B 1 324 ? 3.09 -12.266 -17.625 1 98.5 324 ALA B N 1
ATOM 6874 C CA . ALA B 1 324 ? 3.184 -11.25 -16.578 1 98.5 324 ALA B CA 1
ATOM 6875 C C . ALA B 1 324 ? 4.449 -10.414 -16.734 1 98.5 324 ALA B C 1
ATOM 6877 O O . ALA B 1 324 ? 4.418 -9.195 -16.547 1 98.5 324 ALA B O 1
ATOM 6878 N N . LEU B 1 325 ? 5.504 -11.039 -17 1 98.62 325 LEU B N 1
ATOM 6879 C CA . LEU B 1 325 ? 6.766 -10.328 -17.156 1 98.62 325 LEU B CA 1
ATOM 6880 C C . LEU B 1 325 ? 6.668 -9.297 -18.281 1 98.62 325 LEU B C 1
ATOM 6882 O O . LEU B 1 325 ? 7.09 -8.148 -18.109 1 98.62 325 LEU B O 1
ATOM 6886 N N . PHE B 1 326 ? 6.113 -9.641 -19.375 1 98.62 326 PHE B N 1
ATOM 6887 C CA . PHE B 1 326 ? 5.969 -8.695 -20.484 1 98.62 326 PHE B CA 1
ATOM 6888 C C . PHE B 1 326 ? 5.012 -7.574 -20.109 1 98.62 326 PHE B C 1
ATOM 6890 O O . PHE B 1 326 ? 5.184 -6.434 -20.547 1 98.62 326 PHE B O 1
ATOM 6897 N N . PHE B 1 327 ? 4.023 -7.91 -19.328 1 98.56 327 PHE B N 1
ATOM 6898 C CA . PHE B 1 327 ? 3.135 -6.871 -18.828 1 98.56 327 PHE B CA 1
ATOM 6899 C C . PHE B 1 327 ? 3.918 -5.824 -18.047 1 98.56 327 PHE B C 1
ATOM 6901 O O . PHE B 1 327 ? 3.785 -4.625 -18.297 1 98.56 327 PHE B O 1
ATOM 6908 N N . PHE B 1 328 ? 4.703 -6.266 -17.141 1 98.31 328 PHE B N 1
ATOM 6909 C CA . PHE B 1 328 ? 5.453 -5.352 -16.281 1 98.31 328 PHE B CA 1
ATOM 6910 C C . PHE B 1 328 ? 6.512 -4.605 -17.094 1 98.31 328 PHE B C 1
ATOM 6912 O O . PHE B 1 328 ? 6.719 -3.408 -16.891 1 98.31 328 PHE B O 1
ATOM 6919 N N . LEU B 1 329 ? 7.145 -5.27 -17.984 1 98.19 329 LEU B N 1
ATOM 6920 C CA . LEU B 1 329 ? 8.203 -4.648 -18.781 1 98.19 329 LEU B CA 1
ATOM 6921 C C . LEU B 1 329 ? 7.648 -3.52 -19.641 1 98.19 329 LEU B C 1
ATOM 6923 O O . LEU B 1 329 ? 8.273 -2.465 -19.766 1 98.19 329 LEU B O 1
ATOM 6927 N N . THR B 1 330 ? 6.512 -3.717 -20.203 1 97.56 330 THR B N 1
ATOM 6928 C CA . THR B 1 330 ? 5.953 -2.732 -21.125 1 97.56 330 THR B CA 1
ATOM 6929 C C . THR B 1 330 ? 5.387 -1.538 -20.359 1 97.56 330 THR B C 1
ATOM 6931 O O . THR B 1 330 ? 5.031 -0.522 -20.969 1 97.56 330 THR B O 1
ATOM 6934 N N . ARG B 1 331 ? 5.41 -1.594 -19.078 1 95.06 331 ARG B N 1
ATOM 6935 C CA . ARG B 1 331 ? 4.859 -0.519 -18.266 1 95.06 331 ARG B CA 1
ATOM 6936 C C . ARG B 1 331 ? 5.938 0.106 -17.391 1 95.06 331 ARG B C 1
ATOM 6938 O O . ARG B 1 331 ? 5.66 1.034 -16.625 1 95.06 331 ARG B O 1
ATOM 6945 N N . ASN B 1 332 ? 7.086 -0.424 -17.484 1 94.69 332 ASN B N 1
ATOM 6946 C CA . ASN B 1 332 ? 8.242 0.094 -16.766 1 94.69 332 ASN B CA 1
ATOM 6947 C C . ASN B 1 332 ? 9.422 0.331 -17.703 1 94.69 332 ASN B C 1
ATOM 6949 O O . ASN B 1 332 ? 10.336 -0.497 -17.781 1 94.69 332 ASN B O 1
ATOM 6953 N N . PRO B 1 333 ? 9.5 1.485 -18.297 1 93.94 333 PRO B N 1
ATOM 6954 C CA . PRO B 1 333 ? 10.477 1.756 -19.359 1 93.94 333 PRO B CA 1
ATOM 6955 C C . PRO B 1 333 ? 11.914 1.661 -18.875 1 93.94 333 PRO B C 1
ATOM 6957 O O . PRO B 1 333 ? 12.797 1.219 -19.625 1 93.94 333 PRO B O 1
ATOM 6960 N N . LYS B 1 334 ? 12.18 2.119 -17.672 1 91.56 334 LYS B N 1
ATOM 6961 C CA . LYS B 1 334 ? 13.539 2.064 -17.156 1 91.56 334 LYS B CA 1
ATOM 6962 C C . LYS B 1 334 ? 14.008 0.623 -17 1 91.56 334 LYS B C 1
ATOM 6964 O O . LYS B 1 334 ? 15.148 0.293 -17.344 1 91.56 334 LYS B O 1
ATOM 6969 N N . VAL B 1 335 ? 13.141 -0.178 -16.469 1 96.19 335 VAL B N 1
ATOM 6970 C CA . VAL B 1 335 ? 13.453 -1.595 -16.312 1 96.19 335 VAL B CA 1
ATOM 6971 C C . VAL B 1 335 ? 13.641 -2.236 -17.688 1 96.19 335 VAL B C 1
ATOM 6973 O O . VAL B 1 335 ? 14.57 -3.012 -17.906 1 96.19 335 VAL B O 1
ATOM 6976 N N . TYR B 1 336 ? 12.734 -1.854 -18.594 1 97.62 336 TYR B N 1
ATOM 6977 C CA . TYR B 1 336 ? 12.781 -2.375 -19.953 1 97.62 336 TYR B CA 1
ATOM 6978 C C . TYR B 1 336 ? 14.117 -2.045 -20.609 1 97.62 336 TYR B C 1
ATOM 6980 O O . TYR B 1 336 ? 14.766 -2.924 -21.172 1 97.62 336 TYR B O 1
ATOM 6988 N N . THR B 1 337 ? 14.523 -0.809 -20.5 1 96.5 337 THR B N 1
ATOM 6989 C CA . THR B 1 337 ? 15.75 -0.352 -21.141 1 96.5 337 THR B CA 1
ATOM 6990 C C . THR B 1 337 ? 16.969 -1.065 -20.547 1 96.5 337 THR B C 1
ATOM 6992 O O . THR B 1 337 ? 17.859 -1.5 -21.281 1 96.5 337 THR B O 1
ATOM 6995 N N . LYS B 1 338 ? 17.016 -1.185 -19.281 1 96.44 338 LYS B N 1
ATOM 6996 C CA . LYS B 1 338 ? 18.125 -1.863 -18.609 1 96.44 338 LYS B CA 1
ATOM 6997 C C . LYS B 1 338 ? 18.188 -3.334 -19.016 1 96.44 338 LYS B C 1
ATOM 6999 O O . LYS B 1 338 ? 19.266 -3.877 -19.234 1 96.44 338 LYS B O 1
ATOM 7004 N N . LEU B 1 339 ? 17.047 -3.979 -19.109 1 98.25 339 LEU B N 1
ATOM 7005 C CA . LEU B 1 339 ? 16.984 -5.395 -19.453 1 98.25 339 LEU B CA 1
ATOM 7006 C C . LEU B 1 339 ? 17.438 -5.621 -20.891 1 98.25 339 LEU B C 1
ATOM 7008 O O . LEU B 1 339 ? 18.219 -6.539 -21.172 1 98.25 339 LEU B O 1
ATOM 7012 N N . VAL B 1 340 ? 16.938 -4.789 -21.781 1 97.94 340 VAL B N 1
ATOM 7013 C CA . VAL B 1 340 ? 17.312 -4.895 -23.188 1 97.94 340 VAL B CA 1
ATOM 7014 C C . VAL B 1 340 ? 18.812 -4.676 -23.328 1 97.94 340 VAL B C 1
ATOM 7016 O O . VAL B 1 340 ? 19.469 -5.391 -24.094 1 97.94 340 VAL B O 1
ATOM 7019 N N . HIS B 1 341 ? 19.312 -3.709 -22.609 1 97.38 341 HIS B N 1
ATOM 7020 C CA . HIS B 1 341 ? 20.75 -3.443 -22.625 1 97.38 341 HIS B CA 1
ATOM 7021 C C . HIS B 1 341 ? 21.531 -4.656 -22.172 1 97.38 341 HIS B C 1
ATOM 7023 O O . HIS B 1 341 ? 22.531 -5.031 -22.797 1 97.38 341 HIS B O 1
ATOM 7029 N N . GLU B 1 342 ? 21.141 -5.309 -21.109 1 97.75 342 GLU B N 1
ATOM 7030 C CA . GLU B 1 342 ? 21.812 -6.504 -20.625 1 97.75 342 GLU B CA 1
ATOM 7031 C C . GLU B 1 342 ? 21.828 -7.605 -21.672 1 97.75 342 GLU B C 1
ATOM 7033 O O . GLU B 1 342 ? 22.875 -8.188 -21.969 1 97.75 342 GLU B O 1
ATOM 7038 N N . ILE B 1 343 ? 20.688 -7.867 -22.25 1 97.69 343 ILE B N 1
ATOM 7039 C CA . ILE B 1 343 ? 20.531 -8.977 -23.188 1 97.69 343 ILE B CA 1
ATOM 7040 C C . ILE B 1 343 ? 21.344 -8.711 -24.453 1 97.69 343 ILE B C 1
ATOM 7042 O O . ILE B 1 343 ? 22.125 -9.562 -24.875 1 97.69 343 ILE B O 1
ATOM 7046 N N . ARG B 1 344 ? 21.25 -7.57 -25.016 1 97.5 344 ARG B N 1
ATOM 7047 C CA . ARG B 1 344 ? 21.844 -7.273 -26.312 1 97.5 344 ARG B CA 1
ATOM 7048 C C . ARG B 1 344 ? 23.344 -7 -26.172 1 97.5 344 ARG B C 1
ATOM 7050 O O . ARG B 1 344 ? 24.094 -7.148 -27.141 1 97.5 344 ARG B O 1
ATOM 7057 N N . ASN B 1 345 ? 23.812 -6.637 -24.969 1 96.88 345 ASN B N 1
ATOM 7058 C CA . ASN B 1 345 ? 25.234 -6.434 -24.766 1 96.88 345 ASN B CA 1
ATOM 7059 C C . ASN B 1 345 ? 25.938 -7.742 -24.406 1 96.88 345 ASN B C 1
ATOM 7061 O O . ASN B 1 345 ? 27.109 -7.926 -24.719 1 96.88 345 ASN B O 1
ATOM 7065 N N . ASN B 1 346 ? 25.266 -8.648 -23.781 1 96.25 346 ASN B N 1
ATOM 7066 C CA . ASN B 1 346 ? 25.906 -9.867 -23.281 1 96.25 346 ASN B CA 1
ATOM 7067 C C . ASN B 1 346 ? 25.891 -10.969 -24.328 1 96.25 346 ASN B C 1
ATOM 7069 O O . ASN B 1 346 ? 26.656 -11.938 -24.234 1 96.25 346 ASN B O 1
ATOM 7073 N N . PHE B 1 347 ? 24.984 -10.82 -25.297 1 96.38 347 PHE B N 1
ATOM 7074 C CA . PHE B 1 347 ? 24.859 -11.867 -26.297 1 96.38 347 PHE B CA 1
ATOM 7075 C C . PHE B 1 347 ? 25 -11.297 -27.703 1 96.38 347 PHE B C 1
ATOM 7077 O O . PHE B 1 347 ? 24.312 -10.352 -28.062 1 96.38 347 PHE B O 1
ATOM 7084 N N . GLY B 1 348 ? 25.875 -11.891 -28.469 1 94.38 348 GLY B N 1
ATOM 7085 C CA . GLY B 1 348 ? 26.125 -11.422 -29.812 1 94.38 348 GLY B CA 1
ATOM 7086 C C . GLY B 1 348 ? 25 -11.766 -30.781 1 94.38 348 GLY B C 1
ATOM 7087 O O . GLY B 1 348 ? 24.828 -11.094 -31.797 1 94.38 348 GLY B O 1
ATOM 7088 N N . SER B 1 349 ? 24.297 -12.844 -30.547 1 95.12 349 SER B N 1
ATOM 7089 C CA . SER B 1 349 ? 23.156 -13.281 -31.344 1 95.12 349 SER B CA 1
ATOM 7090 C C . SER B 1 349 ? 22.078 -13.914 -30.469 1 95.12 349 SER B C 1
ATOM 7092 O O . SER B 1 349 ? 22.359 -14.305 -29.328 1 95.12 349 SER B O 1
ATOM 7094 N N . ALA B 1 350 ? 20.859 -13.984 -31.031 1 94.94 350 ALA B N 1
ATOM 7095 C CA . ALA B 1 350 ? 19.781 -14.641 -30.297 1 94.94 350 ALA B CA 1
ATOM 7096 C C . ALA B 1 350 ? 20.109 -16.109 -30.047 1 94.94 350 ALA B C 1
ATOM 7098 O O . ALA B 1 350 ? 19.734 -16.672 -29.016 1 94.94 350 ALA B O 1
ATOM 7099 N N . GLU B 1 351 ? 20.828 -16.703 -30.938 1 93.25 351 GLU B N 1
ATOM 7100 C CA . GLU B 1 351 ? 21.172 -18.125 -30.875 1 93.25 351 GLU B CA 1
ATOM 7101 C C . GLU B 1 351 ? 22.172 -18.406 -29.766 1 93.25 351 GLU B C 1
ATOM 7103 O O . GLU B 1 351 ? 22.25 -19.531 -29.25 1 93.25 351 GLU B O 1
ATOM 7108 N N . ASP B 1 352 ? 22.828 -17.391 -29.344 1 94.31 352 ASP B N 1
ATOM 7109 C CA . ASP B 1 352 ? 23.797 -17.547 -28.25 1 94.31 352 ASP B CA 1
ATOM 7110 C C . ASP B 1 352 ? 23.078 -17.734 -26.922 1 94.31 352 ASP B C 1
ATOM 7112 O O . ASP B 1 352 ? 23.688 -18.234 -25.969 1 94.31 352 ASP B O 1
ATOM 7116 N N . ILE B 1 353 ? 21.922 -17.312 -26.891 1 95.75 353 ILE B N 1
ATOM 7117 C CA . ILE B 1 353 ? 21.156 -17.422 -25.656 1 95.75 353 ILE B CA 1
ATOM 7118 C C . ILE B 1 353 ? 20.688 -18.859 -25.453 1 95.75 353 ILE B C 1
ATOM 7120 O O . ILE B 1 353 ? 19.781 -19.328 -26.141 1 95.75 353 ILE B O 1
ATOM 7124 N N . GLY B 1 354 ? 21.25 -19.578 -24.5 1 91.81 354 GLY B N 1
ATOM 7125 C CA . GLY B 1 354 ? 20.922 -20.969 -24.234 1 91.81 354 GLY B CA 1
ATOM 7126 C C . GLY B 1 354 ? 21.969 -21.938 -24.734 1 91.81 354 GLY B C 1
ATOM 7127 O O . GLY B 1 354 ? 21.953 -23.125 -24.391 1 91.81 354 GLY B O 1
ATOM 7128 N N . SER B 1 355 ? 22.953 -21.5 -25.5 1 84.75 355 SER B N 1
ATOM 7129 C CA . SER B 1 355 ? 23.953 -22.375 -26.078 1 84.75 355 SER B CA 1
ATOM 7130 C C . SER B 1 355 ? 25.172 -22.5 -25.172 1 84.75 355 SER B C 1
ATOM 7132 O O . SER B 1 355 ? 25.859 -23.516 -25.156 1 84.75 355 SER B O 1
ATOM 7134 N N . GLY B 1 356 ? 25.312 -21.516 -24.391 1 80.06 356 GLY B N 1
ATOM 7135 C CA . GLY B 1 356 ? 26.484 -21.516 -23.516 1 80.06 356 GLY B CA 1
ATOM 7136 C C . GLY B 1 356 ? 26.156 -21.875 -22.078 1 80.06 356 GLY B C 1
ATOM 7137 O O . GLY B 1 356 ? 25 -21.859 -21.672 1 80.06 356 GLY B O 1
ATOM 7138 N N . PRO B 1 357 ? 27.203 -22.344 -21.375 1 80.25 357 PRO B N 1
ATOM 7139 C CA . PRO B 1 357 ? 27.016 -22.734 -19.984 1 80.25 357 PRO B CA 1
ATOM 7140 C C . PRO B 1 357 ? 26.75 -21.547 -19.062 1 80.25 357 PRO B C 1
ATOM 7142 O O . PRO B 1 357 ? 26.328 -21.719 -17.922 1 80.25 357 PRO B O 1
ATOM 7145 N N . ASP B 1 358 ? 26.844 -20.375 -19.594 1 87.62 358 ASP B N 1
ATOM 7146 C CA . ASP B 1 358 ? 26.828 -19.219 -18.719 1 87.62 358 ASP B CA 1
ATOM 7147 C C . ASP B 1 358 ? 25.516 -18.422 -18.875 1 87.62 358 ASP B C 1
ATOM 7149 O O . ASP B 1 358 ? 25.484 -17.219 -18.672 1 87.62 358 ASP B O 1
ATOM 7153 N N . LEU B 1 359 ? 24.547 -19.062 -19.266 1 89.44 359 LEU B N 1
ATOM 7154 C CA . LEU B 1 359 ? 23.281 -18.391 -19.531 1 89.44 359 LEU B CA 1
ATOM 7155 C C . LEU B 1 359 ? 22.797 -17.641 -18.297 1 89.44 359 LEU B C 1
ATOM 7157 O O . LEU B 1 359 ? 22.531 -16.438 -18.344 1 89.44 359 LEU B O 1
ATOM 7161 N N . MET B 1 360 ? 22.781 -18.312 -17.203 1 91.25 360 MET B N 1
ATOM 7162 C CA . MET B 1 360 ? 22.234 -17.734 -15.969 1 91.25 360 MET B CA 1
ATOM 7163 C C . MET B 1 360 ? 23.109 -16.594 -15.461 1 91.25 360 MET B C 1
ATOM 7165 O O . MET B 1 360 ? 22.594 -15.609 -14.938 1 91.25 360 MET B O 1
ATOM 7169 N N . ALA B 1 361 ? 24.359 -16.75 -15.648 1 92.75 361 ALA B N 1
ATOM 7170 C CA . ALA B 1 361 ? 25.281 -15.719 -15.195 1 92.75 361 ALA B CA 1
ATOM 7171 C C . ALA B 1 361 ? 25.141 -14.453 -16.047 1 92.75 361 ALA B C 1
ATOM 7173 O O . ALA B 1 361 ? 25.281 -13.344 -15.539 1 92.75 361 ALA B O 1
ATOM 7174 N N . LYS B 1 362 ? 24.859 -14.594 -17.266 1 94.44 362 LYS B N 1
ATOM 7175 C CA . LYS B 1 362 ? 24.781 -13.484 -18.203 1 94.44 362 LYS B CA 1
ATOM 7176 C C . LYS B 1 362 ? 23.406 -12.805 -18.141 1 94.44 362 LYS B C 1
ATOM 7178 O O . LYS B 1 362 ? 23.234 -11.703 -18.641 1 94.44 362 LYS B O 1
ATOM 7183 N N . CYS B 1 363 ? 22.453 -13.445 -17.469 1 96.38 363 CYS B N 1
ATOM 7184 C CA . CYS B 1 363 ? 21.094 -12.938 -17.375 1 96.38 363 CYS B CA 1
ATOM 7185 C C . CYS B 1 363 ? 20.75 -12.547 -15.945 1 96.38 363 CYS B C 1
ATOM 7187 O O . CYS B 1 363 ? 19.688 -12.898 -15.445 1 96.38 363 CYS B O 1
ATOM 7189 N N . GLU B 1 364 ? 21.672 -11.867 -15.336 1 96.69 364 GLU B N 1
ATOM 7190 C CA . GLU B 1 364 ? 21.469 -11.531 -13.93 1 96.69 364 GLU B CA 1
ATOM 7191 C C . GLU B 1 364 ? 20.234 -10.664 -13.742 1 96.69 364 GLU B C 1
ATOM 7193 O O . GLU B 1 364 ? 19.391 -10.953 -12.891 1 96.69 364 GLU B O 1
ATOM 7198 N N . TYR B 1 365 ? 20.141 -9.57 -14.477 1 98.06 365 TYR B N 1
ATOM 7199 C CA . TYR B 1 365 ? 19.016 -8.656 -14.344 1 98.06 365 TYR B CA 1
ATOM 7200 C C . TYR B 1 365 ? 17.719 -9.312 -14.797 1 98.06 365 TYR B C 1
ATOM 7202 O O . TYR B 1 365 ? 16.656 -9.062 -14.219 1 98.06 365 TYR B O 1
ATOM 7210 N N . LEU B 1 366 ? 17.812 -10.133 -15.828 1 98.5 366 LEU B N 1
ATOM 7211 C CA . LEU B 1 366 ? 16.625 -10.867 -16.281 1 98.5 366 LEU B CA 1
ATOM 7212 C C . LEU B 1 366 ? 16.125 -11.805 -15.195 1 98.5 366 LEU B C 1
ATOM 7214 O O . LEU B 1 366 ? 14.914 -11.891 -14.953 1 98.5 366 LEU B O 1
ATOM 7218 N N . ARG B 1 367 ? 17 -12.539 -14.586 1 97.88 367 ARG B N 1
ATOM 7219 C CA . ARG B 1 367 ? 16.594 -13.414 -13.492 1 97.88 367 ARG B CA 1
ATOM 7220 C C . ARG B 1 367 ? 15.938 -12.625 -12.367 1 97.88 367 ARG B C 1
ATOM 7222 O O . ARG B 1 367 ? 14.953 -13.078 -11.781 1 97.88 367 ARG B O 1
ATOM 7229 N N . ALA B 1 368 ? 16.5 -11.461 -12.086 1 98.12 368 ALA B N 1
ATOM 7230 C CA . ALA B 1 368 ? 15.906 -10.586 -11.07 1 98.12 368 ALA B CA 1
ATOM 7231 C C . ALA B 1 368 ? 14.492 -10.156 -11.469 1 98.12 368 ALA B C 1
ATOM 7233 O O . ALA B 1 368 ? 13.586 -10.125 -10.641 1 98.12 368 ALA B O 1
ATOM 7234 N N . ALA B 1 369 ? 14.359 -9.828 -12.742 1 98.62 369 ALA B N 1
ATOM 7235 C CA . ALA B 1 369 ? 13.047 -9.438 -13.25 1 98.62 369 ALA B CA 1
ATOM 7236 C C . ALA B 1 369 ? 12.047 -10.586 -13.148 1 98.62 369 ALA B C 1
ATOM 7238 O O . ALA B 1 369 ? 10.867 -10.375 -12.859 1 98.62 369 ALA B O 1
ATOM 7239 N N . VAL B 1 370 ? 12.508 -11.773 -13.391 1 98.31 370 VAL B N 1
ATOM 7240 C CA . VAL B 1 370 ? 11.664 -12.953 -13.281 1 98.31 370 VAL B CA 1
ATOM 7241 C C . VAL B 1 370 ? 11.219 -13.141 -11.836 1 98.31 370 VAL B C 1
ATOM 7243 O O . VAL B 1 370 ? 10.031 -13.352 -11.57 1 98.31 370 VAL B O 1
ATOM 7246 N N . TYR B 1 371 ? 12.109 -13.047 -10.922 1 97.81 371 TYR B N 1
ATOM 7247 C CA . TYR B 1 371 ? 11.773 -13.203 -9.508 1 97.81 371 TYR B CA 1
ATOM 7248 C C . TYR B 1 371 ? 10.773 -12.141 -9.07 1 97.81 371 TYR B C 1
ATOM 7250 O O . TYR B 1 371 ? 9.836 -12.43 -8.32 1 97.81 371 TYR B O 1
ATOM 7258 N N . GLU B 1 372 ? 11.039 -10.938 -9.516 1 98.19 372 GLU B N 1
ATOM 7259 C CA . GLU B 1 372 ? 10.125 -9.852 -9.188 1 98.19 372 GLU B CA 1
ATOM 7260 C C . GLU B 1 372 ? 8.734 -10.109 -9.773 1 98.19 372 GLU B C 1
ATOM 7262 O O . GLU B 1 372 ? 7.723 -9.781 -9.148 1 98.19 372 GLU B O 1
ATOM 7267 N N . THR B 1 373 ? 8.719 -10.672 -10.953 1 98.5 373 THR B N 1
ATOM 7268 C CA . THR B 1 373 ? 7.453 -11.023 -11.586 1 98.5 373 THR B CA 1
ATOM 7269 C C . THR B 1 373 ? 6.73 -12.109 -10.789 1 98.5 373 THR B C 1
ATOM 7271 O O . THR B 1 373 ? 5.527 -12.008 -10.547 1 98.5 373 THR B O 1
ATOM 7274 N N . LEU B 1 374 ? 7.473 -13.102 -10.383 1 97.81 374 LEU B N 1
ATOM 7275 C CA . LEU B 1 374 ? 6.902 -14.203 -9.609 1 97.81 374 LEU B CA 1
ATOM 7276 C C . LEU B 1 374 ? 6.387 -13.711 -8.266 1 97.81 374 LEU B C 1
ATOM 7278 O O . LEU B 1 374 ? 5.441 -14.281 -7.707 1 97.81 374 LEU B O 1
ATOM 7282 N N . ARG B 1 375 ? 6.984 -12.688 -7.777 1 97.62 375 ARG B N 1
ATOM 7283 C CA . ARG B 1 375 ? 6.512 -12.086 -6.535 1 97.62 375 ARG B CA 1
ATOM 7284 C C . ARG B 1 375 ? 5.184 -11.375 -6.742 1 97.62 375 ARG B C 1
ATOM 7286 O O . ARG B 1 375 ? 4.219 -11.609 -6.008 1 97.62 375 ARG B O 1
ATOM 7293 N N . LEU B 1 376 ? 5.094 -10.531 -7.762 1 97.5 376 LEU B N 1
ATOM 7294 C CA . LEU B 1 376 ? 3.951 -9.656 -7.992 1 97.5 376 LEU B CA 1
ATOM 7295 C C . LEU B 1 376 ? 2.807 -10.414 -8.656 1 97.5 376 LEU B C 1
ATOM 7297 O O . LEU B 1 376 ? 1.638 -10.07 -8.469 1 97.5 376 LEU B O 1
ATOM 7301 N N . SER B 1 377 ? 3.156 -11.359 -9.469 1 97.5 377 SER B N 1
ATOM 7302 C CA . SER B 1 377 ? 2.195 -12.188 -10.188 1 97.5 377 SER B CA 1
ATOM 7303 C C . SER B 1 377 ? 2.586 -13.664 -10.133 1 97.5 377 SER B C 1
ATOM 7305 O O . SER B 1 377 ? 2.979 -14.25 -11.141 1 97.5 377 SER B O 1
ATOM 7307 N N . PRO B 1 378 ? 2.32 -14.203 -8.945 1 96.75 378 PRO B N 1
ATOM 7308 C CA . PRO B 1 378 ? 2.699 -15.609 -8.805 1 96.75 378 PRO B CA 1
ATOM 7309 C C . PRO B 1 378 ? 1.905 -16.531 -9.734 1 96.75 378 PRO B C 1
ATOM 7311 O O . PRO B 1 378 ? 0.723 -16.281 -9.984 1 96.75 378 PRO B O 1
ATOM 7314 N N . ALA B 1 379 ? 2.559 -17.594 -10.172 1 94.12 379 ALA B N 1
ATOM 7315 C CA . ALA B 1 379 ? 1.875 -18.578 -11 1 94.12 379 ALA B CA 1
ATOM 7316 C C . ALA B 1 379 ? 0.812 -19.328 -10.195 1 94.12 379 ALA B C 1
ATOM 7318 O O . ALA B 1 379 ? -0.201 -19.766 -10.75 1 94.12 379 ALA B O 1
ATOM 7319 N N . GLY B 1 380 ? 1.048 -19.5 -9.008 1 94.31 380 GLY B N 1
ATOM 7320 C CA . GLY B 1 380 ? 0.11 -20.062 -8.047 1 94.31 380 GLY B CA 1
ATOM 7321 C C . GLY B 1 380 ? -0.174 -19.125 -6.883 1 94.31 380 GLY B C 1
ATOM 7322 O O . GLY B 1 380 ? 0.54 -19.141 -5.879 1 94.31 380 GLY B O 1
ATOM 7323 N N . PRO B 1 381 ? -1.261 -18.391 -6.895 1 94.81 381 PRO B N 1
ATOM 7324 C CA . PRO B 1 381 ? -1.52 -17.328 -5.918 1 94.81 381 PRO B CA 1
ATOM 7325 C C . PRO B 1 381 ? -2.121 -17.859 -4.617 1 94.81 381 PRO B C 1
ATOM 7327 O O . PRO B 1 381 ? -2.186 -17.141 -3.623 1 94.81 381 PRO B O 1
ATOM 7330 N N . SER B 1 382 ? -2.445 -19.094 -4.504 1 93.69 382 SER B N 1
ATOM 7331 C CA . SER B 1 382 ? -3.232 -19.656 -3.408 1 93.69 382 SER B CA 1
ATOM 7332 C C . SER B 1 382 ? -2.346 -20.031 -2.225 1 93.69 382 SER B C 1
ATOM 7334 O O . SER B 1 382 ? -1.137 -19.797 -2.248 1 93.69 382 SER B O 1
ATOM 7336 N N . GLU B 1 383 ? -2.875 -20.484 -1.051 1 93.81 383 GLU B N 1
ATOM 7337 C CA . GLU B 1 383 ? -2.189 -20.703 0.218 1 93.81 383 GLU B CA 1
ATOM 7338 C C . GLU B 1 383 ? -1.624 -22.125 0.297 1 93.81 383 GLU B C 1
ATOM 7340 O O . GLU B 1 383 ? -1.049 -22.516 1.316 1 93.81 383 GLU B O 1
ATOM 7345 N N . LEU B 1 384 ? -1.485 -22.953 -0.593 1 92.12 384 LEU B N 1
ATOM 7346 C CA . LEU B 1 384 ? -0.968 -24.312 -0.523 1 92.12 384 LEU B CA 1
ATOM 7347 C C . LEU B 1 384 ? -1.359 -24.969 0.793 1 92.12 384 LEU B C 1
ATOM 7349 O O . LEU B 1 384 ? -0.503 -25.234 1.645 1 92.12 384 LEU B O 1
ATOM 7353 N N . GLU B 1 385 ? -2.48 -25.422 0.96 1 96.25 385 GLU B N 1
ATOM 7354 C CA . GLU B 1 385 ? -3.09 -25.844 2.215 1 96.25 385 GLU B CA 1
ATOM 7355 C C . GLU B 1 385 ? -2.377 -27.078 2.777 1 96.25 385 GLU B C 1
ATOM 7357 O O . GLU B 1 385 ? -2.055 -28 2.035 1 96.25 385 GLU B O 1
ATOM 7362 N N . ARG B 1 386 ? -2.154 -27.016 4.09 1 97.31 386 ARG B N 1
ATOM 7363 C CA . ARG B 1 386 ? -1.632 -28.125 4.859 1 97.31 386 ARG B CA 1
ATOM 7364 C C . ARG B 1 386 ? -2.531 -28.438 6.055 1 97.31 386 ARG B C 1
ATOM 7366 O O . ARG B 1 386 ? -3.178 -27.547 6.598 1 97.31 386 ARG B O 1
ATOM 7373 N N . THR B 1 387 ? -2.596 -29.734 6.371 1 97.81 387 THR B N 1
ATOM 7374 C CA . THR B 1 387 ? -3.266 -30.156 7.594 1 97.81 387 THR B CA 1
ATOM 7375 C C . THR B 1 387 ? -2.248 -30.469 8.688 1 97.81 387 THR B C 1
ATOM 7377 O O . THR B 1 387 ? -1.297 -31.219 8.461 1 97.81 387 THR B O 1
ATOM 7380 N N . VAL B 1 388 ? -2.488 -29.844 9.805 1 98.38 388 VAL B N 1
ATOM 7381 C CA . VAL B 1 388 ? -1.609 -30.094 10.945 1 98.38 388 VAL B CA 1
ATOM 7382 C C . VAL B 1 388 ? -1.832 -31.516 11.469 1 98.38 388 VAL B C 1
ATOM 7384 O O . VAL B 1 388 ? -2.975 -31.938 11.656 1 98.38 388 VAL B O 1
ATOM 7387 N N . LEU B 1 389 ? -0.748 -32.219 11.664 1 97.56 389 LEU B N 1
ATOM 7388 C CA . LEU B 1 389 ? -0.831 -33.594 12.148 1 97.56 389 LEU B CA 1
ATOM 7389 C C . LEU B 1 389 ? -0.908 -33.656 13.664 1 97.56 389 LEU B C 1
ATOM 7391 O O . LEU B 1 389 ? -0.846 -32.594 14.328 1 97.56 389 LEU B O 1
ATOM 7395 N N . SER B 1 390 ? -1.125 -34.906 14.156 1 96.81 390 SER B N 1
ATOM 7396 C CA . SER B 1 390 ? -1.216 -35.094 15.602 1 96.81 390 SER B CA 1
ATOM 7397 C C . SER B 1 390 ? 0.015 -34.531 16.312 1 96.81 390 SER B C 1
ATOM 7399 O O . SER B 1 390 ? 1.141 -34.719 15.836 1 96.81 390 SER B O 1
ATOM 7401 N N . GLY B 1 391 ? -0.122 -33.875 17.438 1 96.06 391 GLY B N 1
ATOM 7402 C CA . GLY B 1 391 ? 0.958 -33.25 18.188 1 96.06 391 GLY B CA 1
ATOM 7403 C C . GLY B 1 391 ? 1.02 -31.734 17.969 1 96.06 391 GLY B C 1
ATOM 7404 O O . GLY B 1 391 ? 1.57 -31.016 18.812 1 96.06 391 GLY B O 1
ATOM 7405 N N . GLY B 1 392 ? 0.491 -31.391 16.828 1 97.31 392 GLY B N 1
ATOM 7406 C CA . GLY B 1 392 ? 0.418 -29.953 16.578 1 97.31 392 GLY B CA 1
ATOM 7407 C C . GLY B 1 392 ? 1.688 -29.391 15.969 1 97.31 392 GLY B C 1
ATOM 7408 O O . GLY B 1 392 ? 2.609 -30.141 15.633 1 97.31 392 GLY B O 1
ATOM 7409 N N . ILE B 1 393 ? 1.679 -28.125 15.68 1 97.25 393 ILE B N 1
ATOM 7410 C CA . ILE B 1 393 ? 2.822 -27.406 15.125 1 97.25 393 ILE B CA 1
ATOM 7411 C C . ILE B 1 393 ? 2.932 -26.031 15.773 1 97.25 393 ILE B C 1
ATOM 7413 O O . ILE B 1 393 ? 1.939 -25.484 16.281 1 97.25 393 ILE B O 1
ATOM 7417 N N . ARG B 1 394 ? 4.082 -25.531 15.938 1 96.25 394 ARG B N 1
ATOM 7418 C CA . ARG B 1 394 ? 4.309 -24.188 16.469 1 96.25 394 ARG B CA 1
ATOM 7419 C C . ARG B 1 394 ? 4.609 -23.203 15.352 1 96.25 394 ARG B C 1
ATOM 7421 O O . ARG B 1 394 ? 5.527 -23.406 14.555 1 96.25 394 ARG B O 1
ATOM 7428 N N . ILE B 1 395 ? 3.82 -22.188 15.234 1 95.19 395 ILE B N 1
ATOM 7429 C CA . ILE B 1 395 ? 4.023 -21.125 14.266 1 95.19 395 ILE B CA 1
ATOM 7430 C C . ILE B 1 395 ? 4.039 -19.766 14.984 1 95.19 395 ILE B C 1
ATOM 7432 O O . ILE B 1 395 ? 3.076 -19.422 15.664 1 95.19 395 ILE B O 1
ATOM 7436 N N . ALA B 1 396 ? 5.09 -19.016 14.789 1 86.88 396 ALA B N 1
ATOM 7437 C CA . ALA B 1 396 ? 5.246 -17.688 15.383 1 86.88 396 ALA B CA 1
ATOM 7438 C C . ALA B 1 396 ? 4.91 -17.703 16.875 1 86.88 396 ALA B C 1
ATOM 7440 O O . ALA B 1 396 ? 4.129 -16.875 17.344 1 86.88 396 ALA B O 1
ATOM 7441 N N . GLY B 1 397 ? 5.301 -18.688 17.547 1 87.56 397 GLY B N 1
ATOM 7442 C CA . GLY B 1 397 ? 5.18 -18.781 19 1 87.56 397 GLY B CA 1
ATOM 7443 C C . GLY B 1 397 ? 3.842 -19.328 19.453 1 87.56 397 GLY B C 1
ATOM 7444 O O . GLY B 1 397 ? 3.594 -19.469 20.656 1 87.56 397 GLY B O 1
ATOM 7445 N N . GLU B 1 398 ? 3.039 -19.641 18.578 1 93.69 398 GLU B N 1
ATOM 7446 C CA . GLU B 1 398 ? 1.717 -20.172 18.906 1 93.69 398 GLU B CA 1
ATOM 7447 C C . GLU B 1 398 ? 1.582 -21.641 18.516 1 93.69 398 GLU B C 1
ATOM 7449 O O . GLU B 1 398 ? 2.053 -22.047 17.453 1 93.69 398 GLU B O 1
ATOM 7454 N N . HIS B 1 399 ? 0.95 -22.375 19.406 1 96.44 399 HIS B N 1
ATOM 7455 C CA . HIS B 1 399 ? 0.682 -23.781 19.125 1 96.44 399 HIS B CA 1
ATOM 7456 C C . HIS B 1 399 ? -0.632 -23.953 18.375 1 96.44 399 HIS B C 1
ATOM 7458 O O . HIS B 1 399 ? -1.676 -23.453 18.812 1 96.44 399 HIS B O 1
ATOM 7464 N N . ILE B 1 400 ? -0.594 -24.609 17.266 1 97.69 400 ILE B N 1
ATOM 7465 C CA . ILE B 1 400 ? -1.771 -24.953 16.484 1 97.69 400 ILE B CA 1
ATOM 7466 C C . ILE B 1 400 ? -2.033 -26.469 16.594 1 97.69 400 ILE B C 1
ATOM 7468 O O . ILE B 1 400 ? -1.177 -27.266 16.234 1 97.69 400 ILE B O 1
ATOM 7472 N N . PRO B 1 401 ? -3.143 -26.844 17.078 1 97 401 PRO B N 1
ATOM 7473 C CA . PRO B 1 401 ? -3.393 -28.266 17.328 1 97 401 PRO B CA 1
ATOM 7474 C C . PRO B 1 401 ? -3.604 -29.062 16.047 1 97 401 PRO B C 1
ATOM 7476 O O . PRO B 1 401 ? -3.859 -28.484 14.984 1 97 401 PRO B O 1
ATOM 7479 N N . GLY B 1 402 ? -3.482 -30.422 16.172 1 97.62 402 GLY B N 1
ATOM 7480 C CA . GLY B 1 402 ? -3.756 -31.328 15.07 1 97.62 402 GLY B CA 1
ATOM 7481 C C . GLY B 1 402 ? -5.172 -31.203 14.539 1 97.62 402 GLY B C 1
ATOM 7482 O O . GLY B 1 402 ? -6.113 -31 15.305 1 97.62 402 GLY B O 1
ATOM 7483 N N . GLY B 1 403 ? -5.176 -31.375 13.164 1 97.06 403 GLY B N 1
ATOM 7484 C CA . GLY B 1 403 ? -6.488 -31.359 12.539 1 97.06 403 GLY B CA 1
ATOM 7485 C C . GLY B 1 403 ? -6.824 -30.031 11.891 1 97.06 403 GLY B C 1
ATOM 7486 O O . GLY B 1 403 ? -7.715 -29.953 11.047 1 97.06 403 GLY B O 1
ATOM 7487 N N . ILE B 1 404 ? -6.105 -28.984 12.297 1 97.81 404 ILE B N 1
ATOM 7488 C CA . ILE B 1 404 ? -6.34 -27.656 11.742 1 97.81 404 ILE B CA 1
ATOM 7489 C C . ILE B 1 404 ? -5.664 -27.531 10.383 1 97.81 404 ILE B C 1
ATOM 7491 O O . ILE B 1 404 ? -4.551 -28.031 10.188 1 97.81 404 ILE B O 1
ATOM 7495 N N . THR B 1 405 ? -6.379 -26.938 9.422 1 97.88 405 THR B N 1
ATOM 7496 C CA . THR B 1 405 ? -5.785 -26.609 8.133 1 97.88 405 THR B CA 1
ATOM 7497 C C . THR B 1 405 ? -5.105 -25.25 8.18 1 97.88 405 THR B C 1
ATOM 7499 O O . THR B 1 405 ? -5.648 -24.297 8.758 1 97.88 405 THR B O 1
ATOM 7502 N N . ILE B 1 406 ? -3.908 -25.156 7.68 1 98.19 406 ILE B N 1
ATOM 7503 C CA . ILE B 1 406 ? -3.145 -23.906 7.66 1 98.19 406 ILE B CA 1
ATOM 7504 C C . ILE B 1 406 ? -2.621 -23.656 6.25 1 98.19 406 ILE B C 1
ATOM 7506 O O . ILE B 1 406 ? -2.611 -24.547 5.406 1 98.19 406 ILE B O 1
ATOM 7510 N N . GLY B 1 407 ? -2.262 -22.438 5.934 1 97.62 407 GLY B N 1
ATOM 7511 C CA . GLY B 1 407 ? -1.729 -22.094 4.625 1 97.62 407 GLY B CA 1
ATOM 7512 C C . GLY B 1 407 ? -1.149 -20.688 4.57 1 97.62 407 GLY B C 1
ATOM 7513 O O . GLY B 1 407 ? -1.306 -19.906 5.512 1 97.62 407 GLY B O 1
ATOM 7514 N N . VAL B 1 408 ? -0.392 -20.406 3.574 1 97.44 408 VAL B N 1
ATOM 7515 C CA . VAL B 1 408 ? 0.175 -19.094 3.283 1 97.44 408 VAL B CA 1
ATOM 7516 C C . VAL B 1 408 ? -0.093 -18.734 1.825 1 97.44 408 VAL B C 1
ATOM 7518 O O . VAL B 1 408 ? 0.583 -19.219 0.919 1 97.44 408 VAL B O 1
ATOM 7521 N N . PRO B 1 409 ? -1.094 -17.844 1.594 1 97.38 409 PRO B N 1
ATOM 7522 C CA . PRO B 1 409 ? -1.288 -17.422 0.208 1 97.38 409 PRO B CA 1
ATOM 7523 C C . PRO B 1 409 ? -0.076 -16.672 -0.355 1 97.38 409 PRO B C 1
ATOM 7525 O O . PRO B 1 409 ? 0.31 -15.633 0.167 1 97.38 409 PRO B O 1
ATOM 7528 N N . LYS B 1 410 ? 0.444 -17.172 -1.427 1 96.19 410 LYS B N 1
ATOM 7529 C CA . LYS B 1 410 ? 1.666 -16.641 -2.01 1 96.19 410 LYS B CA 1
ATOM 7530 C C . LYS B 1 410 ? 1.448 -15.203 -2.506 1 96.19 410 LYS B C 1
ATOM 7532 O O . LYS B 1 410 ? 2.348 -14.367 -2.414 1 96.19 410 LYS B O 1
ATOM 7537 N N . TRP B 1 411 ? 0.316 -14.945 -3.061 1 97.25 411 TRP B N 1
ATOM 7538 C CA . TRP B 1 411 ? 0.003 -13.609 -3.564 1 97.25 411 TRP B CA 1
ATOM 7539 C C . TRP B 1 411 ? 0.096 -12.57 -2.453 1 97.25 411 TRP B C 1
ATOM 7541 O O . TRP B 1 411 ? 0.68 -11.5 -2.641 1 97.25 411 TRP B O 1
ATOM 7551 N N . SER B 1 412 ? -0.461 -12.898 -1.295 1 97.12 412 SER B N 1
ATOM 7552 C CA . SER B 1 412 ? -0.436 -11.992 -0.154 1 97.12 412 SER B CA 1
ATOM 7553 C C . SER B 1 412 ? 0.969 -11.875 0.428 1 97.12 412 SER B C 1
ATOM 7555 O O . SER B 1 412 ? 1.388 -10.789 0.834 1 97.12 412 SER B O 1
ATOM 7557 N N . LEU B 1 413 ? 1.653 -13 0.489 1 97.19 413 LEU B N 1
ATOM 7558 C CA . LEU B 1 413 ? 3.018 -12.977 1.008 1 97.19 413 LEU B CA 1
ATOM 7559 C C . LEU B 1 413 ? 3.902 -12.062 0.165 1 97.19 413 LEU B C 1
ATOM 7561 O O . LEU B 1 413 ? 4.758 -11.352 0.701 1 97.19 413 LEU B O 1
ATOM 7565 N N . GLY B 1 414 ? 3.711 -12.133 -1.126 1 96.81 414 GLY B N 1
ATOM 7566 C CA . GLY B 1 414 ? 4.473 -11.289 -2.041 1 96.81 414 GLY B CA 1
ATOM 7567 C C . GLY B 1 414 ? 4.152 -9.812 -1.904 1 96.81 414 GLY B C 1
ATOM 7568 O O . GLY B 1 414 ? 4.852 -8.969 -2.463 1 96.81 414 GLY B O 1
ATOM 7569 N N . ARG B 1 415 ? 3.162 -9.516 -1.089 1 95.19 415 ARG B N 1
ATOM 7570 C CA . ARG B 1 415 ? 2.729 -8.133 -0.899 1 95.19 415 ARG B CA 1
ATOM 7571 C C . ARG B 1 415 ? 2.799 -7.734 0.57 1 95.19 415 ARG B C 1
ATOM 7573 O O . ARG B 1 415 ? 2.174 -6.754 0.983 1 95.19 415 ARG B O 1
ATOM 7580 N N . ASN B 1 416 ? 3.52 -8.531 1.312 1 94.56 416 ASN B N 1
ATOM 7581 C CA . ASN B 1 416 ? 3.746 -8.195 2.715 1 94.56 416 ASN B CA 1
ATOM 7582 C C . ASN B 1 416 ? 4.633 -6.961 2.859 1 94.56 416 ASN B C 1
ATOM 7584 O O . ASN B 1 416 ? 5.836 -7.023 2.596 1 94.56 416 ASN B O 1
ATOM 7588 N N . GLU B 1 417 ? 4.07 -5.906 3.309 1 90.81 417 GLU B N 1
ATOM 7589 C CA . GLU B 1 417 ? 4.773 -4.629 3.361 1 90.81 417 GLU B CA 1
ATOM 7590 C C . GLU B 1 417 ? 5.992 -4.703 4.277 1 90.81 417 GLU B C 1
ATOM 7592 O O . GLU B 1 417 ? 7.016 -4.066 4.016 1 90.81 417 GLU B O 1
ATOM 7597 N N . ALA B 1 418 ? 5.875 -5.41 5.355 1 88.25 418 ALA B N 1
ATOM 7598 C CA . ALA B 1 418 ? 6.973 -5.523 6.312 1 88.25 418 ALA B CA 1
ATOM 7599 C C . ALA B 1 418 ? 8.195 -6.18 5.672 1 88.25 418 ALA B C 1
ATOM 7601 O O . ALA B 1 418 ? 9.328 -5.91 6.066 1 88.25 418 ALA B O 1
ATOM 7602 N N . LEU B 1 419 ? 7.914 -6.922 4.699 1 91.88 419 LEU B N 1
ATOM 7603 C CA . LEU B 1 419 ? 8.992 -7.664 4.047 1 91.88 419 LEU B CA 1
ATOM 7604 C C . LEU B 1 419 ? 9.555 -6.879 2.871 1 91.88 419 LEU B C 1
ATOM 7606 O O . LEU B 1 419 ? 10.773 -6.797 2.699 1 91.88 419 LEU B O 1
ATOM 7610 N N . TRP B 1 420 ? 8.672 -6.266 2.141 1 93.62 420 TRP B N 1
ATOM 7611 C CA . TRP B 1 420 ? 9.086 -5.777 0.831 1 93.62 420 TRP B CA 1
ATOM 7612 C C . TRP B 1 420 ? 9.203 -4.258 0.828 1 93.62 420 TRP B C 1
ATOM 7614 O O . TRP B 1 420 ? 9.852 -3.68 -0.047 1 93.62 420 TRP B O 1
ATOM 7624 N N . GLY B 1 421 ? 8.586 -3.586 1.747 1 88.81 421 GLY B N 1
ATOM 7625 C CA . GLY B 1 421 ? 8.516 -2.133 1.715 1 88.81 421 GLY B CA 1
ATOM 7626 C C . GLY B 1 421 ? 7.594 -1.606 0.628 1 88.81 421 GLY B C 1
ATOM 7627 O O . GLY B 1 421 ? 6.379 -1.536 0.817 1 88.81 421 GLY B O 1
ATOM 7628 N N . ASP B 1 422 ? 8.211 -1.366 -0.553 1 90.25 422 ASP B N 1
ATOM 7629 C CA . ASP B 1 422 ? 7.434 -0.954 -1.716 1 90.25 422 ASP B CA 1
ATOM 7630 C C . ASP B 1 422 ? 6.879 -2.164 -2.463 1 90.25 422 ASP B C 1
ATOM 7632 O O . ASP B 1 422 ? 7.184 -2.369 -3.639 1 90.25 422 ASP B O 1
ATOM 7636 N N . TYR B 1 423 ? 5.883 -2.805 -1.849 1 92.94 423 TYR B N 1
ATOM 7637 C CA . TYR B 1 423 ? 5.469 -4.137 -2.271 1 92.94 423 TYR B CA 1
ATOM 7638 C C . TYR B 1 423 ? 4.703 -4.074 -3.59 1 92.94 423 TYR B C 1
ATOM 7640 O O . TYR B 1 423 ? 4.613 -5.074 -4.309 1 92.94 423 TYR B O 1
ATOM 7648 N N . ASN B 1 424 ? 4.199 -2.902 -4.004 1 92.81 424 ASN B N 1
ATOM 7649 C CA . ASN B 1 424 ? 3.406 -2.803 -5.223 1 92.81 424 ASN B CA 1
ATOM 7650 C C . ASN B 1 424 ? 4.254 -2.348 -6.41 1 92.81 424 ASN B C 1
ATOM 7652 O O . ASN B 1 424 ? 3.764 -2.273 -7.535 1 92.81 424 ASN B O 1
ATOM 7656 N N . THR B 1 425 ? 5.504 -2.107 -6.156 1 92.56 425 THR B N 1
ATOM 7657 C CA . THR B 1 425 ? 6.379 -1.574 -7.195 1 92.56 425 THR B CA 1
ATOM 7658 C C . THR B 1 425 ? 7.168 -2.693 -7.867 1 92.56 425 THR B C 1
ATOM 7660 O O . THR B 1 425 ? 7.699 -3.576 -7.191 1 92.56 425 THR B O 1
ATOM 7663 N N . PHE B 1 426 ? 7.172 -2.633 -9.227 1 96.56 426 PHE B N 1
ATOM 7664 C CA . PHE B 1 426 ? 8.016 -3.557 -9.977 1 96.56 426 PHE B CA 1
ATOM 7665 C C . PHE B 1 426 ? 9.461 -3.08 -9.984 1 96.56 426 PHE B C 1
ATOM 7667 O O . PHE B 1 426 ? 9.828 -2.191 -10.758 1 96.56 426 PHE B O 1
ATOM 7674 N N . ARG B 1 427 ? 10.289 -3.781 -9.109 1 94.75 427 ARG B N 1
ATOM 7675 C CA . ARG B 1 427 ? 11.672 -3.365 -8.914 1 94.75 427 ARG B CA 1
ATOM 7676 C C . ARG B 1 427 ? 12.609 -4.57 -8.867 1 94.75 427 ARG B C 1
ATOM 7678 O O . ARG B 1 427 ? 12.992 -5.023 -7.781 1 94.75 427 ARG B O 1
ATOM 7685 N N . PRO B 1 428 ? 13.094 -4.98 -10.031 1 97.12 428 PRO B N 1
ATOM 7686 C CA . PRO B 1 428 ? 14.008 -6.121 -10.086 1 97.12 428 PRO B CA 1
ATOM 7687 C C . PRO B 1 428 ? 15.289 -5.895 -9.281 1 97.12 428 PRO B C 1
ATOM 7689 O O . PRO B 1 428 ? 15.883 -6.848 -8.781 1 97.12 428 PRO B O 1
ATOM 7692 N N . GLU B 1 429 ? 15.68 -4.691 -9.047 1 94.62 429 GLU B N 1
ATOM 7693 C CA . GLU B 1 429 ? 16.938 -4.336 -8.398 1 94.62 429 GLU B CA 1
ATOM 7694 C C . GLU B 1 429 ? 17.016 -4.902 -6.988 1 94.62 429 GLU B C 1
ATOM 7696 O O . GLU B 1 429 ? 18.109 -5.117 -6.457 1 94.62 429 GLU B O 1
ATOM 7701 N N . ARG B 1 430 ? 15.945 -5.18 -6.371 1 95.06 430 ARG B N 1
ATOM 7702 C CA . ARG B 1 430 ? 15.953 -5.609 -4.977 1 95.06 430 ARG B CA 1
ATOM 7703 C C . ARG B 1 430 ? 16.578 -6.992 -4.836 1 95.06 430 ARG B C 1
ATOM 7705 O O . ARG B 1 430 ? 16.969 -7.395 -3.74 1 95.06 430 ARG B O 1
ATOM 7712 N N . TRP B 1 431 ? 16.656 -7.684 -5.961 1 96.75 431 TRP B N 1
ATOM 7713 C CA . TRP B 1 431 ? 17.172 -9.047 -5.941 1 96.75 431 TRP B CA 1
ATOM 7714 C C . TRP B 1 431 ? 18.672 -9.055 -6.234 1 96.75 431 TRP B C 1
ATOM 7716 O O . TRP B 1 431 ? 19.297 -10.117 -6.332 1 96.75 431 TRP B O 1
ATOM 7726 N N . ILE B 1 432 ? 19.234 -7.926 -6.445 1 96.56 432 ILE B N 1
ATOM 7727 C CA . ILE B 1 432 ? 20.641 -7.824 -6.832 1 96.56 432 ILE B CA 1
ATOM 7728 C C . ILE B 1 432 ? 21.391 -6.957 -5.824 1 96.56 432 ILE B C 1
ATOM 7730 O O . ILE B 1 432 ? 20.969 -5.844 -5.508 1 96.56 432 ILE B O 1
ATOM 7734 N N . ALA B 1 433 ? 22.531 -7.469 -5.336 1 94.12 433 ALA B N 1
ATOM 7735 C CA . ALA B 1 433 ? 23.375 -6.66 -4.449 1 94.12 433 ALA B CA 1
ATOM 7736 C C . ALA B 1 433 ? 23.953 -5.457 -5.188 1 94.12 433 ALA B C 1
ATOM 7738 O O . ALA B 1 433 ? 24.391 -5.574 -6.336 1 94.12 433 ALA B O 1
ATOM 7739 N N . SER B 1 434 ? 23.781 -4.301 -4.652 1 88.25 434 SER B N 1
ATOM 7740 C CA . SER B 1 434 ? 24.266 -3.039 -5.211 1 88.25 434 SER B CA 1
ATOM 7741 C C . SER B 1 434 ? 24.5 -2.004 -4.117 1 88.25 434 SER B C 1
ATOM 7743 O O . SER B 1 434 ? 24.578 -2.348 -2.934 1 88.25 434 SER B O 1
ATOM 7745 N N . ASP B 1 435 ? 24.703 -0.75 -4.5 1 76.75 435 ASP B N 1
ATOM 7746 C CA . ASP B 1 435 ? 24.875 0.344 -3.549 1 76.75 435 ASP B CA 1
ATOM 7747 C C . ASP B 1 435 ? 23.594 0.584 -2.752 1 76.75 435 ASP B C 1
ATOM 7749 O O . ASP B 1 435 ? 23.641 1.041 -1.608 1 76.75 435 ASP B O 1
ATOM 7753 N N . SER B 1 436 ? 22.594 0.145 -3.354 1 75.88 436 SER B N 1
ATOM 7754 C CA . SER B 1 436 ? 21.297 0.403 -2.719 1 75.88 436 SER B CA 1
ATOM 7755 C C . SER B 1 436 ? 20.828 -0.804 -1.917 1 75.88 436 SER B C 1
ATOM 7757 O O . SER B 1 436 ? 20.016 -0.667 -1 1 75.88 436 SER B O 1
ATOM 7759 N N . ASN B 1 437 ? 21.281 -1.989 -2.273 1 86.12 437 ASN B N 1
ATOM 7760 C CA . ASN B 1 437 ? 20.891 -3.238 -1.623 1 86.12 437 ASN B CA 1
ATOM 7761 C C . ASN B 1 437 ? 22.109 -4.043 -1.191 1 86.12 437 ASN B C 1
ATOM 7763 O O . ASN B 1 437 ? 22.828 -4.598 -2.029 1 86.12 437 ASN B O 1
ATOM 7767 N N . THR B 1 438 ? 22.25 -4.258 0.097 1 90.56 438 THR B N 1
ATOM 7768 C CA . THR B 1 438 ? 23.375 -5.055 0.579 1 90.56 438 THR B CA 1
ATOM 7769 C C . THR B 1 438 ? 23.172 -6.531 0.27 1 90.56 438 THR B C 1
ATOM 7771 O O . THR B 1 438 ? 22.031 -6.965 0.036 1 90.56 438 THR B O 1
ATOM 7774 N N . GLN B 1 439 ? 24.188 -7.258 0.246 1 94.19 439 GLN B N 1
ATOM 7775 C CA . GLN B 1 439 ? 24.109 -8.695 0.021 1 94.19 439 GLN B CA 1
ATOM 7776 C C . GLN B 1 439 ? 23.234 -9.375 1.083 1 94.19 439 GLN B C 1
ATOM 7778 O O . GLN B 1 439 ? 22.5 -10.305 0.782 1 94.19 439 GLN B O 1
ATOM 7783 N N . ASP B 1 440 ? 23.359 -8.883 2.266 1 93.25 440 ASP B N 1
ATOM 7784 C CA . ASP B 1 440 ? 22.594 -9.453 3.363 1 93.25 440 ASP B CA 1
ATOM 7785 C C . ASP B 1 440 ? 21.094 -9.242 3.146 1 93.25 440 ASP B C 1
ATOM 7787 O O . ASP B 1 440 ? 20.281 -10.117 3.459 1 93.25 440 ASP B O 1
ATOM 7791 N N . GLU B 1 441 ? 20.734 -8.102 2.676 1 91.62 441 GLU B N 1
ATOM 7792 C CA . GLU B 1 441 ? 19.328 -7.805 2.385 1 91.62 441 GLU B CA 1
ATOM 7793 C C . GLU B 1 441 ? 18.797 -8.703 1.27 1 91.62 441 GLU B C 1
ATOM 7795 O O . GLU B 1 441 ? 17.672 -9.203 1.353 1 91.62 441 GLU B O 1
ATOM 7800 N N . VAL B 1 442 ? 19.609 -8.891 0.271 1 95.75 442 VAL B N 1
ATOM 7801 C CA . VAL B 1 442 ? 19.234 -9.742 -0.847 1 95.75 442 VAL B CA 1
ATOM 7802 C C . VAL B 1 442 ? 19.047 -11.18 -0.359 1 95.75 442 VAL B C 1
ATOM 7804 O O . VAL B 1 442 ? 18.062 -11.844 -0.711 1 95.75 442 VAL B O 1
ATOM 7807 N N . ASN B 1 443 ? 19.953 -11.633 0.432 1 95.44 443 ASN B N 1
ATOM 7808 C CA . ASN B 1 443 ? 19.859 -12.977 0.985 1 95.44 443 ASN B CA 1
ATOM 7809 C C . ASN B 1 443 ? 18.625 -13.141 1.859 1 95.44 443 ASN B C 1
ATOM 7811 O O . ASN B 1 443 ? 18 -14.203 1.859 1 95.44 443 ASN B O 1
ATOM 7815 N N . HIS B 1 444 ? 18.344 -12.117 2.572 1 94.44 444 HIS B N 1
ATOM 7816 C CA . HIS B 1 444 ? 17.156 -12.148 3.41 1 94.44 444 HIS B CA 1
ATOM 7817 C C . HIS B 1 444 ? 15.898 -12.32 2.57 1 94.44 444 HIS B C 1
ATOM 7819 O O . HIS B 1 444 ? 15.016 -13.102 2.924 1 94.44 444 HIS B O 1
ATOM 7825 N N . LEU B 1 445 ? 15.828 -11.586 1.537 1 94.69 445 LEU B N 1
ATOM 7826 C CA . LEU B 1 445 ? 14.68 -11.695 0.652 1 94.69 445 LEU B CA 1
ATOM 7827 C C . LEU B 1 445 ? 14.586 -13.102 0.054 1 94.69 445 LEU B C 1
ATOM 7829 O O . LEU B 1 445 ? 13.5 -13.688 0.01 1 94.69 445 LEU B O 1
ATOM 7833 N N . LYS B 1 446 ? 15.656 -13.656 -0.357 1 94.5 446 LYS B N 1
ATOM 7834 C CA . LYS B 1 446 ? 15.695 -14.977 -0.979 1 94.5 446 LYS B CA 1
ATOM 7835 C C . LYS B 1 446 ? 15.273 -16.062 0.009 1 94.5 446 LYS B C 1
ATOM 7837 O O . LYS B 1 446 ? 14.656 -17.062 -0.378 1 94.5 446 LYS B O 1
ATOM 7842 N N . ARG B 1 447 ? 15.531 -15.844 1.248 1 93.62 447 ARG B N 1
ATOM 7843 C CA . ARG B 1 447 ? 15.164 -16.812 2.275 1 93.62 447 ARG B CA 1
ATOM 7844 C C . ARG B 1 447 ? 13.703 -16.656 2.678 1 93.62 447 ARG B C 1
ATOM 7846 O O . ARG B 1 447 ? 13.117 -17.562 3.27 1 93.62 447 ARG B O 1
ATOM 7853 N N . SER B 1 448 ? 13.172 -15.5 2.371 1 94.88 448 SER B N 1
ATOM 7854 C CA . SER B 1 448 ? 11.844 -15.156 2.877 1 94.88 448 SER B CA 1
ATOM 7855 C C . SER B 1 448 ? 10.773 -15.422 1.832 1 94.88 448 SER B C 1
ATOM 7857 O O . SER B 1 448 ? 9.586 -15.492 2.16 1 94.88 448 SER B O 1
ATOM 7859 N N . PHE B 1 449 ? 11.133 -15.617 0.672 1 93.94 449 PHE B N 1
ATOM 7860 C CA . PHE B 1 449 ? 10.148 -15.773 -0.391 1 93.94 449 PHE B CA 1
ATOM 7861 C C . PHE B 1 449 ? 10.57 -16.859 -1.365 1 93.94 449 PHE B C 1
ATOM 7863 O O . PHE B 1 449 ? 11.641 -16.781 -1.976 1 93.94 449 PHE B O 1
ATOM 7870 N N . HIS B 1 450 ? 9.695 -17.859 -1.535 1 94.31 450 HIS B N 1
ATOM 7871 C CA . HIS B 1 450 ? 9.992 -19.047 -2.326 1 94.31 450 HIS B CA 1
ATOM 7872 C C . HIS B 1 450 ? 8.977 -19.234 -3.441 1 94.31 450 HIS B C 1
ATOM 7874 O O . HIS B 1 450 ? 8.008 -19.984 -3.285 1 94.31 450 HIS B O 1
ATOM 7880 N N . PRO B 1 451 ? 9.273 -18.609 -4.562 1 93.75 451 PRO B N 1
ATOM 7881 C CA . PRO B 1 451 ? 8.297 -18.719 -5.645 1 93.75 451 PRO B CA 1
ATOM 7882 C C . PRO B 1 451 ? 8.055 -20.156 -6.098 1 93.75 451 PRO B C 1
ATOM 7884 O O . PRO B 1 451 ? 6.969 -20.469 -6.586 1 93.75 451 PRO B O 1
ATOM 7887 N N . PHE B 1 452 ? 9.023 -21.047 -5.93 1 95.12 452 PHE B N 1
ATOM 7888 C CA . PHE B 1 452 ? 8.922 -22.422 -6.371 1 95.12 452 PHE B CA 1
ATOM 7889 C C . PHE B 1 452 ? 8.766 -23.359 -5.18 1 95.12 452 PHE B C 1
ATOM 7891 O O . PHE B 1 452 ? 9.195 -24.516 -5.23 1 95.12 452 PHE B O 1
ATOM 7898 N N . SER B 1 453 ? 8.188 -22.812 -4.145 1 93 453 SER B N 1
ATOM 7899 C CA . SER B 1 453 ? 7.984 -23.531 -2.896 1 93 453 SER B CA 1
ATOM 7900 C C . SER B 1 453 ? 9.312 -23.984 -2.295 1 93 453 SER B C 1
ATOM 7902 O O . SER B 1 453 ? 10.375 -23.578 -2.764 1 93 453 SER B O 1
ATOM 7904 N N . LYS B 1 454 ? 9.242 -24.672 -1.171 1 92.44 454 LYS B N 1
ATOM 7905 C CA . LYS B 1 454 ? 10.438 -25.109 -0.45 1 92.44 454 LYS B CA 1
ATOM 7906 C C . LYS B 1 454 ? 10.203 -26.453 0.245 1 92.44 454 LYS B C 1
ATOM 7908 O O . LYS B 1 454 ? 9.07 -26.922 0.344 1 92.44 454 LYS B O 1
ATOM 7913 N N . GLY B 1 455 ? 11.312 -27.125 0.557 1 91.31 455 GLY B N 1
ATOM 7914 C CA . GLY B 1 455 ? 11.227 -28.359 1.319 1 91.31 455 GLY B CA 1
ATOM 7915 C C . GLY B 1 455 ? 10.734 -29.531 0.497 1 91.31 455 GLY B C 1
ATOM 7916 O O . GLY B 1 455 ? 11.125 -29.703 -0.661 1 91.31 455 GLY B O 1
ATOM 7917 N N . VAL B 1 456 ? 9.82 -30.281 1.095 1 89 456 VAL B N 1
ATOM 7918 C CA . VAL B 1 456 ? 9.375 -31.547 0.513 1 89 456 VAL B CA 1
ATOM 7919 C C . VAL B 1 456 ? 8.508 -31.281 -0.713 1 89 456 VAL B C 1
ATOM 7921 O O . VAL B 1 456 ? 8.406 -32.125 -1.609 1 89 456 VAL B O 1
ATOM 7924 N N . GLY B 1 457 ? 7.992 -30.109 -0.707 1 89.19 457 GLY B N 1
ATOM 7925 C CA . GLY B 1 457 ? 7.102 -29.797 -1.812 1 89.19 457 GLY B CA 1
ATOM 7926 C C . GLY B 1 457 ? 7.715 -28.828 -2.814 1 89.19 457 GLY B C 1
ATOM 7927 O O . GLY B 1 457 ? 7.004 -28.25 -3.637 1 89.19 457 GLY B O 1
ATOM 7928 N N . SER B 1 458 ? 9.039 -28.703 -2.812 1 93.25 458 SER B N 1
ATOM 7929 C CA . SER B 1 458 ? 9.719 -27.781 -3.725 1 93.25 458 SER B CA 1
ATOM 7930 C C . SER B 1 458 ? 9.555 -28.219 -5.176 1 93.25 458 SER B C 1
ATOM 7932 O O . SER B 1 458 ? 9.547 -29.422 -5.469 1 93.25 458 SER B O 1
ATOM 7934 N N . CYS B 1 459 ? 9.422 -27.297 -6.02 1 93.69 459 CYS B N 1
ATOM 7935 C CA . CYS B 1 459 ? 9.18 -27.562 -7.434 1 93.69 459 CYS B CA 1
ATOM 7936 C C . CYS B 1 459 ? 10.375 -28.281 -8.062 1 93.69 459 CYS B C 1
ATOM 7938 O O . CYS B 1 459 ? 11.477 -27.734 -8.086 1 93.69 459 CYS B O 1
ATOM 7940 N N . LEU B 1 460 ? 10.172 -29.391 -8.625 1 90.88 460 LEU B N 1
ATOM 7941 C CA . LEU B 1 460 ? 11.211 -30.172 -9.273 1 90.88 460 LEU B CA 1
ATOM 7942 C C . LEU B 1 460 ? 11.648 -29.531 -10.578 1 90.88 460 LEU B C 1
ATOM 7944 O O . LEU B 1 460 ? 12.805 -29.672 -10.992 1 90.88 460 LEU B O 1
ATOM 7948 N N . GLY B 1 461 ? 10.766 -28.844 -11.211 1 91.38 461 GLY B N 1
ATOM 7949 C CA . GLY B 1 461 ? 11.031 -28.297 -12.531 1 91.38 461 GLY B CA 1
ATOM 7950 C C . GLY B 1 461 ? 11.57 -26.875 -12.484 1 91.38 461 GLY B C 1
ATOM 7951 O O . GLY B 1 461 ? 11.633 -26.203 -13.516 1 91.38 461 GLY B O 1
ATOM 7952 N N . GLN B 1 462 ? 11.984 -26.375 -11.359 1 94.5 462 GLN B N 1
ATOM 7953 C CA . GLN B 1 462 ? 12.367 -24.984 -11.18 1 94.5 462 GLN B CA 1
ATOM 7954 C C . GLN B 1 462 ? 13.531 -24.609 -12.102 1 94.5 462 GLN B C 1
ATOM 7956 O O . GLN B 1 462 ? 13.516 -23.547 -12.727 1 94.5 462 GLN B O 1
ATOM 7961 N N . LYS B 1 463 ? 14.562 -25.453 -12.211 1 92.94 463 LYS B N 1
ATOM 7962 C CA . LYS B 1 463 ? 15.711 -25.156 -13.062 1 92.94 463 LYS B CA 1
ATOM 7963 C C . LYS B 1 463 ? 15.305 -25.062 -14.531 1 92.94 463 LYS B C 1
ATOM 7965 O O . LYS B 1 463 ? 15.75 -24.172 -15.242 1 92.94 463 LYS B O 1
ATOM 7970 N N . MET B 1 464 ? 14.523 -26 -14.906 1 91.94 464 MET B N 1
ATOM 7971 C CA . MET B 1 464 ? 14.039 -26 -16.281 1 91.94 464 MET B CA 1
ATOM 7972 C C . MET B 1 464 ? 13.195 -24.766 -16.562 1 91.94 464 MET B C 1
ATOM 7974 O O . MET B 1 464 ? 13.336 -24.141 -17.609 1 91.94 464 MET B O 1
ATOM 7978 N N . ALA B 1 465 ? 12.336 -24.453 -15.633 1 95 465 ALA B N 1
ATOM 7979 C CA . ALA B 1 465 ? 11.484 -23.266 -15.773 1 95 465 ALA B CA 1
ATOM 7980 C C . ALA B 1 465 ? 12.328 -22.016 -15.945 1 95 465 ALA B C 1
ATOM 7982 O O . ALA B 1 465 ? 12.023 -21.172 -16.797 1 95 465 ALA B O 1
ATOM 7983 N N . MET B 1 466 ? 13.359 -21.891 -15.203 1 95.62 466 MET B N 1
ATOM 7984 C CA . MET B 1 466 ? 14.203 -20.703 -15.25 1 95.62 466 MET B CA 1
ATOM 7985 C C . MET B 1 466 ? 14.922 -20.594 -16.594 1 95.62 466 MET B C 1
ATOM 7987 O O . MET B 1 466 ? 15.055 -19.5 -17.156 1 95.62 466 MET B O 1
ATOM 7991 N N . ILE B 1 467 ? 15.367 -21.688 -17.078 1 95 467 ILE B N 1
ATOM 7992 C CA . ILE B 1 467 ? 16.031 -21.703 -18.375 1 95 467 ILE B CA 1
ATOM 7993 C C . ILE B 1 467 ? 15.047 -21.312 -19.469 1 95 467 ILE B C 1
ATOM 7995 O O . ILE B 1 467 ? 15.367 -20.484 -20.328 1 95 467 ILE B O 1
ATOM 7999 N N . GLN B 1 468 ? 13.914 -21.891 -19.375 1 96.19 468 GLN B N 1
ATOM 8000 C CA . GLN B 1 468 ? 12.883 -21.578 -20.359 1 96.19 468 GLN B CA 1
ATOM 8001 C C . GLN B 1 468 ? 12.547 -20.078 -20.344 1 96.19 468 GLN B C 1
ATOM 8003 O O . GLN B 1 468 ? 12.469 -19.453 -21.391 1 96.19 468 GLN B O 1
ATOM 8008 N N . LEU B 1 469 ? 12.367 -19.562 -19.172 1 97.56 469 LEU B N 1
ATOM 8009 C CA . LEU B 1 469 ? 12.008 -18.156 -19.016 1 97.56 469 LEU B CA 1
ATOM 8010 C C . LEU B 1 469 ? 13.094 -17.266 -19.609 1 97.56 469 LEU B C 1
ATOM 8012 O O . LEU B 1 469 ? 12.797 -16.328 -20.344 1 97.56 469 LEU B O 1
ATOM 8016 N N . CYS B 1 470 ? 14.32 -17.531 -19.297 1 97.25 470 CYS B N 1
ATOM 8017 C CA . CYS B 1 470 ? 15.422 -16.719 -19.766 1 97.25 470 CYS B CA 1
ATOM 8018 C C . CYS B 1 470 ? 15.555 -16.797 -21.281 1 97.25 470 CYS B C 1
ATOM 8020 O O . CYS B 1 470 ? 15.805 -15.797 -21.953 1 97.25 470 CYS B O 1
ATOM 8022 N N . MET B 1 471 ? 15.32 -17.938 -21.781 1 97.75 471 MET B N 1
ATOM 8023 C CA . MET B 1 471 ? 15.469 -18.125 -23.219 1 97.75 471 MET B CA 1
ATOM 8024 C C . MET B 1 471 ? 14.305 -17.469 -23.969 1 97.75 471 MET B C 1
ATOM 8026 O O . MET B 1 471 ? 14.5 -16.828 -25 1 97.75 471 MET B O 1
ATOM 8030 N N . ILE B 1 472 ? 13.117 -17.625 -23.484 1 98.25 472 ILE B N 1
ATOM 8031 C CA . ILE B 1 472 ? 11.945 -17.062 -24.141 1 98.25 472 ILE B CA 1
ATOM 8032 C C . ILE B 1 472 ? 12.062 -15.539 -24.172 1 98.25 472 ILE B C 1
ATOM 8034 O O . ILE B 1 472 ? 11.969 -14.922 -25.234 1 98.25 472 ILE B O 1
ATOM 8038 N N . VAL B 1 473 ? 12.305 -14.992 -23.031 1 98.44 473 VAL B N 1
ATOM 8039 C CA . VAL B 1 473 ? 12.344 -13.539 -22.906 1 98.44 473 VAL B CA 1
ATOM 8040 C C . VAL B 1 473 ? 13.609 -13 -23.562 1 98.44 473 VAL B C 1
ATOM 8042 O O . VAL B 1 473 ? 13.57 -12 -24.281 1 98.44 473 VAL B O 1
ATOM 8045 N N . GLY B 1 474 ? 14.711 -13.648 -23.312 1 98.12 474 GLY B N 1
ATOM 8046 C CA . GLY B 1 474 ? 15.984 -13.211 -23.844 1 98.12 474 GLY B CA 1
ATOM 8047 C C . GLY B 1 474 ? 16.016 -13.18 -25.359 1 98.12 474 GLY B C 1
ATOM 8048 O O . GLY B 1 474 ? 16.375 -12.172 -25.969 1 98.12 474 GLY B O 1
ATOM 8049 N N . ARG B 1 475 ? 15.633 -14.289 -25.984 1 98.06 475 ARG B N 1
ATOM 8050 C CA . ARG B 1 475 ? 15.672 -14.359 -27.438 1 98.06 475 ARG B CA 1
ATOM 8051 C C . ARG B 1 475 ? 14.656 -13.414 -28.062 1 98.06 475 ARG B C 1
ATOM 8053 O O . ARG B 1 475 ? 14.914 -12.82 -29.109 1 98.06 475 ARG B O 1
ATOM 8060 N N . THR B 1 476 ? 13.547 -13.258 -27.438 1 98.31 476 THR B N 1
ATOM 8061 C CA . THR B 1 476 ? 12.523 -12.359 -27.953 1 98.31 476 THR B CA 1
ATOM 8062 C C . THR B 1 476 ? 13.008 -10.914 -27.922 1 98.31 476 THR B C 1
ATOM 8064 O O . THR B 1 476 ? 12.898 -10.188 -28.906 1 98.31 476 THR B O 1
ATOM 8067 N N . LEU B 1 477 ? 13.578 -10.484 -26.812 1 98.12 477 LEU B N 1
ATOM 8068 C CA . LEU B 1 477 ? 13.992 -9.094 -26.641 1 98.12 477 LEU B CA 1
ATOM 8069 C C . LEU B 1 477 ? 15.281 -8.82 -27.406 1 98.12 477 LEU B C 1
ATOM 8071 O O . LEU B 1 477 ? 15.602 -7.668 -27.703 1 98.12 477 LEU B O 1
ATOM 8075 N N . TRP B 1 478 ? 16.047 -9.883 -27.625 1 98 478 TRP B N 1
ATOM 8076 C CA . TRP B 1 478 ? 17.203 -9.695 -28.5 1 98 478 TRP B CA 1
ATOM 8077 C C . TRP B 1 478 ? 16.75 -9.344 -29.922 1 98 478 TRP B C 1
ATOM 8079 O O . TRP B 1 478 ? 17.375 -8.516 -30.594 1 98 478 TRP B O 1
ATOM 8089 N N . ARG B 1 479 ? 15.695 -9.906 -30.406 1 97.19 479 ARG B N 1
ATOM 8090 C CA . ARG B 1 479 ? 15.25 -9.789 -31.781 1 97.19 479 ARG B CA 1
ATOM 8091 C C . ARG B 1 479 ? 14.32 -8.594 -31.969 1 97.19 479 ARG B C 1
ATOM 8093 O O . ARG B 1 479 ? 14.266 -7.992 -33.031 1 97.19 479 ARG B O 1
ATOM 8100 N N . TYR B 1 480 ? 13.555 -8.297 -30.859 1 97.44 480 TYR B N 1
ATOM 8101 C CA . TYR B 1 480 ? 12.461 -7.359 -31.062 1 97.44 480 TYR B CA 1
ATOM 8102 C C . TYR B 1 480 ? 12.414 -6.324 -29.938 1 97.44 480 TYR B C 1
ATOM 8104 O O . TYR B 1 480 ? 12.836 -6.598 -28.812 1 97.44 480 TYR B O 1
ATOM 8112 N N . ASP B 1 481 ? 11.922 -5.141 -30.281 1 96.94 481 ASP B N 1
ATOM 8113 C CA . ASP B 1 481 ? 11.375 -4.219 -29.297 1 96.94 481 ASP B CA 1
ATOM 8114 C C . ASP B 1 481 ? 9.906 -4.527 -29 1 96.94 481 ASP B C 1
ATOM 8116 O O . ASP B 1 481 ? 9.195 -5.035 -29.875 1 96.94 481 ASP B O 1
ATOM 8120 N N . VAL B 1 482 ? 9.523 -4.305 -27.812 1 97.44 482 VAL B N 1
ATOM 8121 C CA . VAL B 1 482 ? 8.156 -4.637 -27.438 1 97.44 482 VAL B CA 1
ATOM 8122 C C . VAL B 1 482 ? 7.523 -3.449 -26.703 1 97.44 482 VAL B C 1
ATOM 8124 O O . VAL B 1 482 ? 8.188 -2.766 -25.922 1 97.44 482 VAL B O 1
ATOM 8127 N N . ARG B 1 483 ? 6.27 -3.139 -27 1 96.94 483 ARG B N 1
ATOM 8128 C CA . ARG B 1 483 ? 5.516 -2.111 -26.297 1 96.94 483 ARG B CA 1
ATOM 8129 C C . ARG B 1 483 ? 4.066 -2.541 -26.078 1 96.94 483 ARG B C 1
ATOM 8131 O O . ARG B 1 483 ? 3.594 -3.479 -26.719 1 96.94 483 ARG B O 1
ATOM 8138 N N . GLN B 1 484 ? 3.434 -1.957 -25.094 1 97.06 484 GLN B N 1
ATOM 8139 C CA . GLN B 1 484 ? 1.987 -2.107 -24.969 1 97.06 484 GLN B CA 1
ATOM 8140 C C . GLN B 1 484 ? 1.269 -1.57 -26.203 1 97.06 484 GLN B C 1
ATOM 8142 O O . GLN B 1 484 ? 1.592 -0.486 -26.688 1 97.06 484 GLN B O 1
ATOM 8147 N N . ALA B 1 485 ? 0.391 -2.348 -26.75 1 96.19 485 ALA B N 1
ATOM 8148 C CA . ALA B 1 485 ? -0.396 -1.854 -27.875 1 96.19 485 ALA B CA 1
ATOM 8149 C C . ALA B 1 485 ? -1.21 -0.625 -27.469 1 96.19 485 ALA B C 1
ATOM 8151 O O . ALA B 1 485 ? -1.932 -0.648 -26.469 1 96.19 485 ALA B O 1
ATOM 8152 N N . PRO B 1 486 ? -1.096 0.389 -28.25 1 93.94 486 PRO B N 1
ATOM 8153 C CA . PRO B 1 486 ? -1.818 1.616 -27.891 1 93.94 486 PRO B CA 1
ATOM 8154 C C . PRO B 1 486 ? -3.314 1.386 -27.703 1 93.94 486 PRO B C 1
ATOM 8156 O O . PRO B 1 486 ? -3.945 0.693 -28.516 1 93.94 486 PRO B O 1
ATOM 8159 N N . GLY B 1 487 ? -3.826 1.911 -26.656 1 92.19 487 GLY B N 1
ATOM 8160 C CA . GLY B 1 487 ? -5.254 1.858 -26.391 1 92.19 487 GLY B CA 1
ATOM 8161 C C . GLY B 1 487 ? -5.695 0.542 -25.781 1 92.19 487 GLY B C 1
ATOM 8162 O O . GLY B 1 487 ? -6.867 0.379 -25.422 1 92.19 487 GLY B O 1
ATOM 8163 N N . GLN B 1 488 ? -4.777 -0.403 -25.672 1 91.31 488 GLN B N 1
ATOM 8164 C CA . GLN B 1 488 ? -5.121 -1.712 -25.125 1 91.31 488 GLN B CA 1
ATOM 8165 C C . GLN B 1 488 ? -4.805 -1.787 -23.641 1 91.31 488 GLN B C 1
ATOM 8167 O O . GLN B 1 488 ? -3.682 -1.5 -23.219 1 91.31 488 GLN B O 1
ATOM 8172 N N . CYS B 1 489 ? -5.84 -2.203 -22.828 1 92.44 489 CYS B N 1
ATOM 8173 C CA . CYS B 1 489 ? -5.648 -2.209 -21.391 1 92.44 489 CYS B CA 1
ATOM 8174 C C . CYS B 1 489 ? -6.008 -3.564 -20.797 1 92.44 489 CYS B C 1
ATOM 8176 O O . CYS B 1 489 ? -6.336 -3.66 -19.609 1 92.44 489 CYS B O 1
ATOM 8178 N N . VAL B 1 490 ? -5.902 -4.57 -21.609 1 95.19 490 VAL B N 1
ATOM 8179 C CA . VAL B 1 490 ? -6.293 -5.895 -21.141 1 95.19 490 VAL B CA 1
ATOM 8180 C C . VAL B 1 490 ? -5.312 -6.371 -20.078 1 95.19 490 VAL B C 1
ATOM 8182 O O . VAL B 1 490 ? -4.094 -6.316 -20.281 1 95.19 490 VAL B O 1
ATOM 8185 N N . GLY B 1 491 ? -5.855 -6.816 -19 1 95.56 491 GLY B N 1
ATOM 8186 C CA . GLY B 1 491 ? -5.051 -7.402 -17.938 1 95.56 491 GLY B CA 1
ATOM 8187 C C . GLY B 1 491 ? -4.648 -6.398 -16.875 1 95.56 491 GLY B C 1
ATOM 8188 O O . GLY B 1 491 ? -4.141 -6.781 -15.812 1 95.56 491 GLY B O 1
ATOM 8189 N N . GLU B 1 492 ? -4.844 -5.141 -17.078 1 96.19 492 GLU B N 1
ATOM 8190 C CA . GLU B 1 492 ? -4.398 -4.141 -16.109 1 96.19 492 GLU B CA 1
ATOM 8191 C C . GLU B 1 492 ? -5.473 -3.873 -15.062 1 96.19 492 GLU B C 1
ATOM 8193 O O . GLU B 1 492 ? -6.645 -4.195 -15.266 1 96.19 492 GLU B O 1
ATOM 8198 N N . GLY B 1 493 ? -5.066 -3.371 -13.922 1 93.69 493 GLY B N 1
ATOM 8199 C CA . GLY B 1 493 ? -6.02 -2.893 -12.93 1 93.69 493 GLY B CA 1
ATOM 8200 C C . GLY B 1 493 ? -6.828 -1.701 -13.406 1 93.69 493 GLY B C 1
ATOM 8201 O O . GLY B 1 493 ? -6.449 -1.034 -14.375 1 93.69 493 GLY B O 1
ATOM 8202 N N . ARG B 1 494 ? -7.945 -1.541 -12.727 1 90.88 494 ARG B N 1
ATOM 8203 C CA . ARG B 1 494 ? -8.844 -0.433 -13.047 1 90.88 494 ARG B CA 1
ATOM 8204 C C . ARG B 1 494 ? -9.57 0.061 -11.797 1 90.88 494 ARG B C 1
ATOM 8206 O O . ARG B 1 494 ? -9.891 -0.728 -10.906 1 90.88 494 ARG B O 1
ATOM 8213 N N . PRO B 1 495 ? -9.852 1.301 -11.797 1 81.25 495 PRO B N 1
ATOM 8214 C CA . PRO B 1 495 ? -10.539 1.86 -10.641 1 81.25 495 PRO B CA 1
ATOM 8215 C C . PRO B 1 495 ? -11.859 1.145 -10.336 1 81.25 495 PRO B C 1
ATOM 8217 O O . PRO B 1 495 ? -12.227 0.991 -9.172 1 81.25 495 PRO B O 1
ATOM 8220 N N . ASP B 1 496 ? -12.516 0.653 -11.32 1 84.12 496 ASP B N 1
ATOM 8221 C CA . ASP B 1 496 ? -13.844 0.075 -11.141 1 84.12 496 ASP B CA 1
ATOM 8222 C C . ASP B 1 496 ? -13.758 -1.342 -10.578 1 84.12 496 ASP B C 1
ATOM 8224 O O . ASP B 1 496 ? -14.75 -1.891 -10.102 1 84.12 496 ASP B O 1
ATOM 8228 N N . LEU B 1 497 ? -12.617 -1.942 -10.609 1 88.81 497 LEU B N 1
ATOM 8229 C CA . LEU B 1 497 ? -12.461 -3.307 -10.117 1 88.81 497 LEU B CA 1
ATOM 8230 C C . LEU B 1 497 ? -12.43 -3.338 -8.594 1 88.81 497 LEU B C 1
ATOM 8232 O O . LEU B 1 497 ? -12.633 -4.391 -7.984 1 88.81 497 LEU B O 1
ATOM 8236 N N . GLY B 1 498 ? -12.172 -2.143 -7.988 1 87 498 GLY B N 1
ATOM 8237 C CA . GLY B 1 498 ? -12.312 -2.057 -6.543 1 87 498 GLY B CA 1
ATOM 8238 C C . GLY B 1 498 ? -11.008 -2.252 -5.801 1 87 498 GLY B C 1
ATOM 8239 O O . GLY B 1 498 ? -9.93 -2.221 -6.406 1 87 498 GLY B O 1
ATOM 8240 N N . TRP B 1 499 ? -11.133 -2.479 -4.43 1 88.06 499 TRP B N 1
ATOM 8241 C CA . TRP B 1 499 ? -10 -2.529 -3.506 1 88.06 499 TRP B CA 1
ATOM 8242 C C . TRP B 1 499 ? -9.062 -3.684 -3.854 1 88.06 499 TRP B C 1
ATOM 8244 O O . TRP B 1 499 ? -9.508 -4.828 -3.996 1 88.06 499 TRP B O 1
ATOM 8254 N N . GLY B 1 500 ? -7.848 -3.361 -4.07 1 90.06 500 GLY B N 1
ATOM 8255 C CA . GLY B 1 500 ? -6.828 -4.359 -4.363 1 90.06 500 GLY B CA 1
ATOM 8256 C C . GLY B 1 500 ? -6.598 -4.555 -5.848 1 90.06 500 GLY B C 1
ATOM 8257 O O . GLY B 1 500 ? -5.66 -5.25 -6.25 1 90.06 500 GLY B O 1
ATOM 8258 N N . ARG B 1 501 ? -7.406 -3.92 -6.727 1 93.88 501 ARG B N 1
ATOM 8259 C CA . ARG B 1 501 ? -7.297 -4.176 -8.164 1 93.88 501 ARG B CA 1
ATOM 8260 C C . ARG B 1 501 ? -7.336 -2.871 -8.953 1 93.88 501 ARG B C 1
ATOM 8262 O O . ARG B 1 501 ? -7.578 -2.879 -10.164 1 93.88 501 ARG B O 1
ATOM 8269 N N . ARG B 1 502 ? -7.086 -1.803 -8.312 1 90.69 502 ARG B N 1
ATOM 8270 C CA . ARG B 1 502 ? -7.27 -0.5 -8.945 1 90.69 502 ARG B CA 1
ATOM 8271 C C . ARG B 1 502 ? -6.012 -0.068 -9.688 1 90.69 502 ARG B C 1
ATOM 8273 O O . ARG B 1 502 ? -6.082 0.723 -10.625 1 90.69 502 ARG B O 1
ATOM 8280 N N . ASN B 1 503 ? -4.871 -0.56 -9.25 1 91.06 503 ASN B N 1
ATOM 8281 C CA . ASN B 1 503 ? -3.586 -0.124 -9.789 1 91.06 503 ASN B CA 1
ATOM 8282 C C . ASN B 1 503 ? -3.387 -0.603 -11.219 1 91.06 503 ASN B C 1
ATOM 8284 O O . ASN B 1 503 ? -3.277 -1.805 -11.469 1 91.06 503 ASN B O 1
ATOM 8288 N N . ARG B 1 504 ? -3.27 0.268 -12.156 1 91 504 ARG B N 1
ATOM 8289 C CA . ARG B 1 504 ? -3.135 -0.052 -13.57 1 91 504 ARG B CA 1
ATOM 8290 C C . ARG B 1 504 ? -1.799 -0.729 -13.859 1 91 504 ARG B C 1
ATOM 8292 O O . ARG B 1 504 ? -1.65 -1.422 -14.867 1 91 504 ARG B O 1
ATOM 8299 N N . GLY B 1 505 ? -0.885 -0.578 -13 1 92.88 505 GLY B N 1
ATOM 8300 C CA . GLY B 1 505 ? 0.429 -1.175 -13.18 1 92.88 505 GLY B CA 1
ATOM 8301 C C . GLY B 1 505 ? 0.507 -2.605 -12.68 1 92.88 505 GLY B C 1
ATOM 8302 O O . GLY B 1 505 ? 1.551 -3.252 -12.789 1 92.88 505 GLY B O 1
ATOM 8303 N N . HIS B 1 506 ? -0.574 -3.104 -12.18 1 95.06 506 HIS B N 1
ATOM 8304 C CA . HIS B 1 506 ? -0.598 -4.473 -11.672 1 95.06 506 HIS B CA 1
ATOM 8305 C C . HIS B 1 506 ? -1.321 -5.406 -12.641 1 95.06 506 HIS B C 1
ATOM 8307 O O . HIS B 1 506 ? -2.35 -5.035 -13.211 1 95.06 506 HIS B O 1
ATOM 8313 N N . PHE B 1 507 ? -0.72 -6.555 -12.852 1 97.5 507 PHE B N 1
ATOM 8314 C CA . PHE B 1 507 ? -1.326 -7.555 -13.719 1 97.5 507 PHE B CA 1
ATOM 8315 C C . PHE B 1 507 ? -2.434 -8.305 -12.992 1 97.5 507 PHE B C 1
ATOM 8317 O O . PHE B 1 507 ? -2.189 -8.93 -11.961 1 97.5 507 PHE B O 1
ATOM 8324 N N . GLN B 1 508 ? -3.666 -8.219 -13.516 1 97.12 508 GLN B N 1
ATOM 8325 C CA . GLN B 1 508 ? -4.809 -8.844 -12.859 1 97.12 508 GLN B CA 1
ATOM 8326 C C . GLN B 1 508 ? -4.902 -10.32 -13.211 1 97.12 508 GLN B C 1
ATOM 8328 O O . GLN B 1 508 ? -4.719 -10.703 -14.367 1 97.12 508 GLN B O 1
ATOM 8333 N N . LEU B 1 509 ? -5.066 -11.148 -12.156 1 96.56 509 LEU B N 1
ATOM 8334 C CA . LEU B 1 509 ? -5.223 -12.586 -12.367 1 96.56 509 LEU B CA 1
ATOM 8335 C C . LEU B 1 509 ? -6.48 -13.102 -11.672 1 96.56 509 LEU B C 1
ATOM 8337 O O . LEU B 1 509 ? -7.082 -12.398 -10.859 1 96.56 509 LEU B O 1
ATOM 8341 N N . ARG B 1 510 ? -6.93 -14.227 -12.117 1 96 510 ARG B N 1
ATOM 8342 C CA . ARG B 1 510 ? -7.984 -14.984 -11.453 1 96 510 ARG B CA 1
ATOM 8343 C C . ARG B 1 510 ? -7.414 -16.203 -10.742 1 96 510 ARG B C 1
ATOM 8345 O O . ARG B 1 510 ? -6.703 -17.016 -11.352 1 96 510 ARG B O 1
ATOM 8352 N N . ASP B 1 511 ? -7.77 -16.312 -9.523 1 96.25 511 ASP B N 1
ATOM 8353 C CA . ASP B 1 511 ? -7.254 -17.406 -8.703 1 96.25 511 ASP B CA 1
ATOM 8354 C C . ASP B 1 511 ? -8.023 -18.703 -8.961 1 96.25 511 ASP B C 1
ATOM 8356 O O . ASP B 1 511 ? -9.211 -18.797 -8.648 1 96.25 511 ASP B O 1
ATOM 8360 N N . ALA B 1 512 ? -7.418 -19.625 -9.523 1 95.25 512 ALA B N 1
ATOM 8361 C CA . ALA B 1 512 ? -7.914 -20.984 -9.711 1 95.25 512 ALA B CA 1
ATOM 8362 C C . ALA B 1 512 ? -6.84 -22.016 -9.367 1 95.25 512 ALA B C 1
ATOM 8364 O O . ALA B 1 512 ? -6.578 -22.938 -10.148 1 95.25 512 ALA B O 1
ATOM 8365 N N . TYR B 1 513 ? -6.246 -21.766 -8.219 1 92.69 513 TYR B N 1
ATOM 8366 C CA . TYR B 1 513 ? -5.07 -22.516 -7.793 1 92.69 513 TYR B CA 1
ATOM 8367 C C . TYR B 1 513 ? -3.844 -22.109 -8.602 1 92.69 513 TYR B C 1
ATOM 8369 O O . TYR B 1 513 ? -2.768 -21.891 -8.039 1 92.69 513 TYR B O 1
ATOM 8377 N N . ILE B 1 514 ? -3.998 -21.953 -9.82 1 93.5 514 ILE B N 1
ATOM 8378 C CA . ILE B 1 514 ? -3.02 -21.297 -10.68 1 93.5 514 ILE B CA 1
ATOM 8379 C C . ILE B 1 514 ? -3.58 -19.969 -11.172 1 93.5 514 ILE B C 1
ATOM 8381 O O . ILE B 1 514 ? -4.766 -19.688 -10.992 1 93.5 514 ILE B O 1
ATOM 8385 N N . SER B 1 515 ? -2.713 -19.203 -11.758 1 95.81 515 SER B N 1
ATOM 8386 C CA . SER B 1 515 ? -3.105 -17.859 -12.164 1 95.81 515 SER B CA 1
ATOM 8387 C C . SER B 1 515 ? -3.68 -17.844 -13.578 1 95.81 515 SER B C 1
ATOM 8389 O O . SER B 1 515 ? -2.945 -18.031 -14.547 1 95.81 515 SER B O 1
ATOM 8391 N N . LEU B 1 516 ? -4.973 -17.672 -13.648 1 95.94 516 LEU B N 1
ATOM 8392 C CA . LEU B 1 516 ? -5.582 -17.422 -14.945 1 95.94 516 LEU B CA 1
ATOM 8393 C C . LEU B 1 516 ? -5.461 -15.953 -15.328 1 95.94 516 LEU B C 1
ATOM 8395 O O . LEU B 1 516 ? -5.523 -15.078 -14.461 1 95.94 516 LEU B O 1
ATOM 8399 N N . ARG B 1 517 ? -5.262 -15.742 -16.547 1 95.69 517 ARG B N 1
ATOM 8400 C CA . ARG B 1 517 ? -4.977 -14.367 -16.953 1 95.69 517 ARG B CA 1
ATOM 8401 C C . ARG B 1 517 ? -5.422 -14.109 -18.391 1 95.69 517 ARG B C 1
ATOM 8403 O O . ARG B 1 517 ? -5.668 -15.047 -19.141 1 95.69 517 ARG B O 1
ATOM 8410 N N . GLU B 1 518 ? -5.57 -12.875 -18.609 1 94.38 518 GLU B N 1
ATOM 8411 C CA . GLU B 1 518 ? -5.828 -12.359 -19.953 1 94.38 518 GLU B CA 1
ATOM 8412 C C . GLU B 1 518 ? -4.875 -11.227 -20.297 1 94.38 518 GLU B C 1
ATOM 8414 O O . GLU B 1 518 ? -4.566 -10.383 -19.453 1 94.38 518 GLU B O 1
ATOM 8419 N N . GLY B 1 519 ? -4.43 -11.266 -21.594 1 94.56 519 GLY B N 1
ATOM 8420 C CA . GLY B 1 519 ? -3.451 -10.266 -21.984 1 94.56 519 GLY B CA 1
ATOM 8421 C C . GLY B 1 519 ? -2.074 -10.508 -21.406 1 94.56 519 GLY B C 1
ATOM 8422 O O . GLY B 1 519 ? -1.787 -11.609 -20.922 1 94.56 519 GLY B O 1
ATOM 8423 N N . PRO B 1 520 ? -1.289 -9.547 -21.594 1 97.19 520 PRO B N 1
ATOM 8424 C CA . PRO B 1 520 ? -1.454 -8.219 -22.188 1 97.19 520 PRO B CA 1
ATOM 8425 C C . PRO B 1 520 ? -1.485 -8.258 -23.719 1 97.19 520 PRO B C 1
ATOM 8427 O O . PRO B 1 520 ? -1.218 -9.305 -24.312 1 97.19 520 PRO B O 1
ATOM 8430 N N . ILE B 1 521 ? -1.979 -7.188 -24.219 1 98 521 ILE B N 1
ATOM 8431 C CA . ILE B 1 521 ? -1.933 -6.988 -25.672 1 98 521 ILE B CA 1
ATOM 8432 C C . ILE B 1 521 ? -0.737 -6.109 -26.031 1 98 521 ILE B C 1
ATOM 8434 O O . ILE B 1 521 ? -0.657 -4.957 -25.609 1 98 521 ILE B O 1
ATOM 8438 N N . VAL B 1 522 ? 0.23 -6.684 -26.828 1 97.44 522 VAL B N 1
ATOM 8439 C CA . VAL B 1 522 ? 1.494 -6 -27.078 1 97.44 522 VAL B CA 1
ATOM 8440 C C . VAL B 1 522 ? 1.777 -5.953 -28.562 1 97.44 522 VAL B C 1
ATOM 8442 O O . VAL B 1 522 ? 1.09 -6.609 -29.359 1 97.44 522 VAL B O 1
ATOM 8445 N N . GLN B 1 523 ? 2.689 -5.078 -28.922 1 97.31 523 GLN B N 1
ATOM 8446 C CA . GLN B 1 523 ? 3.207 -4.969 -30.281 1 97.31 523 GLN B CA 1
ATOM 8447 C C . GLN B 1 523 ? 4.719 -5.16 -30.312 1 97.31 523 GLN B C 1
ATOM 8449 O O . GLN B 1 523 ? 5.402 -4.902 -29.328 1 97.31 523 GLN B O 1
ATOM 8454 N N . PHE B 1 524 ? 5.191 -5.668 -31.422 1 97.12 524 PHE B N 1
ATOM 8455 C CA . PHE B 1 524 ? 6.613 -5.945 -31.609 1 97.12 524 PHE B CA 1
ATOM 8456 C C . PHE B 1 524 ? 7.176 -5.16 -32.781 1 97.12 524 PHE B C 1
ATOM 8458 O O . PHE B 1 524 ? 6.465 -4.902 -33.75 1 97.12 524 PHE B O 1
ATOM 8465 N N . LYS B 1 525 ? 8.398 -4.754 -32.656 1 96.81 525 LYS B N 1
ATOM 8466 C CA . LYS B 1 525 ? 9.172 -4.117 -33.719 1 96.81 525 LYS B CA 1
ATOM 8467 C C . LYS B 1 525 ? 10.555 -4.758 -33.844 1 96.81 525 LYS B C 1
ATOM 8469 O O . LYS B 1 525 ? 11.25 -4.941 -32.875 1 96.81 525 LYS B O 1
ATOM 8474 N N . LYS B 1 526 ? 10.891 -5.145 -35.062 1 94.5 526 LYS B N 1
ATOM 8475 C CA . LYS B 1 526 ? 12.18 -5.793 -35.281 1 94.5 526 LYS B CA 1
ATOM 8476 C C . LYS B 1 526 ? 13.328 -4.883 -34.875 1 94.5 526 LYS B C 1
ATOM 8478 O O . LYS B 1 526 ? 13.297 -3.678 -35.125 1 94.5 526 LYS B O 1
ATOM 8483 N N . ARG B 1 527 ? 14.211 -5.504 -34.156 1 91.5 527 ARG B N 1
ATOM 8484 C CA . ARG B 1 527 ? 15.406 -4.77 -33.75 1 91.5 527 ARG B CA 1
ATOM 8485 C C . ARG B 1 527 ? 16.188 -4.27 -34.969 1 91.5 527 ARG B C 1
ATOM 8487 O O . ARG B 1 527 ? 16.375 -5.008 -35.938 1 91.5 527 ARG B O 1
ATOM 8494 N N . VAL B 1 528 ? 16.547 -2.902 -34.969 1 78.38 528 VAL B N 1
ATOM 8495 C CA . VAL B 1 528 ? 17.406 -2.381 -36.031 1 78.38 528 VAL B CA 1
ATOM 8496 C C . VAL B 1 528 ? 18.875 -2.537 -35.656 1 78.38 528 VAL B C 1
ATOM 8498 O O . VAL B 1 528 ? 19.297 -2.057 -34.594 1 78.38 528 VAL B O 1
ATOM 8501 N N . LEU B 1 529 ? 19.5 -3.57 -36.188 1 64.81 529 LEU B N 1
ATOM 8502 C CA . LEU B 1 529 ? 20.922 -3.77 -35.906 1 64.81 529 LEU B CA 1
ATOM 8503 C C . LEU B 1 529 ? 21.75 -2.58 -36.406 1 64.81 529 LEU B C 1
ATOM 8505 O O . LEU B 1 529 ? 21.406 -1.971 -37.438 1 64.81 529 LEU B O 1
#